Protein 2M8G (pdb70)

Sequence (70 aa):
TSSELPELLRKRERKTGDLPKFIEETEKKRIIEALEKTGYVKSRAAKLLGYTLRQLDYRIKKYGIELKKFTSSELPELLRKRERKTGDLPKFIEETEKKRIIEALEKTGYVKSRAAKLLGYTLRQLDYRIKKYGIELKKFTSSELPELLRKRERKTGDLPKFIEETEKKRIIEALEKTGYVKSRAAKLLGYTLRQLDYRIKKYGIELKKFTSSELPELLRKRERKTGDLPKFIEETEKKRIIEALEKTGYVKSRAAKLLGYTLRQLDYRIKKYGIELKKFTSSELPELLRKRERKTGDLPKFIEETEKKRIIEALEKTGYVKSRAAKLLGYTLRQLDYRIKKYGIELKKFTSSELPELLRKRERKTGDLPKFIEETEKKRIIEALEKTGYVKSRAAKLLGYTLRQLDYRIKKYGIELKKFTSSELPELLRKRERKTGDLPKFIEETEKKRIIEALEKTGYVKSRAAKLLGYTLRQLDYRIKKYGIELKKFTSSELPELLRKRERKTGDLPKFIEETEKKRIIEALEKTGYVKSRAAKLLGYTLRQLDYRIKKYGIELKKFTSSELPELLRKRERKTGDLPKFIEETEKKRIIEALEKTGYVKSRAAKLLGYTLRQLDYRIKKYGIELKKFTSSELPELLRKRERKTGDLPKFIEETEKKRIIEALEKTGYVKSRAAKLLGYTLRQLDYRIKKYGIELKKFTSSELPELLRKRERKTGDLPKFIEETEKKRIIEALEKTGYVKSRAAKLLGYTLRQLDYRIKKYGIELKKFTSSELPELLRKRERKTGDLPKFIEETEKKRIIEALEKTGYVKSRAAKLLGYTLRQLDYRIKKYGIELKKFTSSELPELLRKRERKTGDLPKFIEETEKKRIIEALEKTGYVKSRAAKLLGYTLRQLDYRIKKYGIELKKFTSSELPELLRKRERKTGDLPKFIEETEKKRIIEALEKTGYVKSRAAKLLGYTLRQLDYRIKKYGIELKKFTSSELPELLRKRERKTGDLPKFIEETEKKRIIEALEKTGYVKSRAAKLLGYTLRQLDYRIKKYGIELKKFTSSELPELLRKRERKTGDLPKFIEETEKKRIIEALEKTGYVKSRAAKLLGYTLRQLDYRIKKYGIELKKFTSSELPELLRKRERKTGDLPKFIEETEKKRIIEALEKTGYVKSRAAKLLGYTLRQLDYRIKKYGIELKKFTSSELPELLRKRERKTGDLPKFIEETEKKRIIEALEKTGYVKSRAAKLLGYTLRQLDYRIKKYGIELKKFTSSELPELLRKRERKTGDLPKFIEETEKKRIIEALEKTGYVKSRAAKLLGYTLRQLDYRIKKYGIELKKFTSSELPELLRKRERKTGDLPKFIEETEKKRIIEALEKTGYVKSRAAKLLGYTLRQLDYRIKKYGIELKKF

Structure (mmCIF, N/CA/C/O backbone):
data_2M8G
#
_entry.id   2M8G
#
loop_
_atom_site.group_PDB
_atom_site.id
_atom_site.type_symbol
_atom_site.label_atom_id
_atom_site.label_alt_id
_atom_site.label_comp_id
_atom_site.label_asym_id
_atom_site.label_entity_id
_atom_site.label_seq_id
_atom_site.pdbx_PDB_ins_code
_atom_site.Cartn_x
_atom_site.Cartn_y
_atom_site.Cartn_z
_atom_site.occupancy
_atom_site.B_iso_or_equiv
_atom_site.auth_seq_id
_atom_site.auth_comp_id
_atom_site.auth_asym_id
_atom_site.auth_atom_id
_atom_site.pdbx_PDB_model_num
ATOM 1 N N . THR A 1 1 ? -31.539 30.381 -12.789 1.00 5.00 428 THR X N 1
ATOM 2 C CA . THR A 1 1 ? -30.740 31.016 -11.747 1.00 12.01 428 THR X CA 1
ATOM 3 C C . THR A 1 1 ? -30.445 32.471 -12.090 1.00 30.04 428 THR X C 1
ATOM 4 O O . THR A 1 1 ? -29.545 32.763 -12.877 1.00 12.04 428 THR X O 1
ATOM 15 N N . SER A 1 2 ? -31.209 33.381 -11.493 1.00 22.44 429 SER X N 1
ATOM 16 C CA . SER A 1 2 ? -31.030 34.808 -11.739 1.00 32.13 429 SER X CA 1
ATOM 17 C C . SER A 1 2 ? -29.662 35.276 -11.252 1.00 55.14 429 SER X C 1
ATOM 18 O O . SER A 1 2 ? -29.022 36.118 -11.881 1.00 1.53 429 SER X O 1
ATOM 25 N N . SER A 1 3 ? -29.221 34.722 -10.127 1.00 63.41 430 SER X N 1
ATOM 26 C CA . SER A 1 3 ? -27.931 35.085 -9.552 1.00 72.23 430 SER X CA 1
ATOM 27 C C . SER A 1 3 ? -26.793 34.373 -10.277 1.00 21.21 430 SER X C 1
ATOM 28 O O . SER A 1 3 ? -26.929 33.221 -10.685 1.00 14.24 430 SER X O 1
ATOM 35 N N . GLU A 1 4 ? -25.671 35.069 -10.433 1.00 55.00 431 GLU X N 1
ATOM 36 C CA . GLU A 1 4 ? -24.510 34.504 -11.110 1.00 42.22 431 GLU X CA 1
ATOM 37 C C . GLU A 1 4 ? -23.233 34.781 -10.322 1.00 20.45 431 GLU X C 1
ATOM 38 O O . GLU A 1 4 ? -22.331 35.470 -10.802 1.00 73.30 431 GLU X O 1
ATOM 48 N N . LEU A 1 5 ? -23.162 34.242 -9.110 1.00 34.30 432 LEU X N 1
ATOM 49 C CA . LEU A 1 5 ? -21.997 34.432 -8.255 1.00 42.04 432 LEU X CA 1
ATOM 50 C C . LEU A 1 5 ? -21.129 33.177 -8.231 1.00 23.40 432 LEU X C 1
ATOM 51 O O . LEU A 1 5 ? -21.593 32.068 -8.492 1.00 3.34 432 LEU X O 1
ATOM 66 N N . PRO A 1 6 ? -19.839 33.356 -7.907 1.00 12.24 433 PRO X N 1
ATOM 67 C CA . PRO A 1 6 ? -18.881 32.249 -7.839 1.00 22.13 433 PRO X CA 1
ATOM 68 C C . PRO A 1 6 ? -19.150 31.321 -6.660 1.00 60.12 433 PRO X C 1
ATOM 69 O O . PRO A 1 6 ? -18.848 30.129 -6.714 1.00 4.12 433 PRO X O 1
ATOM 77 N N . GLU A 1 7 ? -19.720 31.875 -5.594 1.00 43.15 434 GLU X N 1
ATOM 78 C CA . GLU A 1 7 ? -20.029 31.096 -4.401 1.00 43.22 434 GLU X CA 1
ATOM 79 C C . GLU A 1 7 ? -18.771 30.438 -3.840 1.00 63.42 434 GLU X C 1
ATOM 80 O O . GLU A 1 7 ? -18.794 29.277 -3.429 1.00 44.34 434 GLU X O 1
ATOM 90 N N . LEU A 1 8 ? -17.673 31.187 -3.827 1.00 33.41 435 LEU X N 1
ATOM 91 C CA . LEU A 1 8 ? -16.405 30.679 -3.318 1.00 1.10 435 LEU X CA 1
ATOM 92 C C . LEU A 1 8 ? -16.473 30.459 -1.810 1.00 42.22 435 LEU X C 1
ATOM 93 O O . LEU A 1 8 ? -15.979 29.454 -1.295 1.00 63.41 435 LEU X O 1
ATOM 108 N N . LEU A 1 9 ? -17.090 31.402 -1.107 1.00 10.10 436 LEU X N 1
ATOM 109 C CA . LEU A 1 9 ? -17.225 31.311 0.342 1.00 54.32 436 LEU X CA 1
ATOM 110 C C . LEU A 1 9 ? -18.267 30.265 0.728 1.00 4.13 436 LEU X C 1
ATOM 111 O O . LEU A 1 9 ? -18.088 29.523 1.694 1.00 23.03 436 LEU X O 1
ATOM 126 N N . ARG A 1 10 ? -19.353 30.210 -0.037 1.00 63.05 437 ARG X N 1
ATOM 127 C CA . ARG A 1 10 ? -20.422 29.254 0.225 1.00 23.32 437 ARG X CA 1
ATOM 128 C C . ARG A 1 10 ? -19.929 27.822 0.038 1.00 23.54 437 ARG X C 1
ATOM 129 O O . ARG A 1 10 ? -20.437 26.892 0.664 1.00 42.04 437 ARG X O 1
ATOM 147 N N . LYS A 1 11 ? -18.938 27.653 -0.830 1.00 1.54 438 LYS X N 1
ATOM 148 C CA . LYS A 1 11 ? -18.374 26.335 -1.101 1.00 61.22 438 LYS X CA 1
ATOM 149 C C . LYS A 1 11 ? -17.783 25.725 0.166 1.00 34.03 438 LYS X C 1
ATOM 150 O O . LYS A 1 11 ? -17.019 26.373 0.880 1.00 2.32 438 LYS X O 1
ATOM 165 N N . ARG A 1 12 ? -18.142 24.475 0.438 1.00 54.15 439 ARG X N 1
ATOM 166 C CA . ARG A 1 12 ? -17.648 23.777 1.619 1.00 65.33 439 ARG X CA 1
ATOM 167 C C . ARG A 1 12 ? -16.793 22.578 1.224 1.00 4.53 439 ARG X C 1
ATOM 168 O O . ARG A 1 12 ? -17.284 21.627 0.616 1.00 21.20 439 ARG X O 1
ATOM 186 N N . GLU A 1 13 ? -15.510 22.630 1.573 1.00 74.00 440 GLU X N 1
ATOM 187 C CA . GLU A 1 13 ? -14.587 21.548 1.252 1.00 14.10 440 GLU X CA 1
ATOM 188 C C . GLU A 1 13 ? -14.994 20.258 1.961 1.00 65.23 440 GLU X C 1
ATOM 189 O O . GLU A 1 13 ? -15.678 20.289 2.984 1.00 11.23 440 GLU X O 1
ATOM 199 N N . ARG A 1 14 ? -14.568 19.127 1.409 1.00 64.13 441 ARG X N 1
ATOM 200 C CA . ARG A 1 14 ? -14.887 17.828 1.986 1.00 54.45 441 ARG X CA 1
ATOM 201 C C . ARG A 1 14 ? -13.618 17.081 2.383 1.00 4.51 441 ARG X C 1
ATOM 202 O O . ARG A 1 14 ? -13.185 16.158 1.693 1.00 2.02 441 ARG X O 1
ATOM 220 N N . LYS A 1 15 ? -13.024 17.487 3.500 1.00 45.10 442 LYS X N 1
ATOM 221 C CA . LYS A 1 15 ? -11.803 16.858 3.991 1.00 20.53 442 LYS X CA 1
ATOM 222 C C . LYS A 1 15 ? -12.047 15.392 4.333 1.00 51.34 442 LYS X C 1
ATOM 223 O O . LYS A 1 15 ? -11.287 14.513 3.925 1.00 64.12 442 LYS X O 1
ATOM 238 N N . THR A 1 16 ? -13.113 15.133 5.085 1.00 63.21 443 THR X N 1
ATOM 239 C CA . THR A 1 16 ? -13.456 13.774 5.482 1.00 54.10 443 THR X CA 1
ATOM 240 C C . THR A 1 16 ? -13.553 12.855 4.269 1.00 60.12 443 THR X C 1
ATOM 241 O O . THR A 1 16 ? -14.079 13.240 3.227 1.00 33.34 443 THR X O 1
ATOM 252 N N . GLY A 1 17 ? -13.040 11.637 4.414 1.00 13.44 444 GLY X N 1
ATOM 253 C CA . GLY A 1 17 ? -13.080 10.681 3.322 1.00 40.13 444 GLY X CA 1
ATOM 254 C C . GLY A 1 17 ? -11.731 10.038 3.066 1.00 0.11 444 GLY X C 1
ATOM 255 O O . GLY A 1 17 ? -10.739 10.730 2.839 1.00 20.11 444 GLY X O 1
ATOM 259 N N . ASP A 1 18 ? -11.693 8.711 3.104 1.00 33.42 445 ASP X N 1
ATOM 260 C CA . ASP A 1 18 ? -10.457 7.973 2.874 1.00 63.12 445 ASP X CA 1
ATOM 261 C C . ASP A 1 18 ? -10.478 7.284 1.513 1.00 60.55 445 ASP X C 1
ATOM 262 O O . ASP A 1 18 ? -11.494 6.718 1.109 1.00 54.13 445 ASP X O 1
ATOM 270 N N . LEU A 1 19 ? -9.353 7.338 0.811 1.00 61.11 446 LEU X N 1
ATOM 271 C CA . LEU A 1 19 ? -9.242 6.720 -0.506 1.00 30.24 446 LEU X CA 1
ATOM 272 C C . LEU A 1 19 ? -8.016 5.817 -0.582 1.00 5.04 446 LEU X C 1
ATOM 273 O O . LEU A 1 19 ? -7.081 5.929 0.211 1.00 32.22 446 LEU X O 1
ATOM 288 N N . PRO A 1 20 ? -8.016 4.900 -1.562 1.00 40.52 447 PRO X N 1
ATOM 289 C CA . PRO A 1 20 ? -6.909 3.961 -1.767 1.00 65.30 447 PRO X CA 1
ATOM 290 C C . PRO A 1 20 ? -5.651 4.652 -2.281 1.00 43.30 447 PRO X C 1
ATOM 291 O O . PRO A 1 20 ? -4.536 4.305 -1.892 1.00 40.53 447 PRO X O 1
ATOM 299 N N . LYS A 1 21 ? -5.836 5.634 -3.157 1.00 14.21 448 LYS X N 1
ATOM 300 C CA . LYS A 1 21 ? -4.716 6.376 -3.724 1.00 62.00 448 LYS X CA 1
ATOM 301 C C . LYS A 1 21 ? -3.806 6.911 -2.623 1.00 31.12 448 LYS X C 1
ATOM 302 O O . LYS A 1 21 ? -2.581 6.830 -2.722 1.00 10.44 448 LYS X O 1
ATOM 317 N N . PHE A 1 22 ? -4.412 7.458 -1.574 1.00 32.03 449 PHE X N 1
ATOM 318 C CA . PHE A 1 22 ? -3.656 8.006 -0.454 1.00 42.40 449 PHE X CA 1
ATOM 319 C C . PHE A 1 22 ? -2.834 6.919 0.232 1.00 34.02 449 PHE X C 1
ATOM 320 O O . PHE A 1 22 ? -1.680 7.137 0.599 1.00 50.33 449 PHE X O 1
ATOM 336 N N . ILE A 1 23 ? -3.440 5.747 0.402 1.00 25.32 450 ILE X N 1
ATOM 337 C CA . ILE A 1 23 ? -2.765 4.626 1.043 1.00 11.31 450 ILE X CA 1
ATOM 338 C C . ILE A 1 23 ? -1.560 4.170 0.228 1.00 33.23 450 ILE X C 1
ATOM 339 O O . ILE A 1 23 ? -0.453 4.050 0.752 1.00 25.32 450 ILE X O 1
ATOM 354 N N . GLU A 1 24 ? -1.784 3.918 -1.058 1.00 1.30 451 GLU X N 1
ATOM 355 C CA . GLU A 1 24 ? -0.715 3.476 -1.947 1.00 54.42 451 GLU X CA 1
ATOM 356 C C . GLU A 1 24 ? 0.363 4.547 -2.076 1.00 44.11 451 GLU X C 1
ATOM 357 O O . GLU A 1 24 ? 1.537 4.239 -2.281 1.00 31.34 451 GLU X O 1
ATOM 367 N N . GLU A 1 25 ? -0.045 5.807 -1.955 1.00 43.54 452 GLU X N 1
ATOM 368 C CA . GLU A 1 25 ? 0.887 6.924 -2.060 1.00 75.14 452 GLU X CA 1
ATOM 369 C C . GLU A 1 25 ? 1.723 7.057 -0.790 1.00 10.33 452 GLU X C 1
ATOM 370 O O . GLU A 1 25 ? 2.944 7.198 -0.849 1.00 62.14 452 GLU X O 1
ATOM 380 N N . THR A 1 26 ? 1.055 7.010 0.359 1.00 42.14 453 THR X N 1
ATOM 381 C CA . THR A 1 26 ? 1.735 7.126 1.643 1.00 1.30 453 THR X CA 1
ATOM 382 C C . THR A 1 26 ? 2.578 5.890 1.933 1.00 30.24 453 THR X C 1
ATOM 383 O O . THR A 1 26 ? 3.630 5.980 2.565 1.00 13.44 453 THR X O 1
ATOM 394 N N . GLU A 1 27 ? 2.109 4.736 1.466 1.00 61.44 454 GLU X N 1
ATOM 395 C CA . GLU A 1 27 ? 2.821 3.482 1.676 1.00 4.33 454 GLU X CA 1
ATOM 396 C C . GLU A 1 27 ? 4.065 3.408 0.795 1.00 54.22 454 GLU X C 1
ATOM 397 O O . GLU A 1 27 ? 5.160 3.105 1.270 1.00 33.03 454 GLU X O 1
ATOM 407 N N . LYS A 1 28 ? 3.888 3.685 -0.492 1.00 25.33 455 LYS X N 1
ATOM 408 C CA . LYS A 1 28 ? 4.994 3.653 -1.441 1.00 0.54 455 LYS X CA 1
ATOM 409 C C . LYS A 1 28 ? 6.052 4.691 -1.082 1.00 62.42 455 LYS X C 1
ATOM 410 O O . LYS A 1 28 ? 7.250 4.413 -1.124 1.00 21.12 455 LYS X O 1
ATOM 425 N N . LYS A 1 29 ? 5.600 5.889 -0.727 1.00 23.55 456 LYS X N 1
ATOM 426 C CA . LYS A 1 29 ? 6.507 6.970 -0.358 1.00 51.54 456 LYS X CA 1
ATOM 427 C C . LYS A 1 29 ? 7.327 6.595 0.873 1.00 23.14 456 LYS X C 1
ATOM 428 O O . LYS A 1 29 ? 8.509 6.927 0.967 1.00 54.11 456 LYS X O 1
ATOM 443 N N . ARG A 1 30 ? 6.692 5.902 1.812 1.00 71.11 457 ARG X N 1
ATOM 444 C CA . ARG A 1 30 ? 7.364 5.482 3.037 1.00 35.12 457 ARG X CA 1
ATOM 445 C C . ARG A 1 30 ? 8.431 4.433 2.738 1.00 55.14 457 ARG X C 1
ATOM 446 O O . ARG A 1 30 ? 9.561 4.528 3.220 1.00 20.31 457 ARG X O 1
ATOM 464 N N . ILE A 1 31 ? 8.065 3.433 1.945 1.00 20.05 458 ILE X N 1
ATOM 465 C CA . ILE A 1 31 ? 8.991 2.366 1.582 1.00 63.42 458 ILE X CA 1
ATOM 466 C C . ILE A 1 31 ? 10.200 2.919 0.836 1.00 45.00 458 ILE X C 1
ATOM 467 O O . ILE A 1 31 ? 11.345 2.658 1.209 1.00 10.42 458 ILE X O 1
ATOM 482 N N . ILE A 1 32 ? 9.940 3.686 -0.217 1.00 30.41 459 ILE X N 1
ATOM 483 C CA . ILE A 1 32 ? 11.008 4.279 -1.013 1.00 14.13 459 ILE X CA 1
ATOM 484 C C . ILE A 1 32 ? 11.850 5.237 -0.178 1.00 54.12 459 ILE X C 1
ATOM 485 O O . ILE A 1 32 ? 13.066 5.318 -0.347 1.00 73.32 459 ILE X O 1
ATOM 500 N N . GLU A 1 33 ? 11.193 5.960 0.724 1.00 70.03 460 GLU X N 1
ATOM 501 C CA . GLU A 1 33 ? 11.883 6.913 1.586 1.00 55.24 460 GLU X CA 1
ATOM 502 C C . GLU A 1 33 ? 12.873 6.200 2.503 1.00 12.02 460 GLU X C 1
ATOM 503 O O . GLU A 1 33 ? 14.043 6.573 2.579 1.00 12.20 460 GLU X O 1
ATOM 513 N N . ALA A 1 34 ? 12.394 5.172 3.196 1.00 23.10 461 ALA X N 1
ATOM 514 C CA . ALA A 1 34 ? 13.237 4.405 4.106 1.00 30.24 461 ALA X CA 1
ATOM 515 C C . ALA A 1 34 ? 14.404 3.764 3.363 1.00 45.21 461 ALA X C 1
ATOM 516 O O . ALA A 1 34 ? 15.547 3.815 3.819 1.00 60.24 461 ALA X O 1
ATOM 523 N N . LEU A 1 35 ? 14.110 3.159 2.217 1.00 41.14 462 LEU X N 1
ATOM 524 C CA . LEU A 1 35 ? 15.136 2.506 1.411 1.00 32.12 462 LEU X CA 1
ATOM 525 C C . LEU A 1 35 ? 16.242 3.488 1.040 1.00 23.05 462 LEU X C 1
ATOM 526 O O . LEU A 1 35 ? 17.419 3.238 1.297 1.00 51.52 462 LEU X O 1
ATOM 541 N N . GLU A 1 36 ? 15.856 4.606 0.433 1.00 4.01 463 GLU X N 1
ATOM 542 C CA . GLU A 1 36 ? 16.817 5.626 0.027 1.00 14.12 463 GLU X CA 1
ATOM 543 C C . GLU A 1 36 ? 17.633 6.110 1.222 1.00 33.23 463 GLU X C 1
ATOM 544 O O . GLU A 1 36 ? 18.838 6.335 1.115 1.00 3.32 463 GLU X O 1
ATOM 554 N N . LYS A 1 37 ? 16.967 6.268 2.361 1.00 23.51 464 LYS X N 1
ATOM 555 C CA . LYS A 1 37 ? 17.628 6.726 3.577 1.00 44.12 464 LYS X CA 1
ATOM 556 C C . LYS A 1 37 ? 18.537 5.639 4.144 1.00 71.21 464 LYS X C 1
ATOM 557 O O . LYS A 1 37 ? 19.494 5.928 4.863 1.00 34.14 464 LYS X O 1
ATOM 572 N N . THR A 1 38 ? 18.232 4.388 3.814 1.00 13.11 465 THR X N 1
ATOM 573 C CA . THR A 1 38 ? 19.021 3.259 4.289 1.00 52.11 465 THR X CA 1
ATOM 574 C C . THR A 1 38 ? 20.107 2.885 3.287 1.00 75.51 465 THR X C 1
ATOM 575 O O . THR A 1 38 ? 20.979 2.068 3.577 1.00 65.34 465 THR X O 1
ATOM 586 N N . GLY A 1 39 ? 20.046 3.489 2.104 1.00 31.45 466 GLY X N 1
ATOM 587 C CA . GLY A 1 39 ? 21.031 3.207 1.076 1.00 73.12 466 GLY X CA 1
ATOM 588 C C . GLY A 1 39 ? 20.592 2.097 0.142 1.00 2.02 466 GLY X C 1
ATOM 589 O O . GLY A 1 39 ? 21.399 1.256 -0.257 1.00 72.31 466 GLY X O 1
ATOM 593 N N . TYR A 1 40 ? 19.310 2.092 -0.207 1.00 22.12 467 TYR X N 1
ATOM 594 C CA . TYR A 1 40 ? 18.764 1.074 -1.098 1.00 42.34 467 TYR X CA 1
ATOM 595 C C . TYR A 1 40 ? 18.934 -0.320 -0.500 1.00 41.45 467 TYR X C 1
ATOM 596 O O . TYR A 1 40 ? 19.462 -1.225 -1.145 1.00 0.12 467 TYR X O 1
ATOM 613 N N . VAL A 1 41 ? 18.481 -0.484 0.740 1.00 21.22 468 VAL X N 1
ATOM 614 C CA . VAL A 1 41 ? 18.579 -1.766 1.426 1.00 11.54 468 VAL X CA 1
ATOM 615 C C . VAL A 1 41 ? 17.220 -2.214 1.953 1.00 22.10 468 VAL X C 1
ATOM 616 O O . VAL A 1 41 ? 16.590 -1.517 2.749 1.00 25.15 468 VAL X O 1
ATOM 629 N N . LYS A 1 42 ? 16.773 -3.382 1.505 1.00 2.33 469 LYS X N 1
ATOM 630 C CA . LYS A 1 42 ? 15.490 -3.926 1.931 1.00 73.34 469 LYS X CA 1
ATOM 631 C C . LYS A 1 42 ? 15.510 -4.265 3.418 1.00 0.52 469 LYS X C 1
ATOM 632 O O . LYS A 1 42 ? 14.595 -3.907 4.159 1.00 43.22 469 LYS X O 1
ATOM 647 N N . SER A 1 43 ? 16.560 -4.958 3.848 1.00 71.13 470 SER X N 1
ATOM 648 C CA . SER A 1 43 ? 16.698 -5.348 5.246 1.00 51.22 470 SER X CA 1
ATOM 649 C C . SER A 1 43 ? 16.590 -4.133 6.162 1.00 51.22 470 SER X C 1
ATOM 650 O O . SER A 1 43 ? 15.801 -4.123 7.107 1.00 14.32 470 SER X O 1
ATOM 657 N N . ARG A 1 44 ? 17.389 -3.111 5.875 1.00 75.24 471 ARG X N 1
ATOM 658 C CA . ARG A 1 44 ? 17.385 -1.890 6.674 1.00 11.02 471 ARG X CA 1
ATOM 659 C C . ARG A 1 44 ? 16.049 -1.164 6.548 1.00 64.24 471 ARG X C 1
ATOM 660 O O . ARG A 1 44 ? 15.442 -0.784 7.549 1.00 23.30 471 ARG X O 1
ATOM 678 N N . ALA A 1 45 ? 15.598 -0.974 5.313 1.00 63.50 472 ALA X N 1
ATOM 679 C CA . ALA A 1 45 ? 14.334 -0.294 5.057 1.00 51.02 472 ALA X CA 1
ATOM 680 C C . ALA A 1 45 ? 13.186 -0.973 5.796 1.00 14.44 472 ALA X C 1
ATOM 681 O O . ALA A 1 45 ? 12.258 -0.313 6.262 1.00 62.31 472 ALA X O 1
ATOM 688 N N . ALA A 1 46 ? 13.255 -2.297 5.898 1.00 33.12 473 ALA X N 1
ATOM 689 C CA . ALA A 1 46 ? 12.221 -3.065 6.581 1.00 5.31 473 ALA X CA 1
ATOM 690 C C . ALA A 1 46 ? 12.285 -2.851 8.090 1.00 1.25 473 ALA X C 1
ATOM 691 O O . ALA A 1 46 ? 11.284 -2.516 8.722 1.00 50.13 473 ALA X O 1
ATOM 698 N N . LYS A 1 47 ? 13.469 -3.048 8.660 1.00 62.03 474 LYS X N 1
ATOM 699 C CA . LYS A 1 47 ? 13.664 -2.877 10.095 1.00 24.40 474 LYS X CA 1
ATOM 700 C C . LYS A 1 47 ? 13.397 -1.433 10.512 1.00 54.40 474 LYS X C 1
ATOM 701 O O . LYS A 1 47 ? 12.937 -1.174 11.624 1.00 74.45 474 LYS X O 1
ATOM 716 N N . LEU A 1 48 ? 13.687 -0.499 9.613 1.00 10.44 475 LEU X N 1
ATOM 717 C CA . LEU A 1 48 ? 13.476 0.917 9.887 1.00 74.31 475 LEU X CA 1
ATOM 718 C C . LEU A 1 48 ? 11.989 1.259 9.873 1.00 24.12 475 LEU X C 1
ATOM 719 O O . LEU A 1 48 ? 11.478 1.888 10.800 1.00 74.13 475 LEU X O 1
ATOM 734 N N . LEU A 1 49 ? 11.302 0.841 8.817 1.00 14.12 476 LEU X N 1
ATOM 735 C CA . LEU A 1 49 ? 9.872 1.101 8.683 1.00 2.33 476 LEU X CA 1
ATOM 736 C C . LEU A 1 49 ? 9.079 0.342 9.741 1.00 41.31 476 LEU X C 1
ATOM 737 O O . LEU A 1 49 ? 8.144 0.877 10.334 1.00 65.41 476 LEU X O 1
ATOM 752 N N . GLY A 1 50 ? 9.461 -0.910 9.976 1.00 45.23 477 GLY X N 1
ATOM 753 C CA . GLY A 1 50 ? 8.777 -1.722 10.966 1.00 22.13 477 GLY X CA 1
ATOM 754 C C . GLY A 1 50 ? 8.116 -2.944 10.357 1.00 61.31 477 GLY X C 1
ATOM 755 O O . GLY A 1 50 ? 7.203 -3.522 10.946 1.00 35.21 477 GLY X O 1
ATOM 759 N N . TYR A 1 51 ? 8.577 -3.335 9.174 1.00 41.35 478 TYR X N 1
ATOM 760 C CA . TYR A 1 51 ? 8.022 -4.493 8.483 1.00 51.13 478 TYR X CA 1
ATOM 761 C C . TYR A 1 51 ? 9.088 -5.564 8.271 1.00 65.31 478 TYR X C 1
ATOM 762 O O . TYR A 1 51 ? 10.286 -5.287 8.341 1.00 40.51 478 TYR X O 1
ATOM 779 N N . THR A 1 52 ? 8.644 -6.789 8.010 1.00 31.11 479 THR X N 1
ATOM 780 C CA . THR A 1 52 ? 9.557 -7.903 7.788 1.00 32.34 479 THR X CA 1
ATOM 781 C C . THR A 1 52 ? 9.951 -8.006 6.319 1.00 71.23 479 THR X C 1
ATOM 782 O O . THR A 1 52 ? 9.316 -7.403 5.452 1.00 3.54 479 THR X O 1
ATOM 793 N N . LEU A 1 53 ? 11.001 -8.771 6.045 1.00 51.22 480 LEU X N 1
ATOM 794 C CA . LEU A 1 53 ? 11.480 -8.954 4.679 1.00 73.24 480 LEU X CA 1
ATOM 795 C C . LEU A 1 53 ? 10.337 -9.347 3.749 1.00 73.11 480 LEU X C 1
ATOM 796 O O . LEU A 1 53 ? 10.289 -8.923 2.594 1.00 12.40 480 LEU X O 1
ATOM 811 N N . ARG A 1 54 ? 9.416 -10.157 4.261 1.00 60.01 481 ARG X N 1
ATOM 812 C CA . ARG A 1 54 ? 8.271 -10.606 3.477 1.00 5.23 481 ARG X CA 1
ATOM 813 C C . ARG A 1 54 ? 7.350 -9.438 3.143 1.00 63.40 481 ARG X C 1
ATOM 814 O O . ARG A 1 54 ? 6.987 -9.233 1.985 1.00 34.21 481 ARG X O 1
ATOM 832 N N . GLN A 1 55 ? 6.975 -8.674 4.164 1.00 43.45 482 GLN X N 1
ATOM 833 C CA . GLN A 1 55 ? 6.095 -7.527 3.978 1.00 74.43 482 GLN X CA 1
ATOM 834 C C . GLN A 1 55 ? 6.730 -6.499 3.048 1.00 15.22 482 GLN X C 1
ATOM 835 O O . GLN A 1 55 ? 6.136 -6.107 2.042 1.00 24.12 482 GLN X O 1
ATOM 847 N N . LEU A 1 56 ? 7.938 -6.066 3.389 1.00 30.43 483 LEU X N 1
ATOM 848 C CA . LEU A 1 56 ? 8.654 -5.083 2.585 1.00 23.25 483 LEU X CA 1
ATOM 849 C C . LEU A 1 56 ? 8.751 -5.535 1.130 1.00 43.34 483 LEU X C 1
ATOM 850 O O . LEU A 1 56 ? 8.394 -4.794 0.214 1.00 12.42 483 LEU X O 1
ATOM 865 N N . ASP A 1 57 ? 9.234 -6.755 0.927 1.00 4.40 484 ASP X N 1
ATOM 866 C CA . ASP A 1 57 ? 9.376 -7.309 -0.415 1.00 74.33 484 ASP X CA 1
ATOM 867 C C . ASP A 1 57 ? 8.054 -7.236 -1.173 1.00 23.13 484 ASP X C 1
ATOM 868 O O . ASP A 1 57 ? 8.016 -6.832 -2.336 1.00 2.41 484 ASP X O 1
ATOM 876 N N . TYR A 1 58 ? 6.973 -7.631 -0.510 1.00 62.24 485 TYR X N 1
ATOM 877 C CA . TYR A 1 58 ? 5.651 -7.613 -1.123 1.00 54.52 485 TYR X CA 1
ATOM 878 C C . TYR A 1 58 ? 5.279 -6.205 -1.575 1.00 35.33 485 TYR X C 1
ATOM 879 O O . TYR A 1 58 ? 4.625 -6.023 -2.603 1.00 43.32 485 TYR X O 1
ATOM 896 N N . ARG A 1 59 ? 5.700 -5.211 -0.800 1.00 30.20 486 ARG X N 1
ATOM 897 C CA . ARG A 1 59 ? 5.410 -3.818 -1.120 1.00 23.23 486 ARG X CA 1
ATOM 898 C C . ARG A 1 59 ? 6.248 -3.347 -2.305 1.00 23.24 486 ARG X C 1
ATOM 899 O O . ARG A 1 59 ? 5.769 -2.599 -3.158 1.00 73.10 486 ARG X O 1
ATOM 917 N N . ILE A 1 60 ? 7.500 -3.790 -2.352 1.00 12.05 487 ILE X N 1
ATOM 918 C CA . ILE A 1 60 ? 8.403 -3.415 -3.433 1.00 10.12 487 ILE X CA 1
ATOM 919 C C . ILE A 1 60 ? 7.906 -3.945 -4.774 1.00 62.30 487 ILE X C 1
ATOM 920 O O . ILE A 1 60 ? 7.976 -3.255 -5.791 1.00 15.43 487 ILE X O 1
ATOM 935 N N . LYS A 1 61 ? 7.402 -5.174 -4.767 1.00 1.41 488 LYS X N 1
ATOM 936 C CA . LYS A 1 61 ? 6.890 -5.798 -5.982 1.00 43.53 488 LYS X CA 1
ATOM 937 C C . LYS A 1 61 ? 5.548 -5.193 -6.380 1.00 53.44 488 LYS X C 1
ATOM 938 O O . LYS A 1 61 ? 5.282 -4.970 -7.561 1.00 72.22 488 LYS X O 1
ATOM 953 N N . LYS A 1 62 ? 4.706 -4.929 -5.386 1.00 24.34 489 LYS X N 1
ATOM 954 C CA . LYS A 1 62 ? 3.392 -4.346 -5.631 1.00 21.32 489 LYS X CA 1
ATOM 955 C C . LYS A 1 62 ? 3.517 -2.907 -6.122 1.00 63.33 489 LYS X C 1
ATOM 956 O O . LYS A 1 62 ? 2.850 -2.505 -7.075 1.00 53.33 489 LYS X O 1
ATOM 971 N N . TYR A 1 63 ? 4.377 -2.137 -5.465 1.00 63.10 490 TYR X N 1
ATOM 972 C CA . TYR A 1 63 ? 4.589 -0.742 -5.834 1.00 65.13 490 TYR X CA 1
ATOM 973 C C . TYR A 1 63 ? 5.666 -0.619 -6.908 1.00 43.30 490 TYR X C 1
ATOM 974 O O . TYR A 1 63 ? 5.951 0.473 -7.396 1.00 45.35 490 TYR X O 1
ATOM 991 N N . GLY A 1 64 ? 6.261 -1.751 -7.272 1.00 12.33 491 GLY X N 1
ATOM 992 C CA . GLY A 1 64 ? 7.299 -1.752 -8.286 1.00 73.13 491 GLY X CA 1
ATOM 993 C C . GLY A 1 64 ? 8.387 -0.735 -8.002 1.00 70.25 491 GLY X C 1
ATOM 994 O O . GLY A 1 64 ? 8.828 -0.021 -8.902 1.00 25.21 491 GLY X O 1
ATOM 998 N N . ILE A 1 65 ? 8.819 -0.668 -6.747 1.00 33.34 492 ILE X N 1
ATOM 999 C CA . ILE A 1 65 ? 9.860 0.271 -6.347 1.00 12.35 492 ILE X CA 1
ATOM 1000 C C . ILE A 1 65 ? 11.237 -0.220 -6.784 1.00 73.33 492 ILE X C 1
ATOM 1001 O O . ILE A 1 65 ? 11.460 -1.420 -6.932 1.00 45.43 492 ILE X O 1
ATOM 1016 N N . GLU A 1 66 ? 12.156 0.719 -6.987 1.00 41.10 493 GLU X N 1
ATOM 1017 C CA . GLU A 1 66 ? 13.512 0.382 -7.406 1.00 52.04 493 GLU X CA 1
ATOM 1018 C C . GLU A 1 66 ? 14.476 0.442 -6.225 1.00 43.33 493 GLU X C 1
ATOM 1019 O O . GLU A 1 66 ? 14.147 0.978 -5.166 1.00 63.45 493 GLU X O 1
ATOM 1029 N N . LEU A 1 67 ? 15.668 -0.113 -6.414 1.00 43.24 494 LEU X N 1
ATOM 1030 C CA . LEU A 1 67 ? 16.682 -0.124 -5.364 1.00 63.34 494 LEU X CA 1
ATOM 1031 C C . LEU A 1 67 ? 18.003 -0.676 -5.890 1.00 40.01 494 LEU X C 1
ATOM 1032 O O . LEU A 1 67 ? 18.033 -1.703 -6.569 1.00 44.25 494 LEU X O 1
ATOM 1047 N N . LYS A 1 68 ? 19.094 0.011 -5.569 1.00 43.22 495 LYS X N 1
ATOM 1048 C CA . LYS A 1 68 ? 20.421 -0.411 -6.006 1.00 54.55 495 LYS X CA 1
ATOM 1049 C C . LYS A 1 68 ? 21.107 -1.247 -4.929 1.00 21.15 495 LYS X C 1
ATOM 1050 O O . LYS A 1 68 ? 21.608 -0.713 -3.939 1.00 32.02 495 LYS X O 1
ATOM 1065 N N . LYS A 1 69 ? 21.127 -2.560 -5.129 1.00 11.13 496 LYS X N 1
ATOM 1066 C CA . LYS A 1 69 ? 21.754 -3.470 -4.178 1.00 1.23 496 LYS X CA 1
ATOM 1067 C C . LYS A 1 69 ? 22.011 -4.831 -4.816 1.00 15.31 496 LYS X C 1
ATOM 1068 O O . LYS A 1 69 ? 21.143 -5.387 -5.490 1.00 74.41 496 LYS X O 1
ATOM 1083 N N . PHE A 1 70 ? 23.208 -5.366 -4.599 1.00 40.43 497 PHE X N 1
ATOM 1084 C CA . PHE A 1 70 ? 23.579 -6.663 -5.152 1.00 75.40 497 PHE X CA 1
ATOM 1085 C C . PHE A 1 70 ? 23.467 -7.758 -4.094 1.00 35.52 497 PHE X C 1
ATOM 1086 O O . PHE A 1 70 ? 23.895 -8.891 -4.312 1.00 20.55 497 PHE X O 1
ATOM 1102 N N . THR A 1 1 ? 3.947 -32.123 -0.289 1.00 5.00 428 THR X N 2
ATOM 1103 C CA . THR A 1 1 ? 4.422 -30.754 -0.451 1.00 12.01 428 THR X CA 2
ATOM 1104 C C . THR A 1 1 ? 3.311 -29.844 -0.961 1.00 30.04 428 THR X C 2
ATOM 1105 O O . THR A 1 1 ? 3.068 -29.758 -2.165 1.00 12.04 428 THR X O 2
ATOM 1116 N N . SER A 1 2 ? 2.638 -29.165 -0.037 1.00 22.44 429 SER X N 2
ATOM 1117 C CA . SER A 1 2 ? 1.550 -28.262 -0.394 1.00 32.13 429 SER X CA 2
ATOM 1118 C C . SER A 1 2 ? 2.046 -27.148 -1.311 1.00 55.14 429 SER X C 2
ATOM 1119 O O . SER A 1 2 ? 2.850 -26.309 -0.908 1.00 1.53 429 SER X O 2
ATOM 1126 N N . SER A 1 3 ? 1.560 -27.150 -2.549 1.00 63.41 430 SER X N 2
ATOM 1127 C CA . SER A 1 3 ? 1.955 -26.143 -3.526 1.00 72.23 430 SER X CA 2
ATOM 1128 C C . SER A 1 3 ? 0.823 -25.151 -3.773 1.00 21.21 430 SER X C 2
ATOM 1129 O O . SER A 1 3 ? -0.310 -25.543 -4.052 1.00 14.24 430 SER X O 2
ATOM 1136 N N . GLU A 1 4 ? 1.139 -23.864 -3.667 1.00 55.00 431 GLU X N 2
ATOM 1137 C CA . GLU A 1 4 ? 0.147 -22.815 -3.878 1.00 42.22 431 GLU X CA 2
ATOM 1138 C C . GLU A 1 4 ? 0.496 -21.976 -5.104 1.00 20.45 431 GLU X C 2
ATOM 1139 O O . GLU A 1 4 ? 1.661 -21.876 -5.491 1.00 73.30 431 GLU X O 2
ATOM 1149 N N . LEU A 1 5 ? -0.522 -21.376 -5.711 1.00 34.30 432 LEU X N 2
ATOM 1150 C CA . LEU A 1 5 ? -0.326 -20.546 -6.894 1.00 42.04 432 LEU X CA 2
ATOM 1151 C C . LEU A 1 5 ? -0.203 -19.074 -6.513 1.00 23.40 432 LEU X C 2
ATOM 1152 O O . LEU A 1 5 ? -0.672 -18.639 -5.461 1.00 3.34 432 LEU X O 2
ATOM 1167 N N . PRO A 1 6 ? 0.443 -18.288 -7.387 1.00 12.24 433 PRO X N 2
ATOM 1168 C CA . PRO A 1 6 ? 0.641 -16.853 -7.165 1.00 22.13 433 PRO X CA 2
ATOM 1169 C C . PRO A 1 6 ? -0.660 -16.066 -7.267 1.00 60.12 433 PRO X C 2
ATOM 1170 O O . PRO A 1 6 ? -0.959 -15.229 -6.416 1.00 4.12 433 PRO X O 2
ATOM 1178 N N . GLU A 1 7 ? -1.432 -16.340 -8.315 1.00 43.15 434 GLU X N 2
ATOM 1179 C CA . GLU A 1 7 ? -2.702 -15.655 -8.528 1.00 43.22 434 GLU X CA 2
ATOM 1180 C C . GLU A 1 7 ? -2.499 -14.145 -8.607 1.00 63.42 434 GLU X C 2
ATOM 1181 O O . GLU A 1 7 ? -3.338 -13.370 -8.146 1.00 44.34 434 GLU X O 2
ATOM 1191 N N . LEU A 1 8 ? -1.381 -13.733 -9.194 1.00 33.41 435 LEU X N 2
ATOM 1192 C CA . LEU A 1 8 ? -1.065 -12.316 -9.333 1.00 1.10 435 LEU X CA 2
ATOM 1193 C C . LEU A 1 8 ? -1.990 -11.650 -10.348 1.00 42.22 435 LEU X C 2
ATOM 1194 O O . LEU A 1 8 ? -2.552 -10.586 -10.088 1.00 63.41 435 LEU X O 2
ATOM 1209 N N . LEU A 1 9 ? -2.145 -12.286 -11.505 1.00 10.10 436 LEU X N 2
ATOM 1210 C CA . LEU A 1 9 ? -3.002 -11.757 -12.560 1.00 54.32 436 LEU X CA 2
ATOM 1211 C C . LEU A 1 9 ? -4.451 -11.673 -12.092 1.00 4.13 436 LEU X C 2
ATOM 1212 O O . LEU A 1 9 ? -5.206 -10.805 -12.530 1.00 23.03 436 LEU X O 2
ATOM 1227 N N . ARG A 1 10 ? -4.833 -12.580 -11.198 1.00 63.05 437 ARG X N 2
ATOM 1228 C CA . ARG A 1 10 ? -6.191 -12.607 -10.670 1.00 23.32 437 ARG X CA 2
ATOM 1229 C C . ARG A 1 10 ? -6.392 -11.512 -9.628 1.00 23.54 437 ARG X C 2
ATOM 1230 O O . ARG A 1 10 ? -7.483 -10.957 -9.496 1.00 42.04 437 ARG X O 2
ATOM 1248 N N . LYS A 1 11 ? -5.331 -11.204 -8.888 1.00 1.54 438 LYS X N 2
ATOM 1249 C CA . LYS A 1 11 ? -5.389 -10.175 -7.857 1.00 61.22 438 LYS X CA 2
ATOM 1250 C C . LYS A 1 11 ? -5.734 -8.818 -8.462 1.00 34.03 438 LYS X C 2
ATOM 1251 O O . LYS A 1 11 ? -6.647 -8.134 -7.998 1.00 2.32 438 LYS X O 2
ATOM 1266 N N . ARG A 1 12 ? -4.999 -8.435 -9.502 1.00 54.15 439 ARG X N 2
ATOM 1267 C CA . ARG A 1 12 ? -5.228 -7.160 -10.170 1.00 65.33 439 ARG X CA 2
ATOM 1268 C C . ARG A 1 12 ? -6.366 -7.272 -11.181 1.00 4.53 439 ARG X C 2
ATOM 1269 O O . ARG A 1 12 ? -6.498 -8.283 -11.871 1.00 21.20 439 ARG X O 2
ATOM 1287 N N . GLU A 1 13 ? -7.185 -6.228 -11.261 1.00 74.00 440 GLU X N 2
ATOM 1288 C CA . GLU A 1 13 ? -8.312 -6.211 -12.186 1.00 14.10 440 GLU X CA 2
ATOM 1289 C C . GLU A 1 13 ? -8.430 -4.855 -12.876 1.00 65.23 440 GLU X C 2
ATOM 1290 O O . GLU A 1 13 ? -7.626 -3.953 -12.636 1.00 11.23 440 GLU X O 2
ATOM 1300 N N . ARG A 1 14 ? -9.435 -4.719 -13.734 1.00 64.13 441 ARG X N 2
ATOM 1301 C CA . ARG A 1 14 ? -9.657 -3.475 -14.460 1.00 54.45 441 ARG X CA 2
ATOM 1302 C C . ARG A 1 14 ? -11.045 -2.913 -14.164 1.00 4.51 441 ARG X C 2
ATOM 1303 O O . ARG A 1 14 ? -12.026 -3.273 -14.815 1.00 2.02 441 ARG X O 2
ATOM 1321 N N . LYS A 1 15 ? -11.120 -2.028 -13.174 1.00 45.10 442 LYS X N 2
ATOM 1322 C CA . LYS A 1 15 ? -12.387 -1.415 -12.791 1.00 20.53 442 LYS X CA 2
ATOM 1323 C C . LYS A 1 15 ? -12.168 -0.002 -12.260 1.00 51.34 442 LYS X C 2
ATOM 1324 O O . LYS A 1 15 ? -11.255 0.242 -11.470 1.00 64.12 442 LYS X O 2
ATOM 1339 N N . THR A 1 16 ? -13.011 0.928 -12.697 1.00 63.21 443 THR X N 2
ATOM 1340 C CA . THR A 1 16 ? -12.910 2.316 -12.266 1.00 54.10 443 THR X CA 2
ATOM 1341 C C . THR A 1 16 ? -13.691 2.550 -10.979 1.00 60.12 443 THR X C 2
ATOM 1342 O O . THR A 1 16 ? -14.363 1.650 -10.476 1.00 33.34 443 THR X O 2
ATOM 1353 N N . GLY A 1 17 ? -13.600 3.766 -10.448 1.00 13.44 444 GLY X N 2
ATOM 1354 C CA . GLY A 1 17 ? -14.304 4.096 -9.222 1.00 40.13 444 GLY X CA 2
ATOM 1355 C C . GLY A 1 17 ? -13.427 4.834 -8.231 1.00 0.11 444 GLY X C 2
ATOM 1356 O O . GLY A 1 17 ? -13.126 6.014 -8.416 1.00 20.11 444 GLY X O 2
ATOM 1360 N N . ASP A 1 18 ? -13.018 4.141 -7.175 1.00 33.42 445 ASP X N 2
ATOM 1361 C CA . ASP A 1 18 ? -12.171 4.739 -6.149 1.00 63.12 445 ASP X CA 2
ATOM 1362 C C . ASP A 1 18 ? -11.109 3.750 -5.677 1.00 60.55 445 ASP X C 2
ATOM 1363 O O . ASP A 1 18 ? -11.394 2.571 -5.465 1.00 54.13 445 ASP X O 2
ATOM 1371 N N . LEU A 1 19 ? -9.884 4.238 -5.515 1.00 61.11 446 LEU X N 2
ATOM 1372 C CA . LEU A 1 19 ? -8.778 3.398 -5.069 1.00 30.24 446 LEU X CA 2
ATOM 1373 C C . LEU A 1 19 ? -8.001 4.072 -3.943 1.00 5.04 446 LEU X C 2
ATOM 1374 O O . LEU A 1 19 ? -8.060 5.288 -3.757 1.00 32.22 446 LEU X O 2
ATOM 1389 N N . PRO A 1 20 ? -7.253 3.267 -3.175 1.00 40.52 447 PRO X N 2
ATOM 1390 C CA . PRO A 1 20 ? -6.448 3.765 -2.056 1.00 65.30 447 PRO X CA 2
ATOM 1391 C C . PRO A 1 20 ? -5.254 4.589 -2.523 1.00 43.30 447 PRO X C 2
ATOM 1392 O O . PRO A 1 20 ? -4.124 4.101 -2.558 1.00 40.53 447 PRO X O 2
ATOM 1400 N N . LYS A 1 21 ? -5.509 5.843 -2.882 1.00 14.21 448 LYS X N 2
ATOM 1401 C CA . LYS A 1 21 ? -4.456 6.737 -3.346 1.00 62.00 448 LYS X CA 2
ATOM 1402 C C . LYS A 1 21 ? -3.655 7.290 -2.170 1.00 31.12 448 LYS X C 2
ATOM 1403 O O . LYS A 1 21 ? -2.426 7.328 -2.208 1.00 10.44 448 LYS X O 2
ATOM 1418 N N . PHE A 1 22 ? -4.361 7.717 -1.128 1.00 32.03 449 PHE X N 2
ATOM 1419 C CA . PHE A 1 22 ? -3.716 8.267 0.058 1.00 42.40 449 PHE X CA 2
ATOM 1420 C C . PHE A 1 22 ? -2.889 7.201 0.771 1.00 34.02 449 PHE X C 2
ATOM 1421 O O . PHE A 1 22 ? -1.844 7.496 1.351 1.00 50.33 449 PHE X O 2
ATOM 1437 N N . ILE A 1 23 ? -3.365 5.961 0.724 1.00 25.32 450 ILE X N 2
ATOM 1438 C CA . ILE A 1 23 ? -2.670 4.852 1.365 1.00 11.31 450 ILE X CA 2
ATOM 1439 C C . ILE A 1 23 ? -1.477 4.396 0.533 1.00 33.23 450 ILE X C 2
ATOM 1440 O O . ILE A 1 23 ? -0.364 4.269 1.044 1.00 25.32 450 ILE X O 2
ATOM 1455 N N . GLU A 1 24 ? -1.715 4.155 -0.753 1.00 1.30 451 GLU X N 2
ATOM 1456 C CA . GLU A 1 24 ? -0.658 3.716 -1.655 1.00 54.42 451 GLU X CA 2
ATOM 1457 C C . GLU A 1 24 ? 0.429 4.779 -1.781 1.00 44.11 451 GLU X C 2
ATOM 1458 O O . GLU A 1 24 ? 1.595 4.464 -2.011 1.00 31.34 451 GLU X O 2
ATOM 1468 N N . GLU A 1 25 ? 0.034 6.040 -1.628 1.00 43.54 452 GLU X N 2
ATOM 1469 C CA . GLU A 1 25 ? 0.974 7.150 -1.725 1.00 75.14 452 GLU X CA 2
ATOM 1470 C C . GLU A 1 25 ? 1.831 7.250 -0.467 1.00 10.33 452 GLU X C 2
ATOM 1471 O O . GLU A 1 25 ? 3.054 7.376 -0.543 1.00 62.14 452 GLU X O 2
ATOM 1481 N N . THR A 1 26 ? 1.181 7.193 0.691 1.00 42.14 453 THR X N 2
ATOM 1482 C CA . THR A 1 26 ? 1.881 7.279 1.966 1.00 1.30 453 THR X CA 2
ATOM 1483 C C . THR A 1 26 ? 2.710 6.025 2.223 1.00 30.24 453 THR X C 2
ATOM 1484 O O . THR A 1 26 ? 3.772 6.089 2.841 1.00 13.44 453 THR X O 2
ATOM 1495 N N . GLU A 1 27 ? 2.218 4.888 1.744 1.00 61.44 454 GLU X N 2
ATOM 1496 C CA . GLU A 1 27 ? 2.915 3.618 1.924 1.00 4.33 454 GLU X CA 2
ATOM 1497 C C . GLU A 1 27 ? 4.144 3.542 1.022 1.00 54.22 454 GLU X C 2
ATOM 1498 O O . GLU A 1 27 ? 5.242 3.217 1.476 1.00 33.03 454 GLU X O 2
ATOM 1508 N N . LYS A 1 28 ? 3.952 3.843 -0.257 1.00 25.33 455 LYS X N 2
ATOM 1509 C CA . LYS A 1 28 ? 5.044 3.810 -1.224 1.00 0.54 455 LYS X CA 2
ATOM 1510 C C . LYS A 1 28 ? 6.116 4.835 -0.869 1.00 62.42 455 LYS X C 2
ATOM 1511 O O . LYS A 1 28 ? 7.311 4.556 -0.962 1.00 21.12 455 LYS X O 2
ATOM 1526 N N . LYS A 1 29 ? 5.681 6.023 -0.463 1.00 23.55 456 LYS X N 2
ATOM 1527 C CA . LYS A 1 29 ? 6.603 7.090 -0.092 1.00 51.54 456 LYS X CA 2
ATOM 1528 C C . LYS A 1 29 ? 7.422 6.698 1.133 1.00 23.14 456 LYS X C 2
ATOM 1529 O O . LYS A 1 29 ? 8.606 7.023 1.229 1.00 54.11 456 LYS X O 2
ATOM 1544 N N . ARG A 1 30 ? 6.786 5.999 2.067 1.00 71.11 457 ARG X N 2
ATOM 1545 C CA . ARG A 1 30 ? 7.458 5.563 3.286 1.00 35.12 457 ARG X CA 2
ATOM 1546 C C . ARG A 1 30 ? 8.520 4.512 2.974 1.00 55.14 457 ARG X C 2
ATOM 1547 O O . ARG A 1 30 ? 9.654 4.604 3.446 1.00 20.31 457 ARG X O 2
ATOM 1565 N N . ILE A 1 31 ? 8.143 3.515 2.181 1.00 20.05 458 ILE X N 2
ATOM 1566 C CA . ILE A 1 31 ? 9.064 2.447 1.807 1.00 63.42 458 ILE X CA 2
ATOM 1567 C C . ILE A 1 31 ? 10.271 3.000 1.059 1.00 45.00 458 ILE X C 2
ATOM 1568 O O . ILE A 1 31 ? 11.416 2.733 1.424 1.00 10.42 458 ILE X O 2
ATOM 1583 N N . ILE A 1 32 ? 10.008 3.772 0.010 1.00 30.41 459 ILE X N 2
ATOM 1584 C CA . ILE A 1 32 ? 11.073 4.364 -0.790 1.00 14.13 459 ILE X CA 2
ATOM 1585 C C . ILE A 1 32 ? 11.927 5.310 0.048 1.00 54.12 459 ILE X C 2
ATOM 1586 O O . ILE A 1 32 ? 13.143 5.383 -0.127 1.00 73.32 459 ILE X O 2
ATOM 1601 N N . GLU A 1 33 ? 11.282 6.032 0.958 1.00 70.03 460 GLU X N 2
ATOM 1602 C CA . GLU A 1 33 ? 11.983 6.973 1.823 1.00 55.24 460 GLU X CA 2
ATOM 1603 C C . GLU A 1 33 ? 12.969 6.245 2.732 1.00 12.02 460 GLU X C 2
ATOM 1604 O O . GLU A 1 33 ? 14.144 6.606 2.806 1.00 12.20 460 GLU X O 2
ATOM 1614 N N . ALA A 1 34 ? 12.483 5.220 3.422 1.00 23.10 461 ALA X N 2
ATOM 1615 C CA . ALA A 1 34 ? 13.320 4.440 4.325 1.00 30.24 461 ALA X CA 2
ATOM 1616 C C . ALA A 1 34 ? 14.481 3.794 3.576 1.00 45.21 461 ALA X C 2
ATOM 1617 O O . ALA A 1 34 ? 15.621 3.811 4.043 1.00 60.24 461 ALA X O 2
ATOM 1624 N N . LEU A 1 35 ? 14.185 3.224 2.414 1.00 41.14 462 LEU X N 2
ATOM 1625 C CA . LEU A 1 35 ? 15.205 2.572 1.600 1.00 32.12 462 LEU X CA 2
ATOM 1626 C C . LEU A 1 35 ? 16.326 3.544 1.248 1.00 23.05 462 LEU X C 2
ATOM 1627 O O . LEU A 1 35 ? 17.498 3.277 1.512 1.00 51.52 462 LEU X O 2
ATOM 1642 N N . GLU A 1 36 ? 15.957 4.674 0.654 1.00 4.01 463 GLU X N 2
ATOM 1643 C CA . GLU A 1 36 ? 16.932 5.687 0.267 1.00 14.12 463 GLU X CA 2
ATOM 1644 C C . GLU A 1 36 ? 17.745 6.148 1.474 1.00 33.23 463 GLU X C 2
ATOM 1645 O O . GLU A 1 36 ? 18.952 6.370 1.375 1.00 3.32 463 GLU X O 2
ATOM 1655 N N . LYS A 1 37 ? 17.074 6.290 2.612 1.00 23.51 464 LYS X N 2
ATOM 1656 C CA . LYS A 1 37 ? 17.731 6.724 3.839 1.00 44.12 464 LYS X CA 2
ATOM 1657 C C . LYS A 1 37 ? 18.627 5.621 4.395 1.00 71.21 464 LYS X C 2
ATOM 1658 O O . LYS A 1 37 ? 19.585 5.891 5.120 1.00 34.14 464 LYS X O 2
ATOM 1673 N N . THR A 1 38 ? 18.312 4.377 4.049 1.00 13.11 465 THR X N 2
ATOM 1674 C CA . THR A 1 38 ? 19.087 3.234 4.512 1.00 52.11 465 THR X CA 2
ATOM 1675 C C . THR A 1 38 ? 20.171 2.862 3.507 1.00 75.51 465 THR X C 2
ATOM 1676 O O . THR A 1 38 ? 21.041 2.039 3.794 1.00 65.34 465 THR X O 2
ATOM 1687 N N . GLY A 1 39 ? 20.114 3.472 2.328 1.00 31.45 466 GLY X N 2
ATOM 1688 C CA . GLY A 1 39 ? 21.097 3.191 1.298 1.00 73.12 466 GLY X CA 2
ATOM 1689 C C . GLY A 1 39 ? 20.639 2.111 0.338 1.00 2.02 466 GLY X C 2
ATOM 1690 O O . GLY A 1 39 ? 21.428 1.259 -0.072 1.00 72.31 466 GLY X O 2
ATOM 1694 N N . TYR A 1 40 ? 19.360 2.143 -0.019 1.00 22.12 467 TYR X N 2
ATOM 1695 C CA . TYR A 1 40 ? 18.797 1.157 -0.933 1.00 42.34 467 TYR X CA 2
ATOM 1696 C C . TYR A 1 40 ? 18.941 -0.253 -0.369 1.00 41.45 467 TYR X C 2
ATOM 1697 O O . TYR A 1 40 ? 19.499 -1.139 -1.015 1.00 0.12 467 TYR X O 2
ATOM 1714 N N . VAL A 1 41 ? 18.430 -0.454 0.843 1.00 21.22 468 VAL X N 2
ATOM 1715 C CA . VAL A 1 41 ? 18.499 -1.756 1.496 1.00 11.54 468 VAL X CA 2
ATOM 1716 C C . VAL A 1 41 ? 17.134 -2.174 2.031 1.00 22.10 468 VAL X C 2
ATOM 1717 O O . VAL A 1 41 ? 16.526 -1.467 2.834 1.00 25.15 468 VAL X O 2
ATOM 1730 N N . LYS A 1 42 ? 16.657 -3.330 1.580 1.00 2.33 469 LYS X N 2
ATOM 1731 C CA . LYS A 1 42 ? 15.364 -3.846 2.013 1.00 73.34 469 LYS X CA 2
ATOM 1732 C C . LYS A 1 42 ? 15.398 -4.227 3.491 1.00 0.52 469 LYS X C 2
ATOM 1733 O O . LYS A 1 42 ? 14.475 -3.915 4.242 1.00 43.22 469 LYS X O 2
ATOM 1748 N N . SER A 1 43 ? 16.469 -4.901 3.899 1.00 71.13 470 SER X N 2
ATOM 1749 C CA . SER A 1 43 ? 16.621 -5.326 5.285 1.00 51.22 470 SER X CA 2
ATOM 1750 C C . SER A 1 43 ? 16.570 -4.128 6.229 1.00 51.22 470 SER X C 2
ATOM 1751 O O . SER A 1 43 ? 15.796 -4.111 7.186 1.00 14.32 470 SER X O 2
ATOM 1758 N N . ARG A 1 44 ? 17.400 -3.127 5.952 1.00 75.24 471 ARG X N 2
ATOM 1759 C CA . ARG A 1 44 ? 17.451 -1.927 6.777 1.00 11.02 471 ARG X CA 2
ATOM 1760 C C . ARG A 1 44 ? 16.140 -1.149 6.685 1.00 64.24 471 ARG X C 2
ATOM 1761 O O . ARG A 1 44 ? 15.647 -0.627 7.684 1.00 23.30 471 ARG X O 2
ATOM 1779 N N . ALA A 1 45 ? 15.584 -1.077 5.480 1.00 63.50 472 ALA X N 2
ATOM 1780 C CA . ALA A 1 45 ? 14.332 -0.365 5.259 1.00 51.02 472 ALA X CA 2
ATOM 1781 C C . ALA A 1 45 ? 13.178 -1.041 5.992 1.00 14.44 472 ALA X C 2
ATOM 1782 O O . ALA A 1 45 ? 12.254 -0.377 6.461 1.00 62.31 472 ALA X O 2
ATOM 1789 N N . ALA A 1 46 ? 13.240 -2.364 6.088 1.00 33.12 473 ALA X N 2
ATOM 1790 C CA . ALA A 1 46 ? 12.202 -3.131 6.766 1.00 5.31 473 ALA X CA 2
ATOM 1791 C C . ALA A 1 46 ? 12.276 -2.940 8.277 1.00 1.25 473 ALA X C 2
ATOM 1792 O O . ALA A 1 46 ? 11.285 -2.592 8.920 1.00 50.13 473 ALA X O 2
ATOM 1799 N N . LYS A 1 47 ? 13.458 -3.170 8.840 1.00 62.03 474 LYS X N 2
ATOM 1800 C CA . LYS A 1 47 ? 13.663 -3.024 10.277 1.00 24.40 474 LYS X CA 2
ATOM 1801 C C . LYS A 1 47 ? 13.427 -1.582 10.715 1.00 54.40 474 LYS X C 2
ATOM 1802 O O . LYS A 1 47 ? 12.963 -1.330 11.829 1.00 74.45 474 LYS X O 2
ATOM 1817 N N . LEU A 1 48 ? 13.746 -0.640 9.834 1.00 10.44 475 LEU X N 2
ATOM 1818 C CA . LEU A 1 48 ? 13.566 0.776 10.130 1.00 74.31 475 LEU X CA 2
ATOM 1819 C C . LEU A 1 48 ? 12.089 1.155 10.111 1.00 24.12 475 LEU X C 2
ATOM 1820 O O . LEU A 1 48 ? 11.581 1.769 11.049 1.00 74.13 475 LEU X O 2
ATOM 1835 N N . LEU A 1 49 ? 11.402 0.780 9.036 1.00 14.12 476 LEU X N 2
ATOM 1836 C CA . LEU A 1 49 ? 9.981 1.077 8.895 1.00 2.33 476 LEU X CA 2
ATOM 1837 C C . LEU A 1 49 ? 9.163 0.340 9.950 1.00 41.31 476 LEU X C 2
ATOM 1838 O O . LEU A 1 49 ? 8.243 0.903 10.542 1.00 65.41 476 LEU X O 2
ATOM 1853 N N . GLY A 1 50 ? 9.507 -0.923 10.183 1.00 45.23 477 GLY X N 2
ATOM 1854 C CA . GLY A 1 50 ? 8.795 -1.716 11.168 1.00 22.13 477 GLY X CA 2
ATOM 1855 C C . GLY A 1 50 ? 8.123 -2.931 10.560 1.00 61.31 477 GLY X C 2
ATOM 1856 O O . GLY A 1 50 ? 7.207 -3.504 11.152 1.00 35.21 477 GLY X O 2
ATOM 1860 N N . TYR A 1 51 ? 8.577 -3.325 9.376 1.00 41.35 478 TYR X N 2
ATOM 1861 C CA . TYR A 1 51 ? 8.011 -4.477 8.684 1.00 51.13 478 TYR X CA 2
ATOM 1862 C C . TYR A 1 51 ? 9.070 -5.551 8.456 1.00 65.31 478 TYR X C 2
ATOM 1863 O O . TYR A 1 51 ? 10.270 -5.280 8.521 1.00 40.51 478 TYR X O 2
ATOM 1880 N N . THR A 1 52 ? 8.618 -6.772 8.189 1.00 31.11 479 THR X N 2
ATOM 1881 C CA . THR A 1 52 ? 9.525 -7.888 7.952 1.00 32.34 479 THR X CA 2
ATOM 1882 C C . THR A 1 52 ? 9.908 -7.982 6.479 1.00 71.23 479 THR X C 2
ATOM 1883 O O . THR A 1 52 ? 9.273 -7.366 5.622 1.00 3.54 479 THR X O 2
ATOM 1894 N N . LEU A 1 53 ? 10.949 -8.755 6.191 1.00 51.22 480 LEU X N 2
ATOM 1895 C CA . LEU A 1 53 ? 11.416 -8.930 4.821 1.00 73.24 480 LEU X CA 2
ATOM 1896 C C . LEU A 1 53 ? 10.263 -9.308 3.896 1.00 73.11 480 LEU X C 2
ATOM 1897 O O . LEU A 1 53 ? 10.206 -8.868 2.748 1.00 12.40 480 LEU X O 2
ATOM 1912 N N . ARG A 1 54 ? 9.346 -10.124 4.406 1.00 60.01 481 ARG X N 2
ATOM 1913 C CA . ARG A 1 54 ? 8.194 -10.559 3.627 1.00 5.23 481 ARG X CA 2
ATOM 1914 C C . ARG A 1 54 ? 7.275 -9.383 3.310 1.00 63.40 481 ARG X C 2
ATOM 1915 O O . ARG A 1 54 ? 6.904 -9.166 2.157 1.00 34.21 481 ARG X O 2
ATOM 1933 N N . GLN A 1 55 ? 6.911 -8.629 4.342 1.00 43.45 482 GLN X N 2
ATOM 1934 C CA . GLN A 1 55 ? 6.035 -7.475 4.174 1.00 74.43 482 GLN X CA 2
ATOM 1935 C C . GLN A 1 55 ? 6.667 -6.442 3.247 1.00 15.22 482 GLN X C 2
ATOM 1936 O O . GLN A 1 55 ? 6.067 -6.037 2.251 1.00 24.12 482 GLN X O 2
ATOM 1948 N N . LEU A 1 56 ? 7.882 -6.020 3.581 1.00 30.43 483 LEU X N 2
ATOM 1949 C CA . LEU A 1 56 ? 8.596 -5.033 2.778 1.00 23.25 483 LEU X CA 2
ATOM 1950 C C . LEU A 1 56 ? 8.678 -5.472 1.321 1.00 43.34 483 LEU X C 2
ATOM 1951 O O . LEU A 1 56 ? 8.316 -4.721 0.415 1.00 12.42 483 LEU X O 2
ATOM 1966 N N . ASP A 1 57 ? 9.152 -6.693 1.101 1.00 4.40 484 ASP X N 2
ATOM 1967 C CA . ASP A 1 57 ? 9.278 -7.235 -0.247 1.00 74.33 484 ASP X CA 2
ATOM 1968 C C . ASP A 1 57 ? 7.952 -7.139 -0.996 1.00 23.13 484 ASP X C 2
ATOM 1969 O O . ASP A 1 57 ? 7.910 -6.709 -2.149 1.00 2.41 484 ASP X O 2
ATOM 1977 N N . TYR A 1 58 ? 6.875 -7.545 -0.335 1.00 62.24 485 TYR X N 2
ATOM 1978 C CA . TYR A 1 58 ? 5.548 -7.510 -0.938 1.00 54.52 485 TYR X CA 2
ATOM 1979 C C . TYR A 1 58 ? 5.187 -6.093 -1.375 1.00 35.33 485 TYR X C 2
ATOM 1980 O O . TYR A 1 58 ? 4.546 -5.894 -2.408 1.00 43.32 485 TYR X O 2
ATOM 1997 N N . ARG A 1 59 ? 5.603 -5.112 -0.582 1.00 30.20 486 ARG X N 2
ATOM 1998 C CA . ARG A 1 59 ? 5.324 -3.713 -0.885 1.00 23.23 486 ARG X CA 2
ATOM 1999 C C . ARG A 1 59 ? 6.149 -3.240 -2.078 1.00 23.24 486 ARG X C 2
ATOM 2000 O O . ARG A 1 59 ? 5.667 -2.477 -2.915 1.00 73.10 486 ARG X O 2
ATOM 2018 N N . ILE A 1 60 ? 7.395 -3.696 -2.146 1.00 12.05 487 ILE X N 2
ATOM 2019 C CA . ILE A 1 60 ? 8.287 -3.319 -3.237 1.00 10.12 487 ILE X CA 2
ATOM 2020 C C . ILE A 1 60 ? 7.762 -3.826 -4.576 1.00 62.30 487 ILE X C 2
ATOM 2021 O O . ILE A 1 60 ? 7.812 -3.119 -5.582 1.00 15.43 487 ILE X O 2
ATOM 2036 N N . LYS A 1 61 ? 7.257 -5.055 -4.580 1.00 1.41 488 LYS X N 2
ATOM 2037 C CA . LYS A 1 61 ? 6.719 -5.657 -5.795 1.00 43.53 488 LYS X CA 2
ATOM 2038 C C . LYS A 1 61 ? 5.369 -5.044 -6.155 1.00 53.44 488 LYS X C 2
ATOM 2039 O O . LYS A 1 61 ? 5.075 -4.809 -7.327 1.00 72.22 488 LYS X O 2
ATOM 2054 N N . LYS A 1 62 ? 4.553 -4.784 -5.140 1.00 24.34 489 LYS X N 2
ATOM 2055 C CA . LYS A 1 62 ? 3.236 -4.195 -5.348 1.00 21.32 489 LYS X CA 2
ATOM 2056 C C . LYS A 1 62 ? 3.355 -2.753 -5.830 1.00 63.33 489 LYS X C 2
ATOM 2057 O O . LYS A 1 62 ? 2.666 -2.341 -6.764 1.00 53.33 489 LYS X O 2
ATOM 2072 N N . TYR A 1 63 ? 4.232 -1.990 -5.188 1.00 63.10 490 TYR X N 2
ATOM 2073 C CA . TYR A 1 63 ? 4.441 -0.593 -5.550 1.00 65.13 490 TYR X CA 2
ATOM 2074 C C . TYR A 1 63 ? 5.500 -0.466 -6.642 1.00 43.30 490 TYR X C 2
ATOM 2075 O O . TYR A 1 63 ? 5.785 0.631 -7.121 1.00 45.35 490 TYR X O 2
ATOM 2092 N N . GLY A 1 64 ? 6.081 -1.598 -7.029 1.00 12.33 491 GLY X N 2
ATOM 2093 C CA . GLY A 1 64 ? 7.102 -1.593 -8.061 1.00 73.13 491 GLY X CA 2
ATOM 2094 C C . GLY A 1 64 ? 8.201 -0.588 -7.783 1.00 70.25 491 GLY X C 2
ATOM 2095 O O . GLY A 1 64 ? 8.627 0.140 -8.681 1.00 25.21 491 GLY X O 2
ATOM 2099 N N . ILE A 1 65 ? 8.661 -0.544 -6.537 1.00 33.34 492 ILE X N 2
ATOM 2100 C CA . ILE A 1 65 ? 9.716 0.380 -6.145 1.00 12.35 492 ILE X CA 2
ATOM 2101 C C . ILE A 1 65 ? 11.077 -0.094 -6.645 1.00 73.33 492 ILE X C 2
ATOM 2102 O O . ILE A 1 65 ? 11.294 -1.289 -6.841 1.00 45.43 492 ILE X O 2
ATOM 2117 N N . GLU A 1 66 ? 11.990 0.851 -6.846 1.00 41.10 493 GLU X N 2
ATOM 2118 C CA . GLU A 1 66 ? 13.330 0.528 -7.323 1.00 52.04 493 GLU X CA 2
ATOM 2119 C C . GLU A 1 66 ? 14.347 0.616 -6.188 1.00 43.33 493 GLU X C 2
ATOM 2120 O O . GLU A 1 66 ? 14.040 1.108 -5.101 1.00 63.45 493 GLU X O 2
ATOM 2130 N N . LEU A 1 67 ? 15.558 0.135 -6.448 1.00 43.24 494 LEU X N 2
ATOM 2131 C CA . LEU A 1 67 ? 16.620 0.158 -5.448 1.00 63.34 494 LEU X CA 2
ATOM 2132 C C . LEU A 1 67 ? 17.942 -0.306 -6.050 1.00 40.01 494 LEU X C 2
ATOM 2133 O O . LEU A 1 67 ? 17.998 -1.316 -6.753 1.00 44.25 494 LEU X O 2
ATOM 2148 N N . LYS A 1 68 ? 19.008 0.436 -5.768 1.00 43.22 495 LYS X N 2
ATOM 2149 C CA . LYS A 1 68 ? 20.332 0.100 -6.276 1.00 54.55 495 LYS X CA 2
ATOM 2150 C C . LYS A 1 68 ? 20.979 -0.992 -5.430 1.00 21.15 495 LYS X C 2
ATOM 2151 O O . LYS A 1 68 ? 21.092 -0.862 -4.211 1.00 32.02 495 LYS X O 2
ATOM 2166 N N . LYS A 1 69 ? 21.406 -2.067 -6.085 1.00 11.13 496 LYS X N 2
ATOM 2167 C CA . LYS A 1 69 ? 22.045 -3.181 -5.394 1.00 1.23 496 LYS X CA 2
ATOM 2168 C C . LYS A 1 69 ? 22.651 -4.164 -6.390 1.00 15.31 496 LYS X C 2
ATOM 2169 O O . LYS A 1 69 ? 22.445 -4.045 -7.599 1.00 74.41 496 LYS X O 2
ATOM 2184 N N . PHE A 1 70 ? 23.400 -5.134 -5.876 1.00 40.43 497 PHE X N 2
ATOM 2185 C CA . PHE A 1 70 ? 24.037 -6.137 -6.721 1.00 75.40 497 PHE X CA 2
ATOM 2186 C C . PHE A 1 70 ? 23.476 -7.526 -6.434 1.00 35.52 497 PHE X C 2
ATOM 2187 O O . PHE A 1 70 ? 23.476 -7.981 -5.291 1.00 20.55 497 PHE X O 2
ATOM 2203 N N . THR A 1 1 ? -0.147 21.642 7.385 1.00 5.00 428 THR X N 3
ATOM 2204 C CA . THR A 1 1 ? 0.693 21.018 8.399 1.00 12.01 428 THR X CA 3
ATOM 2205 C C . THR A 1 1 ? -0.142 20.206 9.383 1.00 30.04 428 THR X C 3
ATOM 2206 O O . THR A 1 1 ? -0.422 20.656 10.494 1.00 12.04 428 THR X O 3
ATOM 2217 N N . SER A 1 2 ? -0.538 19.008 8.967 1.00 22.44 429 SER X N 3
ATOM 2218 C CA . SER A 1 2 ? -1.345 18.133 9.810 1.00 32.13 429 SER X CA 3
ATOM 2219 C C . SER A 1 2 ? -0.462 17.331 10.761 1.00 55.14 429 SER X C 3
ATOM 2220 O O . SER A 1 2 ? 0.761 17.326 10.635 1.00 1.53 429 SER X O 3
ATOM 2227 N N . SER A 1 3 ? -1.095 16.653 11.715 1.00 63.41 430 SER X N 3
ATOM 2228 C CA . SER A 1 3 ? -0.367 15.850 12.691 1.00 72.23 430 SER X CA 3
ATOM 2229 C C . SER A 1 3 ? -1.318 14.931 13.453 1.00 21.21 430 SER X C 3
ATOM 2230 O O . SER A 1 3 ? -2.447 15.308 13.761 1.00 14.24 430 SER X O 3
ATOM 2237 N N . GLU A 1 4 ? -0.849 13.723 13.754 1.00 55.00 431 GLU X N 3
ATOM 2238 C CA . GLU A 1 4 ? -1.657 12.751 14.480 1.00 42.22 431 GLU X CA 3
ATOM 2239 C C . GLU A 1 4 ? -0.941 12.284 15.744 1.00 20.45 431 GLU X C 3
ATOM 2240 O O . GLU A 1 4 ? 0.284 12.360 15.842 1.00 73.30 431 GLU X O 3
ATOM 2250 N N . LEU A 1 5 ? -1.715 11.800 16.710 1.00 34.30 432 LEU X N 3
ATOM 2251 C CA . LEU A 1 5 ? -1.155 11.321 17.969 1.00 42.04 432 LEU X CA 3
ATOM 2252 C C . LEU A 1 5 ? -0.505 9.952 17.790 1.00 23.40 432 LEU X C 3
ATOM 2253 O O . LEU A 1 5 ? -0.830 9.199 16.873 1.00 3.34 432 LEU X O 3
ATOM 2268 N N . PRO A 1 6 ? 0.436 9.623 18.689 1.00 12.24 433 PRO X N 3
ATOM 2269 C CA . PRO A 1 6 ? 1.150 8.343 18.652 1.00 22.13 433 PRO X CA 3
ATOM 2270 C C . PRO A 1 6 ? 0.251 7.167 19.016 1.00 60.12 433 PRO X C 3
ATOM 2271 O O . PRO A 1 6 ? 0.440 6.054 18.526 1.00 4.12 433 PRO X O 3
ATOM 2279 N N . GLU A 1 7 ? -0.728 7.421 19.879 1.00 43.15 434 GLU X N 3
ATOM 2280 C CA . GLU A 1 7 ? -1.656 6.381 20.308 1.00 43.22 434 GLU X CA 3
ATOM 2281 C C . GLU A 1 7 ? -2.331 5.725 19.107 1.00 63.42 434 GLU X C 3
ATOM 2282 O O . GLU A 1 7 ? -2.389 4.499 19.007 1.00 44.34 434 GLU X O 3
ATOM 2292 N N . LEU A 1 8 ? -2.840 6.550 18.198 1.00 33.41 435 LEU X N 3
ATOM 2293 C CA . LEU A 1 8 ? -3.512 6.051 17.003 1.00 1.10 435 LEU X CA 3
ATOM 2294 C C . LEU A 1 8 ? -2.545 5.263 16.124 1.00 42.22 435 LEU X C 3
ATOM 2295 O O . LEU A 1 8 ? -2.930 4.286 15.481 1.00 63.41 435 LEU X O 3
ATOM 2310 N N . LEU A 1 9 ? -1.289 5.694 16.101 1.00 10.10 436 LEU X N 3
ATOM 2311 C CA . LEU A 1 9 ? -0.266 5.029 15.302 1.00 54.32 436 LEU X CA 3
ATOM 2312 C C . LEU A 1 9 ? -0.115 3.569 15.717 1.00 4.13 436 LEU X C 3
ATOM 2313 O O . LEU A 1 9 ? 0.195 2.708 14.895 1.00 23.03 436 LEU X O 3
ATOM 2328 N N . ARG A 1 10 ? -0.338 3.298 17.000 1.00 63.05 437 ARG X N 3
ATOM 2329 C CA . ARG A 1 10 ? -0.228 1.943 17.524 1.00 23.32 437 ARG X CA 3
ATOM 2330 C C . ARG A 1 10 ? -1.460 1.118 17.164 1.00 23.54 437 ARG X C 3
ATOM 2331 O O . ARG A 1 10 ? -1.352 -0.050 16.790 1.00 42.04 437 ARG X O 3
ATOM 2349 N N . LYS A 1 11 ? -2.632 1.734 17.280 1.00 1.54 438 LYS X N 3
ATOM 2350 C CA . LYS A 1 11 ? -3.886 1.059 16.967 1.00 61.22 438 LYS X CA 3
ATOM 2351 C C . LYS A 1 11 ? -3.909 0.602 15.512 1.00 34.03 438 LYS X C 3
ATOM 2352 O O . LYS A 1 11 ? -3.186 1.137 14.672 1.00 2.32 438 LYS X O 3
ATOM 2367 N N . ARG A 1 12 ? -4.744 -0.391 15.221 1.00 54.15 439 ARG X N 3
ATOM 2368 C CA . ARG A 1 12 ? -4.861 -0.919 13.868 1.00 65.33 439 ARG X CA 3
ATOM 2369 C C . ARG A 1 12 ? -6.303 -0.839 13.375 1.00 4.53 439 ARG X C 3
ATOM 2370 O O . ARG A 1 12 ? -7.166 -1.589 13.830 1.00 21.20 439 ARG X O 3
ATOM 2388 N N . GLU A 1 13 ? -6.555 0.075 12.443 1.00 74.00 440 GLU X N 3
ATOM 2389 C CA . GLU A 1 13 ? -7.892 0.254 11.891 1.00 14.10 440 GLU X CA 3
ATOM 2390 C C . GLU A 1 13 ? -7.970 -0.294 10.468 1.00 65.23 440 GLU X C 3
ATOM 2391 O O . GLU A 1 13 ? -7.673 0.412 9.504 1.00 11.23 440 GLU X O 3
ATOM 2401 N N . ARG A 1 14 ? -8.371 -1.555 10.348 1.00 64.13 441 ARG X N 3
ATOM 2402 C CA . ARG A 1 14 ? -8.488 -2.198 9.045 1.00 54.45 441 ARG X CA 3
ATOM 2403 C C . ARG A 1 14 ? -9.884 -2.782 8.849 1.00 4.51 441 ARG X C 3
ATOM 2404 O O . ARG A 1 14 ? -10.092 -3.986 8.999 1.00 2.02 441 ARG X O 3
ATOM 2422 N N . LYS A 1 15 ? -10.839 -1.920 8.514 1.00 45.10 442 LYS X N 3
ATOM 2423 C CA . LYS A 1 15 ? -12.215 -2.348 8.297 1.00 20.53 442 LYS X CA 3
ATOM 2424 C C . LYS A 1 15 ? -12.544 -2.390 6.808 1.00 51.34 442 LYS X C 3
ATOM 2425 O O . LYS A 1 15 ? -12.976 -3.418 6.285 1.00 64.12 442 LYS X O 3
ATOM 2440 N N . THR A 1 16 ? -12.335 -1.267 6.128 1.00 63.21 443 THR X N 3
ATOM 2441 C CA . THR A 1 16 ? -12.608 -1.175 4.700 1.00 54.10 443 THR X CA 3
ATOM 2442 C C . THR A 1 16 ? -11.510 -0.401 3.979 1.00 60.12 443 THR X C 3
ATOM 2443 O O . THR A 1 16 ? -11.048 0.632 4.460 1.00 33.34 443 THR X O 3
ATOM 2454 N N . GLY A 1 17 ? -11.098 -0.907 2.820 1.00 13.44 444 GLY X N 3
ATOM 2455 C CA . GLY A 1 17 ? -10.059 -0.250 2.051 1.00 40.13 444 GLY X CA 3
ATOM 2456 C C . GLY A 1 17 ? -9.962 -0.780 0.634 1.00 0.11 444 GLY X C 3
ATOM 2457 O O . GLY A 1 17 ? -9.864 -1.989 0.422 1.00 20.11 444 GLY X O 3
ATOM 2461 N N . ASP A 1 18 ? -9.992 0.125 -0.338 1.00 33.42 445 ASP X N 3
ATOM 2462 C CA . ASP A 1 18 ? -9.908 -0.258 -1.742 1.00 63.12 445 ASP X CA 3
ATOM 2463 C C . ASP A 1 18 ? -8.594 0.213 -2.356 1.00 60.55 445 ASP X C 3
ATOM 2464 O O . ASP A 1 18 ? -8.512 0.459 -3.561 1.00 54.13 445 ASP X O 3
ATOM 2472 N N . LEU A 1 19 ? -7.568 0.338 -1.522 1.00 61.11 446 LEU X N 3
ATOM 2473 C CA . LEU A 1 19 ? -6.257 0.782 -1.982 1.00 30.24 446 LEU X CA 3
ATOM 2474 C C . LEU A 1 19 ? -6.368 2.083 -2.772 1.00 5.04 446 LEU X C 3
ATOM 2475 O O . LEU A 1 19 ? -6.145 2.124 -3.981 1.00 32.22 446 LEU X O 3
ATOM 2490 N N . PRO A 1 20 ? -6.718 3.172 -2.071 1.00 40.52 447 PRO X N 3
ATOM 2491 C CA . PRO A 1 20 ? -6.864 4.495 -2.685 1.00 65.30 447 PRO X CA 3
ATOM 2492 C C . PRO A 1 20 ? -5.525 5.083 -3.118 1.00 43.30 447 PRO X C 3
ATOM 2493 O O . PRO A 1 20 ? -4.504 4.397 -3.117 1.00 40.53 447 PRO X O 3
ATOM 2501 N N . LYS A 1 21 ? -5.537 6.360 -3.489 1.00 14.21 448 LYS X N 3
ATOM 2502 C CA . LYS A 1 21 ? -4.325 7.042 -3.922 1.00 62.00 448 LYS X CA 3
ATOM 2503 C C . LYS A 1 21 ? -3.570 7.622 -2.730 1.00 31.12 448 LYS X C 3
ATOM 2504 O O . LYS A 1 21 ? -2.340 7.675 -2.728 1.00 10.44 448 LYS X O 3
ATOM 2519 N N . PHE A 1 22 ? -4.315 8.055 -1.719 1.00 32.03 449 PHE X N 3
ATOM 2520 C CA . PHE A 1 22 ? -3.716 8.631 -0.520 1.00 42.40 449 PHE X CA 3
ATOM 2521 C C . PHE A 1 22 ? -2.913 7.581 0.244 1.00 34.02 449 PHE X C 3
ATOM 2522 O O . PHE A 1 22 ? -1.877 7.888 0.835 1.00 50.33 449 PHE X O 3
ATOM 2538 N N . ILE A 1 23 ? -3.398 6.345 0.226 1.00 25.32 450 ILE X N 3
ATOM 2539 C CA . ILE A 1 23 ? -2.726 5.252 0.917 1.00 11.31 450 ILE X CA 3
ATOM 2540 C C . ILE A 1 23 ? -1.531 4.749 0.115 1.00 33.23 450 ILE X C 3
ATOM 2541 O O . ILE A 1 23 ? -0.434 4.589 0.652 1.00 25.32 450 ILE X O 3
ATOM 2556 N N . GLU A 1 24 ? -1.750 4.501 -1.173 1.00 1.30 451 GLU X N 3
ATOM 2557 C CA . GLU A 1 24 ? -0.689 4.017 -2.048 1.00 54.42 451 GLU X CA 3
ATOM 2558 C C . GLU A 1 24 ? 0.426 5.050 -2.174 1.00 44.11 451 GLU X C 3
ATOM 2559 O O . GLU A 1 24 ? 1.590 4.701 -2.373 1.00 31.34 451 GLU X O 3
ATOM 2569 N N . GLU A 1 25 ? 0.061 6.323 -2.057 1.00 43.54 452 GLU X N 3
ATOM 2570 C CA . GLU A 1 25 ? 1.032 7.408 -2.159 1.00 75.14 452 GLU X CA 3
ATOM 2571 C C . GLU A 1 25 ? 1.868 7.512 -0.887 1.00 10.33 452 GLU X C 3
ATOM 2572 O O . GLU A 1 25 ? 3.093 7.625 -0.942 1.00 62.14 452 GLU X O 3
ATOM 2582 N N . THR A 1 26 ? 1.195 7.473 0.260 1.00 42.14 453 THR X N 3
ATOM 2583 C CA . THR A 1 26 ? 1.874 7.565 1.547 1.00 1.30 453 THR X CA 3
ATOM 2584 C C . THR A 1 26 ? 2.666 6.297 1.842 1.00 30.24 453 THR X C 3
ATOM 2585 O O . THR A 1 26 ? 3.721 6.346 2.474 1.00 13.44 453 THR X O 3
ATOM 2596 N N . GLU A 1 27 ? 2.148 5.161 1.382 1.00 61.44 454 GLU X N 3
ATOM 2597 C CA . GLU A 1 27 ? 2.809 3.879 1.599 1.00 4.33 454 GLU X CA 3
ATOM 2598 C C . GLU A 1 27 ? 4.047 3.748 0.717 1.00 54.22 454 GLU X C 3
ATOM 2599 O O . GLU A 1 27 ? 5.130 3.405 1.193 1.00 33.03 454 GLU X O 3
ATOM 2609 N N . LYS A 1 28 ? 3.879 4.025 -0.572 1.00 25.33 455 LYS X N 3
ATOM 2610 C CA . LYS A 1 28 ? 4.981 3.939 -1.523 1.00 0.54 455 LYS X CA 3
ATOM 2611 C C . LYS A 1 28 ? 6.074 4.948 -1.183 1.00 62.42 455 LYS X C 3
ATOM 2612 O O . LYS A 1 28 ? 7.262 4.632 -1.233 1.00 21.12 455 LYS X O 3
ATOM 2627 N N . LYS A 1 29 ? 5.662 6.162 -0.833 1.00 23.55 456 LYS X N 3
ATOM 2628 C CA . LYS A 1 29 ? 6.604 7.217 -0.481 1.00 51.54 456 LYS X CA 3
ATOM 2629 C C . LYS A 1 29 ? 7.398 6.844 0.767 1.00 23.14 456 LYS X C 3
ATOM 2630 O O . LYS A 1 29 ? 8.586 7.151 0.875 1.00 54.11 456 LYS X O 3
ATOM 2645 N N . ARG A 1 30 ? 6.735 6.179 1.708 1.00 71.11 457 ARG X N 3
ATOM 2646 C CA . ARG A 1 30 ? 7.379 5.764 2.948 1.00 35.12 457 ARG X CA 3
ATOM 2647 C C . ARG A 1 30 ? 8.423 4.683 2.683 1.00 55.14 457 ARG X C 3
ATOM 2648 O O . ARG A 1 30 ? 9.554 4.768 3.161 1.00 20.31 457 ARG X O 3
ATOM 2666 N N . ILE A 1 31 ? 8.034 3.667 1.919 1.00 20.05 458 ILE X N 3
ATOM 2667 C CA . ILE A 1 31 ? 8.936 2.570 1.591 1.00 63.42 458 ILE X CA 3
ATOM 2668 C C . ILE A 1 31 ? 10.169 3.075 0.848 1.00 45.00 458 ILE X C 3
ATOM 2669 O O . ILE A 1 31 ? 11.301 2.786 1.234 1.00 10.42 458 ILE X O 3
ATOM 2684 N N . ILE A 1 32 ? 9.939 3.833 -0.219 1.00 30.41 459 ILE X N 3
ATOM 2685 C CA . ILE A 1 32 ? 11.031 4.382 -1.014 1.00 14.13 459 ILE X CA 3
ATOM 2686 C C . ILE A 1 32 ? 11.888 5.335 -0.188 1.00 54.12 459 ILE X C 3
ATOM 2687 O O . ILE A 1 32 ? 13.109 5.380 -0.343 1.00 73.32 459 ILE X O 3
ATOM 2702 N N . GLU A 1 33 ? 11.241 6.094 0.691 1.00 70.03 460 GLU X N 3
ATOM 2703 C CA . GLU A 1 33 ? 11.945 7.045 1.542 1.00 55.24 460 GLU X CA 3
ATOM 2704 C C . GLU A 1 33 ? 12.913 6.325 2.478 1.00 12.02 460 GLU X C 3
ATOM 2705 O O . GLU A 1 33 ? 14.091 6.673 2.557 1.00 12.20 460 GLU X O 3
ATOM 2715 N N . ALA A 1 34 ? 12.407 5.320 3.185 1.00 23.10 461 ALA X N 3
ATOM 2716 C CA . ALA A 1 34 ? 13.226 4.550 4.113 1.00 30.24 461 ALA X CA 3
ATOM 2717 C C . ALA A 1 34 ? 14.377 3.862 3.388 1.00 45.21 461 ALA X C 3
ATOM 2718 O O . ALA A 1 34 ? 15.516 3.875 3.857 1.00 60.24 461 ALA X O 3
ATOM 2725 N N . LEU A 1 35 ? 14.074 3.260 2.244 1.00 41.14 462 LEU X N 3
ATOM 2726 C CA . LEU A 1 35 ? 15.085 2.564 1.454 1.00 32.12 462 LEU X CA 3
ATOM 2727 C C . LEU A 1 35 ? 16.227 3.504 1.083 1.00 23.05 462 LEU X C 3
ATOM 2728 O O . LEU A 1 35 ? 17.391 3.218 1.356 1.00 51.52 462 LEU X O 3
ATOM 2743 N N . GLU A 1 36 ? 15.883 4.626 0.458 1.00 4.01 463 GLU X N 3
ATOM 2744 C CA . GLU A 1 36 ? 16.881 5.609 0.051 1.00 14.12 463 GLU X CA 3
ATOM 2745 C C . GLU A 1 36 ? 17.688 6.096 1.252 1.00 33.23 463 GLU X C 3
ATOM 2746 O O . GLU A 1 36 ? 18.897 6.308 1.157 1.00 3.32 463 GLU X O 3
ATOM 2756 N N . LYS A 1 37 ? 17.009 6.272 2.380 1.00 23.51 464 LYS X N 3
ATOM 2757 C CA . LYS A 1 37 ? 17.660 6.733 3.600 1.00 44.12 464 LYS X CA 3
ATOM 2758 C C . LYS A 1 37 ? 18.537 5.637 4.197 1.00 71.21 464 LYS X C 3
ATOM 2759 O O . LYS A 1 37 ? 19.487 5.917 4.929 1.00 34.14 464 LYS X O 3
ATOM 2774 N N . THR A 1 38 ? 18.212 4.387 3.880 1.00 13.11 465 THR X N 3
ATOM 2775 C CA . THR A 1 38 ? 18.969 3.249 4.384 1.00 52.11 465 THR X CA 3
ATOM 2776 C C . THR A 1 38 ? 20.062 2.838 3.404 1.00 75.51 465 THR X C 3
ATOM 2777 O O . THR A 1 38 ? 20.946 2.050 3.738 1.00 65.34 465 THR X O 3
ATOM 2788 N N . GLY A 1 39 ? 19.995 3.378 2.191 1.00 31.45 466 GLY X N 3
ATOM 2789 C CA . GLY A 1 39 ? 20.986 3.055 1.180 1.00 73.12 466 GLY X CA 3
ATOM 2790 C C . GLY A 1 39 ? 20.522 1.956 0.244 1.00 2.02 466 GLY X C 3
ATOM 2791 O O . GLY A 1 39 ? 21.304 1.084 -0.138 1.00 72.31 466 GLY X O 3
ATOM 2795 N N . TYR A 1 40 ? 19.248 1.995 -0.126 1.00 22.12 467 TYR X N 3
ATOM 2796 C CA . TYR A 1 40 ? 18.680 0.993 -1.019 1.00 42.34 467 TYR X CA 3
ATOM 2797 C C . TYR A 1 40 ? 18.796 -0.404 -0.416 1.00 41.45 467 TYR X C 3
ATOM 2798 O O . TYR A 1 40 ? 19.329 -1.321 -1.041 1.00 0.12 467 TYR X O 3
ATOM 2815 N N . VAL A 1 41 ? 18.291 -0.558 0.804 1.00 21.22 468 VAL X N 3
ATOM 2816 C CA . VAL A 1 41 ? 18.335 -1.842 1.494 1.00 11.54 468 VAL X CA 3
ATOM 2817 C C . VAL A 1 41 ? 16.961 -2.223 2.034 1.00 22.10 468 VAL X C 3
ATOM 2818 O O . VAL A 1 41 ? 16.388 -1.513 2.860 1.00 25.15 468 VAL X O 3
ATOM 2831 N N . LYS A 1 42 ? 16.439 -3.351 1.564 1.00 2.33 469 LYS X N 3
ATOM 2832 C CA . LYS A 1 42 ? 15.133 -3.830 2.000 1.00 73.34 469 LYS X CA 3
ATOM 2833 C C . LYS A 1 42 ? 15.151 -4.182 3.486 1.00 0.52 469 LYS X C 3
ATOM 2834 O O . LYS A 1 42 ? 14.224 -3.846 4.223 1.00 43.22 469 LYS X O 3
ATOM 2849 N N . SER A 1 43 ? 16.212 -4.856 3.916 1.00 71.13 470 SER X N 3
ATOM 2850 C CA . SER A 1 43 ? 16.349 -5.253 5.313 1.00 51.22 470 SER X CA 3
ATOM 2851 C C . SER A 1 43 ? 16.304 -4.036 6.232 1.00 51.22 470 SER X C 3
ATOM 2852 O O . SER A 1 43 ? 15.521 -3.990 7.181 1.00 14.32 470 SER X O 3
ATOM 2859 N N . ARG A 1 44 ? 17.149 -3.052 5.942 1.00 75.24 471 ARG X N 3
ATOM 2860 C CA . ARG A 1 44 ? 17.207 -1.834 6.742 1.00 11.02 471 ARG X CA 3
ATOM 2861 C C . ARG A 1 44 ? 15.911 -1.040 6.618 1.00 64.24 471 ARG X C 3
ATOM 2862 O O . ARG A 1 44 ? 15.415 -0.484 7.597 1.00 23.30 471 ARG X O 3
ATOM 2880 N N . ALA A 1 45 ? 15.367 -0.989 5.405 1.00 63.50 472 ALA X N 3
ATOM 2881 C CA . ALA A 1 45 ? 14.129 -0.265 5.153 1.00 51.02 472 ALA X CA 3
ATOM 2882 C C . ALA A 1 45 ? 12.957 -0.906 5.889 1.00 14.44 472 ALA X C 3
ATOM 2883 O O . ALA A 1 45 ? 12.038 -0.217 6.331 1.00 62.31 472 ALA X O 3
ATOM 2890 N N . ALA A 1 46 ? 12.997 -2.228 6.016 1.00 33.12 473 ALA X N 3
ATOM 2891 C CA . ALA A 1 46 ? 11.939 -2.962 6.700 1.00 5.31 473 ALA X CA 3
ATOM 2892 C C . ALA A 1 46 ? 12.002 -2.740 8.207 1.00 1.25 473 ALA X C 3
ATOM 2893 O O . ALA A 1 46 ? 11.011 -2.364 8.832 1.00 50.13 473 ALA X O 3
ATOM 2900 N N . LYS A 1 47 ? 13.175 -2.975 8.786 1.00 62.03 474 LYS X N 3
ATOM 2901 C CA . LYS A 1 47 ? 13.368 -2.800 10.221 1.00 24.40 474 LYS X CA 3
ATOM 2902 C C . LYS A 1 47 ? 13.152 -1.346 10.625 1.00 54.40 474 LYS X C 3
ATOM 2903 O O . LYS A 1 47 ? 12.680 -1.062 11.728 1.00 74.45 474 LYS X O 3
ATOM 2918 N N . LEU A 1 48 ? 13.497 -0.429 9.729 1.00 10.44 475 LEU X N 3
ATOM 2919 C CA . LEU A 1 48 ? 13.339 0.997 9.992 1.00 74.31 475 LEU X CA 3
ATOM 2920 C C . LEU A 1 48 ? 11.868 1.399 9.946 1.00 24.12 475 LEU X C 3
ATOM 2921 O O . LEU A 1 48 ? 11.360 2.042 10.867 1.00 74.13 475 LEU X O 3
ATOM 2936 N N . LEU A 1 49 ? 11.188 1.015 8.872 1.00 14.12 476 LEU X N 3
ATOM 2937 C CA . LEU A 1 49 ? 9.775 1.333 8.707 1.00 2.33 476 LEU X CA 3
ATOM 2938 C C . LEU A 1 49 ? 8.931 0.634 9.767 1.00 41.31 476 LEU X C 3
ATOM 2939 O O . LEU A 1 49 ? 8.011 1.224 10.332 1.00 65.41 476 LEU X O 3
ATOM 2954 N N . GLY A 1 50 ? 9.253 -0.629 10.035 1.00 45.23 477 GLY X N 3
ATOM 2955 C CA . GLY A 1 50 ? 8.517 -1.387 11.029 1.00 22.13 477 GLY X CA 3
ATOM 2956 C C . GLY A 1 50 ? 7.828 -2.601 10.439 1.00 61.31 477 GLY X C 3
ATOM 2957 O O . GLY A 1 50 ? 6.894 -3.142 11.031 1.00 35.21 477 GLY X O 3
ATOM 2961 N N . TYR A 1 51 ? 8.287 -3.029 9.269 1.00 41.35 478 TYR X N 3
ATOM 2962 C CA . TYR A 1 51 ? 7.705 -4.184 8.595 1.00 51.13 478 TYR X CA 3
ATOM 2963 C C . TYR A 1 51 ? 8.745 -5.284 8.404 1.00 65.31 478 TYR X C 3
ATOM 2964 O O . TYR A 1 51 ? 9.950 -5.037 8.483 1.00 40.51 478 TYR X O 3
ATOM 2981 N N . THR A 1 52 ? 8.272 -6.500 8.149 1.00 31.11 479 THR X N 3
ATOM 2982 C CA . THR A 1 52 ? 9.158 -7.639 7.946 1.00 32.34 479 THR X CA 3
ATOM 2983 C C . THR A 1 52 ? 9.563 -7.766 6.481 1.00 71.23 479 THR X C 3
ATOM 2984 O O . THR A 1 52 ? 8.948 -7.160 5.602 1.00 3.54 479 THR X O 3
ATOM 2995 N N . LEU A 1 53 ? 10.599 -8.557 6.225 1.00 51.22 480 LEU X N 3
ATOM 2996 C CA . LEU A 1 53 ? 11.085 -8.764 4.866 1.00 73.24 480 LEU X CA 3
ATOM 2997 C C . LEU A 1 53 ? 9.941 -9.140 3.929 1.00 73.11 480 LEU X C 3
ATOM 2998 O O . LEU A 1 53 ? 9.912 -8.723 2.772 1.00 12.40 480 LEU X O 3
ATOM 3013 N N . ARG A 1 54 ? 9.000 -9.928 4.439 1.00 60.01 481 ARG X N 3
ATOM 3014 C CA . ARG A 1 54 ? 7.854 -10.359 3.649 1.00 5.23 481 ARG X CA 3
ATOM 3015 C C . ARG A 1 54 ? 6.959 -9.173 3.298 1.00 63.40 481 ARG X C 3
ATOM 3016 O O . ARG A 1 54 ? 6.609 -8.972 2.136 1.00 34.21 481 ARG X O 3
ATOM 3034 N N . GLN A 1 55 ? 6.594 -8.394 4.310 1.00 43.45 482 GLN X N 3
ATOM 3035 C CA . GLN A 1 55 ? 5.740 -7.230 4.108 1.00 74.43 482 GLN X CA 3
ATOM 3036 C C . GLN A 1 55 ? 6.401 -6.226 3.169 1.00 15.22 482 GLN X C 3
ATOM 3037 O O . GLN A 1 55 ? 5.820 -5.832 2.156 1.00 24.12 482 GLN X O 3
ATOM 3049 N N . LEU A 1 56 ? 7.617 -5.817 3.510 1.00 30.43 483 LEU X N 3
ATOM 3050 C CA . LEU A 1 56 ? 8.358 -4.858 2.697 1.00 23.25 483 LEU X CA 3
ATOM 3051 C C . LEU A 1 56 ? 8.453 -5.330 1.250 1.00 43.34 483 LEU X C 3
ATOM 3052 O O . LEU A 1 56 ? 8.116 -4.594 0.322 1.00 12.42 483 LEU X O 3
ATOM 3067 N N . ASP A 1 57 ? 8.912 -6.563 1.065 1.00 4.40 484 ASP X N 3
ATOM 3068 C CA . ASP A 1 57 ? 9.048 -7.136 -0.270 1.00 74.33 484 ASP X CA 3
ATOM 3069 C C . ASP A 1 57 ? 7.735 -7.036 -1.040 1.00 23.13 484 ASP X C 3
ATOM 3070 O O . ASP A 1 57 ? 7.715 -6.630 -2.203 1.00 2.41 484 ASP X O 3
ATOM 3078 N N . TYR A 1 58 ? 6.641 -7.410 -0.387 1.00 62.24 485 TYR X N 3
ATOM 3079 C CA . TYR A 1 58 ? 5.324 -7.367 -1.011 1.00 54.52 485 TYR X CA 3
ATOM 3080 C C . TYR A 1 58 ? 4.992 -5.955 -1.483 1.00 35.33 485 TYR X C 3
ATOM 3081 O O . TYR A 1 58 ? 4.368 -5.770 -2.528 1.00 43.32 485 TYR X O 3
ATOM 3098 N N . ARG A 1 59 ? 5.413 -4.964 -0.705 1.00 30.20 486 ARG X N 3
ATOM 3099 C CA . ARG A 1 59 ? 5.161 -3.568 -1.043 1.00 23.23 486 ARG X CA 3
ATOM 3100 C C . ARG A 1 59 ? 6.017 -3.131 -2.228 1.00 23.24 486 ARG X C 3
ATOM 3101 O O . ARG A 1 59 ? 5.563 -2.378 -3.090 1.00 73.10 486 ARG X O 3
ATOM 3119 N N . ILE A 1 60 ? 7.257 -3.608 -2.263 1.00 12.05 487 ILE X N 3
ATOM 3120 C CA . ILE A 1 60 ? 8.175 -3.267 -3.342 1.00 10.12 487 ILE X CA 3
ATOM 3121 C C . ILE A 1 60 ? 7.669 -3.792 -4.681 1.00 62.30 487 ILE X C 3
ATOM 3122 O O . ILE A 1 60 ? 7.752 -3.107 -5.701 1.00 15.43 487 ILE X O 3
ATOM 3137 N N . LYS A 1 61 ? 7.141 -5.011 -4.672 1.00 1.41 488 LYS X N 3
ATOM 3138 C CA . LYS A 1 61 ? 6.617 -5.628 -5.884 1.00 43.53 488 LYS X CA 3
ATOM 3139 C C . LYS A 1 61 ? 5.287 -4.998 -6.284 1.00 53.44 488 LYS X C 3
ATOM 3140 O O . LYS A 1 61 ? 5.021 -4.783 -7.467 1.00 72.22 488 LYS X O 3
ATOM 3155 N N . LYS A 1 62 ? 4.454 -4.704 -5.291 1.00 24.34 489 LYS X N 3
ATOM 3156 C CA . LYS A 1 62 ? 3.153 -4.095 -5.539 1.00 21.32 489 LYS X CA 3
ATOM 3157 C C . LYS A 1 62 ? 3.307 -2.665 -6.045 1.00 63.33 489 LYS X C 3
ATOM 3158 O O . LYS A 1 62 ? 2.646 -2.260 -7.001 1.00 53.33 489 LYS X O 3
ATOM 3173 N N . TYR A 1 63 ? 4.186 -1.905 -5.400 1.00 63.10 490 TYR X N 3
ATOM 3174 C CA . TYR A 1 63 ? 4.426 -0.520 -5.785 1.00 65.13 490 TYR X CA 3
ATOM 3175 C C . TYR A 1 63 ? 5.510 -0.434 -6.856 1.00 43.30 490 TYR X C 3
ATOM 3176 O O . TYR A 1 63 ? 5.821 0.648 -7.354 1.00 45.35 490 TYR X O 3
ATOM 3193 N N . GLY A 1 64 ? 6.081 -1.581 -7.205 1.00 12.33 491 GLY X N 3
ATOM 3194 C CA . GLY A 1 64 ? 7.123 -1.615 -8.215 1.00 73.13 491 GLY X CA 3
ATOM 3195 C C . GLY A 1 64 ? 8.230 -0.618 -7.939 1.00 70.25 491 GLY X C 3
ATOM 3196 O O . GLY A 1 64 ? 8.686 0.081 -8.845 1.00 25.21 491 GLY X O 3
ATOM 3200 N N . ILE A 1 65 ? 8.663 -0.548 -6.684 1.00 33.34 492 ILE X N 3
ATOM 3201 C CA . ILE A 1 65 ? 9.722 0.373 -6.292 1.00 12.35 492 ILE X CA 3
ATOM 3202 C C . ILE A 1 65 ? 11.088 -0.142 -6.732 1.00 73.33 492 ILE X C 3
ATOM 3203 O O . ILE A 1 65 ? 11.290 -1.347 -6.884 1.00 45.43 492 ILE X O 3
ATOM 3218 N N . GLU A 1 66 ? 12.025 0.779 -6.935 1.00 41.10 493 GLU X N 3
ATOM 3219 C CA . GLU A 1 66 ? 13.373 0.418 -7.358 1.00 52.04 493 GLU X CA 3
ATOM 3220 C C . GLU A 1 66 ? 14.343 0.464 -6.181 1.00 43.33 493 GLU X C 3
ATOM 3221 O O . GLU A 1 66 ? 14.034 1.025 -5.128 1.00 63.45 493 GLU X O 3
ATOM 3231 N N . LEU A 1 67 ? 15.516 -0.131 -6.365 1.00 43.24 494 LEU X N 3
ATOM 3232 C CA . LEU A 1 67 ? 16.532 -0.158 -5.319 1.00 63.34 494 LEU X CA 3
ATOM 3233 C C . LEU A 1 67 ? 17.834 -0.758 -5.840 1.00 40.01 494 LEU X C 3
ATOM 3234 O O . LEU A 1 67 ? 17.829 -1.783 -6.522 1.00 44.25 494 LEU X O 3
ATOM 3249 N N . LYS A 1 68 ? 18.950 -0.113 -5.514 1.00 43.22 495 LYS X N 3
ATOM 3250 C CA . LYS A 1 68 ? 20.260 -0.584 -5.946 1.00 54.55 495 LYS X CA 3
ATOM 3251 C C . LYS A 1 68 ? 20.899 -1.468 -4.880 1.00 21.15 495 LYS X C 3
ATOM 3252 O O . LYS A 1 68 ? 21.524 -0.974 -3.940 1.00 32.02 495 LYS X O 3
ATOM 3267 N N . LYS A 1 69 ? 20.741 -2.779 -5.031 1.00 11.13 496 LYS X N 3
ATOM 3268 C CA . LYS A 1 69 ? 21.305 -3.733 -4.083 1.00 1.23 496 LYS X CA 3
ATOM 3269 C C . LYS A 1 69 ? 21.389 -5.126 -4.699 1.00 15.31 496 LYS X C 3
ATOM 3270 O O . LYS A 1 69 ? 20.435 -5.602 -5.314 1.00 74.41 496 LYS X O 3
ATOM 3285 N N . PHE A 1 70 ? 22.536 -5.775 -4.527 1.00 40.43 497 PHE X N 3
ATOM 3286 C CA . PHE A 1 70 ? 22.744 -7.114 -5.066 1.00 75.40 497 PHE X CA 3
ATOM 3287 C C . PHE A 1 70 ? 21.692 -8.083 -4.535 1.00 35.52 497 PHE X C 3
ATOM 3288 O O . PHE A 1 70 ? 21.034 -8.782 -5.305 1.00 20.55 497 PHE X O 3
ATOM 3304 N N . THR A 1 1 ? 19.614 14.456 -14.249 1.00 5.00 428 THR X N 4
ATOM 3305 C CA . THR A 1 1 ? 20.306 13.985 -15.441 1.00 12.01 428 THR X CA 4
ATOM 3306 C C . THR A 1 1 ? 20.159 12.476 -15.602 1.00 30.04 428 THR X C 4
ATOM 3307 O O . THR A 1 1 ? 21.033 11.814 -16.159 1.00 12.04 428 THR X O 4
ATOM 3318 N N . SER A 1 2 ? 19.047 11.939 -15.111 1.00 22.44 429 SER X N 4
ATOM 3319 C CA . SER A 1 2 ? 18.786 10.507 -15.198 1.00 32.13 429 SER X CA 4
ATOM 3320 C C . SER A 1 2 ? 17.356 10.242 -15.659 1.00 55.14 429 SER X C 4
ATOM 3321 O O . SER A 1 2 ? 16.415 10.894 -15.206 1.00 1.53 429 SER X O 4
ATOM 3328 N N . SER A 1 3 ? 17.201 9.281 -16.564 1.00 63.41 430 SER X N 4
ATOM 3329 C CA . SER A 1 3 ? 15.887 8.931 -17.090 1.00 72.23 430 SER X CA 4
ATOM 3330 C C . SER A 1 3 ? 15.607 7.442 -16.906 1.00 21.21 430 SER X C 4
ATOM 3331 O O . SER A 1 3 ? 15.592 6.680 -17.872 1.00 14.24 430 SER X O 4
ATOM 3338 N N . GLU A 1 4 ? 15.387 7.038 -15.659 1.00 55.00 431 GLU X N 4
ATOM 3339 C CA . GLU A 1 4 ? 15.108 5.640 -15.349 1.00 42.22 431 GLU X CA 4
ATOM 3340 C C . GLU A 1 4 ? 13.649 5.299 -15.639 1.00 20.45 431 GLU X C 4
ATOM 3341 O O . GLU A 1 4 ? 13.341 4.220 -16.148 1.00 73.30 431 GLU X O 4
ATOM 3351 N N . LEU A 1 5 ? 12.754 6.225 -15.312 1.00 34.30 432 LEU X N 4
ATOM 3352 C CA . LEU A 1 5 ? 11.327 6.024 -15.537 1.00 42.04 432 LEU X CA 4
ATOM 3353 C C . LEU A 1 5 ? 10.961 6.299 -16.991 1.00 23.40 432 LEU X C 4
ATOM 3354 O O . LEU A 1 5 ? 11.654 7.024 -17.705 1.00 3.34 432 LEU X O 4
ATOM 3369 N N . PRO A 1 6 ? 9.844 5.709 -17.442 1.00 12.24 433 PRO X N 4
ATOM 3370 C CA . PRO A 1 6 ? 9.358 5.878 -18.816 1.00 22.13 433 PRO X CA 4
ATOM 3371 C C . PRO A 1 6 ? 8.837 7.287 -19.076 1.00 60.12 433 PRO X C 4
ATOM 3372 O O . PRO A 1 6 ? 9.065 7.856 -20.143 1.00 4.12 433 PRO X O 4
ATOM 3380 N N . GLU A 1 7 ? 8.135 7.845 -18.094 1.00 43.15 434 GLU X N 4
ATOM 3381 C CA . GLU A 1 7 ? 7.581 9.188 -18.219 1.00 43.22 434 GLU X CA 4
ATOM 3382 C C . GLU A 1 7 ? 6.985 9.656 -16.895 1.00 63.42 434 GLU X C 4
ATOM 3383 O O . GLU A 1 7 ? 6.263 8.913 -16.229 1.00 44.34 434 GLU X O 4
ATOM 3393 N N . LEU A 1 8 ? 7.293 10.892 -16.519 1.00 33.41 435 LEU X N 4
ATOM 3394 C CA . LEU A 1 8 ? 6.788 11.461 -15.274 1.00 1.10 435 LEU X CA 4
ATOM 3395 C C . LEU A 1 8 ? 5.298 11.772 -15.381 1.00 42.22 435 LEU X C 4
ATOM 3396 O O . LEU A 1 8 ? 4.556 11.646 -14.406 1.00 63.41 435 LEU X O 4
ATOM 3411 N N . LEU A 1 9 ? 4.868 12.176 -16.571 1.00 10.10 436 LEU X N 4
ATOM 3412 C CA . LEU A 1 9 ? 3.465 12.501 -16.807 1.00 54.32 436 LEU X CA 4
ATOM 3413 C C . LEU A 1 9 ? 2.586 11.264 -16.656 1.00 4.13 436 LEU X C 4
ATOM 3414 O O . LEU A 1 9 ? 1.515 11.322 -16.050 1.00 23.03 436 LEU X O 4
ATOM 3429 N N . ARG A 1 10 ? 3.046 10.146 -17.209 1.00 63.05 437 ARG X N 4
ATOM 3430 C CA . ARG A 1 10 ? 2.301 8.896 -17.135 1.00 23.32 437 ARG X CA 4
ATOM 3431 C C . ARG A 1 10 ? 2.219 8.396 -15.695 1.00 23.54 437 ARG X C 4
ATOM 3432 O O . ARG A 1 10 ? 1.219 7.804 -15.288 1.00 42.04 437 ARG X O 4
ATOM 3450 N N . LYS A 1 11 ? 3.277 8.639 -14.929 1.00 1.54 438 LYS X N 4
ATOM 3451 C CA . LYS A 1 11 ? 3.325 8.215 -13.535 1.00 61.22 438 LYS X CA 4
ATOM 3452 C C . LYS A 1 11 ? 3.394 9.420 -12.602 1.00 34.03 438 LYS X C 4
ATOM 3453 O O . LYS A 1 11 ? 4.369 9.597 -11.873 1.00 2.32 438 LYS X O 4
ATOM 3468 N N . ARG A 1 12 ? 2.352 10.244 -12.630 1.00 54.15 439 ARG X N 4
ATOM 3469 C CA . ARG A 1 12 ? 2.293 11.431 -11.786 1.00 65.33 439 ARG X CA 4
ATOM 3470 C C . ARG A 1 12 ? 1.270 11.256 -10.668 1.00 4.53 439 ARG X C 4
ATOM 3471 O O . ARG A 1 12 ? 1.462 11.747 -9.556 1.00 21.20 439 ARG X O 4
ATOM 3489 N N . GLU A 1 13 ? 0.184 10.551 -10.973 1.00 74.00 440 GLU X N 4
ATOM 3490 C CA . GLU A 1 13 ? -0.870 10.313 -9.993 1.00 14.10 440 GLU X CA 4
ATOM 3491 C C . GLU A 1 13 ? -1.836 9.239 -10.485 1.00 65.23 440 GLU X C 4
ATOM 3492 O O . GLU A 1 13 ? -2.208 9.215 -11.659 1.00 11.23 440 GLU X O 4
ATOM 3502 N N . ARG A 1 14 ? -2.238 8.353 -9.580 1.00 64.13 441 ARG X N 4
ATOM 3503 C CA . ARG A 1 14 ? -3.160 7.276 -9.921 1.00 54.45 441 ARG X CA 4
ATOM 3504 C C . ARG A 1 14 ? -4.607 7.714 -9.715 1.00 4.51 441 ARG X C 4
ATOM 3505 O O . ARG A 1 14 ? -5.148 7.608 -8.615 1.00 2.02 441 ARG X O 4
ATOM 3523 N N . LYS A 1 15 ? -5.228 8.206 -10.782 1.00 45.10 442 LYS X N 4
ATOM 3524 C CA . LYS A 1 15 ? -6.613 8.659 -10.720 1.00 20.53 442 LYS X CA 4
ATOM 3525 C C . LYS A 1 15 ? -7.569 7.543 -11.130 1.00 51.34 442 LYS X C 4
ATOM 3526 O O . LYS A 1 15 ? -8.663 7.414 -10.578 1.00 64.12 442 LYS X O 4
ATOM 3541 N N . THR A 1 16 ? -7.151 6.738 -12.102 1.00 63.21 443 THR X N 4
ATOM 3542 C CA . THR A 1 16 ? -7.970 5.634 -12.585 1.00 54.10 443 THR X CA 4
ATOM 3543 C C . THR A 1 16 ? -8.440 4.754 -11.433 1.00 60.12 443 THR X C 4
ATOM 3544 O O . THR A 1 16 ? -7.671 4.436 -10.528 1.00 33.34 443 THR X O 4
ATOM 3555 N N . GLY A 1 17 ? -9.710 4.361 -11.475 1.00 13.44 444 GLY X N 4
ATOM 3556 C CA . GLY A 1 17 ? -10.262 3.520 -10.429 1.00 40.13 444 GLY X CA 4
ATOM 3557 C C . GLY A 1 17 ? -10.593 4.300 -9.172 1.00 0.11 444 GLY X C 4
ATOM 3558 O O . GLY A 1 17 ? -10.168 5.444 -9.013 1.00 20.11 444 GLY X O 4
ATOM 3562 N N . ASP A 1 18 ? -11.354 3.680 -8.276 1.00 33.42 445 ASP X N 4
ATOM 3563 C CA . ASP A 1 18 ? -11.742 4.325 -7.027 1.00 63.12 445 ASP X CA 4
ATOM 3564 C C . ASP A 1 18 ? -10.899 3.809 -5.865 1.00 60.55 445 ASP X C 4
ATOM 3565 O O . ASP A 1 18 ? -11.373 3.721 -4.731 1.00 54.13 445 ASP X O 4
ATOM 3573 N N . LEU A 1 19 ? -9.649 3.466 -6.154 1.00 61.11 446 LEU X N 4
ATOM 3574 C CA . LEU A 1 19 ? -8.739 2.958 -5.133 1.00 30.24 446 LEU X CA 4
ATOM 3575 C C . LEU A 1 19 ? -8.182 4.096 -4.284 1.00 5.04 446 LEU X C 4
ATOM 3576 O O . LEU A 1 19 ? -8.184 5.260 -4.683 1.00 32.22 446 LEU X O 4
ATOM 3591 N N . PRO A 1 20 ? -7.693 3.753 -3.083 1.00 40.52 447 PRO X N 4
ATOM 3592 C CA . PRO A 1 20 ? -7.121 4.732 -2.153 1.00 65.30 447 PRO X CA 4
ATOM 3593 C C . PRO A 1 20 ? -5.792 5.291 -2.644 1.00 43.30 447 PRO X C 4
ATOM 3594 O O . PRO A 1 20 ? -4.786 4.582 -2.688 1.00 40.53 447 PRO X O 4
ATOM 3602 N N . LYS A 1 21 ? -5.792 6.567 -3.014 1.00 14.21 448 LYS X N 4
ATOM 3603 C CA . LYS A 1 21 ? -4.585 7.224 -3.502 1.00 62.00 448 LYS X CA 4
ATOM 3604 C C . LYS A 1 21 ? -3.741 7.743 -2.342 1.00 31.12 448 LYS X C 4
ATOM 3605 O O . LYS A 1 21 ? -2.513 7.780 -2.423 1.00 10.44 448 LYS X O 4
ATOM 3620 N N . PHE A 1 22 ? -4.407 8.142 -1.263 1.00 32.03 449 PHE X N 4
ATOM 3621 C CA . PHE A 1 22 ? -3.719 8.657 -0.087 1.00 42.40 449 PHE X CA 4
ATOM 3622 C C . PHE A 1 22 ? -2.947 7.548 0.622 1.00 34.02 449 PHE X C 4
ATOM 3623 O O . PHE A 1 22 ? -1.880 7.785 1.190 1.00 50.33 449 PHE X O 4
ATOM 3639 N N . ILE A 1 23 ? -3.495 6.338 0.586 1.00 25.32 450 ILE X N 4
ATOM 3640 C CA . ILE A 1 23 ? -2.859 5.193 1.223 1.00 11.31 450 ILE X CA 4
ATOM 3641 C C . ILE A 1 23 ? -1.717 4.652 0.369 1.00 33.23 450 ILE X C 4
ATOM 3642 O O . ILE A 1 23 ? -0.633 4.363 0.876 1.00 25.32 450 ILE X O 4
ATOM 3657 N N . GLU A 1 24 ? -1.967 4.521 -0.930 1.00 1.30 451 GLU X N 4
ATOM 3658 C CA . GLU A 1 24 ? -0.958 4.016 -1.854 1.00 54.42 451 GLU X CA 4
ATOM 3659 C C . GLU A 1 24 ? 0.188 5.011 -2.005 1.00 44.11 451 GLU X C 4
ATOM 3660 O O . GLU A 1 24 ? 1.332 4.624 -2.240 1.00 31.34 451 GLU X O 4
ATOM 3670 N N . GLU A 1 25 ? -0.129 6.295 -1.870 1.00 43.54 452 GLU X N 4
ATOM 3671 C CA . GLU A 1 25 ? 0.875 7.346 -1.993 1.00 75.14 452 GLU X CA 4
ATOM 3672 C C . GLU A 1 25 ? 1.750 7.411 -0.744 1.00 10.33 452 GLU X C 4
ATOM 3673 O O . GLU A 1 25 ? 2.973 7.531 -0.834 1.00 62.14 452 GLU X O 4
ATOM 3683 N N . THR A 1 26 ? 1.115 7.334 0.422 1.00 42.14 453 THR X N 4
ATOM 3684 C CA . THR A 1 26 ? 1.833 7.385 1.688 1.00 1.30 453 THR X CA 4
ATOM 3685 C C . THR A 1 26 ? 2.624 6.104 1.925 1.00 30.24 453 THR X C 4
ATOM 3686 O O . THR A 1 26 ? 3.698 6.129 2.527 1.00 13.44 453 THR X O 4
ATOM 3697 N N . GLU A 1 27 ? 2.088 4.986 1.446 1.00 61.44 454 GLU X N 4
ATOM 3698 C CA . GLU A 1 27 ? 2.745 3.694 1.606 1.00 4.33 454 GLU X CA 4
ATOM 3699 C C . GLU A 1 27 ? 3.967 3.589 0.699 1.00 54.22 454 GLU X C 4
ATOM 3700 O O . GLU A 1 27 ? 5.056 3.226 1.144 1.00 33.03 454 GLU X O 4
ATOM 3710 N N . LYS A 1 28 ? 3.778 3.909 -0.577 1.00 25.33 455 LYS X N 4
ATOM 3711 C CA . LYS A 1 28 ? 4.863 3.851 -1.550 1.00 0.54 455 LYS X CA 4
ATOM 3712 C C . LYS A 1 28 ? 5.951 4.865 -1.211 1.00 62.42 455 LYS X C 4
ATOM 3713 O O . LYS A 1 28 ? 7.142 4.558 -1.270 1.00 21.12 455 LYS X O 4
ATOM 3728 N N . LYS A 1 29 ? 5.535 6.076 -0.854 1.00 23.55 456 LYS X N 4
ATOM 3729 C CA . LYS A 1 29 ? 6.473 7.136 -0.503 1.00 51.54 456 LYS X CA 4
ATOM 3730 C C . LYS A 1 29 ? 7.286 6.755 0.730 1.00 23.14 456 LYS X C 4
ATOM 3731 O O . LYS A 1 29 ? 8.480 7.048 0.812 1.00 54.11 456 LYS X O 4
ATOM 3746 N N . ARG A 1 30 ? 6.636 6.099 1.684 1.00 71.11 457 ARG X N 4
ATOM 3747 C CA . ARG A 1 30 ? 7.300 5.679 2.912 1.00 35.12 457 ARG X CA 4
ATOM 3748 C C . ARG A 1 30 ? 8.350 4.610 2.623 1.00 55.14 457 ARG X C 4
ATOM 3749 O O . ARG A 1 30 ? 9.496 4.719 3.061 1.00 20.31 457 ARG X O 4
ATOM 3767 N N . ILE A 1 31 ? 7.951 3.581 1.885 1.00 20.05 458 ILE X N 4
ATOM 3768 C CA . ILE A 1 31 ? 8.859 2.494 1.538 1.00 63.42 458 ILE X CA 4
ATOM 3769 C C . ILE A 1 31 ? 10.078 3.015 0.785 1.00 45.00 458 ILE X C 4
ATOM 3770 O O . ILE A 1 31 ? 11.217 2.774 1.185 1.00 10.42 458 ILE X O 4
ATOM 3785 N N . ILE A 1 32 ? 9.831 3.732 -0.307 1.00 30.41 459 ILE X N 4
ATOM 3786 C CA . ILE A 1 32 ? 10.909 4.289 -1.114 1.00 14.13 459 ILE X CA 4
ATOM 3787 C C . ILE A 1 32 ? 11.768 5.249 -0.297 1.00 54.12 459 ILE X C 4
ATOM 3788 O O . ILE A 1 32 ? 12.984 5.307 -0.468 1.00 73.32 459 ILE X O 4
ATOM 3803 N N . GLU A 1 33 ? 11.125 5.999 0.592 1.00 70.03 460 GLU X N 4
ATOM 3804 C CA . GLU A 1 33 ? 11.831 6.956 1.437 1.00 55.24 460 GLU X CA 4
ATOM 3805 C C . GLU A 1 33 ? 12.827 6.245 2.347 1.00 12.02 460 GLU X C 4
ATOM 3806 O O . GLU A 1 33 ? 14.000 6.611 2.406 1.00 12.20 460 GLU X O 4
ATOM 3816 N N . ALA A 1 34 ? 12.350 5.227 3.057 1.00 23.10 461 ALA X N 4
ATOM 3817 C CA . ALA A 1 34 ? 13.199 4.464 3.963 1.00 30.24 461 ALA X CA 4
ATOM 3818 C C . ALA A 1 34 ? 14.361 3.819 3.216 1.00 45.21 461 ALA X C 4
ATOM 3819 O O . ALA A 1 34 ? 15.505 3.867 3.668 1.00 60.24 461 ALA X O 4
ATOM 3826 N N . LEU A 1 35 ? 14.060 3.216 2.071 1.00 41.14 462 LEU X N 4
ATOM 3827 C CA . LEU A 1 35 ? 15.080 2.560 1.261 1.00 32.12 462 LEU X CA 4
ATOM 3828 C C . LEU A 1 35 ? 16.186 3.540 0.880 1.00 23.05 462 LEU X C 4
ATOM 3829 O O . LEU A 1 35 ? 17.363 3.292 1.137 1.00 51.52 462 LEU X O 4
ATOM 3844 N N . GLU A 1 36 ? 15.797 4.654 0.267 1.00 4.01 463 GLU X N 4
ATOM 3845 C CA . GLU A 1 36 ? 16.756 5.672 -0.147 1.00 14.12 463 GLU X CA 4
ATOM 3846 C C . GLU A 1 36 ? 17.589 6.148 1.039 1.00 33.23 463 GLU X C 4
ATOM 3847 O O . GLU A 1 36 ? 18.799 6.346 0.922 1.00 3.32 463 GLU X O 4
ATOM 3857 N N . LYS A 1 37 ? 16.935 6.332 2.179 1.00 23.51 464 LYS X N 4
ATOM 3858 C CA . LYS A 1 37 ? 17.613 6.785 3.388 1.00 44.12 464 LYS X CA 4
ATOM 3859 C C . LYS A 1 37 ? 18.524 5.695 3.941 1.00 71.21 464 LYS X C 4
ATOM 3860 O O . LYS A 1 37 ? 19.500 5.978 4.637 1.00 34.14 464 LYS X O 4
ATOM 3875 N N . THR A 1 38 ? 18.202 4.443 3.627 1.00 13.11 465 THR X N 4
ATOM 3876 C CA . THR A 1 38 ? 18.992 3.310 4.092 1.00 52.11 465 THR X CA 4
ATOM 3877 C C . THR A 1 38 ? 20.049 2.919 3.067 1.00 75.51 465 THR X C 4
ATOM 3878 O O . THR A 1 38 ? 20.847 2.011 3.298 1.00 65.34 465 THR X O 4
ATOM 3889 N N . GLY A 1 39 ? 20.053 3.613 1.932 1.00 31.45 466 GLY X N 4
ATOM 3890 C CA . GLY A 1 39 ? 21.019 3.324 0.888 1.00 73.12 466 GLY X CA 4
ATOM 3891 C C . GLY A 1 39 ? 20.579 2.184 -0.009 1.00 2.02 466 GLY X C 4
ATOM 3892 O O . GLY A 1 39 ? 21.391 1.350 -0.409 1.00 72.31 466 GLY X O 4
ATOM 3896 N N . TYR A 1 40 ? 19.290 2.147 -0.326 1.00 22.12 467 TYR X N 4
ATOM 3897 C CA . TYR A 1 40 ? 18.743 1.099 -1.179 1.00 42.34 467 TYR X CA 4
ATOM 3898 C C . TYR A 1 40 ? 18.947 -0.277 -0.551 1.00 41.45 467 TYR X C 4
ATOM 3899 O O . TYR A 1 40 ? 19.522 -1.174 -1.166 1.00 0.12 467 TYR X O 4
ATOM 3916 N N . VAL A 1 41 ? 18.470 -0.434 0.680 1.00 21.22 468 VAL X N 4
ATOM 3917 C CA . VAL A 1 41 ? 18.598 -1.700 1.393 1.00 11.54 468 VAL X CA 4
ATOM 3918 C C . VAL A 1 41 ? 17.253 -2.158 1.945 1.00 22.10 468 VAL X C 4
ATOM 3919 O O . VAL A 1 41 ? 16.632 -1.466 2.751 1.00 25.15 468 VAL X O 4
ATOM 3932 N N . LYS A 1 42 ? 16.808 -3.331 1.506 1.00 2.33 469 LYS X N 4
ATOM 3933 C CA . LYS A 1 42 ? 15.537 -3.885 1.957 1.00 73.34 469 LYS X CA 4
ATOM 3934 C C . LYS A 1 42 ? 15.582 -4.208 3.447 1.00 0.52 469 LYS X C 4
ATOM 3935 O O . LYS A 1 42 ? 14.658 -3.882 4.192 1.00 43.22 469 LYS X O 4
ATOM 3950 N N . SER A 1 43 ? 16.664 -4.851 3.876 1.00 71.13 470 SER X N 4
ATOM 3951 C CA . SER A 1 43 ? 16.828 -5.220 5.277 1.00 51.22 470 SER X CA 4
ATOM 3952 C C . SER A 1 43 ? 16.695 -3.998 6.180 1.00 51.22 470 SER X C 4
ATOM 3953 O O . SER A 1 43 ? 15.919 -4.002 7.137 1.00 14.32 470 SER X O 4
ATOM 3960 N N . ARG A 1 44 ? 17.455 -2.954 5.870 1.00 75.24 471 ARG X N 4
ATOM 3961 C CA . ARG A 1 44 ? 17.423 -1.725 6.653 1.00 11.02 471 ARG X CA 4
ATOM 3962 C C . ARG A 1 44 ? 16.086 -1.010 6.488 1.00 64.24 471 ARG X C 4
ATOM 3963 O O . ARG A 1 44 ? 15.456 -0.618 7.470 1.00 23.30 471 ARG X O 4
ATOM 3981 N N . ALA A 1 45 ? 15.660 -0.842 5.240 1.00 63.50 472 ALA X N 4
ATOM 3982 C CA . ALA A 1 45 ? 14.397 -0.175 4.947 1.00 51.02 472 ALA X CA 4
ATOM 3983 C C . ALA A 1 45 ? 13.243 -0.831 5.697 1.00 14.44 472 ALA X C 4
ATOM 3984 O O . ALA A 1 45 ? 12.337 -0.153 6.177 1.00 62.31 472 ALA X O 4
ATOM 3991 N N . ALA A 1 46 ? 13.283 -2.157 5.794 1.00 33.12 473 ALA X N 4
ATOM 3992 C CA . ALA A 1 46 ? 12.241 -2.904 6.486 1.00 5.31 473 ALA X CA 4
ATOM 3993 C C . ALA A 1 46 ? 12.321 -2.689 7.993 1.00 1.25 473 ALA X C 4
ATOM 3994 O O . ALA A 1 46 ? 11.332 -2.330 8.633 1.00 50.13 473 ALA X O 4
ATOM 4001 N N . LYS A 1 47 ? 13.504 -2.911 8.556 1.00 62.03 474 LYS X N 4
ATOM 4002 C CA . LYS A 1 47 ? 13.714 -2.741 9.989 1.00 24.40 474 LYS X CA 4
ATOM 4003 C C . LYS A 1 47 ? 13.433 -1.303 10.413 1.00 54.40 474 LYS X C 4
ATOM 4004 O O . LYS A 1 47 ? 12.982 -1.052 11.532 1.00 74.45 474 LYS X O 4
ATOM 4019 N N . LEU A 1 48 ? 13.701 -0.362 9.514 1.00 10.44 475 LEU X N 4
ATOM 4020 C CA . LEU A 1 48 ? 13.475 1.051 9.794 1.00 74.31 475 LEU X CA 4
ATOM 4021 C C . LEU A 1 48 ? 11.984 1.376 9.789 1.00 24.12 475 LEU X C 4
ATOM 4022 O O . LEU A 1 48 ? 11.469 1.992 10.723 1.00 74.13 475 LEU X O 4
ATOM 4037 N N . LEU A 1 49 ? 11.297 0.958 8.732 1.00 14.12 476 LEU X N 4
ATOM 4038 C CA . LEU A 1 49 ? 9.865 1.202 8.605 1.00 2.33 476 LEU X CA 4
ATOM 4039 C C . LEU A 1 49 ? 9.085 0.428 9.663 1.00 41.31 476 LEU X C 4
ATOM 4040 O O . LEU A 1 49 ? 8.044 0.881 10.137 1.00 65.41 476 LEU X O 4
ATOM 4055 N N . GLY A 1 50 ? 9.597 -0.743 10.029 1.00 45.23 477 GLY X N 4
ATOM 4056 C CA . GLY A 1 50 ? 8.936 -1.561 11.031 1.00 22.13 477 GLY X CA 4
ATOM 4057 C C . GLY A 1 50 ? 8.284 -2.793 10.435 1.00 61.31 477 GLY X C 4
ATOM 4058 O O . GLY A 1 50 ? 7.447 -3.431 11.073 1.00 35.21 477 GLY X O 4
ATOM 4062 N N . TYR A 1 51 ? 8.668 -3.128 9.208 1.00 41.35 478 TYR X N 4
ATOM 4063 C CA . TYR A 1 51 ? 8.111 -4.289 8.524 1.00 51.13 478 TYR X CA 4
ATOM 4064 C C . TYR A 1 51 ? 9.183 -5.351 8.295 1.00 65.31 478 TYR X C 4
ATOM 4065 O O . TYR A 1 51 ? 10.379 -5.063 8.336 1.00 40.51 478 TYR X O 4
ATOM 4082 N N . THR A 1 52 ? 8.744 -6.583 8.052 1.00 31.11 479 THR X N 4
ATOM 4083 C CA . THR A 1 52 ? 9.664 -7.689 7.817 1.00 32.34 479 THR X CA 4
ATOM 4084 C C . THR A 1 52 ? 10.024 -7.799 6.341 1.00 71.23 479 THR X C 4
ATOM 4085 O O . THR A 1 52 ? 9.361 -7.214 5.484 1.00 3.54 479 THR X O 4
ATOM 4096 N N . LEU A 1 53 ? 11.078 -8.552 6.049 1.00 51.22 480 LEU X N 4
ATOM 4097 C CA . LEU A 1 53 ? 11.529 -8.740 4.673 1.00 73.24 480 LEU X CA 4
ATOM 4098 C C . LEU A 1 53 ? 10.370 -9.161 3.775 1.00 73.11 480 LEU X C 4
ATOM 4099 O O . LEU A 1 53 ? 10.296 -8.762 2.611 1.00 12.40 480 LEU X O 4
ATOM 4114 N N . ARG A 1 54 ? 9.465 -9.966 4.322 1.00 60.01 481 ARG X N 4
ATOM 4115 C CA . ARG A 1 54 ? 8.309 -10.439 3.570 1.00 5.23 481 ARG X CA 4
ATOM 4116 C C . ARG A 1 54 ? 7.366 -9.286 3.240 1.00 63.40 481 ARG X C 4
ATOM 4117 O O . ARG A 1 54 ? 6.971 -9.106 2.088 1.00 34.21 481 ARG X O 4
ATOM 4135 N N . GLN A 1 55 ? 7.010 -8.509 4.258 1.00 43.45 482 GLN X N 4
ATOM 4136 C CA . GLN A 1 55 ? 6.113 -7.375 4.075 1.00 74.43 482 GLN X CA 4
ATOM 4137 C C . GLN A 1 55 ? 6.713 -6.356 3.112 1.00 15.22 482 GLN X C 4
ATOM 4138 O O . GLN A 1 55 ? 6.090 -5.988 2.114 1.00 24.12 482 GLN X O 4
ATOM 4150 N N . LEU A 1 56 ? 7.923 -5.902 3.417 1.00 30.43 483 LEU X N 4
ATOM 4151 C CA . LEU A 1 56 ? 8.608 -4.925 2.578 1.00 23.25 483 LEU X CA 4
ATOM 4152 C C . LEU A 1 56 ? 8.685 -5.406 1.132 1.00 43.34 483 LEU X C 4
ATOM 4153 O O . LEU A 1 56 ? 8.305 -4.688 0.207 1.00 12.42 483 LEU X O 4
ATOM 4168 N N . ASP A 1 57 ? 9.177 -6.627 0.947 1.00 4.40 484 ASP X N 4
ATOM 4169 C CA . ASP A 1 57 ? 9.301 -7.206 -0.385 1.00 74.33 484 ASP X CA 4
ATOM 4170 C C . ASP A 1 57 ? 7.969 -7.154 -1.128 1.00 23.13 484 ASP X C 4
ATOM 4171 O O . ASP A 1 57 ? 7.905 -6.723 -2.279 1.00 2.41 484 ASP X O 4
ATOM 4179 N N . TYR A 1 58 ? 6.910 -7.596 -0.460 1.00 62.24 485 TYR X N 4
ATOM 4180 C CA . TYR A 1 58 ? 5.578 -7.602 -1.057 1.00 54.52 485 TYR X CA 4
ATOM 4181 C C . TYR A 1 58 ? 5.173 -6.200 -1.499 1.00 35.33 485 TYR X C 4
ATOM 4182 O O . TYR A 1 58 ? 4.479 -6.028 -2.502 1.00 43.32 485 TYR X O 4
ATOM 4199 N N . ARG A 1 59 ? 5.610 -5.198 -0.742 1.00 30.20 486 ARG X N 4
ATOM 4200 C CA . ARG A 1 59 ? 5.292 -3.809 -1.054 1.00 23.23 486 ARG X CA 4
ATOM 4201 C C . ARG A 1 59 ? 6.088 -3.328 -2.263 1.00 23.24 486 ARG X C 4
ATOM 4202 O O . ARG A 1 59 ? 5.561 -2.626 -3.125 1.00 73.10 486 ARG X O 4
ATOM 4220 N N . ILE A 1 60 ? 7.360 -3.710 -2.318 1.00 12.05 487 ILE X N 4
ATOM 4221 C CA . ILE A 1 60 ? 8.227 -3.318 -3.422 1.00 10.12 487 ILE X CA 4
ATOM 4222 C C . ILE A 1 60 ? 7.707 -3.860 -4.749 1.00 62.30 487 ILE X C 4
ATOM 4223 O O . ILE A 1 60 ? 7.741 -3.173 -5.770 1.00 15.43 487 ILE X O 4
ATOM 4238 N N . LYS A 1 61 ? 7.225 -5.098 -4.728 1.00 1.41 488 LYS X N 4
ATOM 4239 C CA . LYS A 1 61 ? 6.694 -5.734 -5.929 1.00 43.53 488 LYS X CA 4
ATOM 4240 C C . LYS A 1 61 ? 5.336 -5.147 -6.299 1.00 53.44 488 LYS X C 4
ATOM 4241 O O . LYS A 1 61 ? 5.031 -4.954 -7.476 1.00 72.22 488 LYS X O 4
ATOM 4256 N N . LYS A 1 62 ? 4.522 -4.867 -5.287 1.00 24.34 489 LYS X N 4
ATOM 4257 C CA . LYS A 1 62 ? 3.197 -4.300 -5.505 1.00 21.32 489 LYS X CA 4
ATOM 4258 C C . LYS A 1 62 ? 3.295 -2.874 -6.036 1.00 63.33 489 LYS X C 4
ATOM 4259 O O . LYS A 1 62 ? 2.593 -2.502 -6.977 1.00 53.33 489 LYS X O 4
ATOM 4274 N N . TYR A 1 63 ? 4.170 -2.080 -5.428 1.00 63.10 490 TYR X N 4
ATOM 4275 C CA . TYR A 1 63 ? 4.359 -0.695 -5.839 1.00 65.13 490 TYR X CA 4
ATOM 4276 C C . TYR A 1 63 ? 5.426 -0.589 -6.924 1.00 43.30 490 TYR X C 4
ATOM 4277 O O . TYR A 1 63 ? 5.719 0.499 -7.418 1.00 45.35 490 TYR X O 4
ATOM 4294 N N . GLY A 1 64 ? 6.002 -1.729 -7.291 1.00 12.33 491 GLY X N 4
ATOM 4295 C CA . GLY A 1 64 ? 7.030 -1.745 -8.315 1.00 73.13 491 GLY X CA 4
ATOM 4296 C C . GLY A 1 64 ? 8.133 -0.741 -8.045 1.00 70.25 491 GLY X C 4
ATOM 4297 O O . GLY A 1 64 ? 8.594 -0.055 -8.957 1.00 25.21 491 GLY X O 4
ATOM 4301 N N . ILE A 1 65 ? 8.557 -0.655 -6.789 1.00 33.34 492 ILE X N 4
ATOM 4302 C CA . ILE A 1 65 ? 9.613 0.273 -6.401 1.00 12.35 492 ILE X CA 4
ATOM 4303 C C . ILE A 1 65 ? 10.981 -0.235 -6.844 1.00 73.33 492 ILE X C 4
ATOM 4304 O O . ILE A 1 65 ? 11.188 -1.439 -6.993 1.00 45.43 492 ILE X O 4
ATOM 4319 N N . GLU A 1 66 ? 11.912 0.691 -7.050 1.00 41.10 493 GLU X N 4
ATOM 4320 C CA . GLU A 1 66 ? 13.261 0.337 -7.475 1.00 52.04 493 GLU X CA 4
ATOM 4321 C C . GLU A 1 66 ? 14.273 0.631 -6.372 1.00 43.33 493 GLU X C 4
ATOM 4322 O O . GLU A 1 66 ? 14.037 1.475 -5.505 1.00 63.45 493 GLU X O 4
ATOM 4332 N N . LEU A 1 67 ? 15.402 -0.069 -6.410 1.00 43.24 494 LEU X N 4
ATOM 4333 C CA . LEU A 1 67 ? 16.451 0.116 -5.416 1.00 63.34 494 LEU X CA 4
ATOM 4334 C C . LEU A 1 67 ? 17.765 -0.501 -5.887 1.00 40.01 494 LEU X C 4
ATOM 4335 O O . LEU A 1 67 ? 17.795 -1.638 -6.357 1.00 44.25 494 LEU X O 4
ATOM 4350 N N . LYS A 1 68 ? 18.848 0.257 -5.756 1.00 43.22 495 LYS X N 4
ATOM 4351 C CA . LYS A 1 68 ? 20.166 -0.215 -6.165 1.00 54.55 495 LYS X CA 4
ATOM 4352 C C . LYS A 1 68 ? 20.719 -1.222 -5.162 1.00 21.15 495 LYS X C 4
ATOM 4353 O O . LYS A 1 68 ? 21.361 -0.847 -4.181 1.00 32.02 495 LYS X O 4
ATOM 4368 N N . LYS A 1 69 ? 20.467 -2.502 -5.415 1.00 11.13 496 LYS X N 4
ATOM 4369 C CA . LYS A 1 69 ? 20.942 -3.563 -4.535 1.00 1.23 496 LYS X CA 4
ATOM 4370 C C . LYS A 1 69 ? 20.882 -4.918 -5.235 1.00 15.31 496 LYS X C 4
ATOM 4371 O O . LYS A 1 69 ? 19.877 -5.261 -5.858 1.00 74.41 496 LYS X O 4
ATOM 4386 N N . PHE A 1 70 ? 21.963 -5.683 -5.127 1.00 40.43 497 PHE X N 4
ATOM 4387 C CA . PHE A 1 70 ? 22.032 -6.999 -5.749 1.00 75.40 497 PHE X CA 4
ATOM 4388 C C . PHE A 1 70 ? 21.330 -8.046 -4.888 1.00 35.52 497 PHE X C 4
ATOM 4389 O O . PHE A 1 70 ? 21.036 -7.805 -3.718 1.00 20.55 497 PHE X O 4
ATOM 4405 N N . THR A 1 1 ? 18.275 -10.614 -11.454 1.00 5.00 428 THR X N 5
ATOM 4406 C CA . THR A 1 1 ? 17.816 -11.389 -10.309 1.00 12.01 428 THR X CA 5
ATOM 4407 C C . THR A 1 1 ? 17.138 -10.497 -9.277 1.00 30.04 428 THR X C 5
ATOM 4408 O O . THR A 1 1 ? 17.696 -9.485 -8.855 1.00 12.04 428 THR X O 5
ATOM 4419 N N . SER A 1 2 ? 15.929 -10.878 -8.873 1.00 22.44 429 SER X N 5
ATOM 4420 C CA . SER A 1 2 ? 15.174 -10.109 -7.891 1.00 32.13 429 SER X CA 5
ATOM 4421 C C . SER A 1 2 ? 14.952 -8.680 -8.374 1.00 55.14 429 SER X C 5
ATOM 4422 O O . SER A 1 2 ? 14.872 -7.748 -7.575 1.00 1.53 429 SER X O 5
ATOM 4429 N N . SER A 1 3 ? 14.853 -8.515 -9.689 1.00 63.41 430 SER X N 5
ATOM 4430 C CA . SER A 1 3 ? 14.645 -7.199 -10.282 1.00 72.23 430 SER X CA 5
ATOM 4431 C C . SER A 1 3 ? 13.871 -7.309 -11.592 1.00 21.21 430 SER X C 5
ATOM 4432 O O . SER A 1 3 ? 14.129 -8.197 -12.404 1.00 14.24 430 SER X O 5
ATOM 4439 N N . GLU A 1 4 ? 12.921 -6.400 -11.789 1.00 55.00 431 GLU X N 5
ATOM 4440 C CA . GLU A 1 4 ? 12.108 -6.396 -13.001 1.00 42.22 431 GLU X CA 5
ATOM 4441 C C . GLU A 1 4 ? 12.874 -5.777 -14.167 1.00 20.45 431 GLU X C 5
ATOM 4442 O O . GLU A 1 4 ? 13.955 -5.216 -13.986 1.00 73.30 431 GLU X O 5
ATOM 4452 N N . LEU A 1 5 ? 12.304 -5.882 -15.362 1.00 34.30 432 LEU X N 5
ATOM 4453 C CA . LEU A 1 5 ? 12.932 -5.333 -16.559 1.00 42.04 432 LEU X CA 5
ATOM 4454 C C . LEU A 1 5 ? 12.472 -3.900 -16.807 1.00 23.40 432 LEU X C 5
ATOM 4455 O O . LEU A 1 5 ? 11.406 -3.478 -16.358 1.00 3.34 432 LEU X O 5
ATOM 4470 N N . PRO A 1 6 ? 13.292 -3.133 -17.541 1.00 12.24 433 PRO X N 5
ATOM 4471 C CA . PRO A 1 6 ? 12.988 -1.737 -17.867 1.00 22.13 433 PRO X CA 5
ATOM 4472 C C . PRO A 1 6 ? 11.831 -1.609 -18.851 1.00 60.12 433 PRO X C 5
ATOM 4473 O O . PRO A 1 6 ? 11.349 -0.509 -19.118 1.00 4.12 433 PRO X O 5
ATOM 4481 N N . GLU A 1 7 ? 11.388 -2.743 -19.386 1.00 43.15 434 GLU X N 5
ATOM 4482 C CA . GLU A 1 7 ? 10.287 -2.756 -20.341 1.00 43.22 434 GLU X CA 5
ATOM 4483 C C . GLU A 1 7 ? 9.086 -1.985 -19.799 1.00 63.42 434 GLU X C 5
ATOM 4484 O O . GLU A 1 7 ? 8.822 -1.991 -18.596 1.00 44.34 434 GLU X O 5
ATOM 4494 N N . LEU A 1 8 ? 8.364 -1.321 -20.694 1.00 33.41 435 LEU X N 5
ATOM 4495 C CA . LEU A 1 8 ? 7.192 -0.545 -20.306 1.00 1.10 435 LEU X CA 5
ATOM 4496 C C . LEU A 1 8 ? 6.209 -1.399 -19.511 1.00 42.22 435 LEU X C 5
ATOM 4497 O O . LEU A 1 8 ? 5.517 -0.903 -18.622 1.00 63.41 435 LEU X O 5
ATOM 4512 N N . LEU A 1 9 ? 6.156 -2.686 -19.836 1.00 10.10 436 LEU X N 5
ATOM 4513 C CA . LEU A 1 9 ? 5.261 -3.611 -19.151 1.00 54.32 436 LEU X CA 5
ATOM 4514 C C . LEU A 1 9 ? 5.482 -3.568 -17.643 1.00 4.13 436 LEU X C 5
ATOM 4515 O O . LEU A 1 9 ? 4.569 -3.836 -16.863 1.00 23.03 436 LEU X O 5
ATOM 4530 N N . ARG A 1 10 ? 6.702 -3.227 -17.239 1.00 63.05 437 ARG X N 5
ATOM 4531 C CA . ARG A 1 10 ? 7.045 -3.148 -15.824 1.00 23.32 437 ARG X CA 5
ATOM 4532 C C . ARG A 1 10 ? 6.184 -2.107 -15.114 1.00 23.54 437 ARG X C 5
ATOM 4533 O O . ARG A 1 10 ? 5.848 -2.259 -13.940 1.00 42.04 437 ARG X O 5
ATOM 4551 N N . LYS A 1 11 ? 5.829 -1.048 -15.836 1.00 1.54 438 LYS X N 5
ATOM 4552 C CA . LYS A 1 11 ? 5.008 0.018 -15.276 1.00 61.22 438 LYS X CA 5
ATOM 4553 C C . LYS A 1 11 ? 3.585 -0.048 -15.824 1.00 34.03 438 LYS X C 5
ATOM 4554 O O . LYS A 1 11 ? 3.259 0.614 -16.810 1.00 2.32 438 LYS X O 5
ATOM 4569 N N . ARG A 1 12 ? 2.743 -0.847 -15.178 1.00 54.15 439 ARG X N 5
ATOM 4570 C CA . ARG A 1 12 ? 1.357 -0.998 -15.601 1.00 65.33 439 ARG X CA 5
ATOM 4571 C C . ARG A 1 12 ? 0.412 -0.923 -14.405 1.00 4.53 439 ARG X C 5
ATOM 4572 O O . ARG A 1 12 ? 0.678 -1.509 -13.355 1.00 21.20 439 ARG X O 5
ATOM 4590 N N . GLU A 1 13 ? -0.689 -0.198 -14.571 1.00 74.00 440 GLU X N 5
ATOM 4591 C CA . GLU A 1 13 ? -1.671 -0.045 -13.504 1.00 14.10 440 GLU X CA 5
ATOM 4592 C C . GLU A 1 13 ? -3.046 -0.531 -13.956 1.00 65.23 440 GLU X C 5
ATOM 4593 O O . GLU A 1 13 ? -3.210 -1.005 -15.080 1.00 11.23 440 GLU X O 5
ATOM 4603 N N . ARG A 1 14 ? -4.030 -0.409 -13.072 1.00 64.13 441 ARG X N 5
ATOM 4604 C CA . ARG A 1 14 ? -5.390 -0.837 -13.379 1.00 54.45 441 ARG X CA 5
ATOM 4605 C C . ARG A 1 14 ? -6.167 0.278 -14.072 1.00 4.51 441 ARG X C 5
ATOM 4606 O O . ARG A 1 14 ? -5.618 1.339 -14.374 1.00 2.02 441 ARG X O 5
ATOM 4624 N N . LYS A 1 15 ? -7.448 0.031 -14.324 1.00 45.10 442 LYS X N 5
ATOM 4625 C CA . LYS A 1 15 ? -8.302 1.013 -14.982 1.00 20.53 442 LYS X CA 5
ATOM 4626 C C . LYS A 1 15 ? -9.492 1.377 -14.100 1.00 51.34 442 LYS X C 5
ATOM 4627 O O . LYS A 1 15 ? -10.609 0.909 -14.320 1.00 64.12 442 LYS X O 5
ATOM 4642 N N . THR A 1 16 ? -9.245 2.218 -13.099 1.00 63.21 443 THR X N 5
ATOM 4643 C CA . THR A 1 16 ? -10.297 2.645 -12.184 1.00 54.10 443 THR X CA 5
ATOM 4644 C C . THR A 1 16 ? -9.786 3.710 -11.220 1.00 60.12 443 THR X C 5
ATOM 4645 O O . THR A 1 16 ? -8.621 3.696 -10.824 1.00 33.34 443 THR X O 5
ATOM 4656 N N . GLY A 1 17 ? -10.667 4.633 -10.844 1.00 13.44 444 GLY X N 5
ATOM 4657 C CA . GLY A 1 17 ? -10.286 5.692 -9.928 1.00 40.13 444 GLY X CA 5
ATOM 4658 C C . GLY A 1 17 ? -10.964 5.563 -8.580 1.00 0.11 444 GLY X C 5
ATOM 4659 O O . GLY A 1 17 ? -11.071 6.539 -7.836 1.00 20.11 444 GLY X O 5
ATOM 4663 N N . ASP A 1 18 ? -11.424 4.358 -8.263 1.00 33.42 445 ASP X N 5
ATOM 4664 C CA . ASP A 1 18 ? -12.096 4.105 -6.993 1.00 63.12 445 ASP X CA 5
ATOM 4665 C C . ASP A 1 18 ? -11.186 3.335 -6.041 1.00 60.55 445 ASP X C 5
ATOM 4666 O O . ASP A 1 18 ? -11.593 2.333 -5.451 1.00 54.13 445 ASP X O 5
ATOM 4674 N N . LEU A 1 19 ? -9.954 3.808 -5.897 1.00 61.11 446 LEU X N 5
ATOM 4675 C CA . LEU A 1 19 ? -8.986 3.163 -5.016 1.00 30.24 446 LEU X CA 5
ATOM 4676 C C . LEU A 1 19 ? -8.284 4.190 -4.133 1.00 5.04 446 LEU X C 5
ATOM 4677 O O . LEU A 1 19 ? -8.269 5.386 -4.422 1.00 32.22 446 LEU X O 5
ATOM 4692 N N . PRO A 1 20 ? -7.687 3.713 -3.031 1.00 40.52 447 PRO X N 5
ATOM 4693 C CA . PRO A 1 20 ? -6.970 4.573 -2.084 1.00 65.30 447 PRO X CA 5
ATOM 4694 C C . PRO A 1 20 ? -5.673 5.123 -2.668 1.00 43.30 447 PRO X C 5
ATOM 4695 O O . PRO A 1 20 ? -4.706 4.386 -2.862 1.00 40.53 447 PRO X O 5
ATOM 4703 N N . LYS A 1 21 ? -5.659 6.422 -2.946 1.00 14.21 448 LYS X N 5
ATOM 4704 C CA . LYS A 1 21 ? -4.480 7.072 -3.506 1.00 62.00 448 LYS X CA 5
ATOM 4705 C C . LYS A 1 21 ? -3.551 7.561 -2.398 1.00 31.12 448 LYS X C 5
ATOM 4706 O O . LYS A 1 21 ? -2.330 7.437 -2.500 1.00 10.44 448 LYS X O 5
ATOM 4721 N N . PHE A 1 22 ? -4.136 8.115 -1.342 1.00 32.03 449 PHE X N 5
ATOM 4722 C CA . PHE A 1 22 ? -3.360 8.621 -0.217 1.00 42.40 449 PHE X CA 5
ATOM 4723 C C . PHE A 1 22 ? -2.580 7.495 0.457 1.00 34.02 449 PHE X C 5
ATOM 4724 O O . PHE A 1 22 ? -1.423 7.670 0.839 1.00 50.33 449 PHE X O 5
ATOM 4740 N N . ILE A 1 23 ? -3.223 6.341 0.598 1.00 25.32 450 ILE X N 5
ATOM 4741 C CA . ILE A 1 23 ? -2.590 5.186 1.224 1.00 11.31 450 ILE X CA 5
ATOM 4742 C C . ILE A 1 23 ? -1.395 4.704 0.408 1.00 33.23 450 ILE X C 5
ATOM 4743 O O . ILE A 1 23 ? -0.296 4.543 0.936 1.00 25.32 450 ILE X O 5
ATOM 4758 N N . GLU A 1 24 ? -1.619 4.479 -0.883 1.00 1.30 451 GLU X N 5
ATOM 4759 C CA . GLU A 1 24 ? -0.560 4.016 -1.772 1.00 54.42 451 GLU X CA 5
ATOM 4760 C C . GLU A 1 24 ? 0.553 5.055 -1.878 1.00 44.11 451 GLU X C 5
ATOM 4761 O O . GLU A 1 24 ? 1.717 4.713 -2.081 1.00 31.34 451 GLU X O 5
ATOM 4771 N N . GLU A 1 25 ? 0.184 6.325 -1.740 1.00 43.54 452 GLU X N 5
ATOM 4772 C CA . GLU A 1 25 ? 1.152 7.413 -1.822 1.00 75.14 452 GLU X CA 5
ATOM 4773 C C . GLU A 1 25 ? 1.983 7.499 -0.545 1.00 10.33 452 GLU X C 5
ATOM 4774 O O . GLU A 1 25 ? 3.211 7.597 -0.594 1.00 62.14 452 GLU X O 5
ATOM 4784 N N . THR A 1 26 ? 1.307 7.462 0.599 1.00 42.14 453 THR X N 5
ATOM 4785 C CA . THR A 1 26 ? 1.982 7.537 1.889 1.00 1.30 453 THR X CA 5
ATOM 4786 C C . THR A 1 26 ? 2.785 6.271 2.164 1.00 30.24 453 THR X C 5
ATOM 4787 O O . THR A 1 26 ? 3.835 6.318 2.803 1.00 13.44 453 THR X O 5
ATOM 4798 N N . GLU A 1 27 ? 2.284 5.140 1.675 1.00 61.44 454 GLU X N 5
ATOM 4799 C CA . GLU A 1 27 ? 2.957 3.861 1.870 1.00 4.33 454 GLU X CA 5
ATOM 4800 C C . GLU A 1 27 ? 4.203 3.762 0.994 1.00 54.22 454 GLU X C 5
ATOM 4801 O O . GLU A 1 27 ? 5.285 3.421 1.469 1.00 33.03 454 GLU X O 5
ATOM 4811 N N . LYS A 1 28 ? 4.041 4.063 -0.291 1.00 25.33 455 LYS X N 5
ATOM 4812 C CA . LYS A 1 28 ? 5.150 4.010 -1.235 1.00 0.54 455 LYS X CA 5
ATOM 4813 C C . LYS A 1 28 ? 6.241 5.005 -0.849 1.00 62.42 455 LYS X C 5
ATOM 4814 O O . LYS A 1 28 ? 7.430 4.688 -0.901 1.00 21.12 455 LYS X O 5
ATOM 4829 N N . LYS A 1 29 ? 5.829 6.207 -0.462 1.00 23.55 456 LYS X N 5
ATOM 4830 C CA . LYS A 1 29 ? 6.770 7.247 -0.065 1.00 51.54 456 LYS X CA 5
ATOM 4831 C C . LYS A 1 29 ? 7.579 6.813 1.154 1.00 23.14 456 LYS X C 5
ATOM 4832 O O . LYS A 1 29 ? 8.770 7.107 1.258 1.00 54.11 456 LYS X O 5
ATOM 4847 N N . ARG A 1 30 ? 6.923 6.111 2.074 1.00 71.11 457 ARG X N 5
ATOM 4848 C CA . ARG A 1 30 ? 7.581 5.638 3.285 1.00 35.12 457 ARG X CA 5
ATOM 4849 C C . ARG A 1 30 ? 8.613 4.561 2.957 1.00 55.14 457 ARG X C 5
ATOM 4850 O O . ARG A 1 30 ? 9.749 4.611 3.429 1.00 20.31 457 ARG X O 5
ATOM 4868 N N . ILE A 1 31 ? 8.207 3.588 2.147 1.00 20.05 458 ILE X N 5
ATOM 4869 C CA . ILE A 1 31 ? 9.097 2.501 1.757 1.00 63.42 458 ILE X CA 5
ATOM 4870 C C . ILE A 1 31 ? 10.326 3.031 1.027 1.00 45.00 458 ILE X C 5
ATOM 4871 O O . ILE A 1 31 ? 11.459 2.715 1.390 1.00 10.42 458 ILE X O 5
ATOM 4886 N N . ILE A 1 32 ? 10.094 3.840 -0.002 1.00 30.41 459 ILE X N 5
ATOM 4887 C CA . ILE A 1 32 ? 11.184 4.416 -0.779 1.00 14.13 459 ILE X CA 5
ATOM 4888 C C . ILE A 1 32 ? 12.055 5.323 0.082 1.00 54.12 459 ILE X C 5
ATOM 4889 O O . ILE A 1 32 ? 13.274 5.365 -0.080 1.00 73.32 459 ILE X O 5
ATOM 4904 N N . GLU A 1 33 ? 11.421 6.046 0.999 1.00 70.03 460 GLU X N 5
ATOM 4905 C CA . GLU A 1 33 ? 12.139 6.952 1.888 1.00 55.24 460 GLU X CA 5
ATOM 4906 C C . GLU A 1 33 ? 13.092 6.181 2.797 1.00 12.02 460 GLU X C 5
ATOM 4907 O O . GLU A 1 33 ? 14.275 6.506 2.893 1.00 12.20 460 GLU X O 5
ATOM 4917 N N . ALA A 1 34 ? 12.565 5.159 3.463 1.00 23.10 461 ALA X N 5
ATOM 4918 C CA . ALA A 1 34 ? 13.368 4.341 4.365 1.00 30.24 461 ALA X CA 5
ATOM 4919 C C . ALA A 1 34 ? 14.517 3.670 3.619 1.00 45.21 461 ALA X C 5
ATOM 4920 O O . ALA A 1 34 ? 15.651 3.642 4.102 1.00 60.24 461 ALA X O 5
ATOM 4927 N N . LEU A 1 35 ? 14.219 3.130 2.443 1.00 41.14 462 LEU X N 5
ATOM 4928 C CA . LEU A 1 35 ? 15.229 2.459 1.632 1.00 32.12 462 LEU X CA 5
ATOM 4929 C C . LEU A 1 35 ? 16.380 3.404 1.303 1.00 23.05 462 LEU X C 5
ATOM 4930 O O . LEU A 1 35 ? 17.541 3.099 1.573 1.00 51.52 462 LEU X O 5
ATOM 4945 N N . GLU A 1 36 ? 16.049 4.553 0.722 1.00 4.01 463 GLU X N 5
ATOM 4946 C CA . GLU A 1 36 ? 17.056 5.542 0.359 1.00 14.12 463 GLU X CA 5
ATOM 4947 C C . GLU A 1 36 ? 17.859 5.976 1.583 1.00 33.23 463 GLU X C 5
ATOM 4948 O O . GLU A 1 36 ? 19.067 6.199 1.501 1.00 3.32 463 GLU X O 5
ATOM 4958 N N . LYS A 1 37 ? 17.178 6.095 2.717 1.00 23.51 464 LYS X N 5
ATOM 4959 C CA . LYS A 1 37 ? 17.824 6.502 3.959 1.00 44.12 464 LYS X CA 5
ATOM 4960 C C . LYS A 1 37 ? 18.683 5.372 4.520 1.00 71.21 464 LYS X C 5
ATOM 4961 O O . LYS A 1 37 ? 19.630 5.612 5.270 1.00 34.14 464 LYS X O 5
ATOM 4976 N N . THR A 1 38 ? 18.346 4.140 4.152 1.00 13.11 465 THR X N 5
ATOM 4977 C CA . THR A 1 38 ? 19.087 2.975 4.619 1.00 52.11 465 THR X CA 5
ATOM 4978 C C . THR A 1 38 ? 20.185 2.590 3.633 1.00 75.51 465 THR X C 5
ATOM 4979 O O . THR A 1 38 ? 21.042 1.762 3.936 1.00 65.34 465 THR X O 5
ATOM 4990 N N . GLY A 1 39 ? 20.153 3.199 2.452 1.00 31.45 466 GLY X N 5
ATOM 4991 C CA . GLY A 1 39 ? 21.151 2.907 1.439 1.00 73.12 466 GLY X CA 5
ATOM 4992 C C . GLY A 1 39 ? 20.686 1.856 0.452 1.00 2.02 466 GLY X C 5
ATOM 4993 O O . GLY A 1 39 ? 21.464 0.994 0.040 1.00 72.31 466 GLY X O 5
ATOM 4997 N N . TYR A 1 40 ? 19.415 1.923 0.074 1.00 22.12 467 TYR X N 5
ATOM 4998 C CA . TYR A 1 40 ? 18.846 0.965 -0.867 1.00 42.34 467 TYR X CA 5
ATOM 4999 C C . TYR A 1 40 ? 18.948 -0.457 -0.327 1.00 41.45 467 TYR X C 5
ATOM 5000 O O . TYR A 1 40 ? 19.437 -1.359 -1.007 1.00 0.12 467 TYR X O 5
ATOM 5017 N N . VAL A 1 41 ? 18.481 -0.651 0.903 1.00 21.22 468 VAL X N 5
ATOM 5018 C CA . VAL A 1 41 ? 18.517 -1.963 1.537 1.00 11.54 468 VAL X CA 5
ATOM 5019 C C . VAL A 1 41 ? 17.136 -2.370 2.038 1.00 22.10 468 VAL X C 5
ATOM 5020 O O . VAL A 1 41 ? 16.508 -1.649 2.815 1.00 25.15 468 VAL X O 5
ATOM 5033 N N . LYS A 1 42 ? 16.668 -3.529 1.589 1.00 2.33 469 LYS X N 5
ATOM 5034 C CA . LYS A 1 42 ? 15.361 -4.035 1.993 1.00 73.34 469 LYS X CA 5
ATOM 5035 C C . LYS A 1 42 ? 15.355 -4.407 3.472 1.00 0.52 469 LYS X C 5
ATOM 5036 O O . LYS A 1 42 ? 14.453 -4.019 4.215 1.00 43.22 469 LYS X O 5
ATOM 5051 N N . SER A 1 43 ? 16.366 -5.160 3.892 1.00 71.13 470 SER X N 5
ATOM 5052 C CA . SER A 1 43 ? 16.475 -5.586 5.282 1.00 51.22 470 SER X CA 5
ATOM 5053 C C . SER A 1 43 ? 16.406 -4.389 6.224 1.00 51.22 470 SER X C 5
ATOM 5054 O O . SER A 1 43 ? 15.608 -4.368 7.162 1.00 14.32 470 SER X O 5
ATOM 5061 N N . ARG A 1 44 ? 17.249 -3.393 5.969 1.00 75.24 471 ARG X N 5
ATOM 5062 C CA . ARG A 1 44 ? 17.286 -2.192 6.795 1.00 11.02 471 ARG X CA 5
ATOM 5063 C C . ARG A 1 44 ? 15.979 -1.414 6.680 1.00 64.24 471 ARG X C 5
ATOM 5064 O O . ARG A 1 44 ? 15.381 -1.034 7.685 1.00 23.30 471 ARG X O 5
ATOM 5082 N N . ALA A 1 45 ? 15.543 -1.179 5.447 1.00 63.50 472 ALA X N 5
ATOM 5083 C CA . ALA A 1 45 ? 14.307 -0.446 5.200 1.00 51.02 472 ALA X CA 5
ATOM 5084 C C . ALA A 1 45 ? 13.130 -1.097 5.919 1.00 14.44 472 ALA X C 5
ATOM 5085 O O . ALA A 1 45 ? 12.226 -0.412 6.396 1.00 62.31 472 ALA X O 5
ATOM 5092 N N . ALA A 1 46 ? 13.149 -2.424 5.994 1.00 33.12 473 ALA X N 5
ATOM 5093 C CA . ALA A 1 46 ? 12.084 -3.167 6.656 1.00 5.31 473 ALA X CA 5
ATOM 5094 C C . ALA A 1 46 ? 12.147 -2.986 8.168 1.00 1.25 473 ALA X C 5
ATOM 5095 O O . ALA A 1 46 ? 11.156 -2.625 8.803 1.00 50.13 473 ALA X O 5
ATOM 5102 N N . LYS A 1 47 ? 13.320 -3.240 8.742 1.00 62.03 474 LYS X N 5
ATOM 5103 C CA . LYS A 1 47 ? 13.513 -3.104 10.181 1.00 24.40 474 LYS X CA 5
ATOM 5104 C C . LYS A 1 47 ? 13.297 -1.661 10.625 1.00 54.40 474 LYS X C 5
ATOM 5105 O O . LYS A 1 47 ? 12.842 -1.406 11.740 1.00 74.45 474 LYS X O 5
ATOM 5120 N N . LEU A 1 48 ? 13.625 -0.721 9.746 1.00 10.44 475 LEU X N 5
ATOM 5121 C CA . LEU A 1 48 ? 13.465 0.698 10.048 1.00 74.31 475 LEU X CA 5
ATOM 5122 C C . LEU A 1 48 ? 11.992 1.094 10.038 1.00 24.12 475 LEU X C 5
ATOM 5123 O O . LEU A 1 48 ? 11.501 1.723 10.976 1.00 74.13 475 LEU X O 5
ATOM 5138 N N . LEU A 1 49 ? 11.292 0.720 8.973 1.00 14.12 476 LEU X N 5
ATOM 5139 C CA . LEU A 1 49 ? 9.873 1.035 8.842 1.00 2.33 476 LEU X CA 5
ATOM 5140 C C . LEU A 1 49 ? 9.051 0.285 9.886 1.00 41.31 476 LEU X C 5
ATOM 5141 O O . LEU A 1 49 ? 8.153 0.852 10.507 1.00 65.41 476 LEU X O 5
ATOM 5156 N N . GLY A 1 50 ? 9.366 -0.993 10.074 1.00 45.23 477 GLY X N 5
ATOM 5157 C CA . GLY A 1 50 ? 8.648 -1.798 11.046 1.00 22.13 477 GLY X CA 5
ATOM 5158 C C . GLY A 1 50 ? 7.977 -3.003 10.417 1.00 61.31 477 GLY X C 5
ATOM 5159 O O . GLY A 1 50 ? 7.061 -3.585 10.998 1.00 35.21 477 GLY X O 5
ATOM 5163 N N . TYR A 1 51 ? 8.430 -3.376 9.226 1.00 41.35 478 TYR X N 5
ATOM 5164 C CA . TYR A 1 51 ? 7.865 -4.516 8.515 1.00 51.13 478 TYR X CA 5
ATOM 5165 C C . TYR A 1 51 ? 8.922 -5.589 8.276 1.00 65.31 478 TYR X C 5
ATOM 5166 O O . TYR A 1 51 ? 10.123 -5.325 8.360 1.00 40.51 478 TYR X O 5
ATOM 5183 N N . THR A 1 52 ? 8.469 -6.802 7.977 1.00 31.11 479 THR X N 5
ATOM 5184 C CA . THR A 1 52 ? 9.375 -7.916 7.725 1.00 32.34 479 THR X CA 5
ATOM 5185 C C . THR A 1 52 ? 9.776 -7.977 6.256 1.00 71.23 479 THR X C 5
ATOM 5186 O O . THR A 1 52 ? 9.150 -7.346 5.403 1.00 3.54 479 THR X O 5
ATOM 5197 N N . LEU A 1 53 ? 10.823 -8.742 5.964 1.00 51.22 480 LEU X N 5
ATOM 5198 C CA . LEU A 1 53 ? 11.308 -8.886 4.596 1.00 73.24 480 LEU X CA 5
ATOM 5199 C C . LEU A 1 53 ? 10.167 -9.241 3.649 1.00 73.11 480 LEU X C 5
ATOM 5200 O O . LEU A 1 53 ? 10.124 -8.774 2.511 1.00 12.40 480 LEU X O 5
ATOM 5215 N N . ARG A 1 54 ? 9.243 -10.069 4.127 1.00 60.01 481 ARG X N 5
ATOM 5216 C CA . ARG A 1 54 ? 8.100 -10.485 3.322 1.00 5.23 481 ARG X CA 5
ATOM 5217 C C . ARG A 1 54 ? 7.186 -9.301 3.022 1.00 63.40 481 ARG X C 5
ATOM 5218 O O . ARG A 1 54 ? 6.827 -9.059 1.870 1.00 34.21 481 ARG X O 5
ATOM 5236 N N . GLN A 1 55 ? 6.813 -8.568 4.067 1.00 43.45 482 GLN X N 5
ATOM 5237 C CA . GLN A 1 55 ? 5.940 -7.410 3.915 1.00 74.43 482 GLN X CA 5
ATOM 5238 C C . GLN A 1 55 ? 6.584 -6.357 3.019 1.00 15.22 482 GLN X C 5
ATOM 5239 O O . GLN A 1 55 ? 5.996 -5.928 2.026 1.00 24.12 482 GLN X O 5
ATOM 5251 N N . LEU A 1 56 ? 7.795 -5.943 3.377 1.00 30.43 483 LEU X N 5
ATOM 5252 C CA . LEU A 1 56 ? 8.519 -4.939 2.606 1.00 23.25 483 LEU X CA 5
ATOM 5253 C C . LEU A 1 56 ? 8.615 -5.344 1.138 1.00 43.34 483 LEU X C 5
ATOM 5254 O O . LEU A 1 56 ? 8.257 -4.574 0.247 1.00 12.42 483 LEU X O 5
ATOM 5269 N N . ASP A 1 57 ? 9.098 -6.556 0.895 1.00 4.40 484 ASP X N 5
ATOM 5270 C CA . ASP A 1 57 ? 9.237 -7.065 -0.465 1.00 74.33 484 ASP X CA 5
ATOM 5271 C C . ASP A 1 57 ? 7.916 -6.963 -1.221 1.00 23.13 484 ASP X C 5
ATOM 5272 O O . ASP A 1 57 ? 7.878 -6.498 -2.361 1.00 2.41 484 ASP X O 5
ATOM 5280 N N . TYR A 1 58 ? 6.839 -7.400 -0.581 1.00 62.24 485 TYR X N 5
ATOM 5281 C CA . TYR A 1 58 ? 5.517 -7.361 -1.195 1.00 54.52 485 TYR X CA 5
ATOM 5282 C C . TYR A 1 58 ? 5.152 -5.939 -1.613 1.00 35.33 485 TYR X C 5
ATOM 5283 O O . TYR A 1 58 ? 4.508 -5.728 -2.641 1.00 43.32 485 TYR X O 5
ATOM 5300 N N . ARG A 1 59 ? 5.570 -4.968 -0.809 1.00 30.20 486 ARG X N 5
ATOM 5301 C CA . ARG A 1 59 ? 5.288 -3.566 -1.093 1.00 23.23 486 ARG X CA 5
ATOM 5302 C C . ARG A 1 59 ? 6.140 -3.064 -2.255 1.00 23.24 486 ARG X C 5
ATOM 5303 O O . ARG A 1 59 ? 5.691 -2.248 -3.060 1.00 73.10 486 ARG X O 5
ATOM 5321 N N . ILE A 1 60 ? 7.370 -3.559 -2.336 1.00 12.05 487 ILE X N 5
ATOM 5322 C CA . ILE A 1 60 ? 8.284 -3.162 -3.400 1.00 10.12 487 ILE X CA 5
ATOM 5323 C C . ILE A 1 60 ? 7.774 -3.620 -4.762 1.00 62.30 487 ILE X C 5
ATOM 5324 O O . ILE A 1 60 ? 7.849 -2.882 -5.745 1.00 15.43 487 ILE X O 5
ATOM 5339 N N . LYS A 1 61 ? 7.252 -4.841 -4.813 1.00 1.41 488 LYS X N 5
ATOM 5340 C CA . LYS A 1 61 ? 6.725 -5.397 -6.053 1.00 43.53 488 LYS X CA 5
ATOM 5341 C C . LYS A 1 61 ? 5.406 -4.732 -6.430 1.00 53.44 488 LYS X C 5
ATOM 5342 O O . LYS A 1 61 ? 5.176 -4.401 -7.594 1.00 72.22 488 LYS X O 5
ATOM 5357 N N . LYS A 1 62 ? 4.542 -4.539 -5.440 1.00 24.34 489 LYS X N 5
ATOM 5358 C CA . LYS A 1 62 ? 3.246 -3.911 -5.667 1.00 21.32 489 LYS X CA 5
ATOM 5359 C C . LYS A 1 62 ? 3.413 -2.449 -6.072 1.00 63.33 489 LYS X C 5
ATOM 5360 O O . LYS A 1 62 ? 2.765 -1.977 -7.007 1.00 53.33 489 LYS X O 5
ATOM 5375 N N . TYR A 1 63 ? 4.284 -1.740 -5.365 1.00 63.10 490 TYR X N 5
ATOM 5376 C CA . TYR A 1 63 ? 4.535 -0.333 -5.650 1.00 65.13 490 TYR X CA 5
ATOM 5377 C C . TYR A 1 63 ? 5.594 -0.177 -6.737 1.00 43.30 490 TYR X C 5
ATOM 5378 O O . TYR A 1 63 ? 5.902 0.934 -7.166 1.00 45.35 490 TYR X O 5
ATOM 5395 N N . GLY A 1 64 ? 6.150 -1.303 -7.177 1.00 12.33 491 GLY X N 5
ATOM 5396 C CA . GLY A 1 64 ? 7.170 -1.272 -8.209 1.00 73.13 491 GLY X CA 5
ATOM 5397 C C . GLY A 1 64 ? 8.285 -0.294 -7.894 1.00 70.25 491 GLY X C 5
ATOM 5398 O O . GLY A 1 64 ? 8.723 0.459 -8.763 1.00 25.21 491 GLY X O 5
ATOM 5402 N N . ILE A 1 65 ? 8.745 -0.307 -6.647 1.00 33.34 492 ILE X N 5
ATOM 5403 C CA . ILE A 1 65 ? 9.816 0.585 -6.221 1.00 12.35 492 ILE X CA 5
ATOM 5404 C C . ILE A 1 65 ? 11.171 0.094 -6.718 1.00 73.33 492 ILE X C 5
ATOM 5405 O O . ILE A 1 65 ? 11.367 -1.100 -6.937 1.00 45.43 492 ILE X O 5
ATOM 5420 N N . GLU A 1 66 ? 12.104 1.026 -6.891 1.00 41.10 493 GLU X N 5
ATOM 5421 C CA . GLU A 1 66 ? 13.442 0.687 -7.362 1.00 52.04 493 GLU X CA 5
ATOM 5422 C C . GLU A 1 66 ? 14.480 0.925 -6.268 1.00 43.33 493 GLU X C 5
ATOM 5423 O O . GLU A 1 66 ? 14.268 1.729 -5.360 1.00 63.45 493 GLU X O 5
ATOM 5433 N N . LEU A 1 67 ? 15.602 0.219 -6.363 1.00 43.24 494 LEU X N 5
ATOM 5434 C CA . LEU A 1 67 ? 16.673 0.352 -5.382 1.00 63.34 494 LEU X CA 5
ATOM 5435 C C . LEU A 1 67 ? 17.942 -0.342 -5.865 1.00 40.01 494 LEU X C 5
ATOM 5436 O O . LEU A 1 67 ? 17.884 -1.357 -6.560 1.00 44.25 494 LEU X O 5
ATOM 5451 N N . LYS A 1 68 ? 19.092 0.212 -5.492 1.00 43.22 495 LYS X N 5
ATOM 5452 C CA . LYS A 1 68 ? 20.377 -0.354 -5.884 1.00 54.55 495 LYS X CA 5
ATOM 5453 C C . LYS A 1 68 ? 20.657 -1.647 -5.124 1.00 21.15 495 LYS X C 5
ATOM 5454 O O . LYS A 1 68 ? 21.406 -1.656 -4.148 1.00 32.02 495 LYS X O 5
ATOM 5469 N N . LYS A 1 69 ? 20.049 -2.738 -5.580 1.00 11.13 496 LYS X N 5
ATOM 5470 C CA . LYS A 1 69 ? 20.234 -4.038 -4.945 1.00 1.23 496 LYS X CA 5
ATOM 5471 C C . LYS A 1 69 ? 20.142 -5.163 -5.971 1.00 15.31 496 LYS X C 5
ATOM 5472 O O . LYS A 1 69 ? 19.686 -4.954 -7.096 1.00 74.41 496 LYS X O 5
ATOM 5487 N N . PHE A 1 70 ? 20.575 -6.355 -5.577 1.00 40.43 497 PHE X N 5
ATOM 5488 C CA . PHE A 1 70 ? 20.541 -7.513 -6.463 1.00 75.40 497 PHE X CA 5
ATOM 5489 C C . PHE A 1 70 ? 20.043 -8.750 -5.722 1.00 35.52 497 PHE X C 5
ATOM 5490 O O . PHE A 1 70 ? 20.116 -8.821 -4.495 1.00 20.55 497 PHE X O 5
ATOM 5506 N N . THR A 1 1 ? 16.440 -11.004 -11.685 1.00 5.00 428 THR X N 6
ATOM 5507 C CA . THR A 1 1 ? 15.169 -11.669 -11.431 1.00 12.01 428 THR X CA 6
ATOM 5508 C C . THR A 1 1 ? 14.008 -10.883 -12.030 1.00 30.04 428 THR X C 6
ATOM 5509 O O . THR A 1 1 ? 13.703 -9.774 -11.589 1.00 12.04 428 THR X O 6
ATOM 5520 N N . SER A 1 2 ? 13.363 -11.463 -13.037 1.00 22.44 429 SER X N 6
ATOM 5521 C CA . SER A 1 2 ? 12.237 -10.815 -13.698 1.00 32.13 429 SER X CA 6
ATOM 5522 C C . SER A 1 2 ? 10.998 -10.836 -12.807 1.00 55.14 429 SER X C 6
ATOM 5523 O O . SER A 1 2 ? 10.608 -11.885 -12.293 1.00 1.53 429 SER X O 6
ATOM 5530 N N . SER A 1 3 ? 10.383 -9.671 -12.632 1.00 63.41 430 SER X N 6
ATOM 5531 C CA . SER A 1 3 ? 9.190 -9.554 -11.801 1.00 72.23 430 SER X CA 6
ATOM 5532 C C . SER A 1 3 ? 7.931 -9.497 -12.662 1.00 21.21 430 SER X C 6
ATOM 5533 O O . SER A 1 3 ? 7.262 -8.468 -12.733 1.00 14.24 430 SER X O 6
ATOM 5540 N N . GLU A 1 4 ? 7.618 -10.613 -13.314 1.00 55.00 431 GLU X N 6
ATOM 5541 C CA . GLU A 1 4 ? 6.441 -10.690 -14.170 1.00 42.22 431 GLU X CA 6
ATOM 5542 C C . GLU A 1 4 ? 5.296 -11.406 -13.459 1.00 20.45 431 GLU X C 6
ATOM 5543 O O . GLU A 1 4 ? 5.515 -12.349 -12.698 1.00 73.30 431 GLU X O 6
ATOM 5553 N N . LEU A 1 5 ? 4.073 -10.951 -13.712 1.00 34.30 432 LEU X N 6
ATOM 5554 C CA . LEU A 1 5 ? 2.893 -11.548 -13.097 1.00 42.04 432 LEU X CA 6
ATOM 5555 C C . LEU A 1 5 ? 2.409 -12.752 -13.898 1.00 23.40 432 LEU X C 6
ATOM 5556 O O . LEU A 1 5 ? 2.678 -12.881 -15.093 1.00 3.34 432 LEU X O 6
ATOM 5571 N N . PRO A 1 6 ? 1.679 -13.654 -13.228 1.00 12.24 433 PRO X N 6
ATOM 5572 C CA . PRO A 1 6 ? 1.140 -14.863 -13.858 1.00 22.13 433 PRO X CA 6
ATOM 5573 C C . PRO A 1 6 ? 0.025 -14.552 -14.850 1.00 60.12 433 PRO X C 6
ATOM 5574 O O . PRO A 1 6 ? 0.018 -15.061 -15.971 1.00 4.12 433 PRO X O 6
ATOM 5582 N N . GLU A 1 7 ? -0.917 -13.712 -14.431 1.00 43.15 434 GLU X N 6
ATOM 5583 C CA . GLU A 1 7 ? -2.037 -13.333 -15.285 1.00 43.22 434 GLU X CA 6
ATOM 5584 C C . GLU A 1 7 ? -2.162 -11.815 -15.377 1.00 63.42 434 GLU X C 6
ATOM 5585 O O . GLU A 1 7 ? -2.772 -11.178 -14.518 1.00 44.34 434 GLU X O 6
ATOM 5595 N N . LEU A 1 8 ? -1.580 -11.242 -16.424 1.00 33.41 435 LEU X N 6
ATOM 5596 C CA . LEU A 1 8 ? -1.625 -9.799 -16.630 1.00 1.10 435 LEU X CA 6
ATOM 5597 C C . LEU A 1 8 ? -3.044 -9.338 -16.948 1.00 42.22 435 LEU X C 6
ATOM 5598 O O . LEU A 1 8 ? -3.500 -8.307 -16.452 1.00 63.41 435 LEU X O 6
ATOM 5613 N N . LEU A 1 9 ? -3.739 -10.110 -17.777 1.00 10.10 436 LEU X N 6
ATOM 5614 C CA . LEU A 1 9 ? -5.108 -9.782 -18.160 1.00 54.32 436 LEU X CA 6
ATOM 5615 C C . LEU A 1 9 ? -6.023 -9.753 -16.940 1.00 4.13 436 LEU X C 6
ATOM 5616 O O . LEU A 1 9 ? -6.950 -8.947 -16.866 1.00 23.03 436 LEU X O 6
ATOM 5631 N N . ARG A 1 10 ? -5.754 -10.637 -15.984 1.00 63.05 437 ARG X N 6
ATOM 5632 C CA . ARG A 1 10 ? -6.551 -10.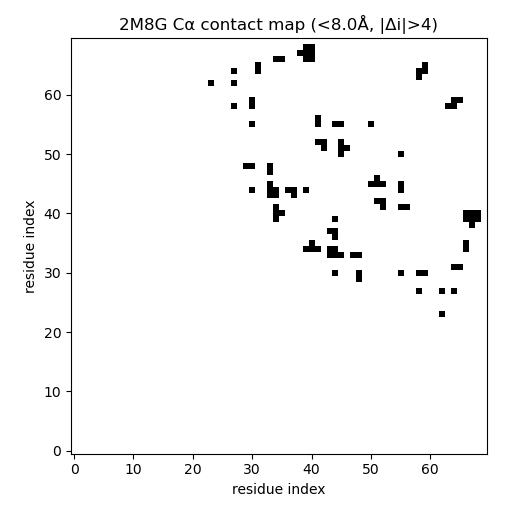712 -14.766 1.00 23.32 437 ARG X CA 6
ATOM 5633 C C . ARG A 1 10 ? -6.449 -9.415 -13.968 1.00 23.54 437 ARG X C 6
ATOM 5634 O O . ARG A 1 10 ? -7.420 -8.973 -13.355 1.00 42.04 437 ARG X O 6
ATOM 5652 N N . LYS A 1 11 ? -5.266 -8.810 -13.982 1.00 1.54 438 LYS X N 6
ATOM 5653 C CA . LYS A 1 11 ? -5.036 -7.564 -13.260 1.00 61.22 438 LYS X CA 6
ATOM 5654 C C . LYS A 1 11 ? -5.793 -6.411 -13.911 1.00 34.03 438 LYS X C 6
ATOM 5655 O O . LYS A 1 11 ? -5.925 -6.355 -15.134 1.00 2.32 438 LYS X O 6
ATOM 5670 N N . ARG A 1 12 ? -6.284 -5.492 -13.088 1.00 54.15 439 ARG X N 6
ATOM 5671 C CA . ARG A 1 12 ? -7.027 -4.339 -13.584 1.00 65.33 439 ARG X CA 6
ATOM 5672 C C . ARG A 1 12 ? -6.082 -3.195 -13.938 1.00 4.53 439 ARG X C 6
ATOM 5673 O O . ARG A 1 12 ? -5.990 -2.206 -13.212 1.00 21.20 439 ARG X O 6
ATOM 5691 N N . GLU A 1 13 ? -5.382 -3.339 -15.060 1.00 74.00 440 GLU X N 6
ATOM 5692 C CA . GLU A 1 13 ? -4.443 -2.317 -15.509 1.00 14.10 440 GLU X CA 6
ATOM 5693 C C . GLU A 1 13 ? -5.182 -1.133 -16.127 1.00 65.23 440 GLU X C 6
ATOM 5694 O O . GLU A 1 13 ? -5.232 -0.049 -15.547 1.00 11.23 440 GLU X O 6
ATOM 5704 N N . ARG A 1 14 ? -5.754 -1.350 -17.307 1.00 64.13 441 ARG X N 6
ATOM 5705 C CA . ARG A 1 14 ? -6.488 -0.303 -18.005 1.00 54.45 441 ARG X CA 6
ATOM 5706 C C . ARG A 1 14 ? -7.739 0.095 -17.228 1.00 4.51 441 ARG X C 6
ATOM 5707 O O . ARG A 1 14 ? -8.191 1.238 -17.299 1.00 2.02 441 ARG X O 6
ATOM 5725 N N . LYS A 1 15 ? -8.294 -0.856 -16.484 1.00 45.10 442 LYS X N 6
ATOM 5726 C CA . LYS A 1 15 ? -9.493 -0.608 -15.692 1.00 20.53 442 LYS X CA 6
ATOM 5727 C C . LYS A 1 15 ? -9.161 0.202 -14.443 1.00 51.34 442 LYS X C 6
ATOM 5728 O O . LYS A 1 15 ? -8.521 -0.299 -13.516 1.00 64.12 442 LYS X O 6
ATOM 5743 N N . THR A 1 16 ? -9.600 1.457 -14.421 1.00 63.21 443 THR X N 6
ATOM 5744 C CA . THR A 1 16 ? -9.349 2.335 -13.285 1.00 54.10 443 THR X CA 6
ATOM 5745 C C . THR A 1 16 ? -10.655 2.818 -12.666 1.00 60.12 443 THR X C 6
ATOM 5746 O O . THR A 1 16 ? -11.412 3.563 -13.288 1.00 33.34 443 THR X O 6
ATOM 5757 N N . GLY A 1 17 ? -10.914 2.389 -11.434 1.00 13.44 444 GLY X N 6
ATOM 5758 C CA . GLY A 1 17 ? -12.131 2.789 -10.750 1.00 40.13 444 GLY X CA 6
ATOM 5759 C C . GLY A 1 17 ? -11.866 3.764 -9.619 1.00 0.11 444 GLY X C 6
ATOM 5760 O O . GLY A 1 17 ? -11.508 4.918 -9.855 1.00 20.11 444 GLY X O 6
ATOM 5764 N N . ASP A 1 18 ? -12.043 3.299 -8.386 1.00 33.42 445 ASP X N 6
ATOM 5765 C CA . ASP A 1 18 ? -11.822 4.138 -7.215 1.00 63.12 445 ASP X CA 6
ATOM 5766 C C . ASP A 1 18 ? -10.917 3.435 -6.208 1.00 60.55 445 ASP X C 6
ATOM 5767 O O . ASP A 1 18 ? -11.380 2.638 -5.391 1.00 54.13 445 ASP X O 6
ATOM 5775 N N . LEU A 1 19 ? -9.624 3.737 -6.271 1.00 61.11 446 LEU X N 6
ATOM 5776 C CA . LEU A 1 19 ? -8.653 3.134 -5.365 1.00 30.24 446 LEU X CA 6
ATOM 5777 C C . LEU A 1 19 ? -8.076 4.176 -4.412 1.00 5.04 446 LEU X C 6
ATOM 5778 O O . LEU A 1 19 ? -8.123 5.380 -4.669 1.00 32.22 446 LEU X O 6
ATOM 5793 N N . PRO A 1 20 ? -7.518 3.706 -3.287 1.00 40.52 447 PRO X N 6
ATOM 5794 C CA . PRO A 1 20 ? -6.920 4.581 -2.275 1.00 65.30 447 PRO X CA 6
ATOM 5795 C C . PRO A 1 20 ? -5.628 5.230 -2.761 1.00 43.30 447 PRO X C 6
ATOM 5796 O O . PRO A 1 20 ? -4.594 4.571 -2.875 1.00 40.53 447 PRO X O 6
ATOM 5804 N N . LYS A 1 21 ? -5.693 6.527 -3.046 1.00 14.21 448 LYS X N 6
ATOM 5805 C CA . LYS A 1 21 ? -4.529 7.267 -3.518 1.00 62.00 448 LYS X CA 6
ATOM 5806 C C . LYS A 1 21 ? -3.698 7.778 -2.345 1.00 31.12 448 LYS X C 6
ATOM 5807 O O . LYS A 1 21 ? -2.468 7.806 -2.408 1.00 10.44 448 LYS X O 6
ATOM 5822 N N . PHE A 1 22 ? -4.376 8.182 -1.276 1.00 32.03 449 PHE X N 6
ATOM 5823 C CA . PHE A 1 22 ? -3.699 8.692 -0.089 1.00 42.40 449 PHE X CA 6
ATOM 5824 C C . PHE A 1 22 ? -2.903 7.588 0.600 1.00 34.02 449 PHE X C 6
ATOM 5825 O O . PHE A 1 22 ? -1.845 7.840 1.178 1.00 50.33 449 PHE X O 6
ATOM 5841 N N . ILE A 1 23 ? -3.419 6.365 0.534 1.00 25.32 450 ILE X N 6
ATOM 5842 C CA . ILE A 1 23 ? -2.757 5.223 1.151 1.00 11.31 450 ILE X CA 6
ATOM 5843 C C . ILE A 1 23 ? -1.593 4.735 0.295 1.00 33.23 450 ILE X C 6
ATOM 5844 O O . ILE A 1 23 ? -0.491 4.515 0.796 1.00 25.32 450 ILE X O 6
ATOM 5859 N N . GLU A 1 24 ? -1.847 4.568 -1.000 1.00 1.30 451 GLU X N 6
ATOM 5860 C CA . GLU A 1 24 ? -0.820 4.106 -1.925 1.00 54.42 451 GLU X CA 6
ATOM 5861 C C . GLU A 1 24 ? 0.309 5.127 -2.040 1.00 44.11 451 GLU X C 6
ATOM 5862 O O . GLU A 1 24 ? 1.461 4.769 -2.284 1.00 31.34 451 GLU X O 6
ATOM 5872 N N . GLU A 1 25 ? -0.032 6.400 -1.859 1.00 43.54 452 GLU X N 6
ATOM 5873 C CA . GLU A 1 25 ? 0.952 7.472 -1.944 1.00 75.14 452 GLU X CA 6
ATOM 5874 C C . GLU A 1 25 ? 1.820 7.513 -0.690 1.00 10.33 452 GLU X C 6
ATOM 5875 O O . GLU A 1 25 ? 3.045 7.620 -0.771 1.00 62.14 452 GLU X O 6
ATOM 5885 N N . THR A 1 26 ? 1.179 7.429 0.471 1.00 42.14 453 THR X N 6
ATOM 5886 C CA . THR A 1 26 ? 1.891 7.457 1.742 1.00 1.30 453 THR X CA 6
ATOM 5887 C C . THR A 1 26 ? 2.673 6.168 1.964 1.00 30.24 453 THR X C 6
ATOM 5888 O O . THR A 1 26 ? 3.743 6.178 2.572 1.00 13.44 453 THR X O 6
ATOM 5899 N N . GLU A 1 27 ? 2.132 5.060 1.466 1.00 61.44 454 GLU X N 6
ATOM 5900 C CA . GLU A 1 27 ? 2.780 3.762 1.611 1.00 4.33 454 GLU X CA 6
ATOM 5901 C C . GLU A 1 27 ? 4.000 3.659 0.700 1.00 54.22 454 GLU X C 6
ATOM 5902 O O . GLU A 1 27 ? 5.089 3.287 1.139 1.00 33.03 454 GLU X O 6
ATOM 5912 N N . LYS A 1 28 ? 3.810 3.991 -0.573 1.00 25.33 455 LYS X N 6
ATOM 5913 C CA . LYS A 1 28 ? 4.893 3.936 -1.548 1.00 0.54 455 LYS X CA 6
ATOM 5914 C C . LYS A 1 28 ? 5.993 4.933 -1.195 1.00 62.42 455 LYS X C 6
ATOM 5915 O O . LYS A 1 28 ? 7.180 4.610 -1.255 1.00 21.12 455 LYS X O 6
ATOM 5930 N N . LYS A 1 29 ? 5.591 6.144 -0.826 1.00 23.55 456 LYS X N 6
ATOM 5931 C CA . LYS A 1 29 ? 6.542 7.188 -0.461 1.00 51.54 456 LYS X CA 6
ATOM 5932 C C . LYS A 1 29 ? 7.312 6.805 0.799 1.00 23.14 456 LYS X C 6
ATOM 5933 O O . LYS A 1 29 ? 8.493 7.125 0.937 1.00 54.11 456 LYS X O 6
ATOM 5948 N N . ARG A 1 30 ? 6.637 6.118 1.713 1.00 71.11 457 ARG X N 6
ATOM 5949 C CA . ARG A 1 30 ? 7.259 5.691 2.961 1.00 35.12 457 ARG X CA 6
ATOM 5950 C C . ARG A 1 30 ? 8.331 4.637 2.702 1.00 55.14 457 ARG X C 6
ATOM 5951 O O . ARG A 1 30 ? 9.455 4.747 3.194 1.00 20.31 457 ARG X O 6
ATOM 5969 N N . ILE A 1 31 ? 7.976 3.618 1.928 1.00 20.05 458 ILE X N 6
ATOM 5970 C CA . ILE A 1 31 ? 8.909 2.545 1.604 1.00 63.42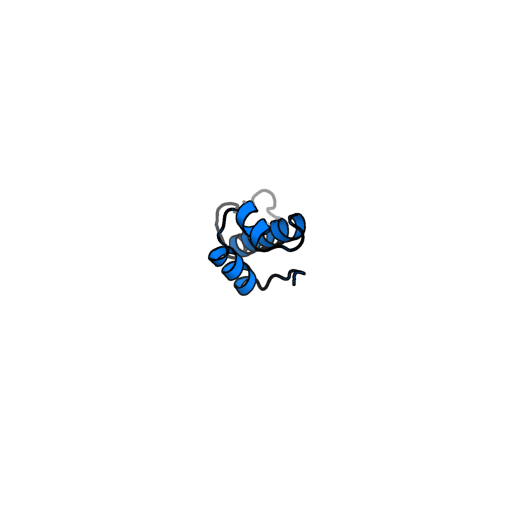 458 ILE X CA 6
ATOM 5971 C C . ILE A 1 31 ? 10.122 3.080 0.850 1.00 45.00 458 ILE X C 6
ATOM 5972 O O . ILE A 1 31 ? 11.264 2.825 1.232 1.00 10.42 458 ILE X O 6
ATOM 5987 N N . ILE A 1 32 ? 9.865 3.825 -0.220 1.00 30.41 459 ILE X N 6
ATOM 5988 C CA . ILE A 1 32 ? 10.937 4.398 -1.024 1.00 14.13 459 ILE X CA 6
ATOM 5989 C C . ILE A 1 32 ? 11.794 5.353 -0.199 1.00 54.12 459 ILE X C 6
ATOM 5990 O O . ILE A 1 32 ? 13.011 5.416 -0.372 1.00 73.32 459 ILE X O 6
ATOM 6005 N N . GLU A 1 33 ? 11.150 6.092 0.699 1.00 70.03 460 GLU X N 6
ATOM 6006 C CA . GLU A 1 33 ? 11.854 7.042 1.552 1.00 55.24 460 GLU X CA 6
ATOM 6007 C C . GLU A 1 33 ? 12.838 6.323 2.471 1.00 12.02 460 GLU X C 6
ATOM 6008 O O . GLU A 1 33 ? 14.012 6.685 2.545 1.00 12.20 460 GLU X O 6
ATOM 6018 N N . ALA A 1 34 ? 12.349 5.304 3.169 1.00 23.10 461 ALA X N 6
ATOM 6019 C CA . ALA A 1 34 ? 13.185 4.533 4.081 1.00 30.24 461 ALA X CA 6
ATOM 6020 C C . ALA A 1 34 ? 14.358 3.894 3.346 1.00 45.21 461 ALA X C 6
ATOM 6021 O O . ALA A 1 34 ? 15.499 3.954 3.805 1.00 60.24 461 ALA X O 6
ATOM 6028 N N . LEU A 1 35 ? 14.071 3.285 2.201 1.00 41.14 462 LEU X N 6
ATOM 6029 C CA . LEU A 1 35 ? 15.103 2.634 1.400 1.00 32.12 462 LEU X CA 6
ATOM 6030 C C . LEU A 1 35 ? 16.203 3.622 1.024 1.00 23.05 462 LEU X C 6
ATOM 6031 O O . LEU A 1 35 ? 17.381 3.383 1.290 1.00 51.52 462 LEU X O 6
ATOM 6046 N N . GLU A 1 36 ? 15.809 4.731 0.406 1.00 4.01 463 GLU X N 6
ATOM 6047 C CA . GLU A 1 36 ? 16.763 5.754 -0.005 1.00 14.12 463 GLU X CA 6
ATOM 6048 C C . GLU A 1 36 ? 17.575 6.252 1.187 1.00 33.23 463 GLU X C 6
ATOM 6049 O O . GLU A 1 36 ? 18.773 6.514 1.072 1.00 3.32 463 GLU X O 6
ATOM 6059 N N . LYS A 1 37 ? 16.914 6.380 2.333 1.00 23.51 464 LYS X N 6
ATOM 6060 C CA . LYS A 1 37 ? 17.573 6.846 3.548 1.00 44.12 464 LYS X CA 6
ATOM 6061 C C . LYS A 1 37 ? 18.491 5.768 4.116 1.00 71.21 464 LYS X C 6
ATOM 6062 O O . LYS A 1 37 ? 19.450 6.066 4.827 1.00 34.14 464 LYS X O 6
ATOM 6077 N N . THR A 1 38 ? 18.189 4.513 3.797 1.00 13.11 465 THR X N 6
ATOM 6078 C CA . THR A 1 38 ? 18.987 3.391 4.276 1.00 52.11 465 THR X CA 6
ATOM 6079 C C . THR A 1 38 ? 20.065 3.013 3.267 1.00 75.51 465 THR X C 6
ATOM 6080 O O . THR A 1 38 ? 20.940 2.196 3.555 1.00 65.34 465 THR X O 6
ATOM 6091 N N . GLY A 1 39 ? 19.998 3.613 2.083 1.00 31.45 466 GLY X N 6
ATOM 6092 C CA . GLY A 1 39 ? 20.975 3.326 1.049 1.00 73.12 466 GLY X CA 6
ATOM 6093 C C . GLY A 1 39 ? 20.522 2.224 0.112 1.00 2.02 466 GLY X C 6
ATOM 6094 O O . GLY A 1 39 ? 21.315 1.369 -0.284 1.00 72.31 466 GLY X O 6
ATOM 6098 N N . TYR A 1 40 ? 19.241 2.243 -0.245 1.00 22.12 467 TYR X N 6
ATOM 6099 C CA . TYR A 1 40 ? 18.682 1.236 -1.139 1.00 42.34 467 TYR X CA 6
ATOM 6100 C C . TYR A 1 40 ? 18.824 -0.161 -0.541 1.00 41.45 467 TYR X C 6
ATOM 6101 O O . TYR A 1 40 ? 19.165 -1.116 -1.239 1.00 0.12 467 TYR X O 6
ATOM 6118 N N . VAL A 1 41 ? 18.557 -0.273 0.757 1.00 21.22 468 VAL X N 6
ATOM 6119 C CA . VAL A 1 41 ? 18.652 -1.552 1.449 1.00 11.54 468 VAL X CA 6
ATOM 6120 C C . VAL A 1 41 ? 17.286 -2.010 1.948 1.00 22.10 468 VAL X C 6
ATOM 6121 O O . VAL A 1 41 ? 16.592 -1.277 2.654 1.00 25.15 468 VAL X O 6
ATOM 6134 N N . LYS A 1 42 ? 16.903 -3.227 1.576 1.00 2.33 469 LYS X N 6
ATOM 6135 C CA . LYS A 1 42 ? 15.621 -3.786 1.985 1.00 73.34 469 LYS X CA 6
ATOM 6136 C C . LYS A 1 42 ? 15.611 -4.088 3.481 1.00 0.52 469 LYS X C 6
ATOM 6137 O O . LYS A 1 42 ? 14.716 -3.655 4.206 1.00 43.22 469 LYS X O 6
ATOM 6152 N N . SER A 1 43 ? 16.615 -4.832 3.936 1.00 71.13 470 SER X N 6
ATOM 6153 C CA . SER A 1 43 ? 16.720 -5.193 5.345 1.00 51.22 470 SER X CA 6
ATOM 6154 C C . SER A 1 43 ? 16.610 -3.957 6.233 1.00 51.22 470 SER X C 6
ATOM 6155 O O . SER A 1 43 ? 15.789 -3.907 7.148 1.00 14.32 470 SER X O 6
ATOM 6162 N N . ARG A 1 44 ? 17.446 -2.961 5.955 1.00 75.24 471 ARG X N 6
ATOM 6163 C CA . ARG A 1 44 ? 17.445 -1.725 6.728 1.00 11.02 471 ARG X CA 6
ATOM 6164 C C . ARG A 1 44 ? 16.102 -1.010 6.608 1.00 64.24 471 ARG X C 6
ATOM 6165 O O . ARG A 1 44 ? 15.508 -0.611 7.609 1.00 23.30 471 ARG X O 6
ATOM 6183 N N . ALA A 1 45 ? 15.631 -0.851 5.375 1.00 63.50 472 ALA X N 6
ATOM 6184 C CA . ALA A 1 45 ? 14.359 -0.185 5.123 1.00 51.02 472 ALA X CA 6
ATOM 6185 C C . ALA A 1 45 ? 13.223 -0.868 5.879 1.00 14.44 472 ALA X C 6
ATOM 6186 O O . ALA A 1 45 ? 12.297 -0.209 6.352 1.00 62.31 472 ALA X O 6
ATOM 6193 N N . ALA A 1 46 ? 13.301 -2.190 5.987 1.00 33.12 473 ALA X N 6
ATOM 6194 C CA . ALA A 1 46 ? 12.281 -2.960 6.686 1.00 5.31 473 ALA X CA 6
ATOM 6195 C C . ALA A 1 46 ? 12.308 -2.675 8.184 1.00 1.25 473 ALA X C 6
ATOM 6196 O O . ALA A 1 46 ? 11.284 -2.337 8.780 1.00 50.13 473 ALA X O 6
ATOM 6203 N N . LYS A 1 47 ? 13.483 -2.814 8.787 1.00 62.03 474 LYS X N 6
ATOM 6204 C CA . LYS A 1 47 ? 13.643 -2.570 10.217 1.00 24.40 474 LYS X CA 6
ATOM 6205 C C . LYS A 1 47 ? 13.372 -1.107 10.553 1.00 54.40 474 LYS X C 6
ATOM 6206 O O . LYS A 1 47 ? 12.867 -0.790 11.630 1.00 74.45 474 LYS X O 6
ATOM 6221 N N . LEU A 1 48 ? 13.711 -0.219 9.625 1.00 10.44 475 LEU X N 6
ATOM 6222 C CA . LEU A 1 48 ? 13.503 1.211 9.822 1.00 74.31 475 LEU X CA 6
ATOM 6223 C C . LEU A 1 48 ? 12.016 1.548 9.837 1.00 24.12 475 LEU X C 6
ATOM 6224 O O . LEU A 1 48 ? 11.531 2.226 10.745 1.00 74.13 475 LEU X O 6
ATOM 6239 N N . LEU A 1 49 ? 11.296 1.069 8.829 1.00 14.12 476 LEU X N 6
ATOM 6240 C CA . LEU A 1 49 ? 9.861 1.317 8.727 1.00 2.33 476 LEU X CA 6
ATOM 6241 C C . LEU A 1 49 ? 9.098 0.551 9.803 1.00 41.31 476 LEU X C 6
ATOM 6242 O O . LEU A 1 49 ? 8.161 1.074 10.405 1.00 65.41 476 LEU X O 6
ATOM 6257 N N . GLY A 1 50 ? 9.509 -0.691 10.042 1.00 45.23 477 GLY X N 6
ATOM 6258 C CA . GLY A 1 50 ? 8.854 -1.508 11.048 1.00 22.13 477 GLY X CA 6
ATOM 6259 C C . GLY A 1 50 ? 8.227 -2.757 10.462 1.00 61.31 477 GLY X C 6
ATOM 6260 O O . GLY A 1 50 ? 7.367 -3.379 11.085 1.00 35.21 477 GLY X O 6
ATOM 6264 N N . TYR A 1 51 ? 8.656 -3.123 9.259 1.00 41.35 478 TYR X N 6
ATOM 6265 C CA . TYR A 1 51 ? 8.128 -4.304 8.586 1.00 51.13 478 TYR X CA 6
ATOM 6266 C C . TYR A 1 51 ? 9.226 -5.339 8.357 1.00 65.31 478 TYR X C 6
ATOM 6267 O O . TYR A 1 51 ? 10.415 -5.017 8.384 1.00 40.51 478 TYR X O 6
ATOM 6284 N N . THR A 1 52 ? 8.819 -6.585 8.133 1.00 31.11 479 THR X N 6
ATOM 6285 C CA . THR A 1 52 ? 9.766 -7.667 7.901 1.00 32.34 479 THR X CA 6
ATOM 6286 C C . THR A 1 52 ? 10.118 -7.782 6.422 1.00 71.23 479 THR X C 6
ATOM 6287 O O . THR A 1 52 ? 9.442 -7.208 5.566 1.00 3.54 479 THR X O 6
ATOM 6298 N N . LEU A 1 53 ? 11.178 -8.525 6.127 1.00 51.22 480 LEU X N 6
ATOM 6299 C CA . LEU A 1 53 ? 11.619 -8.717 4.749 1.00 73.24 480 LEU X CA 6
ATOM 6300 C C . LEU A 1 53 ? 10.461 -9.158 3.862 1.00 73.11 480 LEU X C 6
ATOM 6301 O O . LEU A 1 53 ? 10.370 -8.762 2.699 1.00 12.40 480 LEU X O 6
ATOM 6316 N N . ARG A 1 54 ? 9.576 -9.978 4.419 1.00 60.01 481 ARG X N 6
ATOM 6317 C CA . ARG A 1 54 ? 8.422 -10.474 3.678 1.00 5.23 481 ARG X CA 6
ATOM 6318 C C . ARG A 1 54 ? 7.458 -9.336 3.349 1.00 63.40 481 ARG X C 6
ATOM 6319 O O . ARG A 1 54 ? 7.059 -9.162 2.198 1.00 34.21 481 ARG X O 6
ATOM 6337 N N . GLN A 1 55 ? 7.089 -8.567 4.369 1.00 43.45 482 GLN X N 6
ATOM 6338 C CA . GLN A 1 55 ? 6.173 -7.447 4.188 1.00 74.43 482 GLN X CA 6
ATOM 6339 C C . GLN A 1 55 ? 6.760 -6.411 3.236 1.00 15.22 482 GLN X C 6
ATOM 6340 O O . GLN A 1 55 ? 6.137 -6.047 2.238 1.00 24.12 482 GLN X O 6
ATOM 6352 N N . LEU A 1 56 ? 7.961 -5.939 3.550 1.00 30.43 483 LEU X N 6
ATOM 6353 C CA . LEU A 1 56 ? 8.633 -4.944 2.723 1.00 23.25 483 LEU X CA 6
ATOM 6354 C C . LEU A 1 56 ? 8.723 -5.411 1.274 1.00 43.34 483 LEU X C 6
ATOM 6355 O O . LEU A 1 56 ? 8.342 -4.688 0.353 1.00 12.42 483 LEU X O 6
ATOM 6370 N N . ASP A 1 57 ? 9.227 -6.624 1.079 1.00 4.40 484 ASP X N 6
ATOM 6371 C CA . ASP A 1 57 ? 9.365 -7.190 -0.258 1.00 74.33 484 ASP X CA 6
ATOM 6372 C C . ASP A 1 57 ? 8.039 -7.131 -1.011 1.00 23.13 484 ASP X C 6
ATOM 6373 O O . ASP A 1 57 ? 7.979 -6.656 -2.146 1.00 2.41 484 ASP X O 6
ATOM 6381 N N . TYR A 1 58 ? 6.980 -7.616 -0.373 1.00 62.24 485 TYR X N 6
ATOM 6382 C CA . TYR A 1 58 ? 5.657 -7.622 -0.985 1.00 54.52 485 TYR X CA 6
ATOM 6383 C C . TYR A 1 58 ? 5.254 -6.218 -1.426 1.00 35.33 485 TYR X C 6
ATOM 6384 O O . TYR A 1 58 ? 4.636 -6.037 -2.475 1.00 43.32 485 TYR X O 6
ATOM 6401 N N . ARG A 1 59 ? 5.610 -5.226 -0.616 1.00 30.20 486 ARG X N 6
ATOM 6402 C CA . ARG A 1 59 ? 5.285 -3.837 -0.921 1.00 23.23 486 ARG X CA 6
ATOM 6403 C C . ARG A 1 59 ? 6.085 -3.343 -2.123 1.00 23.24 486 ARG X C 6
ATOM 6404 O O . ARG A 1 59 ? 5.549 -2.668 -3.002 1.00 73.10 486 ARG X O 6
ATOM 6422 N N . ILE A 1 60 ? 7.368 -3.686 -2.155 1.00 12.05 487 ILE X N 6
ATOM 6423 C CA . ILE A 1 60 ? 8.240 -3.279 -3.250 1.00 10.12 487 ILE X CA 6
ATOM 6424 C C . ILE A 1 60 ? 7.710 -3.778 -4.589 1.00 62.30 487 ILE X C 6
ATOM 6425 O O . ILE A 1 60 ? 7.689 -3.040 -5.575 1.00 15.43 487 ILE X O 6
ATOM 6440 N N . LYS A 1 61 ? 7.281 -5.035 -4.619 1.00 1.41 488 LYS X N 6
ATOM 6441 C CA . LYS A 1 61 ? 6.748 -5.634 -5.836 1.00 43.53 488 LYS X CA 6
ATOM 6442 C C . LYS A 1 61 ? 5.354 -5.093 -6.142 1.00 53.44 488 LYS X C 6
ATOM 6443 O O . LYS A 1 61 ? 4.950 -5.008 -7.303 1.00 72.22 488 LYS X O 6
ATOM 6458 N N . LYS A 1 62 ? 4.622 -4.729 -5.095 1.00 24.34 489 LYS X N 6
ATOM 6459 C CA . LYS A 1 62 ? 3.274 -4.195 -5.251 1.00 21.32 489 LYS X CA 6
ATOM 6460 C C . LYS A 1 62 ? 3.313 -2.778 -5.815 1.00 63.33 489 LYS X C 6
ATOM 6461 O O . LYS A 1 62 ? 2.551 -2.439 -6.721 1.00 53.33 489 LYS X O 6
ATOM 6476 N N . TYR A 1 63 ? 4.205 -1.955 -5.274 1.00 63.10 490 TYR X N 6
ATOM 6477 C CA . TYR A 1 63 ? 4.342 -0.575 -5.723 1.00 65.13 490 TYR X CA 6
ATOM 6478 C C . TYR A 1 63 ? 5.403 -0.460 -6.814 1.00 43.30 490 TYR X C 6
ATOM 6479 O O . TYR A 1 63 ? 5.659 0.626 -7.333 1.00 45.35 490 TYR X O 6
ATOM 6496 N N . GLY A 1 64 ? 6.016 -1.588 -7.155 1.00 12.33 491 GLY X N 6
ATOM 6497 C CA . GLY A 1 64 ? 7.042 -1.593 -8.182 1.00 73.13 491 GLY X CA 6
ATOM 6498 C C . GLY A 1 64 ? 8.115 -0.550 -7.935 1.00 70.25 491 GLY X C 6
ATOM 6499 O O . GLY A 1 64 ? 8.524 0.157 -8.856 1.00 25.21 491 GLY X O 6
ATOM 6503 N N . ILE A 1 65 ? 8.569 -0.454 -6.690 1.00 33.34 492 ILE X N 6
ATOM 6504 C CA . ILE A 1 65 ? 9.598 0.511 -6.326 1.00 12.35 492 ILE X CA 6
ATOM 6505 C C . ILE A 1 65 ? 10.964 0.082 -6.853 1.00 73.33 492 ILE X C 6
ATOM 6506 O O . ILE A 1 65 ? 11.223 -1.107 -7.039 1.00 45.43 492 ILE X O 6
ATOM 6521 N N . GLU A 1 66 ? 11.833 1.059 -7.092 1.00 41.10 493 GLU X N 6
ATOM 6522 C CA . GLU A 1 66 ? 13.173 0.782 -7.597 1.00 52.04 493 GLU X CA 6
ATOM 6523 C C . GLU A 1 66 ? 14.207 0.874 -6.477 1.00 43.33 493 GLU X C 6
ATOM 6524 O O . GLU A 1 66 ? 13.934 1.423 -5.409 1.00 63.45 493 GLU X O 6
ATOM 6534 N N . LEU A 1 67 ? 15.393 0.333 -6.730 1.00 43.24 494 LEU X N 6
ATOM 6535 C CA . LEU A 1 67 ? 16.468 0.353 -5.743 1.00 63.34 494 LEU X CA 6
ATOM 6536 C C . LEU A 1 67 ? 17.762 -0.194 -6.338 1.00 40.01 494 LEU X C 6
ATOM 6537 O O . LEU A 1 67 ? 17.739 -1.003 -7.266 1.00 44.25 494 LEU X O 6
ATOM 6552 N N . LYS A 1 68 ? 18.891 0.252 -5.796 1.00 43.22 495 LYS X N 6
ATOM 6553 C CA . LYS A 1 68 ? 20.196 -0.194 -6.269 1.00 54.55 495 LYS X CA 6
ATOM 6554 C C . LYS A 1 68 ? 20.433 -1.658 -5.911 1.00 21.15 495 LYS X C 6
ATOM 6555 O O . LYS A 1 68 ? 20.551 -2.512 -6.791 1.00 32.02 495 LYS X O 6
ATOM 6570 N N . LYS A 1 69 ? 20.500 -1.941 -4.616 1.00 11.13 496 LYS X N 6
ATOM 6571 C CA . LYS A 1 69 ? 20.721 -3.302 -4.140 1.00 1.23 496 LYS X CA 6
ATOM 6572 C C . LYS A 1 69 ? 19.691 -4.259 -4.732 1.00 15.31 496 LYS X C 6
ATOM 6573 O O . LYS A 1 69 ? 18.773 -3.840 -5.437 1.00 74.41 496 LYS X O 6
ATOM 6588 N N . PHE A 1 70 ? 19.847 -5.546 -4.438 1.00 40.43 497 PHE X N 6
ATOM 6589 C CA . PHE A 1 70 ? 18.929 -6.561 -4.940 1.00 75.40 497 PHE X CA 6
ATOM 6590 C C . PHE A 1 70 ? 18.057 -7.111 -3.815 1.00 35.52 497 PHE X C 6
ATOM 6591 O O . PHE A 1 70 ? 17.202 -7.967 -4.041 1.00 20.55 497 PHE X O 6
ATOM 6607 N N . THR A 1 1 ? 22.181 -16.824 -11.935 1.00 5.00 428 THR X N 7
ATOM 6608 C CA . THR A 1 1 ? 20.937 -17.549 -11.708 1.00 12.01 428 THR X CA 7
ATOM 6609 C C . THR A 1 1 ? 21.143 -19.053 -11.847 1.00 30.04 428 THR X C 7
ATOM 6610 O O . THR A 1 1 ? 20.316 -19.751 -12.433 1.00 12.04 428 THR X O 7
ATOM 6621 N N . SER A 1 2 ? 22.253 -19.545 -11.305 1.00 22.44 429 SER X N 7
ATOM 6622 C CA . SER A 1 2 ? 22.569 -20.967 -11.372 1.00 32.13 429 SER X CA 7
ATOM 6623 C C . SER A 1 2 ? 21.877 -21.731 -10.247 1.00 55.14 429 SER X C 7
ATOM 6624 O O . SER A 1 2 ? 22.522 -22.180 -9.298 1.00 1.53 429 SER X O 7
ATOM 6631 N N . SER A 1 3 ? 20.562 -21.876 -10.360 1.00 63.41 430 SER X N 7
ATOM 6632 C CA . SER A 1 3 ? 19.780 -22.582 -9.351 1.00 72.23 430 SER X CA 7
ATOM 6633 C C . SER A 1 3 ? 19.907 -21.901 -7.991 1.00 21.21 430 SER X C 7
ATOM 6634 O O . SER A 1 3 ? 19.775 -22.544 -6.950 1.00 14.24 430 SER X O 7
ATOM 6641 N N . GLU A 1 4 ? 20.163 -20.597 -8.011 1.00 55.00 431 GLU X N 7
ATOM 6642 C CA . GLU A 1 4 ? 20.309 -19.830 -6.780 1.00 42.22 431 GLU X CA 7
ATOM 6643 C C . GLU A 1 4 ? 18.999 -19.804 -5.997 1.00 20.45 431 GLU X C 7
ATOM 6644 O O . GLU A 1 4 ? 18.997 -19.655 -4.774 1.00 73.30 431 GLU X O 7
ATOM 6654 N N . LEU A 1 5 ? 17.888 -19.950 -6.709 1.00 34.30 432 LEU X N 7
ATOM 6655 C CA . LEU A 1 5 ? 16.570 -19.944 -6.081 1.00 42.04 432 LEU X CA 7
ATOM 6656 C C . LEU A 1 5 ? 16.004 -21.356 -5.991 1.00 23.40 432 LEU X C 7
ATOM 6657 O O . LEU A 1 5 ? 16.377 -22.251 -6.751 1.00 3.34 432 LEU X O 7
ATOM 6672 N N . PRO A 1 6 ? 15.079 -21.564 -5.043 1.00 12.24 433 PRO X N 7
ATOM 6673 C CA . PRO A 1 6 ? 14.438 -22.866 -4.832 1.00 22.13 433 PRO X CA 7
ATOM 6674 C C . PRO A 1 6 ? 13.495 -23.238 -5.970 1.00 60.12 433 PRO X C 7
ATOM 6675 O O . PRO A 1 6 ? 13.469 -24.385 -6.417 1.00 4.12 433 PRO X O 7
ATOM 6683 N N . GLU A 1 7 ? 12.723 -22.262 -6.437 1.00 43.15 434 GLU X N 7
ATOM 6684 C CA . GLU A 1 7 ? 11.777 -22.489 -7.524 1.00 43.22 434 GLU X CA 7
ATOM 6685 C C . GLU A 1 7 ? 11.606 -21.229 -8.368 1.00 63.42 434 GLU X C 7
ATOM 6686 O O . GLU A 1 7 ? 11.550 -20.118 -7.840 1.00 44.34 434 GLU X O 7
ATOM 6696 N N . LEU A 1 8 ? 11.523 -21.410 -9.681 1.00 33.41 435 LEU X N 7
ATOM 6697 C CA . LEU A 1 8 ? 11.358 -20.289 -10.600 1.00 1.10 435 LEU X CA 7
ATOM 6698 C C . LEU A 1 8 ? 10.003 -19.617 -10.400 1.00 42.22 435 LEU X C 7
ATOM 6699 O O . LEU A 1 8 ? 9.908 -18.390 -10.351 1.00 63.41 435 LEU X O 7
ATOM 6714 N N . LEU A 1 9 ? 8.958 -20.429 -10.285 1.00 10.10 436 LEU X N 7
ATOM 6715 C CA . LEU A 1 9 ? 7.608 -19.913 -10.089 1.00 54.32 436 LEU X CA 7
ATOM 6716 C C . LEU A 1 9 ? 7.545 -19.002 -8.868 1.00 4.13 436 LEU X C 7
ATOM 6717 O O . LEU A 1 9 ? 6.848 -17.987 -8.874 1.00 23.03 436 LEU X O 7
ATOM 6732 N N . ARG A 1 10 ? 8.280 -19.369 -7.824 1.00 63.05 437 ARG X N 7
ATOM 6733 C CA . ARG A 1 10 ? 8.308 -18.583 -6.596 1.00 23.32 437 ARG X CA 7
ATOM 6734 C C . ARG A 1 10 ? 8.869 -17.189 -6.855 1.00 23.54 437 ARG X C 7
ATOM 6735 O O . ARG A 1 10 ? 8.556 -16.238 -6.138 1.00 42.04 437 ARG X O 7
ATOM 6753 N N . LYS A 1 11 ? 9.700 -17.073 -7.885 1.00 1.54 438 LYS X N 7
ATOM 6754 C CA . LYS A 1 11 ? 10.305 -15.795 -8.242 1.00 61.22 438 LYS X CA 7
ATOM 6755 C C . LYS A 1 11 ? 9.632 -15.200 -9.474 1.00 34.03 438 LYS X C 7
ATOM 6756 O O . LYS A 1 11 ? 10.208 -15.188 -10.562 1.00 2.32 438 LYS X O 7
ATOM 6771 N N . ARG A 1 12 ? 8.412 -14.705 -9.295 1.00 54.15 439 ARG X N 7
ATOM 6772 C CA . ARG A 1 12 ? 7.661 -14.106 -10.393 1.00 65.33 439 ARG X CA 7
ATOM 6773 C C . ARG A 1 12 ? 7.074 -12.761 -9.981 1.00 4.53 439 ARG X C 7
ATOM 6774 O O . ARG A 1 12 ? 6.865 -12.501 -8.797 1.00 21.20 439 ARG X O 7
ATOM 6792 N N . GLU A 1 13 ? 6.811 -11.908 -10.967 1.00 74.00 440 GLU X N 7
ATOM 6793 C CA . GLU A 1 13 ? 6.250 -10.588 -10.706 1.00 14.10 440 GLU X CA 7
ATOM 6794 C C . GLU A 1 13 ? 4.730 -10.608 -10.838 1.00 65.23 440 GLU X C 7
ATOM 6795 O O . GLU A 1 13 ? 4.158 -11.529 -11.421 1.00 11.23 440 GLU X O 7
ATOM 6805 N N . ARG A 1 14 ? 4.080 -9.585 -10.292 1.00 64.13 441 ARG X N 7
ATOM 6806 C CA . ARG A 1 14 ? 2.628 -9.484 -10.346 1.00 54.45 441 ARG X CA 7
ATOM 6807 C C . ARG A 1 14 ? 2.174 -8.041 -10.149 1.00 4.51 441 ARG X C 7
ATOM 6808 O O . ARG A 1 14 ? 2.537 -7.393 -9.167 1.00 2.02 441 ARG X O 7
ATOM 6826 N N . LYS A 1 15 ? 1.379 -7.542 -11.090 1.00 45.10 442 LYS X N 7
ATOM 6827 C CA . LYS A 1 15 ? 0.874 -6.176 -11.021 1.00 20.53 442 LYS X CA 7
ATOM 6828 C C . LYS A 1 15 ? -0.600 -6.160 -10.631 1.00 51.34 442 LYS X C 7
ATOM 6829 O O . LYS A 1 15 ? -1.482 -6.197 -11.489 1.00 64.12 442 LYS X O 7
ATOM 6844 N N . THR A 1 16 ? -0.862 -6.101 -9.328 1.00 63.21 443 THR X N 7
ATOM 6845 C CA . THR A 1 16 ? -2.229 -6.078 -8.824 1.00 54.10 443 THR X CA 7
ATOM 6846 C C . THR A 1 16 ? -2.286 -5.493 -7.417 1.00 60.12 443 THR X C 7
ATOM 6847 O O . THR A 1 16 ? -1.670 -6.017 -6.490 1.00 33.34 443 THR X O 7
ATOM 6858 N N . GLY A 1 17 ? -3.033 -4.404 -7.265 1.00 13.44 444 GLY X N 7
ATOM 6859 C CA . GLY A 1 17 ? -3.158 -3.765 -5.968 1.00 40.13 444 GLY X CA 7
ATOM 6860 C C . GLY A 1 17 ? -4.566 -3.273 -5.697 1.00 0.11 444 GLY X C 7
ATOM 6861 O O . GLY A 1 17 ? -5.265 -2.837 -6.611 1.00 20.11 444 GLY X O 7
ATOM 6865 N N . ASP A 1 18 ? -4.983 -3.344 -4.437 1.00 33.42 445 ASP X N 7
ATOM 6866 C CA . ASP A 1 18 ? -6.317 -2.903 -4.048 1.00 63.12 445 ASP X CA 7
ATOM 6867 C C . ASP A 1 18 ? -6.241 -1.822 -2.976 1.00 60.55 445 ASP X C 7
ATOM 6868 O O . ASP A 1 18 ? -6.520 -2.075 -1.803 1.00 54.13 445 ASP X O 7
ATOM 6876 N N . LEU A 1 19 ? -5.859 -0.616 -3.383 1.00 61.11 446 LEU X N 7
ATOM 6877 C CA . LEU A 1 19 ? -5.745 0.504 -2.456 1.00 30.24 446 LEU X CA 7
ATOM 6878 C C . LEU A 1 19 ? -5.975 1.831 -3.174 1.00 5.04 446 LEU X C 7
ATOM 6879 O O . LEU A 1 19 ? -5.820 1.942 -4.390 1.00 32.22 446 LEU X O 7
ATOM 6894 N N . PRO A 1 20 ? -6.352 2.863 -2.405 1.00 40.52 447 PRO X N 7
ATOM 6895 C CA . PRO A 1 20 ? -6.609 4.201 -2.945 1.00 65.30 447 PRO X CA 7
ATOM 6896 C C . PRO A 1 20 ? -5.333 4.891 -3.416 1.00 43.30 447 PRO X C 7
ATOM 6897 O O . PRO A 1 20 ? -4.276 4.266 -3.514 1.00 40.53 447 PRO X O 7
ATOM 6905 N N . LYS A 1 21 ? -5.437 6.184 -3.704 1.00 14.21 448 LYS X N 7
ATOM 6906 C CA . LYS A 1 21 ? -4.291 6.960 -4.163 1.00 62.00 448 LYS X CA 7
ATOM 6907 C C . LYS A 1 21 ? -3.487 7.493 -2.981 1.00 31.12 448 LYS X C 7
ATOM 6908 O O . LYS A 1 21 ? -2.259 7.559 -3.032 1.00 10.44 448 LYS X O 7
ATOM 6923 N N . PHE A 1 22 ? -4.187 7.871 -1.917 1.00 32.03 449 PHE X N 7
ATOM 6924 C CA . PHE A 1 22 ? -3.538 8.398 -0.722 1.00 42.40 449 PHE X CA 7
ATOM 6925 C C . PHE A 1 22 ? -2.727 7.312 -0.021 1.00 34.02 449 PHE X C 7
ATOM 6926 O O . PHE A 1 22 ? -1.541 7.491 0.256 1.00 50.33 449 PHE X O 7
ATOM 6942 N N . ILE A 1 23 ? -3.375 6.188 0.264 1.00 25.32 450 ILE X N 7
ATOM 6943 C CA . ILE A 1 23 ? -2.715 5.074 0.933 1.00 11.31 450 ILE X CA 7
ATOM 6944 C C . ILE A 1 23 ? -1.512 4.587 0.131 1.00 33.23 450 ILE X C 7
ATOM 6945 O O . ILE A 1 23 ? -0.420 4.424 0.671 1.00 25.32 450 ILE X O 7
ATOM 6960 N N . GLU A 1 24 ? -1.723 4.359 -1.161 1.00 1.30 451 GLU X N 7
ATOM 6961 C CA . GLU A 1 24 ? -0.656 3.891 -2.038 1.00 54.42 451 GLU X CA 7
ATOM 6962 C C . GLU A 1 24 ? 0.455 4.932 -2.145 1.00 44.11 451 GLU X C 7
ATOM 6963 O O . GLU A 1 24 ? 1.628 4.588 -2.292 1.00 31.34 451 GLU X O 7
ATOM 6973 N N . GLU A 1 25 ? 0.077 6.203 -2.070 1.00 43.54 452 GLU X N 7
ATOM 6974 C CA . GLU A 1 25 ? 1.040 7.294 -2.160 1.00 75.14 452 GLU X CA 7
ATOM 6975 C C . GLU A 1 25 ? 1.871 7.391 -0.884 1.00 10.33 452 GLU X C 7
ATOM 6976 O O . GLU A 1 25 ? 3.095 7.523 -0.934 1.00 62.14 452 GLU X O 7
ATOM 6986 N N . THR A 1 26 ? 1.198 7.327 0.260 1.00 42.14 453 THR X N 7
ATOM 6987 C CA . THR A 1 26 ? 1.873 7.409 1.550 1.00 1.30 453 THR X CA 7
ATOM 6988 C C . THR A 1 26 ? 2.676 6.145 1.832 1.00 30.24 453 THR X C 7
ATOM 6989 O O . THR A 1 26 ? 3.729 6.197 2.469 1.00 13.44 453 THR X O 7
ATOM 7000 N N . GLU A 1 27 ? 2.174 5.011 1.353 1.00 61.44 454 GLU X N 7
ATOM 7001 C CA . GLU A 1 27 ? 2.847 3.733 1.556 1.00 4.33 454 GLU X CA 7
ATOM 7002 C C . GLU A 1 27 ? 4.094 3.630 0.680 1.00 54.22 454 GLU X C 7
ATOM 7003 O O . GLU A 1 27 ? 5.177 3.294 1.158 1.00 33.03 454 GLU X O 7
ATOM 7013 N N . LYS A 1 28 ? 3.930 3.922 -0.607 1.00 25.33 455 LYS X N 7
ATOM 7014 C CA . LYS A 1 28 ? 5.041 3.864 -1.551 1.00 0.54 455 LYS X CA 7
ATOM 7015 C C . LYS A 1 28 ? 6.116 4.884 -1.191 1.00 62.42 455 LYS X C 7
ATOM 7016 O O . LYS A 1 28 ? 7.308 4.577 -1.209 1.00 21.12 455 LYS X O 7
ATOM 7031 N N . LYS A 1 29 ? 5.687 6.098 -0.862 1.00 23.55 456 LYS X N 7
ATOM 7032 C CA . LYS A 1 29 ? 6.613 7.162 -0.494 1.00 51.54 456 LYS X CA 7
ATOM 7033 C C . LYS A 1 29 ? 7.403 6.789 0.755 1.00 23.14 456 LYS X C 7
ATOM 7034 O O . LYS A 1 29 ? 8.584 7.116 0.875 1.00 54.11 456 LYS X O 7
ATOM 7049 N N . ARG A 1 30 ? 6.745 6.101 1.683 1.00 71.11 457 ARG X N 7
ATOM 7050 C CA . ARG A 1 30 ? 7.388 5.682 2.923 1.00 35.12 457 ARG X CA 7
ATOM 7051 C C . ARG A 1 30 ? 8.450 4.620 2.654 1.00 55.14 457 ARG X C 7
ATOM 7052 O O . ARG A 1 30 ? 9.581 4.725 3.130 1.00 20.31 457 ARG X O 7
ATOM 7070 N N . ILE A 1 31 ? 8.077 3.600 1.890 1.00 20.05 458 ILE X N 7
ATOM 7071 C CA . ILE A 1 31 ? 8.998 2.519 1.558 1.00 63.42 458 ILE X CA 7
ATOM 7072 C C . ILE A 1 31 ? 10.224 3.049 0.824 1.00 45.00 458 ILE X C 7
ATOM 7073 O O . ILE A 1 31 ? 11.360 2.763 1.206 1.00 10.42 458 ILE X O 7
ATOM 7088 N N . ILE A 1 32 ? 9.989 3.821 -0.231 1.00 30.41 459 ILE X N 7
ATOM 7089 C CA . ILE A 1 32 ? 11.075 4.393 -1.016 1.00 14.13 459 ILE X CA 7
ATOM 7090 C C . ILE A 1 32 ? 11.914 5.353 -0.179 1.00 54.12 459 ILE X C 7
ATOM 7091 O O . ILE A 1 32 ? 13.132 5.420 -0.328 1.00 73.32 459 ILE X O 7
ATOM 7106 N N . GLU A 1 33 ? 11.250 6.093 0.705 1.00 70.03 460 GLU X N 7
ATOM 7107 C CA . GLU A 1 33 ? 11.936 7.048 1.568 1.00 55.24 460 GLU X CA 7
ATOM 7108 C C . GLU A 1 33 ? 12.904 6.336 2.507 1.00 12.02 460 GLU X C 7
ATOM 7109 O O . GLU A 1 33 ? 14.076 6.698 2.600 1.00 12.20 460 GLU X O 7
ATOM 7119 N N . ALA A 1 34 ? 12.404 5.320 3.204 1.00 23.10 461 ALA X N 7
ATOM 7120 C CA . ALA A 1 34 ? 13.224 4.556 4.135 1.00 30.24 461 ALA X CA 7
ATOM 7121 C C . ALA A 1 34 ? 14.382 3.873 3.415 1.00 45.21 461 ALA X C 7
ATOM 7122 O O . ALA A 1 34 ? 15.513 3.869 3.901 1.00 60.24 461 ALA X O 7
ATOM 7129 N N . LEU A 1 35 ? 14.093 3.297 2.254 1.00 41.14 462 LEU X N 7
ATOM 7130 C CA . LEU A 1 35 ? 15.111 2.610 1.465 1.00 32.12 462 LEU X CA 7
ATOM 7131 C C . LEU A 1 35 ? 16.249 3.557 1.102 1.00 23.05 462 LEU X C 7
ATOM 7132 O O . LEU A 1 35 ? 17.414 3.279 1.383 1.00 51.52 462 LEU X O 7
ATOM 7147 N N . GLU A 1 36 ? 15.903 4.680 0.479 1.00 4.01 463 GLU X N 7
ATOM 7148 C CA . GLU A 1 36 ? 16.896 5.669 0.079 1.00 14.12 463 GLU X CA 7
ATOM 7149 C C . GLU A 1 36 ? 17.676 6.176 1.290 1.00 33.23 463 GLU X C 7
ATOM 7150 O O . GLU A 1 36 ? 18.880 6.421 1.209 1.00 3.32 463 GLU X O 7
ATOM 7160 N N . LYS A 1 37 ? 16.981 6.332 2.411 1.00 23.51 464 LYS X N 7
ATOM 7161 C CA . LYS A 1 37 ? 17.605 6.810 3.639 1.00 44.12 464 LYS X CA 7
ATOM 7162 C C . LYS A 1 37 ? 18.482 5.727 4.259 1.00 71.21 464 LYS X C 7
ATOM 7163 O O . LYS A 1 37 ? 19.410 6.021 5.013 1.00 34.14 464 LYS X O 7
ATOM 7178 N N . THR A 1 38 ? 18.184 4.472 3.936 1.00 13.11 465 THR X N 7
ATOM 7179 C CA . THR A 1 38 ? 18.945 3.347 4.462 1.00 52.11 465 THR X CA 7
ATOM 7180 C C . THR A 1 38 ? 20.069 2.950 3.511 1.00 75.51 465 THR X C 7
ATOM 7181 O O . THR A 1 38 ? 20.974 2.204 3.881 1.00 65.34 465 THR X O 7
ATOM 7192 N N . GLY A 1 39 ? 20.004 3.455 2.282 1.00 31.45 466 GLY X N 7
ATOM 7193 C CA . GLY A 1 39 ? 21.022 3.143 1.297 1.00 73.12 466 GLY X CA 7
ATOM 7194 C C . GLY A 1 39 ? 20.591 2.043 0.346 1.00 2.02 466 GLY X C 7
ATOM 7195 O O . GLY A 1 39 ? 21.394 1.188 -0.029 1.00 72.31 466 GLY X O 7
ATOM 7199 N N . TYR A 1 40 ? 19.322 2.064 -0.042 1.00 22.12 467 TYR X N 7
ATOM 7200 C CA . TYR A 1 40 ? 18.784 1.059 -0.952 1.00 42.34 467 TYR X CA 7
ATOM 7201 C C . TYR A 1 40 ? 18.918 -0.340 -0.358 1.00 41.45 467 TYR X C 7
ATOM 7202 O O . TYR A 1 40 ? 19.459 -1.247 -0.990 1.00 0.12 467 TYR X O 7
ATOM 7219 N N . VAL A 1 41 ? 18.419 -0.508 0.862 1.00 21.22 468 VAL X N 7
ATOM 7220 C CA . VAL A 1 41 ? 18.479 -1.795 1.543 1.00 11.54 468 VAL X CA 7
ATOM 7221 C C . VAL A 1 41 ? 17.110 -2.198 2.081 1.00 22.10 468 VAL X C 7
ATOM 7222 O O . VAL A 1 41 ? 16.580 -1.566 2.996 1.00 25.15 468 VAL X O 7
ATOM 7235 N N . LYS A 1 42 ? 16.542 -3.253 1.508 1.00 2.33 469 LYS X N 7
ATOM 7236 C CA . LYS A 1 42 ? 15.235 -3.742 1.930 1.00 73.34 469 LYS X CA 7
ATOM 7237 C C . LYS A 1 42 ? 15.243 -4.111 3.410 1.00 0.52 469 LYS X C 7
ATOM 7238 O O . LYS A 1 42 ? 14.314 -3.784 4.147 1.00 43.22 469 LYS X O 7
ATOM 7253 N N . SER A 1 43 ? 16.302 -4.793 3.839 1.00 71.13 470 SER X N 7
ATOM 7254 C CA . SER A 1 43 ? 16.430 -5.209 5.231 1.00 51.22 470 SER X CA 7
ATOM 7255 C C . SER A 1 43 ? 16.360 -4.005 6.165 1.00 51.22 470 SER X C 7
ATOM 7256 O O . SER A 1 43 ? 15.568 -3.982 7.108 1.00 14.32 470 SER X O 7
ATOM 7263 N N . ARG A 1 44 ? 17.195 -3.006 5.898 1.00 75.24 471 ARG X N 7
ATOM 7264 C CA . ARG A 1 44 ? 17.229 -1.799 6.714 1.00 11.02 471 ARG X CA 7
ATOM 7265 C C . ARG A 1 44 ? 15.918 -1.027 6.599 1.00 64.24 471 ARG X C 7
ATOM 7266 O O . ARG A 1 44 ? 15.410 -0.498 7.586 1.00 23.30 471 ARG X O 7
ATOM 7284 N N . ALA A 1 45 ? 15.378 -0.966 5.386 1.00 63.50 472 ALA X N 7
ATOM 7285 C CA . ALA A 1 45 ? 14.126 -0.260 5.142 1.00 51.02 472 ALA X CA 7
ATOM 7286 C C . ALA A 1 45 ? 12.966 -0.933 5.867 1.00 14.44 472 ALA X C 7
ATOM 7287 O O . ALA A 1 45 ? 12.028 -0.270 6.308 1.00 62.31 472 ALA X O 7
ATOM 7294 N N . ALA A 1 46 ? 13.035 -2.256 5.985 1.00 33.12 473 ALA X N 7
ATOM 7295 C CA . ALA A 1 46 ? 11.990 -3.018 6.657 1.00 5.31 473 ALA X CA 7
ATOM 7296 C C . ALA A 1 46 ? 12.046 -2.813 8.167 1.00 1.25 473 ALA X C 7
ATOM 7297 O O . ALA A 1 46 ? 11.045 -2.467 8.794 1.00 50.13 473 ALA X O 7
ATOM 7304 N N . LYS A 1 47 ? 13.222 -3.029 8.746 1.00 62.03 474 LYS X N 7
ATOM 7305 C CA . LYS A 1 47 ? 13.410 -2.867 10.183 1.00 24.40 474 LYS X CA 7
ATOM 7306 C C . LYS A 1 47 ? 13.171 -1.420 10.603 1.00 54.40 474 LYS X C 7
ATOM 7307 O O . LYS A 1 47 ? 12.694 -1.155 11.707 1.00 74.45 474 LYS X O 7
ATOM 7322 N N . LEU A 1 48 ? 13.503 -0.489 9.716 1.00 10.44 475 LEU X N 7
ATOM 7323 C CA . LEU A 1 48 ? 13.323 0.931 9.995 1.00 74.31 475 LEU X CA 7
ATOM 7324 C C . LEU A 1 48 ? 11.847 1.315 9.937 1.00 24.12 475 LEU X C 7
ATOM 7325 O O . LEU A 1 48 ? 11.321 1.939 10.859 1.00 74.13 475 LEU X O 7
ATOM 7340 N N . LEU A 1 49 ? 11.186 0.936 8.851 1.00 14.12 476 LEU X N 7
ATOM 7341 C CA . LEU A 1 49 ? 9.769 1.238 8.673 1.00 2.33 476 LEU X CA 7
ATOM 7342 C C . LEU A 1 49 ? 8.924 0.511 9.714 1.00 41.31 476 LEU X C 7
ATOM 7343 O O . LEU A 1 49 ? 7.979 1.076 10.266 1.00 65.41 476 LEU X O 7
ATOM 7358 N N . GLY A 1 50 ? 9.270 -0.745 9.980 1.00 45.23 477 GLY X N 7
ATOM 7359 C CA . GLY A 1 50 ? 8.534 -1.527 10.955 1.00 22.13 477 GLY X CA 7
ATOM 7360 C C . GLY A 1 50 ? 7.861 -2.737 10.341 1.00 61.31 477 GLY X C 7
ATOM 7361 O O . GLY A 1 50 ? 6.918 -3.289 10.909 1.00 35.21 477 GLY X O 7
ATOM 7365 N N . TYR A 1 51 ? 8.344 -3.152 9.175 1.00 41.35 478 TYR X N 7
ATOM 7366 C CA . TYR A 1 51 ? 7.780 -4.302 8.479 1.00 51.13 478 TYR X CA 7
ATOM 7367 C C . TYR A 1 51 ? 8.833 -5.387 8.279 1.00 65.31 478 TYR X C 7
ATOM 7368 O O . TYR A 1 51 ? 10.034 -5.128 8.359 1.00 40.51 478 TYR X O 7
ATOM 7385 N N . THR A 1 52 ? 8.374 -6.608 8.015 1.00 31.11 479 THR X N 7
ATOM 7386 C CA . THR A 1 52 ? 9.275 -7.733 7.803 1.00 32.34 479 THR X CA 7
ATOM 7387 C C . THR A 1 52 ? 9.684 -7.842 6.338 1.00 71.23 479 THR X C 7
ATOM 7388 O O . THR A 1 52 ? 9.067 -7.232 5.464 1.00 3.54 479 THR X O 7
ATOM 7399 N N . LEU A 1 53 ? 10.727 -8.623 6.076 1.00 51.22 480 LEU X N 7
ATOM 7400 C CA . LEU A 1 53 ? 11.218 -8.813 4.716 1.00 73.24 480 LEU X CA 7
ATOM 7401 C C . LEU A 1 53 ? 10.080 -9.190 3.774 1.00 73.11 480 LEU X C 7
ATOM 7402 O O . LEU A 1 53 ? 10.047 -8.760 2.620 1.00 12.40 480 LEU X O 7
ATOM 7417 N N . ARG A 1 54 ? 9.146 -9.994 4.273 1.00 60.01 481 ARG X N 7
ATOM 7418 C CA . ARG A 1 54 ? 8.006 -10.428 3.476 1.00 5.23 481 ARG X CA 7
ATOM 7419 C C . ARG A 1 54 ? 7.102 -9.247 3.133 1.00 63.40 481 ARG X C 7
ATOM 7420 O O . ARG A 1 54 ? 6.753 -9.040 1.971 1.00 34.21 481 ARG X O 7
ATOM 7438 N N . GLN A 1 55 ? 6.726 -8.480 4.151 1.00 43.45 482 GLN X N 7
ATOM 7439 C CA . GLN A 1 55 ? 5.863 -7.321 3.955 1.00 74.43 482 GLN X CA 7
ATOM 7440 C C . GLN A 1 55 ? 6.519 -6.302 3.031 1.00 15.22 482 GLN X C 7
ATOM 7441 O O . GLN A 1 55 ? 5.940 -5.901 2.020 1.00 24.12 482 GLN X O 7
ATOM 7453 N N . LEU A 1 56 ? 7.730 -5.885 3.383 1.00 30.43 483 LEU X N 7
ATOM 7454 C CA . LEU A 1 56 ? 8.467 -4.911 2.585 1.00 23.25 483 LEU X CA 7
ATOM 7455 C C . LEU A 1 56 ? 8.570 -5.365 1.132 1.00 43.34 483 LEU X C 7
ATOM 7456 O O . LEU A 1 56 ? 8.231 -4.619 0.213 1.00 12.42 483 LEU X O 7
ATOM 7471 N N . ASP A 1 57 ? 9.039 -6.592 0.934 1.00 4.40 484 ASP X N 7
ATOM 7472 C CA . ASP A 1 57 ? 9.184 -7.146 -0.408 1.00 74.33 484 ASP X CA 7
ATOM 7473 C C . ASP A 1 57 ? 7.873 -7.047 -1.182 1.00 23.13 484 ASP X C 7
ATOM 7474 O O . ASP A 1 57 ? 7.854 -6.621 -2.336 1.00 2.41 484 ASP X O 7
ATOM 7482 N N . TYR A 1 58 ? 6.781 -7.443 -0.539 1.00 62.24 485 TYR X N 7
ATOM 7483 C CA . TYR A 1 58 ? 5.466 -7.402 -1.168 1.00 54.52 485 TYR X CA 7
ATOM 7484 C C . TYR A 1 58 ? 5.124 -5.987 -1.623 1.00 35.33 485 TYR X C 7
ATOM 7485 O O . TYR A 1 58 ? 4.507 -5.793 -2.671 1.00 43.32 485 TYR X O 7
ATOM 7502 N N . ARG A 1 59 ? 5.531 -5.002 -0.829 1.00 30.20 486 ARG X N 7
ATOM 7503 C CA . ARG A 1 59 ? 5.268 -3.605 -1.151 1.00 23.23 486 ARG X CA 7
ATOM 7504 C C . ARG A 1 59 ? 6.118 -3.149 -2.333 1.00 23.24 486 ARG X C 7
ATOM 7505 O O . ARG A 1 59 ? 5.656 -2.389 -3.185 1.00 73.10 486 ARG X O 7
ATOM 7523 N N . ILE A 1 60 ? 7.360 -3.618 -2.378 1.00 12.05 487 ILE X N 7
ATOM 7524 C CA . ILE A 1 60 ? 8.273 -3.259 -3.456 1.00 10.12 487 ILE X CA 7
ATOM 7525 C C . ILE A 1 60 ? 7.767 -3.772 -4.799 1.00 62.30 487 ILE X C 7
ATOM 7526 O O . ILE A 1 60 ? 7.837 -3.073 -5.810 1.00 15.43 487 ILE X O 7
ATOM 7541 N N . LYS A 1 61 ? 7.252 -4.997 -4.803 1.00 1.41 488 LYS X N 7
ATOM 7542 C CA . LYS A 1 61 ? 6.730 -5.604 -6.022 1.00 43.53 488 LYS X CA 7
ATOM 7543 C C . LYS A 1 61 ? 5.391 -4.983 -6.408 1.00 53.44 488 LYS X C 7
ATOM 7544 O O . LYS A 1 61 ? 5.116 -4.756 -7.586 1.00 72.22 488 LYS X O 7
ATOM 7559 N N . LYS A 1 62 ? 4.561 -4.708 -5.407 1.00 24.34 489 LYS X N 7
ATOM 7560 C CA . LYS A 1 62 ? 3.251 -4.110 -5.640 1.00 21.32 489 LYS X CA 7
ATOM 7561 C C . LYS A 1 62 ? 3.390 -2.673 -6.134 1.00 63.33 489 LYS X C 7
ATOM 7562 O O . LYS A 1 62 ? 2.718 -2.266 -7.083 1.00 53.33 489 LYS X O 7
ATOM 7577 N N . TYR A 1 63 ? 4.266 -1.913 -5.488 1.00 63.10 490 TYR X N 7
ATOM 7578 C CA . TYR A 1 63 ? 4.491 -0.521 -5.861 1.00 65.13 490 TYR X CA 7
ATOM 7579 C C . TYR A 1 63 ? 5.571 -0.413 -6.933 1.00 43.30 490 TYR X C 7
ATOM 7580 O O . TYR A 1 63 ? 5.879 0.677 -7.413 1.00 45.35 490 TYR X O 7
ATOM 7597 N N . GLY A 1 64 ? 6.144 -1.554 -7.304 1.00 12.33 491 GLY X N 7
ATOM 7598 C CA . GLY A 1 64 ? 7.184 -1.567 -8.317 1.00 73.13 491 GLY X CA 7
ATOM 7599 C C . GLY A 1 64 ? 8.292 -0.576 -8.022 1.00 70.25 491 GLY X C 7
ATOM 7600 O O . GLY A 1 64 ? 8.745 0.141 -8.914 1.00 25.21 491 GLY X O 7
ATOM 7604 N N . ILE A 1 65 ? 8.729 -0.534 -6.768 1.00 33.34 492 ILE X N 7
ATOM 7605 C CA . ILE A 1 65 ? 9.790 0.377 -6.359 1.00 12.35 492 ILE X CA 7
ATOM 7606 C C . ILE A 1 65 ? 11.154 -0.126 -6.818 1.00 73.33 492 ILE X C 7
ATOM 7607 O O . ILE A 1 65 ? 11.354 -1.327 -6.999 1.00 45.43 492 ILE X O 7
ATOM 7622 N N . GLU A 1 66 ? 12.091 0.799 -7.003 1.00 41.10 493 GLU X N 7
ATOM 7623 C CA . GLU A 1 66 ? 13.436 0.448 -7.440 1.00 52.04 493 GLU X CA 7
ATOM 7624 C C . GLU A 1 66 ? 14.433 0.580 -6.292 1.00 43.33 493 GLU X C 7
ATOM 7625 O O . GLU A 1 66 ? 14.115 1.136 -5.239 1.00 63.45 493 GLU X O 7
ATOM 7635 N N . LEU A 1 67 ? 15.638 0.064 -6.501 1.00 43.24 494 LEU X N 7
ATOM 7636 C CA . LEU A 1 67 ? 16.683 0.122 -5.484 1.00 63.34 494 LEU X CA 7
ATOM 7637 C C . LEU A 1 67 ? 18.008 -0.397 -6.034 1.00 40.01 494 LEU X C 7
ATOM 7638 O O . LEU A 1 67 ? 18.042 -1.368 -6.790 1.00 44.25 494 LEU X O 7
ATOM 7653 N N . LYS A 1 68 ? 19.099 0.257 -5.649 1.00 43.22 495 LYS X N 7
ATOM 7654 C CA . LYS A 1 68 ? 20.428 -0.139 -6.099 1.00 54.55 495 LYS X CA 7
ATOM 7655 C C . LYS A 1 68 ? 20.663 -1.627 -5.858 1.00 21.15 495 LYS X C 7
ATOM 7656 O O . LYS A 1 68 ? 20.812 -2.404 -6.801 1.00 32.02 495 LYS X O 7
ATOM 7671 N N . LYS A 1 69 ? 20.695 -2.018 -4.588 1.00 11.13 496 LYS X N 7
ATOM 7672 C CA . LYS A 1 69 ? 20.910 -3.412 -4.222 1.00 1.23 496 LYS X CA 7
ATOM 7673 C C . LYS A 1 69 ? 19.939 -4.326 -4.964 1.00 15.31 496 LYS X C 7
ATOM 7674 O O . LYS A 1 69 ? 18.988 -3.859 -5.592 1.00 74.41 496 LYS X O 7
ATOM 7689 N N . PHE A 1 70 ? 20.183 -5.630 -4.887 1.00 40.43 497 PHE X N 7
ATOM 7690 C CA . PHE A 1 70 ? 19.330 -6.607 -5.552 1.00 75.40 497 PHE X CA 7
ATOM 7691 C C . PHE A 1 70 ? 19.148 -7.849 -4.683 1.00 35.52 497 PHE X C 7
ATOM 7692 O O . PHE A 1 70 ? 20.116 -8.402 -4.163 1.00 20.55 497 PHE X O 7
ATOM 7708 N N . THR A 1 1 ? 8.923 -11.643 -32.498 1.00 5.00 428 THR X N 8
ATOM 7709 C CA . THR A 1 1 ? 9.434 -12.312 -31.308 1.00 12.01 428 THR X CA 8
ATOM 7710 C C . THR A 1 1 ? 10.198 -11.340 -30.416 1.00 30.04 428 THR X C 8
ATOM 7711 O O . THR A 1 1 ? 11.377 -11.068 -30.646 1.00 12.04 428 THR X O 8
ATOM 7722 N N . SER A 1 2 ? 9.520 -10.820 -29.398 1.00 22.44 429 SER X N 8
ATOM 7723 C CA . SER A 1 2 ? 10.135 -9.875 -28.474 1.00 32.13 429 SER X CA 8
ATOM 7724 C C . SER A 1 2 ? 10.852 -10.609 -27.344 1.00 55.14 429 SER X C 8
ATOM 7725 O O . SER A 1 2 ? 10.522 -11.750 -27.022 1.00 1.53 429 SER X O 8
ATOM 7732 N N . SER A 1 3 ? 11.835 -9.944 -26.746 1.00 63.41 430 SER X N 8
ATOM 7733 C CA . SER A 1 3 ? 12.604 -10.534 -25.655 1.00 72.23 430 SER X CA 8
ATOM 7734 C C . SER A 1 3 ? 13.239 -9.450 -24.790 1.00 21.21 430 SER X C 8
ATOM 7735 O O . SER A 1 3 ? 13.927 -8.563 -25.295 1.00 14.24 430 SER X O 8
ATOM 7742 N N . GLU A 1 4 ? 13.002 -9.528 -23.485 1.00 55.00 431 GLU X N 8
ATOM 7743 C CA . GLU A 1 4 ? 13.550 -8.554 -22.550 1.00 42.22 431 GLU X CA 8
ATOM 7744 C C . GLU A 1 4 ? 14.670 -9.170 -21.714 1.00 20.45 431 GLU X C 8
ATOM 7745 O O . GLU A 1 4 ? 14.735 -10.389 -21.546 1.00 73.30 431 GLU X O 8
ATOM 7755 N N . LEU A 1 5 ? 15.548 -8.320 -21.194 1.00 34.30 432 LEU X N 8
ATOM 7756 C CA . LEU A 1 5 ? 16.665 -8.780 -20.376 1.00 42.04 432 LEU X CA 8
ATOM 7757 C C . LEU A 1 5 ? 16.177 -9.295 -19.026 1.00 23.40 432 LEU X C 8
ATOM 7758 O O . LEU A 1 5 ? 15.103 -8.929 -18.547 1.00 3.34 432 LEU X O 8
ATOM 7773 N N . PRO A 1 6 ? 16.983 -10.163 -18.397 1.00 12.24 433 PRO X N 8
ATOM 7774 C CA . PRO A 1 6 ? 16.654 -10.744 -17.092 1.00 22.13 433 PRO X CA 8
ATOM 7775 C C . PRO A 1 6 ? 16.718 -9.717 -15.966 1.00 60.12 433 PRO X C 8
ATOM 7776 O O . PRO A 1 6 ? 16.110 -9.899 -14.912 1.00 4.12 433 PRO X O 8
ATOM 7784 N N . GLU A 1 7 ? 17.460 -8.638 -16.198 1.00 43.15 434 GLU X N 8
ATOM 7785 C CA . GLU A 1 7 ? 17.604 -7.582 -15.202 1.00 43.22 434 GLU X CA 8
ATOM 7786 C C . GLU A 1 7 ? 16.242 -7.019 -14.807 1.00 63.42 434 GLU X C 8
ATOM 7787 O O . GLU A 1 7 ? 15.488 -6.536 -15.652 1.00 44.34 434 GLU X O 8
ATOM 7797 N N . LEU A 1 8 ? 15.934 -7.085 -13.516 1.00 33.41 435 LEU X N 8
ATOM 7798 C CA . LEU A 1 8 ? 14.663 -6.583 -13.006 1.00 1.10 435 LEU X CA 8
ATOM 7799 C C . LEU A 1 8 ? 14.447 -5.131 -13.420 1.00 42.22 435 LEU X C 8
ATOM 7800 O O . LEU A 1 8 ? 13.315 -4.701 -13.651 1.00 63.41 435 LEU X O 8
ATOM 7815 N N . LEU A 1 9 ? 15.538 -4.379 -13.513 1.00 10.10 436 LEU X N 8
ATOM 7816 C CA . LEU A 1 9 ? 15.468 -2.974 -13.901 1.00 54.32 436 LEU X CA 8
ATOM 7817 C C . LEU A 1 9 ? 14.860 -2.822 -15.291 1.00 4.13 436 LEU X C 8
ATOM 7818 O O . LEU A 1 9 ? 14.113 -1.879 -15.553 1.00 23.03 436 LEU X O 8
ATOM 7833 N N . ARG A 1 10 ? 15.180 -3.759 -16.177 1.00 63.05 437 ARG X N 8
ATOM 7834 C CA . ARG A 1 10 ? 14.663 -3.730 -17.541 1.00 23.32 437 ARG X CA 8
ATOM 7835 C C . ARG A 1 10 ? 13.200 -4.160 -17.577 1.00 23.54 437 ARG X C 8
ATOM 7836 O O . ARG A 1 10 ? 12.420 -3.682 -18.401 1.00 42.04 437 ARG X O 8
ATOM 7854 N N . LYS A 1 11 ? 12.832 -5.067 -16.676 1.00 1.54 438 LYS X N 8
ATOM 7855 C CA . LYS A 1 11 ? 11.463 -5.562 -16.604 1.00 61.22 438 LYS X CA 8
ATOM 7856 C C . LYS A 1 11 ? 10.582 -4.608 -15.802 1.00 34.03 438 LYS X C 8
ATOM 7857 O O . LYS A 1 11 ? 11.068 -3.874 -14.942 1.00 2.32 438 LYS X O 8
ATOM 7872 N N . ARG A 1 12 ? 9.285 -4.628 -16.088 1.00 54.15 439 ARG X N 8
ATOM 7873 C CA . ARG A 1 12 ? 8.337 -3.765 -15.393 1.00 65.33 439 ARG X CA 8
ATOM 7874 C C . ARG A 1 12 ? 7.180 -4.579 -14.820 1.00 4.53 439 ARG X C 8
ATOM 7875 O O . ARG A 1 12 ? 6.608 -5.428 -15.503 1.00 21.20 439 ARG X O 8
ATOM 7893 N N . GLU A 1 13 ? 6.843 -4.314 -13.562 1.00 74.00 440 GLU X N 8
ATOM 7894 C CA . GLU A 1 13 ? 5.756 -5.024 -12.897 1.00 14.10 440 GLU X CA 8
ATOM 7895 C C . GLU A 1 13 ? 4.677 -4.051 -12.430 1.00 65.23 440 GLU X C 8
ATOM 7896 O O . GLU A 1 13 ? 4.959 -3.091 -11.714 1.00 11.23 440 GLU X O 8
ATOM 7906 N N . ARG A 1 14 ? 3.438 -4.308 -12.842 1.00 64.13 441 ARG X N 8
ATOM 7907 C CA . ARG A 1 14 ? 2.317 -3.455 -12.468 1.00 54.45 441 ARG X CA 8
ATOM 7908 C C . ARG A 1 14 ? 1.225 -4.265 -11.776 1.00 4.51 441 ARG X C 8
ATOM 7909 O O . ARG A 1 14 ? 0.270 -4.712 -12.413 1.00 2.02 441 ARG X O 8
ATOM 7927 N N . LYS A 1 15 ? 1.372 -4.452 -10.469 1.00 45.10 442 LYS X N 8
ATOM 7928 C CA . LYS A 1 15 ? 0.400 -5.207 -9.689 1.00 20.53 442 LYS X CA 8
ATOM 7929 C C . LYS A 1 15 ? -0.857 -4.380 -9.439 1.00 51.34 442 LYS X C 8
ATOM 7930 O O . LYS A 1 15 ? -0.890 -3.181 -9.716 1.00 64.12 442 LYS X O 8
ATOM 7945 N N . THR A 1 16 ? -1.891 -5.027 -8.909 1.00 63.21 443 THR X N 8
ATOM 7946 C CA . THR A 1 16 ? -3.149 -4.353 -8.620 1.00 54.10 443 THR X CA 8
ATOM 7947 C C . THR A 1 16 ? -3.466 -4.393 -7.131 1.00 60.12 443 THR X C 8
ATOM 7948 O O . THR A 1 16 ? -3.483 -5.460 -6.518 1.00 33.34 443 THR X O 8
ATOM 7959 N N . GLY A 1 17 ? -3.718 -3.222 -6.551 1.00 13.44 444 GLY X N 8
ATOM 7960 C CA . GLY A 1 17 ? -4.031 -3.148 -5.136 1.00 40.13 444 GLY X CA 8
ATOM 7961 C C . GLY A 1 17 ? -5.498 -2.858 -4.882 1.00 0.11 444 GLY X C 8
ATOM 7962 O O . GLY A 1 17 ? -6.294 -2.784 -5.818 1.00 20.11 444 GLY X O 8
ATOM 7966 N N . ASP A 1 18 ? -5.856 -2.698 -3.612 1.00 33.42 445 ASP X N 8
ATOM 7967 C CA . ASP A 1 18 ? -7.237 -2.417 -3.238 1.00 63.12 445 ASP X CA 8
ATOM 7968 C C . ASP A 1 18 ? -7.322 -1.156 -2.382 1.00 60.55 445 ASP X C 8
ATOM 7969 O O . ASP A 1 18 ? -8.217 -1.019 -1.548 1.00 54.13 445 ASP X O 8
ATOM 7977 N N . LEU A 1 19 ? -6.384 -0.239 -2.595 1.00 61.11 446 LEU X N 8
ATOM 7978 C CA . LEU A 1 19 ? -6.352 1.010 -1.843 1.00 30.24 446 LEU X CA 8
ATOM 7979 C C . LEU A 1 19 ? -6.418 2.212 -2.781 1.00 5.04 446 LEU X C 8
ATOM 7980 O O . LEU A 1 19 ? -6.112 2.120 -3.969 1.00 32.22 446 LEU X O 8
ATOM 7995 N N . PRO A 1 20 ? -6.824 3.367 -2.234 1.00 40.52 447 PRO X N 8
ATOM 7996 C CA . PRO A 1 20 ? -6.938 4.610 -3.003 1.00 65.30 447 PRO X CA 8
ATOM 7997 C C . PRO A 1 20 ? -5.576 5.167 -3.408 1.00 43.30 447 PRO X C 8
ATOM 7998 O O . PRO A 1 20 ? -4.551 4.501 -3.258 1.00 40.53 447 PRO X O 8
ATOM 8006 N N . LYS A 1 21 ? -5.572 6.392 -3.922 1.00 14.21 448 LYS X N 8
ATOM 8007 C CA . LYS A 1 21 ? -4.338 7.040 -4.346 1.00 62.00 448 LYS X CA 8
ATOM 8008 C C . LYS A 1 21 ? -3.610 7.659 -3.156 1.00 31.12 448 LYS X C 8
ATOM 8009 O O . LYS A 1 21 ? -2.381 7.712 -3.127 1.00 10.44 448 LYS X O 8
ATOM 8024 N N . PHE A 1 22 ? -4.378 8.125 -2.177 1.00 32.03 449 PHE X N 8
ATOM 8025 C CA . PHE A 1 22 ? -3.808 8.740 -0.985 1.00 42.40 449 PHE X CA 8
ATOM 8026 C C . PHE A 1 22 ? -3.022 7.717 -0.169 1.00 34.02 449 PHE X C 8
ATOM 8027 O O . PHE A 1 22 ? -1.990 8.038 0.421 1.00 50.33 449 PHE X O 8
ATOM 8043 N N . ILE A 1 23 ? -3.520 6.485 -0.138 1.00 25.32 450 ILE X N 8
ATOM 8044 C CA . ILE A 1 23 ? -2.867 5.415 0.605 1.00 11.31 450 ILE X CA 8
ATOM 8045 C C . ILE A 1 23 ? -1.669 4.866 -0.161 1.00 33.23 450 ILE X C 8
ATOM 8046 O O . ILE A 1 23 ? -0.585 4.699 0.399 1.00 25.32 450 ILE X O 8
ATOM 8061 N N . GLU A 1 24 ? -1.870 4.590 -1.446 1.00 1.30 451 GLU X N 8
ATOM 8062 C CA . GLU A 1 24 ? -0.806 4.060 -2.290 1.00 54.42 451 GLU X CA 8
ATOM 8063 C C . GLU A 1 24 ? 0.336 5.065 -2.421 1.00 44.11 451 GLU X C 8
ATOM 8064 O O . GLU A 1 24 ? 1.494 4.686 -2.580 1.00 31.34 451 GLU X O 8
ATOM 8074 N N . GLU A 1 25 ? -0.004 6.349 -2.352 1.00 43.54 452 GLU X N 8
ATOM 8075 C CA . GLU A 1 25 ? 0.991 7.409 -2.464 1.00 75.14 452 GLU X CA 8
ATOM 8076 C C . GLU A 1 25 ? 1.804 7.531 -1.177 1.00 10.33 452 GLU X C 8
ATOM 8077 O O . GLU A 1 25 ? 3.032 7.608 -1.209 1.00 62.14 452 GLU X O 8
ATOM 8087 N N . THR A 1 26 ? 1.107 7.548 -0.045 1.00 42.14 453 THR X N 8
ATOM 8088 C CA . THR A 1 26 ? 1.762 7.663 1.252 1.00 1.30 453 THR X CA 8
ATOM 8089 C C . THR A 1 26 ? 2.525 6.390 1.597 1.00 30.24 453 THR X C 8
ATOM 8090 O O . THR A 1 26 ? 3.572 6.439 2.242 1.00 13.44 453 THR X O 8
ATOM 8101 N N . GLU A 1 27 ? 1.995 5.250 1.162 1.00 61.44 454 GLU X N 8
ATOM 8102 C CA . GLU A 1 27 ? 2.629 3.964 1.426 1.00 4.33 454 GLU X CA 8
ATOM 8103 C C . GLU A 1 27 ? 3.877 3.786 0.566 1.00 54.22 454 GLU X C 8
ATOM 8104 O O . GLU A 1 27 ? 4.947 3.444 1.069 1.00 33.03 454 GLU X O 8
ATOM 8114 N N . LYS A 1 28 ? 3.731 4.019 -0.734 1.00 25.33 455 LYS X N 8
ATOM 8115 C CA . LYS A 1 28 ? 4.845 3.885 -1.665 1.00 0.54 455 LYS X CA 8
ATOM 8116 C C . LYS A 1 28 ? 5.968 4.856 -1.313 1.00 62.42 455 LYS X C 8
ATOM 8117 O O . LYS A 1 28 ? 7.142 4.485 -1.301 1.00 21.12 455 LYS X O 8
ATOM 8132 N N . LYS A 1 29 ? 5.601 6.100 -1.025 1.00 23.55 456 LYS X N 8
ATOM 8133 C CA . LYS A 1 29 ? 6.577 7.123 -0.670 1.00 51.54 456 LYS X CA 8
ATOM 8134 C C . LYS A 1 29 ? 7.303 6.758 0.621 1.00 23.14 456 LYS X C 8
ATOM 8135 O O . LYS A 1 29 ? 8.487 7.054 0.784 1.00 54.11 456 LYS X O 8
ATOM 8150 N N . ARG A 1 30 ? 6.586 6.111 1.535 1.00 71.11 457 ARG X N 8
ATOM 8151 C CA . ARG A 1 30 ? 7.163 5.704 2.811 1.00 35.12 457 ARG X CA 8
ATOM 8152 C C . ARG A 1 30 ? 8.224 4.626 2.609 1.00 55.14 457 ARG X C 8
ATOM 8153 O O . ARG A 1 30 ? 9.346 4.746 3.102 1.00 20.31 457 ARG X O 8
ATOM 8171 N N . ILE A 1 31 ? 7.861 3.575 1.883 1.00 20.05 458 ILE X N 8
ATOM 8172 C CA . ILE A 1 31 ? 8.781 2.477 1.616 1.00 63.42 458 ILE X CA 8
ATOM 8173 C C . ILE A 1 31 ? 10.029 2.968 0.891 1.00 45.00 458 ILE X C 8
ATOM 8174 O O . ILE A 1 31 ? 11.153 2.714 1.324 1.00 10.42 458 ILE X O 8
ATOM 8189 N N . ILE A 1 32 ? 9.823 3.676 -0.215 1.00 30.41 459 ILE X N 8
ATOM 8190 C CA . ILE A 1 32 ? 10.931 4.207 -0.999 1.00 14.13 459 ILE X CA 8
ATOM 8191 C C . ILE A 1 32 ? 11.777 5.170 -0.173 1.00 54.12 459 ILE X C 8
ATOM 8192 O O . ILE A 1 32 ? 13.001 5.202 -0.301 1.00 73.32 459 ILE X O 8
ATOM 8207 N N . GLU A 1 33 ? 11.116 5.952 0.675 1.00 70.03 460 GLU X N 8
ATOM 8208 C CA . GLU A 1 33 ? 11.809 6.915 1.523 1.00 55.24 460 GLU X CA 8
ATOM 8209 C C . GLU A 1 33 ? 12.783 6.210 2.463 1.00 12.02 460 GLU X C 8
ATOM 8210 O O . GLU A 1 33 ? 13.955 6.575 2.546 1.00 12.20 460 GLU X O 8
ATOM 8220 N N . ALA A 1 34 ? 12.287 5.201 3.170 1.00 23.10 461 ALA X N 8
ATOM 8221 C CA . ALA A 1 34 ? 13.112 4.443 4.104 1.00 30.24 461 ALA X CA 8
ATOM 8222 C C . ALA A 1 34 ? 14.278 3.771 3.386 1.00 45.21 461 ALA X C 8
ATOM 8223 O O . ALA A 1 34 ? 15.408 3.777 3.875 1.00 60.24 461 ALA X O 8
ATOM 8230 N N . LEU A 1 35 ? 13.996 3.192 2.225 1.00 41.14 462 LEU X N 8
ATOM 8231 C CA . LEU A 1 35 ? 15.021 2.514 1.439 1.00 32.12 462 LEU X CA 8
ATOM 8232 C C . LEU A 1 35 ? 16.160 3.468 1.091 1.00 23.05 462 LEU X C 8
ATOM 8233 O O . LEU A 1 35 ? 17.324 3.188 1.374 1.00 51.52 462 LEU X O 8
ATOM 8248 N N . GLU A 1 36 ? 15.813 4.595 0.475 1.00 4.01 463 GLU X N 8
ATOM 8249 C CA . GLU A 1 36 ? 16.808 5.589 0.091 1.00 14.12 463 GLU X CA 8
ATOM 8250 C C . GLU A 1 36 ? 17.572 6.095 1.310 1.00 33.23 463 GLU X C 8
ATOM 8251 O O . GLU A 1 36 ? 18.774 6.355 1.240 1.00 3.32 463 GLU X O 8
ATOM 8261 N N . LYS A 1 37 ? 16.867 6.232 2.428 1.00 23.51 464 LYS X N 8
ATOM 8262 C CA . LYS A 1 37 ? 17.478 6.705 3.664 1.00 44.12 464 LYS X CA 8
ATOM 8263 C C . LYS A 1 37 ? 18.357 5.624 4.286 1.00 71.21 464 LYS X C 8
ATOM 8264 O O . LYS A 1 37 ? 19.273 5.919 5.055 1.00 34.14 464 LYS X O 8
ATOM 8279 N N . THR A 1 38 ? 18.072 4.370 3.949 1.00 13.11 465 THR X N 8
ATOM 8280 C CA . THR A 1 38 ? 18.836 3.245 4.473 1.00 52.11 465 THR X CA 8
ATOM 8281 C C . THR A 1 38 ? 19.973 2.865 3.531 1.00 75.51 465 THR X C 8
ATOM 8282 O O . THR A 1 38 ? 20.897 2.150 3.914 1.00 65.34 465 THR X O 8
ATOM 8293 N N . GLY A 1 39 ? 19.897 3.349 2.294 1.00 31.45 466 GLY X N 8
ATOM 8294 C CA . GLY A 1 39 ? 20.927 3.049 1.316 1.00 73.12 466 GLY X CA 8
ATOM 8295 C C . GLY A 1 39 ? 20.504 1.966 0.343 1.00 2.02 466 GLY X C 8
ATOM 8296 O O . GLY A 1 39 ? 21.308 1.116 -0.037 1.00 72.31 466 GLY X O 8
ATOM 8300 N N . TYR A 1 40 ? 19.238 1.997 -0.061 1.00 22.12 467 TYR X N 8
ATOM 8301 C CA . TYR A 1 40 ? 18.709 1.008 -0.992 1.00 42.34 467 TYR X CA 8
ATOM 8302 C C . TYR A 1 40 ? 18.830 -0.400 -0.418 1.00 41.45 467 TYR X C 8
ATOM 8303 O O . TYR A 1 40 ? 19.025 -1.368 -1.154 1.00 0.12 467 TYR X O 8
ATOM 8320 N N . VAL A 1 41 ? 18.710 -0.507 0.902 1.00 21.22 468 VAL X N 8
ATOM 8321 C CA . VAL A 1 41 ? 18.803 -1.796 1.576 1.00 11.54 468 VAL X CA 8
ATOM 8322 C C . VAL A 1 41 ? 17.434 -2.268 2.051 1.00 22.10 468 VAL X C 8
ATOM 8323 O O . VAL A 1 41 ? 16.729 -1.550 2.761 1.00 25.15 468 VAL X O 8
ATOM 8336 N N . LYS A 1 42 ? 17.062 -3.481 1.656 1.00 2.33 469 LYS X N 8
ATOM 8337 C CA . LYS A 1 42 ? 15.777 -4.052 2.041 1.00 73.34 469 LYS X CA 8
ATOM 8338 C C . LYS A 1 42 ? 15.749 -4.368 3.534 1.00 0.52 469 LYS X C 8
ATOM 8339 O O . LYS A 1 42 ? 14.783 -4.050 4.227 1.00 43.22 469 LYS X O 8
ATOM 8354 N N . SER A 1 43 ? 16.815 -4.996 4.021 1.00 71.13 470 SER X N 8
ATOM 8355 C CA . SER A 1 43 ? 16.910 -5.357 5.431 1.00 51.22 470 SER X CA 8
ATOM 8356 C C . SER A 1 43 ? 16.765 -4.125 6.319 1.00 51.22 470 SER X C 8
ATOM 8357 O O . SER A 1 43 ? 15.929 -4.092 7.222 1.00 14.32 470 SER X O 8
ATOM 8364 N N . ARG A 1 44 ? 17.587 -3.114 6.056 1.00 75.24 471 ARG X N 8
ATOM 8365 C CA . ARG A 1 44 ? 17.553 -1.880 6.831 1.00 11.02 471 ARG X CA 8
ATOM 8366 C C . ARG A 1 44 ? 16.209 -1.175 6.670 1.00 64.24 471 ARG X C 8
ATOM 8367 O O . ARG A 1 44 ? 15.635 -0.682 7.641 1.00 23.30 471 ARG X O 8
ATOM 8385 N N . ALA A 1 45 ? 15.713 -1.130 5.438 1.00 63.50 472 ALA X N 8
ATOM 8386 C CA . ALA A 1 45 ? 14.437 -0.487 5.149 1.00 51.02 472 ALA X CA 8
ATOM 8387 C C . ALA A 1 45 ? 13.295 -1.178 5.886 1.00 14.44 472 ALA X C 8
ATOM 8388 O O . ALA A 1 45 ? 12.372 -0.526 6.372 1.00 62.31 472 ALA X O 8
ATOM 8395 N N . ALA A 1 46 ? 13.365 -2.503 5.965 1.00 33.12 473 ALA X N 8
ATOM 8396 C CA . ALA A 1 46 ? 12.337 -3.283 6.643 1.00 5.31 473 ALA X CA 8
ATOM 8397 C C . ALA A 1 46 ? 12.327 -2.994 8.140 1.00 1.25 473 ALA X C 8
ATOM 8398 O O . ALA A 1 46 ? 11.289 -2.658 8.712 1.00 50.13 473 ALA X O 8
ATOM 8405 N N . LYS A 1 47 ? 13.489 -3.126 8.771 1.00 62.03 474 LYS X N 8
ATOM 8406 C CA . LYS A 1 47 ? 13.615 -2.878 10.203 1.00 24.40 474 LYS X CA 8
ATOM 8407 C C . LYS A 1 47 ? 13.240 -1.438 10.541 1.00 54.40 474 LYS X C 8
ATOM 8408 O O . LYS A 1 47 ? 12.675 -1.166 11.601 1.00 74.45 474 LYS X O 8
ATOM 8423 N N . LEU A 1 48 ? 13.557 -0.521 9.634 1.00 10.44 475 LEU X N 8
ATOM 8424 C CA . LEU A 1 48 ? 13.252 0.892 9.836 1.00 74.31 475 LEU X CA 8
ATOM 8425 C C . LEU A 1 48 ? 11.753 1.147 9.718 1.00 24.12 475 LEU X C 8
ATOM 8426 O O . LEU A 1 48 ? 11.150 1.783 10.583 1.00 74.13 475 LEU X O 8
ATOM 8441 N N . LEU A 1 49 ? 11.155 0.645 8.642 1.00 14.12 476 LEU X N 8
ATOM 8442 C CA . LEU A 1 49 ? 9.726 0.816 8.411 1.00 2.33 476 LEU X CA 8
ATOM 8443 C C . LEU A 1 49 ? 8.911 -0.008 9.403 1.00 41.31 476 LEU X C 8
ATOM 8444 O O . LEU A 1 49 ? 7.716 0.222 9.584 1.00 65.41 476 LEU X O 8
ATOM 8459 N N . GLY A 1 50 ? 9.567 -0.970 10.044 1.00 45.23 477 GLY X N 8
ATOM 8460 C CA . GLY A 1 50 ? 8.889 -1.813 11.012 1.00 22.13 477 GLY X CA 8
ATOM 8461 C C . GLY A 1 50 ? 8.254 -3.033 10.373 1.00 61.31 477 GLY X C 8
ATOM 8462 O O . GLY A 1 50 ? 7.401 -3.685 10.975 1.00 35.21 477 GLY X O 8
ATOM 8466 N N . TYR A 1 51 ? 8.669 -3.341 9.149 1.00 41.35 478 TYR X N 8
ATOM 8467 C CA . TYR A 1 51 ? 8.133 -4.488 8.427 1.00 51.13 478 TYR X CA 8
ATOM 8468 C C . TYR A 1 51 ? 9.212 -5.541 8.197 1.00 65.31 478 TYR X C 8
ATOM 8469 O O . TYR A 1 51 ? 10.406 -5.252 8.277 1.00 40.51 478 TYR X O 8
ATOM 8486 N N . THR A 1 52 ? 8.783 -6.766 7.909 1.00 31.11 479 THR X N 8
ATOM 8487 C CA . THR A 1 52 ? 9.710 -7.863 7.667 1.00 32.34 479 THR X CA 8
ATOM 8488 C C . THR A 1 52 ? 10.107 -7.935 6.197 1.00 71.23 479 THR X C 8
ATOM 8489 O O . THR A 1 52 ? 9.465 -7.326 5.340 1.00 3.54 479 THR X O 8
ATOM 8500 N N . LEU A 1 53 ? 11.167 -8.683 5.911 1.00 51.22 480 LEU X N 8
ATOM 8501 C CA . LEU A 1 53 ? 11.649 -8.834 4.542 1.00 73.24 480 LEU X CA 8
ATOM 8502 C C . LEU A 1 53 ? 10.507 -9.201 3.601 1.00 73.11 480 LEU X C 8
ATOM 8503 O O . LEU A 1 53 ? 10.446 -8.725 2.467 1.00 12.40 480 LEU X O 8
ATOM 8518 N N . ARG A 1 54 ? 9.603 -10.051 4.078 1.00 60.01 481 ARG X N 8
ATOM 8519 C CA . ARG A 1 54 ? 8.462 -10.480 3.278 1.00 5.23 481 ARG X CA 8
ATOM 8520 C C . ARG A 1 54 ? 7.523 -9.310 2.997 1.00 63.40 481 ARG X C 8
ATOM 8521 O O . ARG A 1 54 ? 7.155 -9.060 1.850 1.00 34.21 481 ARG X O 8
ATOM 8539 N N . GLN A 1 55 ? 7.140 -8.599 4.052 1.00 43.45 482 GLN X N 8
ATOM 8540 C CA . GLN A 1 55 ? 6.244 -7.456 3.917 1.00 74.43 482 GLN X CA 8
ATOM 8541 C C . GLN A 1 55 ? 6.837 -6.407 2.983 1.00 15.22 482 GLN X C 8
ATOM 8542 O O . GLN A 1 55 ? 6.209 -6.009 2.000 1.00 24.12 482 GLN X O 8
ATOM 8554 N N . LEU A 1 56 ? 8.047 -5.959 3.297 1.00 30.43 483 LEU X N 8
ATOM 8555 C CA . LEU A 1 56 ? 8.725 -4.954 2.486 1.00 23.25 483 LEU X CA 8
ATOM 8556 C C . LEU A 1 56 ? 8.789 -5.386 1.025 1.00 43.34 483 LEU X C 8
ATOM 8557 O O . LEU A 1 56 ? 8.408 -4.634 0.128 1.00 12.42 483 LEU X O 8
ATOM 8572 N N . ASP A 1 57 ? 9.270 -6.602 0.793 1.00 4.40 484 ASP X N 8
ATOM 8573 C CA . ASP A 1 57 ? 9.380 -7.136 -0.560 1.00 74.33 484 ASP X CA 8
ATOM 8574 C C . ASP A 1 57 ? 8.047 -7.032 -1.296 1.00 23.13 484 ASP X C 8
ATOM 8575 O O . ASP A 1 57 ? 7.998 -6.627 -2.457 1.00 2.41 484 ASP X O 8
ATOM 8583 N N . TYR A 1 58 ? 6.970 -7.399 -0.611 1.00 62.24 485 TYR X N 8
ATOM 8584 C CA . TYR A 1 58 ? 5.637 -7.349 -1.201 1.00 54.52 485 TYR X CA 8
ATOM 8585 C C . TYR A 1 58 ? 5.280 -5.927 -1.622 1.00 35.33 485 TYR X C 8
ATOM 8586 O O . TYR A 1 58 ? 4.659 -5.713 -2.663 1.00 43.32 485 TYR X O 8
ATOM 8603 N N . ARG A 1 59 ? 5.676 -4.958 -0.803 1.00 30.20 486 ARG X N 8
ATOM 8604 C CA . ARG A 1 59 ? 5.398 -3.556 -1.089 1.00 23.23 486 ARG X CA 8
ATOM 8605 C C . ARG A 1 59 ? 6.195 -3.079 -2.301 1.00 23.24 486 ARG X C 8
ATOM 8606 O O . ARG A 1 59 ? 5.692 -2.313 -3.124 1.00 73.10 486 ARG X O 8
ATOM 8624 N N . ILE A 1 60 ? 7.438 -3.536 -2.402 1.00 12.05 487 ILE X N 8
ATOM 8625 C CA . ILE A 1 60 ? 8.302 -3.157 -3.512 1.00 10.12 487 ILE X CA 8
ATOM 8626 C C . ILE A 1 60 ? 7.752 -3.672 -4.839 1.00 62.30 487 ILE X C 8
ATOM 8627 O O . ILE A 1 60 ? 7.769 -2.965 -5.846 1.00 15.43 487 ILE X O 8
ATOM 8642 N N . LYS A 1 61 ? 7.262 -4.906 -4.830 1.00 1.41 488 LYS X N 8
ATOM 8643 C CA . LYS A 1 61 ? 6.702 -5.516 -6.030 1.00 43.53 488 LYS X CA 8
ATOM 8644 C C . LYS A 1 61 ? 5.332 -4.927 -6.352 1.00 53.44 488 LYS X C 8
ATOM 8645 O O . LYS A 1 61 ? 4.961 -4.792 -7.518 1.00 72.22 488 LYS X O 8
ATOM 8660 N N . LYS A 1 62 ? 4.586 -4.575 -5.311 1.00 24.34 489 LYS X N 8
ATOM 8661 C CA . LYS A 1 62 ? 3.258 -3.997 -5.481 1.00 21.32 489 LYS X CA 8
ATOM 8662 C C . LYS A 1 62 ? 3.349 -2.583 -6.043 1.00 63.33 489 LYS X C 8
ATOM 8663 O O . LYS A 1 62 ? 2.616 -2.222 -6.965 1.00 53.33 489 LYS X O 8
ATOM 8678 N N . TYR A 1 63 ? 4.252 -1.785 -5.483 1.00 63.10 490 TYR X N 8
ATOM 8679 C CA . TYR A 1 63 ? 4.437 -0.409 -5.927 1.00 65.13 490 TYR X CA 8
ATOM 8680 C C . TYR A 1 63 ? 5.529 -0.322 -6.990 1.00 43.30 490 TYR X C 8
ATOM 8681 O O . TYR A 1 63 ? 5.849 0.760 -7.479 1.00 45.35 490 TYR X O 8
ATOM 8698 N N . GLY A 1 64 ? 6.096 -1.472 -7.342 1.00 12.33 491 GLY X N 8
ATOM 8699 C CA . GLY A 1 64 ? 7.144 -1.505 -8.345 1.00 73.13 491 GLY X CA 8
ATOM 8700 C C . GLY A 1 64 ? 8.263 -0.529 -8.044 1.00 70.25 491 GLY X C 8
ATOM 8701 O O . GLY A 1 64 ? 8.761 0.151 -8.944 1.00 25.21 491 GLY X O 8
ATOM 8705 N N . ILE A 1 65 ? 8.661 -0.458 -6.779 1.00 33.34 492 ILE X N 8
ATOM 8706 C CA . ILE A 1 65 ? 9.730 0.443 -6.364 1.00 12.35 492 ILE X CA 8
ATOM 8707 C C . ILE A 1 65 ? 11.093 -0.085 -6.796 1.00 73.33 492 ILE X C 8
ATOM 8708 O O . ILE A 1 65 ? 11.280 -1.290 -6.959 1.00 45.43 492 ILE X O 8
ATOM 8723 N N . GLU A 1 66 ? 12.043 0.827 -6.979 1.00 41.10 493 GLU X N 8
ATOM 8724 C CA . GLU A 1 66 ? 13.391 0.452 -7.391 1.00 52.04 493 GLU X CA 8
ATOM 8725 C C . GLU A 1 66 ? 14.351 0.481 -6.204 1.00 43.33 493 GLU X C 8
ATOM 8726 O O . GLU A 1 66 ? 14.019 0.995 -5.135 1.00 63.45 493 GLU X O 8
ATOM 8736 N N . LEU A 1 67 ? 15.541 -0.074 -6.401 1.00 43.24 494 LEU X N 8
ATOM 8737 C CA . LEU A 1 67 ? 16.551 -0.113 -5.348 1.00 63.34 494 LEU X CA 8
ATOM 8738 C C . LEU A 1 67 ? 17.871 -0.662 -5.880 1.00 40.01 494 LEU X C 8
ATOM 8739 O O . LEU A 1 67 ? 17.898 -1.666 -6.592 1.00 44.25 494 LEU X O 8
ATOM 8754 N N . LYS A 1 68 ? 18.966 0.003 -5.527 1.00 43.22 495 LYS X N 8
ATOM 8755 C CA . LYS A 1 68 ? 20.292 -0.418 -5.965 1.00 54.55 495 LYS X CA 8
ATOM 8756 C C . LYS A 1 68 ? 21.019 -1.167 -4.853 1.00 21.15 495 LYS X C 8
ATOM 8757 O O . LYS A 1 68 ? 21.305 -0.605 -3.796 1.00 32.02 495 LYS X O 8
ATOM 8772 N N . LYS A 1 69 ? 21.319 -2.439 -5.098 1.00 11.13 496 LYS X N 8
ATOM 8773 C CA . LYS A 1 69 ? 22.016 -3.264 -4.120 1.00 1.23 496 LYS X CA 8
ATOM 8774 C C . LYS A 1 69 ? 22.852 -4.337 -4.810 1.00 15.31 496 LYS X C 8
ATOM 8775 O O . LYS A 1 69 ? 22.383 -5.007 -5.730 1.00 74.41 496 LYS X O 8
ATOM 8790 N N . PHE A 1 70 ? 24.093 -4.495 -4.359 1.00 40.43 497 PHE X N 8
ATOM 8791 C CA . PHE A 1 70 ? 24.994 -5.487 -4.933 1.00 75.40 497 PHE X CA 8
ATOM 8792 C C . PHE A 1 70 ? 24.978 -6.774 -4.114 1.00 35.52 497 PHE X C 8
ATOM 8793 O O . PHE A 1 70 ? 24.713 -7.854 -4.642 1.00 20.55 497 PHE X O 8
ATOM 8809 N N . THR A 1 1 ? 10.977 32.359 13.475 1.00 5.00 428 THR X N 9
ATOM 8810 C CA . THR A 1 1 ? 10.025 32.233 12.378 1.00 12.01 428 THR X CA 9
ATOM 8811 C C . THR A 1 1 ? 9.685 30.772 12.110 1.00 30.04 428 THR X C 9
ATOM 8812 O O . THR A 1 1 ? 10.566 29.913 12.087 1.00 12.04 428 THR X O 9
ATOM 8823 N N . SER A 1 2 ? 8.400 30.495 11.910 1.00 22.44 429 SER X N 9
ATOM 8824 C CA . SER A 1 2 ? 7.941 29.136 11.647 1.00 32.13 429 SER X CA 9
ATOM 8825 C C . SER A 1 2 ? 7.674 28.931 10.159 1.00 55.14 429 SER X C 9
ATOM 8826 O O . SER A 1 2 ? 7.293 29.862 9.451 1.00 1.53 429 SER X O 9
ATOM 8833 N N . SER A 1 3 ? 7.878 27.703 9.692 1.00 63.41 430 SER X N 9
ATOM 8834 C CA . SER A 1 3 ? 7.663 27.374 8.288 1.00 72.23 430 SER X CA 9
ATOM 8835 C C . SER A 1 3 ? 6.311 26.697 8.089 1.00 21.21 430 SER X C 9
ATOM 8836 O O . SER A 1 3 ? 5.630 26.927 7.091 1.00 14.24 430 SER X O 9
ATOM 8843 N N . GLU A 1 4 ? 5.929 25.860 9.049 1.00 55.00 431 GLU X N 9
ATOM 8844 C CA . GLU A 1 4 ? 4.658 25.149 8.979 1.00 42.22 431 GLU X CA 9
ATOM 8845 C C . GLU A 1 4 ? 4.351 24.451 10.302 1.00 20.45 431 GLU X C 9
ATOM 8846 O O . GLU A 1 4 ? 5.090 23.566 10.737 1.00 73.30 431 GLU X O 9
ATOM 8856 N N . LEU A 1 5 ? 3.257 24.857 10.937 1.00 34.30 432 LEU X N 9
ATOM 8857 C CA . LEU A 1 5 ? 2.852 24.272 12.211 1.00 42.04 432 LEU X CA 9
ATOM 8858 C C . LEU A 1 5 ? 2.153 22.933 11.998 1.00 23.40 432 LEU X C 9
ATOM 8859 O O . LEU A 1 5 ? 1.627 22.643 10.923 1.00 3.34 432 LEU X O 9
ATOM 8874 N N . PRO A 1 6 ? 2.144 22.097 13.047 1.00 12.24 433 PRO X N 9
ATOM 8875 C CA . PRO A 1 6 ? 1.511 20.775 12.999 1.00 22.13 433 PRO X CA 9
ATOM 8876 C C . PRO A 1 6 ? -0.010 20.864 12.933 1.00 60.12 433 PRO X C 9
ATOM 8877 O O . PRO A 1 6 ? -0.567 21.925 12.659 1.00 4.12 433 PRO X O 9
ATOM 8885 N N . GLU A 1 7 ? -0.675 19.741 13.184 1.00 43.15 434 GLU X N 9
ATOM 8886 C CA . GLU A 1 7 ? -2.133 19.693 13.152 1.00 43.22 434 GLU X CA 9
ATOM 8887 C C . GLU A 1 7 ? -2.646 18.367 13.707 1.00 63.42 434 GLU X C 9
ATOM 8888 O O . GLU A 1 7 ? -2.412 17.306 13.128 1.00 44.34 434 GLU X O 9
ATOM 8898 N N . LEU A 1 8 ? -3.346 18.437 14.834 1.00 33.41 435 LEU X N 9
ATOM 8899 C CA . LEU A 1 8 ? -3.894 17.243 15.470 1.00 1.10 435 LEU X CA 9
ATOM 8900 C C . LEU A 1 8 ? -4.744 16.444 14.487 1.00 42.22 435 LEU X C 9
ATOM 8901 O O . LEU A 1 8 ? -4.796 15.215 14.551 1.00 63.41 435 LEU X O 9
ATOM 8916 N N . LEU A 1 9 ? -5.407 17.150 13.578 1.00 10.10 436 LEU X N 9
ATOM 8917 C CA . LEU A 1 9 ? -6.255 16.507 12.579 1.00 54.32 436 LEU X CA 9
ATOM 8918 C C . LEU A 1 9 ? -5.453 15.515 11.742 1.00 4.13 436 LEU X C 9
ATOM 8919 O O . LEU A 1 9 ? -5.936 14.430 11.417 1.00 23.03 436 LEU X O 9
ATOM 8934 N N . ARG A 1 10 ? -4.226 15.893 11.400 1.00 63.05 437 ARG X N 9
ATOM 8935 C CA . ARG A 1 10 ? -3.357 15.035 10.603 1.00 23.32 437 ARG X CA 9
ATOM 8936 C C . ARG A 1 10 ? -2.906 13.820 11.407 1.00 23.54 437 ARG X C 9
ATOM 8937 O O . ARG A 1 10 ? -2.751 12.725 10.864 1.00 42.04 437 ARG X O 9
ATOM 8955 N N . LYS A 1 11 ? -2.697 14.018 12.704 1.00 1.54 438 LYS X N 9
ATOM 8956 C CA . LYS A 1 11 ? -2.266 12.939 13.584 1.00 61.22 438 LYS X CA 9
ATOM 8957 C C . LYS A 1 11 ? -3.424 11.999 13.902 1.00 34.03 438 LYS X C 9
ATOM 8958 O O . LYS A 1 11 ? -4.590 12.358 13.735 1.00 2.32 438 LYS X O 9
ATOM 8973 N N . ARG A 1 12 ? -3.095 10.796 14.361 1.00 54.15 439 ARG X N 9
ATOM 8974 C CA . ARG A 1 12 ? -4.109 9.805 14.701 1.00 65.33 439 ARG X CA 9
ATOM 8975 C C . ARG A 1 12 ? -4.915 9.407 13.470 1.00 4.53 439 ARG X C 9
ATOM 8976 O O . ARG A 1 12 ? -6.143 9.490 13.467 1.00 21.20 439 ARG X O 9
ATOM 8994 N N . GLU A 1 13 ? -4.217 8.974 12.424 1.00 74.00 440 GLU X N 9
ATOM 8995 C CA . GLU A 1 13 ? -4.869 8.565 11.187 1.00 14.10 440 GLU X CA 9
ATOM 8996 C C . GLU A 1 13 ? -5.565 7.219 11.359 1.00 65.23 440 GLU X C 9
ATOM 8997 O O . GLU A 1 13 ? -5.059 6.329 12.043 1.00 11.23 440 GLU X O 9
ATOM 9007 N N . ARG A 1 14 ? -6.730 7.077 10.733 1.00 64.13 441 ARG X N 9
ATOM 9008 C CA . ARG A 1 14 ? -7.497 5.840 10.817 1.00 54.45 441 ARG X CA 9
ATOM 9009 C C . ARG A 1 14 ? -7.520 5.121 9.471 1.00 4.51 441 ARG X C 9
ATOM 9010 O O . ARG A 1 14 ? -7.387 5.747 8.419 1.00 2.02 441 ARG X O 9
ATOM 9028 N N . LYS A 1 15 ? 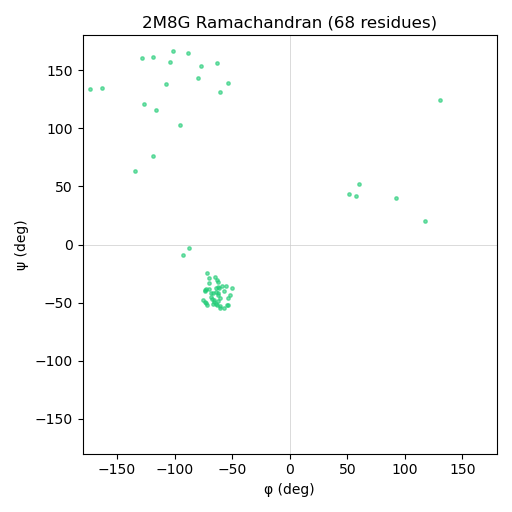-7.689 3.804 9.513 1.00 45.10 442 LYS X N 9
ATOM 9029 C CA . LYS A 1 15 ? -7.730 2.999 8.298 1.00 20.53 442 LYS X CA 9
ATOM 9030 C C . LYS A 1 15 ? -9.123 2.415 8.080 1.00 51.34 442 LYS X C 9
ATOM 9031 O O . LYS A 1 15 ? -9.610 1.624 8.888 1.00 64.12 442 LYS X O 9
ATOM 9046 N N . THR A 1 16 ? -9.758 2.808 6.981 1.00 63.21 443 THR X N 9
ATOM 9047 C CA . THR A 1 16 ? -11.094 2.322 6.656 1.00 54.10 443 THR X CA 9
ATOM 9048 C C . THR A 1 16 ? -11.048 0.888 6.144 1.00 60.12 443 THR X C 9
ATOM 9049 O O . THR A 1 16 ? -11.811 0.033 6.593 1.00 33.34 443 THR X O 9
ATOM 9060 N N . GLY A 1 17 ? -10.149 0.630 5.198 1.00 13.44 444 GLY X N 9
ATOM 9061 C CA . GLY A 1 17 ? -10.021 -0.704 4.640 1.00 40.13 444 GLY X CA 9
ATOM 9062 C C . GLY A 1 17 ? -9.582 -0.685 3.190 1.00 0.11 444 GLY X C 9
ATOM 9063 O O . GLY A 1 17 ? -8.631 -1.370 2.813 1.00 20.11 444 GLY X O 9
ATOM 9067 N N . ASP A 1 18 ? -10.277 0.099 2.373 1.00 33.42 445 ASP X N 9
ATOM 9068 C CA . ASP A 1 18 ? -9.953 0.203 0.954 1.00 63.12 445 ASP X CA 9
ATOM 9069 C C . ASP A 1 18 ? -8.505 0.638 0.758 1.00 60.55 445 ASP X C 9
ATOM 9070 O O . ASP A 1 18 ? -7.794 0.922 1.723 1.00 54.13 445 ASP X O 9
ATOM 9078 N N . LEU A 1 19 ? -8.072 0.687 -0.497 1.00 61.11 446 LEU X N 9
ATOM 9079 C CA . LEU A 1 19 ? -6.707 1.086 -0.821 1.00 30.24 446 LEU X CA 9
ATOM 9080 C C . LEU A 1 19 ? -6.698 2.174 -1.891 1.00 5.04 446 LEU X C 9
ATOM 9081 O O . LEU A 1 19 ? -6.345 1.938 -3.046 1.00 32.22 446 LEU X O 9
ATOM 9096 N N . PRO A 1 20 ? -7.091 3.394 -1.498 1.00 40.52 447 PRO X N 9
ATOM 9097 C CA . PRO A 1 20 ? -7.133 4.543 -2.407 1.00 65.30 447 PRO X CA 9
ATOM 9098 C C . PRO A 1 20 ? -5.741 5.015 -2.811 1.00 43.30 447 PRO X C 9
ATOM 9099 O O . PRO A 1 20 ? -4.738 4.384 -2.475 1.00 40.53 447 PRO X O 9
ATOM 9107 N N . LYS A 1 21 ? -5.685 6.129 -3.532 1.00 14.21 448 LYS X N 9
ATOM 9108 C CA . LYS A 1 21 ? -4.415 6.689 -3.980 1.00 62.00 448 LYS X CA 9
ATOM 9109 C C . LYS A 1 21 ? -3.648 7.301 -2.813 1.00 31.12 448 LYS X C 9
ATOM 9110 O O . LYS A 1 21 ? -2.417 7.345 -2.821 1.00 10.44 448 LYS X O 9
ATOM 9125 N N . PHE A 1 22 ? -4.382 7.771 -1.810 1.00 32.03 449 PHE X N 9
ATOM 9126 C CA . PHE A 1 22 ? -3.770 8.380 -0.635 1.00 42.40 449 PHE X CA 9
ATOM 9127 C C . PHE A 1 22 ? -2.948 7.357 0.142 1.00 34.02 449 PHE X C 9
ATOM 9128 O O . PHE A 1 22 ? -1.920 7.690 0.733 1.00 50.33 449 PHE X O 9
ATOM 9144 N N . ILE A 1 23 ? -3.409 6.110 0.139 1.00 25.32 450 ILE X N 9
ATOM 9145 C CA . ILE A 1 23 ? -2.717 5.039 0.843 1.00 11.31 450 ILE X CA 9
ATOM 9146 C C . ILE A 1 23 ? -1.509 4.550 0.051 1.00 33.23 450 ILE X C 9
ATOM 9147 O O . ILE A 1 23 ? -0.402 4.463 0.579 1.00 25.32 450 ILE X O 9
ATOM 9162 N N . GLU A 1 24 ? -1.730 4.236 -1.222 1.00 1.30 451 GLU X N 9
ATOM 9163 C CA . GLU A 1 24 ? -0.659 3.758 -2.088 1.00 54.42 451 GLU X CA 9
ATOM 9164 C C . GLU A 1 24 ? 0.427 4.819 -2.247 1.00 44.11 451 GLU X C 9
ATOM 9165 O O . GLU A 1 24 ? 1.597 4.498 -2.449 1.00 31.34 451 GLU X O 9
ATOM 9175 N N . GLU A 1 25 ? 0.028 6.084 -2.153 1.00 43.54 452 GLU X N 9
ATOM 9176 C CA . GLU A 1 25 ? 0.967 7.192 -2.288 1.00 75.14 452 GLU X CA 9
ATOM 9177 C C . GLU A 1 25 ? 1.806 7.350 -1.025 1.00 10.33 452 GLU X C 9
ATOM 9178 O O . GLU A 1 25 ? 3.029 7.472 -1.088 1.00 62.14 452 GLU X O 9
ATOM 9188 N N . THR A 1 26 ? 1.139 7.347 0.126 1.00 42.14 453 THR X N 9
ATOM 9189 C CA . THR A 1 26 ? 1.822 7.492 1.406 1.00 1.30 453 THR X CA 9
ATOM 9190 C C . THR A 1 26 ? 2.649 6.254 1.731 1.00 30.24 453 THR X C 9
ATOM 9191 O O . THR A 1 26 ? 3.702 6.349 2.360 1.00 13.44 453 THR X O 9
ATOM 9202 N N . GLU A 1 27 ? 2.164 5.094 1.298 1.00 61.44 454 GLU X N 9
ATOM 9203 C CA . GLU A 1 27 ? 2.860 3.837 1.545 1.00 4.33 454 GLU X CA 9
ATOM 9204 C C . GLU A 1 27 ? 4.102 3.720 0.665 1.00 54.22 454 GLU X C 9
ATOM 9205 O O . GLU A 1 27 ? 5.193 3.418 1.148 1.00 33.03 454 GLU X O 9
ATOM 9215 N N . LYS A 1 28 ? 3.927 3.963 -0.629 1.00 25.33 455 LYS X N 9
ATOM 9216 C CA . LYS A 1 28 ? 5.031 3.886 -1.579 1.00 0.54 455 LYS X CA 9
ATOM 9217 C C . LYS A 1 28 ? 6.106 4.916 -1.246 1.00 62.42 455 LYS X C 9
ATOM 9218 O O . LYS A 1 28 ? 7.300 4.615 -1.277 1.00 21.12 455 LYS X O 9
ATOM 9233 N N . LYS A 1 29 ? 5.676 6.132 -0.928 1.00 23.55 456 LYS X N 9
ATOM 9234 C CA . LYS A 1 29 ? 6.600 7.206 -0.587 1.00 51.54 456 LYS X CA 9
ATOM 9235 C C . LYS A 1 29 ? 7.405 6.857 0.661 1.00 23.14 456 LYS X C 9
ATOM 9236 O O . LYS A 1 29 ? 8.591 7.174 0.755 1.00 54.11 456 LYS X O 9
ATOM 9251 N N . ARG A 1 30 ? 6.753 6.202 1.615 1.00 71.11 457 ARG X N 9
ATOM 9252 C CA . ARG A 1 30 ? 7.408 5.808 2.857 1.00 35.12 457 ARG X CA 9
ATOM 9253 C C . ARG A 1 30 ? 8.467 4.740 2.599 1.00 55.14 457 ARG X C 9
ATOM 9254 O O . ARG A 1 30 ? 9.593 4.838 3.088 1.00 20.31 457 ARG X O 9
ATOM 9272 N N . ILE A 1 31 ? 8.099 3.724 1.827 1.00 20.05 458 ILE X N 9
ATOM 9273 C CA . ILE A 1 31 ? 9.017 2.640 1.503 1.00 63.42 458 ILE X CA 9
ATOM 9274 C C . ILE A 1 31 ? 10.239 3.159 0.752 1.00 45.00 458 ILE X C 9
ATOM 9275 O O . ILE A 1 31 ? 11.377 2.902 1.145 1.00 10.42 458 ILE X O 9
ATOM 9290 N N . ILE A 1 32 ? 9.995 3.892 -0.329 1.00 30.41 459 ILE X N 9
ATOM 9291 C CA . ILE A 1 32 ? 11.075 4.450 -1.133 1.00 14.13 459 ILE X CA 9
ATOM 9292 C C . ILE A 1 32 ? 11.923 5.419 -0.317 1.00 54.12 459 ILE X C 9
ATOM 9293 O O . ILE A 1 32 ? 13.141 5.478 -0.477 1.00 73.32 459 ILE X O 9
ATOM 9308 N N . GLU A 1 33 ? 11.270 6.175 0.560 1.00 70.03 460 GLU X N 9
ATOM 9309 C CA . GLU A 1 33 ? 11.966 7.142 1.403 1.00 55.24 460 GLU X CA 9
ATOM 9310 C C . GLU A 1 33 ? 12.932 6.439 2.352 1.00 12.02 460 GLU X C 9
ATOM 9311 O O . GLU A 1 33 ? 14.108 6.793 2.433 1.00 12.20 460 GLU X O 9
ATOM 9321 N N . ALA A 1 34 ? 12.425 5.441 3.069 1.00 23.10 461 ALA X N 9
ATOM 9322 C CA . ALA A 1 34 ? 13.241 4.687 4.013 1.00 30.24 461 ALA X CA 9
ATOM 9323 C C . ALA A 1 34 ? 14.414 4.015 3.308 1.00 45.21 461 ALA X C 9
ATOM 9324 O O . ALA A 1 34 ? 15.549 4.065 3.783 1.00 60.24 461 ALA X O 9
ATOM 9331 N N . LEU A 1 35 ? 14.133 3.384 2.173 1.00 41.14 462 LEU X N 9
ATOM 9332 C CA . LEU A 1 35 ? 15.166 2.700 1.402 1.00 32.12 462 LEU X CA 9
ATOM 9333 C C . LEU A 1 35 ? 16.286 3.661 1.019 1.00 23.05 462 LEU X C 9
ATOM 9334 O O . LEU A 1 35 ? 17.457 3.410 1.304 1.00 51.52 462 LEU X O 9
ATOM 9349 N N . GLU A 1 36 ? 15.918 4.762 0.372 1.00 4.01 463 GLU X N 9
ATOM 9350 C CA . GLU A 1 36 ? 16.893 5.762 -0.050 1.00 14.12 463 GLU X CA 9
ATOM 9351 C C . GLU A 1 36 ? 17.699 6.272 1.141 1.00 33.23 463 GLU X C 9
ATOM 9352 O O . GLU A 1 36 ? 18.901 6.517 1.034 1.00 3.32 463 GLU X O 9
ATOM 9362 N N . LYS A 1 37 ? 17.029 6.429 2.278 1.00 23.51 464 LYS X N 9
ATOM 9363 C CA . LYS A 1 37 ? 17.680 6.909 3.491 1.00 44.12 464 LYS X CA 9
ATOM 9364 C C . LYS A 1 37 ? 18.571 5.827 4.094 1.00 71.21 464 LYS X C 9
ATOM 9365 O O . LYS A 1 37 ? 19.527 6.124 4.811 1.00 34.14 464 LYS X O 9
ATOM 9380 N N . THR A 1 38 ? 18.253 4.572 3.797 1.00 13.11 465 THR X N 9
ATOM 9381 C CA . THR A 1 38 ? 19.025 3.446 4.310 1.00 52.11 465 THR X CA 9
ATOM 9382 C C . THR A 1 38 ? 20.110 3.029 3.324 1.00 75.51 465 THR X C 9
ATOM 9383 O O . THR A 1 38 ? 20.965 2.203 3.640 1.00 65.34 465 THR X O 9
ATOM 9394 N N . GLY A 1 39 ? 20.069 3.606 2.126 1.00 31.45 466 GLY X N 9
ATOM 9395 C CA . GLY A 1 39 ? 21.055 3.281 1.112 1.00 73.12 466 GLY X CA 9
ATOM 9396 C C . GLY A 1 39 ? 20.595 2.170 0.191 1.00 2.02 466 GLY X C 9
ATOM 9397 O O . GLY A 1 39 ? 21.380 1.296 -0.179 1.00 72.31 466 GLY X O 9
ATOM 9401 N N . TYR A 1 40 ? 19.320 2.200 -0.179 1.00 22.12 467 TYR X N 9
ATOM 9402 C CA . TYR A 1 40 ? 18.755 1.184 -1.060 1.00 42.34 467 TYR X CA 9
ATOM 9403 C C . TYR A 1 40 ? 18.870 -0.203 -0.436 1.00 41.45 467 TYR X C 9
ATOM 9404 O O . TYR A 1 40 ? 19.317 -1.152 -1.081 1.00 0.12 467 TYR X O 9
ATOM 9421 N N . VAL A 1 41 ? 18.464 -0.313 0.825 1.00 21.22 468 VAL X N 9
ATOM 9422 C CA . VAL A 1 41 ? 18.520 -1.584 1.538 1.00 11.54 468 VAL X CA 9
ATOM 9423 C C . VAL A 1 41 ? 17.138 -1.996 2.034 1.00 22.10 468 VAL X C 9
ATOM 9424 O O . VAL A 1 41 ? 16.472 -1.245 2.746 1.00 25.15 468 VAL X O 9
ATOM 9437 N N . LYS A 1 42 ? 16.713 -3.196 1.653 1.00 2.33 469 LYS X N 9
ATOM 9438 C CA . LYS A 1 42 ? 15.410 -3.712 2.059 1.00 73.34 469 LYS X CA 9
ATOM 9439 C C . LYS A 1 42 ? 15.387 -4.013 3.554 1.00 0.52 469 LYS X C 9
ATOM 9440 O O . LYS A 1 42 ? 14.466 -3.611 4.265 1.00 43.22 469 LYS X O 9
ATOM 9455 N N . SER A 1 43 ? 16.408 -4.722 4.026 1.00 71.13 470 SER X N 9
ATOM 9456 C CA . SER A 1 43 ? 16.503 -5.079 5.437 1.00 51.22 470 SER X CA 9
ATOM 9457 C C . SER A 1 43 ? 16.410 -3.838 6.319 1.00 51.22 470 SER X C 9
ATOM 9458 O O . SER A 1 43 ? 15.589 -3.773 7.234 1.00 14.32 470 SER X O 9
ATOM 9465 N N . ARG A 1 44 ? 17.258 -2.854 6.037 1.00 75.24 471 ARG X N 9
ATOM 9466 C CA . ARG A 1 44 ? 17.274 -1.614 6.804 1.00 11.02 471 ARG X CA 9
ATOM 9467 C C . ARG A 1 44 ? 15.945 -0.876 6.671 1.00 64.24 471 ARG X C 9
ATOM 9468 O O . ARG A 1 44 ? 15.350 -0.465 7.666 1.00 23.30 471 ARG X O 9
ATOM 9486 N N . ALA A 1 45 ? 15.488 -0.710 5.434 1.00 63.50 472 ALA X N 9
ATOM 9487 C CA . ALA A 1 45 ? 14.230 -0.024 5.171 1.00 51.02 472 ALA X CA 9
ATOM 9488 C C . ALA A 1 45 ? 13.073 -0.696 5.901 1.00 14.44 472 ALA X C 9
ATOM 9489 O O . ALA A 1 45 ? 12.149 -0.029 6.367 1.00 62.31 472 ALA X O 9
ATOM 9496 N N . ALA A 1 46 ? 13.130 -2.020 5.999 1.00 33.12 473 ALA X N 9
ATOM 9497 C CA . ALA A 1 46 ? 12.087 -2.782 6.675 1.00 5.31 473 ALA X CA 9
ATOM 9498 C C . ALA A 1 46 ? 12.089 -2.504 8.174 1.00 1.25 473 ALA X C 9
ATOM 9499 O O . ALA A 1 46 ? 11.060 -2.154 8.752 1.00 50.13 473 ALA X O 9
ATOM 9506 N N . LYS A 1 47 ? 13.250 -2.665 8.800 1.00 62.03 474 LYS X N 9
ATOM 9507 C CA . LYS A 1 47 ? 13.387 -2.430 10.233 1.00 24.40 474 LYS X CA 9
ATOM 9508 C C . LYS A 1 47 ? 13.121 -0.967 10.573 1.00 54.40 474 LYS X C 9
ATOM 9509 O O . LYS A 1 47 ? 12.545 -0.657 11.616 1.00 74.45 474 LYS X O 9
ATOM 9524 N N . LEU A 1 48 ? 13.544 -0.073 9.687 1.00 10.44 475 LEU X N 9
ATOM 9525 C CA . LEU A 1 48 ? 13.350 1.359 9.892 1.00 74.31 475 LEU X CA 9
ATOM 9526 C C . LEU A 1 48 ? 11.868 1.720 9.844 1.00 24.12 475 LEU X C 9
ATOM 9527 O O . LEU A 1 48 ? 11.356 2.400 10.734 1.00 74.13 475 LEU X O 9
ATOM 9542 N N . LEU A 1 49 ? 11.186 1.259 8.802 1.00 14.12 476 LEU X N 9
ATOM 9543 C CA . LEU A 1 49 ? 9.763 1.531 8.638 1.00 2.33 476 LEU X CA 9
ATOM 9544 C C . LEU A 1 49 ? 8.943 0.795 9.694 1.00 41.31 476 LEU X C 9
ATOM 9545 O O . LEU A 1 49 ? 7.949 1.317 10.198 1.00 65.41 476 LEU X O 9
ATOM 9560 N N . GLY A 1 50 ? 9.369 -0.420 10.025 1.00 45.23 477 GLY X N 9
ATOM 9561 C CA . GLY A 1 50 ? 8.664 -1.208 11.021 1.00 22.13 477 GLY X CA 9
ATOM 9562 C C . GLY A 1 50 ? 7.992 -2.429 10.424 1.00 61.31 477 GLY X C 9
ATOM 9563 O O . GLY A 1 50 ? 7.070 -2.989 11.017 1.00 35.21 477 GLY X O 9
ATOM 9567 N N . TYR A 1 51 ? 8.455 -2.841 9.249 1.00 41.35 478 TYR X N 9
ATOM 9568 C CA . TYR A 1 51 ? 7.890 -4.001 8.570 1.00 51.13 478 TYR X CA 9
ATOM 9569 C C . TYR A 1 51 ? 8.941 -5.092 8.391 1.00 65.31 478 TYR X C 9
ATOM 9570 O O . TYR A 1 51 ? 10.143 -4.832 8.461 1.00 40.51 478 TYR X O 9
ATOM 9587 N N . THR A 1 52 ? 8.479 -6.317 8.156 1.00 31.11 479 THR X N 9
ATOM 9588 C CA . THR A 1 52 ? 9.378 -7.449 7.966 1.00 32.34 479 THR X CA 9
ATOM 9589 C C . THR A 1 52 ? 9.774 -7.596 6.503 1.00 71.23 479 THR X C 9
ATOM 9590 O O . THR A 1 52 ? 9.156 -7.002 5.618 1.00 3.54 479 THR X O 9
ATOM 9601 N N . LEU A 1 53 ? 10.808 -8.391 6.252 1.00 51.22 480 LEU X N 9
ATOM 9602 C CA . LEU A 1 53 ? 11.289 -8.618 4.893 1.00 73.24 480 LEU X CA 9
ATOM 9603 C C . LEU A 1 53 ? 10.141 -9.016 3.970 1.00 73.11 480 LEU X C 9
ATOM 9604 O O . LEU A 1 53 ? 10.105 -8.624 2.803 1.00 12.40 480 LEU X O 9
ATOM 9619 N N . ARG A 1 54 ? 9.205 -9.796 4.501 1.00 60.01 481 ARG X N 9
ATOM 9620 C CA . ARG A 1 54 ? 8.054 -10.245 3.725 1.00 5.23 481 ARG X CA 9
ATOM 9621 C C . ARG A 1 54 ? 7.156 -9.069 3.353 1.00 63.40 481 ARG X C 9
ATOM 9622 O O . ARG A 1 54 ? 6.803 -8.891 2.189 1.00 34.21 481 ARG X O 9
ATOM 9640 N N . GLN A 1 55 ? 6.790 -8.273 4.352 1.00 43.45 482 GLN X N 9
ATOM 9641 C CA . GLN A 1 55 ? 5.931 -7.115 4.130 1.00 74.43 482 GLN X CA 9
ATOM 9642 C C . GLN A 1 55 ? 6.588 -6.126 3.173 1.00 15.22 482 GLN X C 9
ATOM 9643 O O . GLN A 1 55 ? 6.006 -5.752 2.154 1.00 24.12 482 GLN X O 9
ATOM 9655 N N . LEU A 1 56 ? 7.802 -5.705 3.507 1.00 30.43 483 LEU X N 9
ATOM 9656 C CA . LEU A 1 56 ? 8.539 -4.758 2.677 1.00 23.25 483 LEU X CA 9
ATOM 9657 C C . LEU A 1 56 ? 8.633 -5.253 1.238 1.00 43.34 483 LEU X C 9
ATOM 9658 O O . LEU A 1 56 ? 8.294 -4.532 0.299 1.00 12.42 483 LEU X O 9
ATOM 9673 N N . ASP A 1 57 ? 9.093 -6.488 1.071 1.00 4.40 484 ASP X N 9
ATOM 9674 C CA . ASP A 1 57 ? 9.228 -7.082 -0.254 1.00 74.33 484 ASP X CA 9
ATOM 9675 C C . ASP A 1 57 ? 7.911 -7.004 -1.021 1.00 23.13 484 ASP X C 9
ATOM 9676 O O . ASP A 1 57 ? 7.886 -6.634 -2.194 1.00 2.41 484 ASP X O 9
ATOM 9684 N N . TYR A 1 58 ? 6.820 -7.356 -0.350 1.00 62.24 485 TYR X N 9
ATOM 9685 C CA . TYR A 1 58 ? 5.500 -7.329 -0.969 1.00 54.52 485 TYR X CA 9
ATOM 9686 C C . TYR A 1 58 ? 5.157 -5.926 -1.460 1.00 35.33 485 TYR X C 9
ATOM 9687 O O . TYR A 1 58 ? 4.509 -5.760 -2.495 1.00 43.32 485 TYR X O 9
ATOM 9704 N N . ARG A 1 59 ? 5.597 -4.921 -0.712 1.00 30.20 486 ARG X N 9
ATOM 9705 C CA . ARG A 1 59 ? 5.338 -3.531 -1.069 1.00 23.23 486 ARG X CA 9
ATOM 9706 C C . ARG A 1 59 ? 6.191 -3.108 -2.261 1.00 23.24 486 ARG X C 9
ATOM 9707 O O . ARG A 1 59 ? 5.732 -2.373 -3.137 1.00 73.10 486 ARG X O 9
ATOM 9725 N N . ILE A 1 60 ? 7.434 -3.575 -2.288 1.00 12.05 487 ILE X N 9
ATOM 9726 C CA . ILE A 1 60 ? 8.351 -3.245 -3.372 1.00 10.12 487 ILE X CA 9
ATOM 9727 C C . ILE A 1 60 ? 7.852 -3.800 -4.702 1.00 62.30 487 ILE X C 9
ATOM 9728 O O . ILE A 1 60 ? 7.941 -3.138 -5.736 1.00 15.43 487 ILE X O 9
ATOM 9743 N N . LYS A 1 61 ? 7.323 -5.018 -4.668 1.00 1.41 488 LYS X N 9
ATOM 9744 C CA . LYS A 1 61 ? 6.806 -5.662 -5.869 1.00 43.53 488 LYS X CA 9
ATOM 9745 C C . LYS A 1 61 ? 5.479 -5.040 -6.292 1.00 53.44 488 LYS X C 9
ATOM 9746 O O . LYS A 1 61 ? 5.227 -4.836 -7.479 1.00 72.22 488 LYS X O 9
ATOM 9761 N N . LYS A 1 62 ? 4.634 -4.737 -5.312 1.00 24.34 489 LYS X N 9
ATOM 9762 C CA . LYS A 1 62 ? 3.334 -4.135 -5.581 1.00 21.32 489 LYS X CA 9
ATOM 9763 C C . LYS A 1 62 ? 3.492 -2.711 -6.105 1.00 63.33 489 LYS X C 9
ATOM 9764 O O . LYS A 1 62 ? 2.839 -2.320 -7.073 1.00 53.33 489 LYS X O 9
ATOM 9779 N N . TYR A 1 63 ? 4.362 -1.942 -5.461 1.00 63.10 490 TYR X N 9
ATOM 9780 C CA . TYR A 1 63 ? 4.606 -0.561 -5.861 1.00 65.13 490 TYR X CA 9
ATOM 9781 C C . TYR A 1 63 ? 5.684 -0.488 -6.937 1.00 43.30 490 TYR X C 9
ATOM 9782 O O . TYR A 1 63 ? 5.985 0.585 -7.458 1.00 45.35 490 TYR X O 9
ATOM 9799 N N . GLY A 1 64 ? 6.265 -1.639 -7.264 1.00 12.33 491 GLY X N 9
ATOM 9800 C CA . GLY A 1 64 ? 7.304 -1.685 -8.276 1.00 73.13 491 GLY X CA 9
ATOM 9801 C C . GLY A 1 64 ? 8.408 -0.678 -8.019 1.00 70.25 491 GLY X C 9
ATOM 9802 O O . GLY A 1 64 ? 8.857 0.009 -8.937 1.00 25.21 491 GLY X O 9
ATOM 9806 N N . ILE A 1 65 ? 8.845 -0.589 -6.767 1.00 33.34 492 ILE X N 9
ATOM 9807 C CA . ILE A 1 65 ? 9.902 0.342 -6.394 1.00 12.35 492 ILE X CA 9
ATOM 9808 C C . ILE A 1 65 ? 11.276 -0.210 -6.760 1.00 73.33 492 ILE X C 9
ATOM 9809 O O . ILE A 1 65 ? 11.490 -1.422 -6.754 1.00 45.43 492 ILE X O 9
ATOM 9824 N N . GLU A 1 66 ? 12.204 0.688 -7.076 1.00 41.10 493 GLU X N 9
ATOM 9825 C CA . GLU A 1 66 ? 13.557 0.290 -7.445 1.00 52.04 493 GLU X CA 9
ATOM 9826 C C . GLU A 1 66 ? 14.499 0.394 -6.249 1.00 43.33 493 GLU X C 9
ATOM 9827 O O . GLU A 1 66 ? 14.151 0.971 -5.217 1.00 63.45 493 GLU X O 9
ATOM 9837 N N . LEU A 1 67 ? 15.693 -0.169 -6.393 1.00 43.24 494 LEU X N 9
ATOM 9838 C CA . LEU A 1 67 ? 16.687 -0.141 -5.326 1.00 63.34 494 LEU X CA 9
ATOM 9839 C C . LEU A 1 67 ? 18.017 -0.713 -5.805 1.00 40.01 494 LEU X C 9
ATOM 9840 O O . LEU A 1 67 ? 18.060 -1.762 -6.447 1.00 44.25 494 LEU X O 9
ATOM 9855 N N . LYS A 1 68 ? 19.104 -0.016 -5.485 1.00 43.22 495 LYS X N 9
ATOM 9856 C CA . LYS A 1 68 ? 20.437 -0.456 -5.879 1.00 54.55 495 LYS X CA 9
ATOM 9857 C C . LYS A 1 68 ? 20.883 -1.655 -5.049 1.00 21.15 495 LYS X C 9
ATOM 9858 O O . LYS A 1 68 ? 21.684 -1.520 -4.123 1.00 32.02 495 LYS X O 9
ATOM 9873 N N . LYS A 1 69 ? 20.361 -2.829 -5.384 1.00 11.13 496 LYS X N 9
ATOM 9874 C CA . LYS A 1 69 ? 20.706 -4.054 -4.672 1.00 1.23 496 LYS X CA 9
ATOM 9875 C C . LYS A 1 69 ? 20.629 -5.262 -5.599 1.00 15.31 496 LYS X C 9
ATOM 9876 O O . LYS A 1 69 ? 19.785 -5.319 -6.494 1.00 74.41 496 LYS X O 9
ATOM 9891 N N . PHE A 1 70 ? 21.514 -6.230 -5.378 1.00 40.43 497 PHE X N 9
ATOM 9892 C CA . PHE A 1 70 ? 21.546 -7.438 -6.193 1.00 75.40 497 PHE X CA 9
ATOM 9893 C C . PHE A 1 70 ? 20.541 -8.466 -5.681 1.00 35.52 497 PHE X C 9
ATOM 9894 O O . PHE A 1 70 ? 20.505 -8.772 -4.489 1.00 20.55 497 PHE X O 9
ATOM 9910 N N . THR A 1 1 ? 23.419 3.771 -18.832 1.00 5.00 428 THR X N 10
ATOM 9911 C CA . THR A 1 1 ? 22.361 2.843 -18.452 1.00 12.01 428 THR X CA 10
ATOM 9912 C C . THR A 1 1 ? 20.984 3.431 -18.741 1.00 30.04 428 THR X C 10
ATOM 9913 O O . THR A 1 1 ? 20.781 4.640 -18.636 1.00 12.04 428 THR X O 10
ATOM 9924 N N . SER A 1 2 ? 20.042 2.567 -19.105 1.00 22.44 429 SER X N 10
ATOM 9925 C CA . SER A 1 2 ? 18.684 3.001 -19.412 1.00 32.13 429 SER X CA 10
ATOM 9926 C C . SER A 1 2 ? 17.679 1.892 -19.116 1.00 55.14 429 SER X C 10
ATOM 9927 O O . SER A 1 2 ? 18.047 0.813 -18.654 1.00 1.53 429 SER X O 10
ATOM 9934 N N . SER A 1 3 ? 16.407 2.169 -19.385 1.00 63.41 430 SER X N 10
ATOM 9935 C CA . SER A 1 3 ? 15.346 1.197 -19.144 1.00 72.23 430 SER X CA 10
ATOM 9936 C C . SER A 1 3 ? 15.374 0.091 -20.194 1.00 21.21 430 SER X C 10
ATOM 9937 O O . SER A 1 3 ? 16.325 -0.021 -20.968 1.00 14.24 430 SER X O 10
ATOM 9944 N N . GLU A 1 4 ? 14.324 -0.725 -20.214 1.00 55.00 431 GLU X N 10
ATOM 9945 C CA . GLU A 1 4 ? 14.228 -1.823 -21.168 1.00 42.22 431 GLU X CA 10
ATOM 9946 C C . GLU A 1 4 ? 13.055 -1.614 -22.122 1.00 20.45 431 GLU X C 10
ATOM 9947 O O . GLU A 1 4 ? 13.037 -2.152 -23.230 1.00 73.30 431 GLU X O 10
ATOM 9957 N N . LEU A 1 5 ? 12.077 -0.829 -21.684 1.00 34.30 432 LEU X N 10
ATOM 9958 C CA . LEU A 1 5 ? 10.899 -0.549 -22.497 1.00 42.04 432 LEU X CA 10
ATOM 9959 C C . LEU A 1 5 ? 11.093 0.724 -23.317 1.00 23.40 432 LEU X C 10
ATOM 9960 O O . LEU A 1 5 ? 11.811 1.643 -22.921 1.00 3.34 432 LEU X O 10
ATOM 9975 N N . PRO A 1 6 ? 10.437 0.781 -24.485 1.00 12.24 433 PRO X N 10
ATOM 9976 C CA . PRO A 1 6 ? 10.519 1.937 -25.382 1.00 22.13 433 PRO X CA 10
ATOM 9977 C C . PRO A 1 6 ? 9.814 3.164 -24.814 1.00 60.12 433 PRO X C 10
ATOM 9978 O O . PRO A 1 6 ? 10.384 4.254 -24.772 1.00 4.12 433 PRO X O 10
ATOM 9986 N N . GLU A 1 7 ? 8.573 2.979 -24.378 1.00 43.15 434 GLU X N 10
ATOM 9987 C CA . GLU A 1 7 ? 7.791 4.072 -23.812 1.00 43.22 434 GLU X CA 10
ATOM 9988 C C . GLU A 1 7 ? 7.231 3.691 -22.444 1.00 63.42 434 GLU X C 10
ATOM 9989 O O . GLU A 1 7 ? 7.092 4.536 -21.560 1.00 44.34 434 GLU X O 10
ATOM 9999 N N . LEU A 1 8 ? 6.913 2.411 -22.278 1.00 33.41 435 LEU X N 10
ATOM 10000 C CA . LEU A 1 8 ? 6.368 1.916 -21.019 1.00 1.10 435 LEU X CA 10
ATOM 10001 C C . LEU A 1 8 ? 7.253 2.323 -19.845 1.00 42.22 435 LEU X C 10
ATOM 10002 O O . LEU A 1 8 ? 6.767 2.547 -18.736 1.00 63.41 435 LEU X O 10
ATOM 10017 N N . LEU A 1 9 ? 8.554 2.420 -20.098 1.00 10.10 436 LEU X N 10
ATOM 10018 C CA . LEU A 1 9 ? 9.507 2.803 -19.062 1.00 54.32 436 LEU X CA 10
ATOM 10019 C C . LEU A 1 9 ? 9.103 4.122 -18.410 1.00 4.13 436 LEU X C 10
ATOM 10020 O O . LEU A 1 9 ? 9.366 4.348 -17.229 1.00 23.03 436 LEU X O 10
ATOM 10035 N N . ARG A 1 10 ? 8.461 4.988 -19.188 1.00 63.05 437 ARG X N 10
ATOM 10036 C CA . ARG A 1 10 ? 8.019 6.284 -18.687 1.00 23.32 437 ARG X CA 10
ATOM 10037 C C . ARG A 1 10 ? 6.807 6.130 -17.774 1.00 23.54 437 ARG X C 10
ATOM 10038 O O . ARG A 1 10 ? 6.739 6.736 -16.705 1.00 42.04 437 ARG X O 10
ATOM 10056 N N . LYS A 1 11 ? 5.851 5.313 -18.203 1.00 1.54 438 LYS X N 10
ATOM 10057 C CA . LYS A 1 11 ? 4.639 5.076 -17.425 1.00 61.22 438 LYS X CA 10
ATOM 10058 C C . LYS A 1 11 ? 4.592 3.640 -16.916 1.00 34.03 438 LYS X C 10
ATOM 10059 O O . LYS A 1 11 ? 4.057 2.752 -17.581 1.00 2.32 438 LYS X O 10
ATOM 10074 N N . ARG A 1 12 ? 5.153 3.417 -15.732 1.00 54.15 439 ARG X N 10
ATOM 10075 C CA . ARG A 1 12 ? 5.174 2.088 -15.134 1.00 65.33 439 ARG X CA 10
ATOM 10076 C C . ARG A 1 12 ? 3.756 1.586 -14.875 1.00 4.53 439 ARG X C 10
ATOM 10077 O O . ARG A 1 12 ? 2.793 2.349 -14.955 1.00 21.20 439 ARG X O 10
ATOM 10095 N N . GLU A 1 13 ? 3.636 0.299 -14.566 1.00 74.00 440 GLU X N 10
ATOM 10096 C CA . GLU A 1 13 ? 2.336 -0.304 -14.297 1.00 14.10 440 GLU X CA 10
ATOM 10097 C C . GLU A 1 13 ? 1.621 0.428 -13.164 1.00 65.23 440 GLU X C 10
ATOM 10098 O O . GLU A 1 13 ? 2.235 0.794 -12.162 1.00 11.23 440 GLU X O 10
ATOM 10108 N N . ARG A 1 14 ? 0.320 0.637 -13.333 1.00 64.13 441 ARG X N 10
ATOM 10109 C CA . ARG A 1 14 ? -0.479 1.326 -12.327 1.00 54.45 441 ARG X CA 10
ATOM 10110 C C . ARG A 1 14 ? -1.516 0.386 -11.718 1.00 4.51 441 ARG X C 10
ATOM 10111 O O . ARG A 1 14 ? -1.498 0.117 -10.517 1.00 2.02 441 ARG X O 10
ATOM 10129 N N . LYS A 1 15 ? -2.421 -0.111 -12.555 1.00 45.10 442 LYS X N 10
ATOM 10130 C CA . LYS A 1 15 ? -3.466 -1.021 -12.102 1.00 20.53 442 LYS X CA 10
ATOM 10131 C C . LYS A 1 15 ? -4.239 -0.422 -10.931 1.00 51.34 442 LYS X C 10
ATOM 10132 O O . LYS A 1 15 ? -4.377 -1.048 -9.879 1.00 64.12 442 LYS X O 10
ATOM 10147 N N . THR A 1 16 ? -4.743 0.794 -11.121 1.00 63.21 443 THR X N 10
ATOM 10148 C CA . THR A 1 16 ? -5.502 1.477 -10.081 1.00 54.10 443 THR X CA 10
ATOM 10149 C C . THR A 1 16 ? -6.814 2.027 -10.631 1.00 60.12 443 THR X C 10
ATOM 10150 O O . THR A 1 16 ? -6.834 2.695 -11.663 1.00 33.34 443 THR X O 10
ATOM 10161 N N . GLY A 1 17 ? -7.909 1.741 -9.933 1.00 13.44 444 GLY X N 10
ATOM 10162 C CA . GLY A 1 17 ? -9.210 2.215 -10.366 1.00 40.13 444 GLY X CA 10
ATOM 10163 C C . GLY A 1 17 ? -10.061 2.708 -9.212 1.00 0.11 444 GLY X C 10
ATOM 10164 O O . GLY A 1 17 ? -10.303 3.907 -9.079 1.00 20.11 444 GLY X O 10
ATOM 10168 N N . ASP A 1 18 ? -10.519 1.780 -8.379 1.00 33.42 445 ASP X N 10
ATOM 10169 C CA . ASP A 1 18 ? -11.348 2.127 -7.230 1.00 63.12 445 ASP X CA 10
ATOM 10170 C C . ASP A 1 18 ? -10.577 1.945 -5.927 1.00 60.55 445 ASP X C 10
ATOM 10171 O O . ASP A 1 18 ? -11.148 1.574 -4.901 1.00 54.13 445 ASP X O 10
ATOM 10179 N N . LEU A 1 19 ? -9.275 2.207 -5.974 1.00 61.11 446 LEU X N 10
ATOM 10180 C CA . LEU A 1 19 ? -8.423 2.071 -4.798 1.00 30.24 446 LEU X CA 10
ATOM 10181 C C . LEU A 1 19 ? -8.032 3.439 -4.249 1.00 5.04 446 LEU X C 10
ATOM 10182 O O . LEU A 1 19 ? -8.104 4.456 -4.939 1.00 32.22 446 LEU X O 10
ATOM 10197 N N . PRO A 1 20 ? -7.604 3.467 -2.977 1.00 40.52 447 PRO X N 10
ATOM 10198 C CA . PRO A 1 20 ? -7.190 4.703 -2.308 1.00 65.30 447 PRO X CA 10
ATOM 10199 C C . PRO A 1 20 ? -5.879 5.251 -2.863 1.00 43.30 447 PRO X C 10
ATOM 10200 O O . PRO A 1 20 ? -4.903 4.517 -3.017 1.00 40.53 447 PRO X O 10
ATOM 10208 N N . LYS A 1 21 ? -5.865 6.546 -3.162 1.00 14.21 448 LYS X N 10
ATOM 10209 C CA . LYS A 1 21 ? -4.675 7.194 -3.699 1.00 62.00 448 LYS X CA 10
ATOM 10210 C C . LYS A 1 21 ? -3.780 7.705 -2.574 1.00 31.12 448 LYS X C 10
ATOM 10211 O O . LYS A 1 21 ? -2.553 7.636 -2.663 1.00 10.44 448 LYS X O 10
ATOM 10226 N N . PHE A 1 22 ? -4.400 8.219 -1.517 1.00 32.03 449 PHE X N 10
ATOM 10227 C CA . PHE A 1 22 ? -3.660 8.741 -0.374 1.00 42.40 449 PHE X CA 10
ATOM 10228 C C . PHE A 1 22 ? -2.894 7.627 0.333 1.00 34.02 449 PHE X C 10
ATOM 10229 O O . PHE A 1 22 ? -1.727 7.793 0.691 1.00 50.33 449 PHE X O 10
ATOM 10245 N N . ILE A 1 23 ? -3.559 6.494 0.530 1.00 25.32 450 ILE X N 10
ATOM 10246 C CA . ILE A 1 23 ? -2.940 5.353 1.195 1.00 11.31 450 ILE X CA 10
ATOM 10247 C C . ILE A 1 23 ? -1.767 4.814 0.384 1.00 33.23 450 ILE X C 10
ATOM 10248 O O . ILE A 1 23 ? -0.664 4.648 0.904 1.00 25.32 450 ILE X O 10
ATOM 10263 N N . GLU A 1 24 ? -2.012 4.544 -0.895 1.00 1.30 451 GLU X N 10
ATOM 10264 C CA . GLU A 1 24 ? -0.974 4.025 -1.779 1.00 54.42 451 GLU X CA 10
ATOM 10265 C C . GLU A 1 24 ? 0.156 5.036 -1.941 1.00 44.11 451 GLU X C 10
ATOM 10266 O O . GLU A 1 24 ? 1.312 4.662 -2.144 1.00 31.34 451 GLU X O 10
ATOM 10276 N N . GLU A 1 25 ? -0.185 6.317 -1.852 1.00 43.54 452 GLU X N 10
ATOM 10277 C CA . GLU A 1 25 ? 0.802 7.382 -1.991 1.00 75.14 452 GLU X CA 10
ATOM 10278 C C . GLU A 1 25 ? 1.653 7.502 -0.731 1.00 10.33 452 GLU X C 10
ATOM 10279 O O . GLU A 1 25 ? 2.880 7.580 -0.800 1.00 62.14 452 GLU X O 10
ATOM 10289 N N . THR A 1 26 ? 0.992 7.520 0.424 1.00 42.14 453 THR X N 10
ATOM 10290 C CA . THR A 1 26 ? 1.686 7.633 1.700 1.00 1.30 453 THR X CA 10
ATOM 10291 C C . THR A 1 26 ? 2.467 6.362 2.016 1.00 30.24 453 THR X C 10
ATOM 10292 O O . THR A 1 26 ? 3.528 6.413 2.638 1.00 13.44 453 THR X O 10
ATOM 10303 N N . GLU A 1 27 ? 1.936 5.223 1.582 1.00 61.44 454 GLU X N 10
ATOM 10304 C CA . GLU A 1 27 ? 2.585 3.939 1.819 1.00 4.33 454 GLU X CA 10
ATOM 10305 C C . GLU A 1 27 ? 3.814 3.778 0.930 1.00 54.22 454 GLU X C 10
ATOM 10306 O O . GLU A 1 27 ? 4.897 3.435 1.404 1.00 33.03 454 GLU X O 10
ATOM 10316 N N . LYS A 1 28 ? 3.638 4.027 -0.363 1.00 25.33 455 LYS X N 10
ATOM 10317 C CA . LYS A 1 28 ? 4.731 3.911 -1.321 1.00 0.54 455 LYS X CA 10
ATOM 10318 C C . LYS A 1 28 ? 5.857 4.882 -0.982 1.00 62.42 455 LYS X C 10
ATOM 10319 O O . LYS A 1 28 ? 7.030 4.507 -0.959 1.00 21.12 455 LYS X O 10
ATOM 10334 N N . LYS A 1 29 ? 5.495 6.132 -0.717 1.00 23.55 456 LYS X N 10
ATOM 10335 C CA . LYS A 1 29 ? 6.473 7.158 -0.376 1.00 51.54 456 LYS X CA 10
ATOM 10336 C C . LYS A 1 29 ? 7.236 6.783 0.890 1.00 23.14 456 LYS X C 10
ATOM 10337 O O . LYS A 1 29 ? 8.429 7.061 1.013 1.00 54.11 456 LYS X O 10
ATOM 10352 N N . ARG A 1 30 ? 6.542 6.147 1.828 1.00 71.11 457 ARG X N 10
ATOM 10353 C CA . ARG A 1 30 ? 7.154 5.732 3.083 1.00 35.12 457 ARG X CA 10
ATOM 10354 C C . ARG A 1 30 ? 8.205 4.652 2.845 1.00 55.14 457 ARG X C 10
ATOM 10355 O O . ARG A 1 30 ? 9.343 4.768 3.302 1.00 20.31 457 ARG X O 10
ATOM 10373 N N . ILE A 1 31 ? 7.817 3.603 2.129 1.00 20.05 458 ILE X N 10
ATOM 10374 C CA . ILE A 1 31 ? 8.726 2.504 1.830 1.00 63.42 458 ILE X CA 10
ATOM 10375 C C . ILE A 1 31 ? 9.961 2.998 1.085 1.00 45.00 458 ILE X C 10
ATOM 10376 O O . ILE A 1 31 ? 11.092 2.770 1.517 1.00 10.42 458 ILE X O 10
ATOM 10391 N N . ILE A 1 32 ? 9.738 3.680 -0.033 1.00 30.41 459 ILE X N 10
ATOM 10392 C CA . ILE A 1 32 ? 10.832 4.210 -0.836 1.00 14.13 459 ILE X CA 10
ATOM 10393 C C . ILE A 1 32 ? 11.698 5.166 -0.023 1.00 54.12 459 ILE X C 10
ATOM 10394 O O . ILE A 1 32 ? 12.920 5.191 -0.171 1.00 73.32 459 ILE X O 10
ATOM 10409 N N . GLU A 1 33 ? 11.057 5.949 0.839 1.00 70.03 460 GLU X N 10
ATOM 10410 C CA . GLU A 1 33 ? 11.769 6.906 1.677 1.00 55.24 460 GLU X CA 10
ATOM 10411 C C . GLU A 1 33 ? 12.772 6.195 2.582 1.00 12.02 460 GLU X C 10
ATOM 10412 O O . GLU A 1 33 ? 13.946 6.561 2.633 1.00 12.20 460 GLU X O 10
ATOM 10422 N N . ALA A 1 34 ? 12.301 5.177 3.294 1.00 23.10 461 ALA X N 10
ATOM 10423 C CA . ALA A 1 34 ? 13.155 4.414 4.196 1.00 30.24 461 ALA X CA 10
ATOM 10424 C C . ALA A 1 34 ? 14.298 3.749 3.437 1.00 45.21 461 ALA X C 10
ATOM 10425 O O . ALA A 1 34 ? 15.438 3.729 3.903 1.00 60.24 461 ALA X O 10
ATOM 10432 N N . LEU A 1 35 ? 13.987 3.207 2.266 1.00 41.14 462 LEU X N 10
ATOM 10433 C CA . LEU A 1 35 ? 14.989 2.540 1.441 1.00 32.12 462 LEU X CA 10
ATOM 10434 C C . LEU A 1 35 ? 16.127 3.493 1.089 1.00 23.05 462 LEU X C 10
ATOM 10435 O O . LEU A 1 35 ? 17.295 3.197 1.339 1.00 51.52 462 LEU X O 10
ATOM 10450 N N . GLU A 1 36 ? 15.776 4.637 0.509 1.00 4.01 463 GLU X N 10
ATOM 10451 C CA . GLU A 1 36 ? 16.768 5.633 0.125 1.00 14.12 463 GLU X CA 10
ATOM 10452 C C . GLU A 1 36 ? 17.569 6.100 1.338 1.00 33.23 463 GLU X C 10
ATOM 10453 O O . GLU A 1 36 ? 18.776 6.324 1.251 1.00 3.32 463 GLU X O 10
ATOM 10463 N N . LYS A 1 37 ? 16.886 6.246 2.468 1.00 23.51 464 LYS X N 10
ATOM 10464 C CA . LYS A 1 37 ? 17.531 6.686 3.701 1.00 44.12 464 LYS X CA 10
ATOM 10465 C C . LYS A 1 37 ? 18.415 5.584 4.275 1.00 71.21 464 LYS X C 10
ATOM 10466 O O . LYS A 1 37 ? 19.359 5.854 5.019 1.00 34.14 464 LYS X O 10
ATOM 10481 N N . THR A 1 38 ? 18.106 4.339 3.924 1.00 13.11 465 THR X N 10
ATOM 10482 C CA . THR A 1 38 ? 18.872 3.197 4.405 1.00 52.11 465 THR X CA 10
ATOM 10483 C C . THR A 1 38 ? 19.978 2.825 3.423 1.00 75.51 465 THR X C 10
ATOM 10484 O O . THR A 1 38 ? 20.830 1.989 3.721 1.00 65.34 465 THR X O 10
ATOM 10495 N N . GLY A 1 39 ? 19.959 3.451 2.251 1.00 31.45 466 GLY X N 10
ATOM 10496 C CA . GLY A 1 39 ? 20.966 3.173 1.244 1.00 73.12 466 GLY X CA 10
ATOM 10497 C C . GLY A 1 39 ? 20.546 2.067 0.296 1.00 2.02 466 GLY X C 10
ATOM 10498 O O . GLY A 1 39 ? 21.366 1.241 -0.107 1.00 72.31 466 GLY X O 10
ATOM 10502 N N . TYR A 1 40 ? 19.266 2.049 -0.061 1.00 22.12 467 TYR X N 10
ATOM 10503 C CA . TYR A 1 40 ? 18.739 1.034 -0.965 1.00 42.34 467 TYR X CA 10
ATOM 10504 C C . TYR A 1 40 ? 18.931 -0.364 -0.385 1.00 41.45 467 TYR X C 10
ATOM 10505 O O . TYR A 1 40 ? 19.302 -1.298 -1.097 1.00 0.12 467 TYR X O 10
ATOM 10522 N N . VAL A 1 41 ? 18.676 -0.500 0.912 1.00 21.22 468 VAL X N 10
ATOM 10523 C CA . VAL A 1 41 ? 18.819 -1.783 1.589 1.00 11.54 468 VAL X CA 10
ATOM 10524 C C . VAL A 1 41 ? 17.474 -2.289 2.098 1.00 22.10 468 VAL X C 10
ATOM 10525 O O . VAL A 1 41 ? 16.787 -1.603 2.856 1.00 25.15 468 VAL X O 10
ATOM 10538 N N . LYS A 1 42 ? 17.102 -3.493 1.678 1.00 2.33 469 LYS X N 10
ATOM 10539 C CA . LYS A 1 42 ? 15.839 -4.093 2.091 1.00 73.34 469 LYS X CA 10
ATOM 10540 C C . LYS A 1 42 ? 15.849 -4.406 3.584 1.00 0.52 469 LYS X C 10
ATOM 10541 O O . LYS A 1 42 ? 14.918 -4.054 4.308 1.00 43.22 469 LYS X O 10
ATOM 10556 N N . SER A 1 43 ? 16.909 -5.067 4.039 1.00 71.13 470 SER X N 10
ATOM 10557 C CA . SER A 1 43 ? 17.039 -5.428 5.446 1.00 51.22 470 SER X CA 10
ATOM 10558 C C . SER A 1 43 ? 16.871 -4.204 6.339 1.00 51.22 470 SER X C 10
ATOM 10559 O O . SER A 1 43 ? 16.055 -4.201 7.261 1.00 14.32 470 SER X O 10
ATOM 10566 N N . ARG A 1 44 ? 17.649 -3.164 6.059 1.00 75.24 471 ARG X N 10
ATOM 10567 C CA . ARG A 1 44 ? 17.589 -1.932 6.837 1.00 11.02 471 ARG X CA 10
ATOM 10568 C C . ARG A 1 44 ? 16.230 -1.255 6.680 1.00 64.24 471 ARG X C 10
ATOM 10569 O O . ARG A 1 44 ? 15.594 -0.882 7.664 1.00 23.30 471 ARG X O 10
ATOM 10587 N N . ALA A 1 45 ? 15.794 -1.102 5.434 1.00 63.50 472 ALA X N 10
ATOM 10588 C CA . ALA A 1 45 ? 14.511 -0.471 5.147 1.00 51.02 472 ALA X CA 10
ATOM 10589 C C . ALA A 1 45 ? 13.380 -1.159 5.904 1.00 14.44 472 ALA X C 10
ATOM 10590 O O . ALA A 1 45 ? 12.472 -0.503 6.414 1.00 62.31 472 ALA X O 10
ATOM 10597 N N . ALA A 1 46 ? 13.441 -2.485 5.973 1.00 33.12 473 ALA X N 10
ATOM 10598 C CA . ALA A 1 46 ? 12.422 -3.262 6.669 1.00 5.31 473 ALA X CA 10
ATOM 10599 C C . ALA A 1 46 ? 12.470 -3.007 8.172 1.00 1.25 473 ALA X C 10
ATOM 10600 O O . ALA A 1 46 ? 11.457 -2.677 8.789 1.00 50.13 473 ALA X O 10
ATOM 10607 N N . LYS A 1 47 ? 13.653 -3.164 8.756 1.00 62.03 474 LYS X N 10
ATOM 10608 C CA . LYS A 1 47 ? 13.833 -2.953 10.187 1.00 24.40 474 LYS X CA 10
ATOM 10609 C C . LYS A 1 47 ? 13.491 -1.516 10.572 1.00 54.40 474 LYS X C 10
ATOM 10610 O O . LYS A 1 47 ? 13.013 -1.256 11.676 1.00 74.45 474 LYS X O 10
ATOM 10625 N N . LEU A 1 48 ? 13.738 -0.589 9.654 1.00 10.44 475 LEU X N 10
ATOM 10626 C CA . LEU A 1 48 ? 13.455 0.822 9.896 1.00 74.31 475 LEU X CA 10
ATOM 10627 C C . LEU A 1 48 ? 11.955 1.093 9.842 1.00 24.12 475 LEU X C 10
ATOM 10628 O O . LEU A 1 48 ? 11.393 1.718 10.742 1.00 74.13 475 LEU X O 10
ATOM 10643 N N . LEU A 1 49 ? 11.311 0.617 8.782 1.00 14.12 476 LEU X N 10
ATOM 10644 C CA . LEU A 1 49 ? 9.875 0.805 8.610 1.00 2.33 476 LEU X CA 10
ATOM 10645 C C . LEU A 1 49 ? 9.092 -0.016 9.630 1.00 41.31 476 LEU X C 10
ATOM 10646 O O . LEU A 1 49 ? 7.924 0.260 9.900 1.00 65.41 476 LEU X O 10
ATOM 10661 N N . GLY A 1 50 ? 9.745 -1.028 10.193 1.00 45.23 477 GLY X N 10
ATOM 10662 C CA . GLY A 1 50 ? 9.096 -1.873 11.178 1.00 22.13 477 GLY X CA 10
ATOM 10663 C C . GLY A 1 50 ? 8.458 -3.101 10.558 1.00 61.31 477 GLY X C 10
ATOM 10664 O O . GLY A 1 50 ? 7.635 -3.766 11.187 1.00 35.21 477 GLY X O 10
ATOM 10668 N N . TYR A 1 51 ? 8.837 -3.401 9.320 1.00 41.35 478 TYR X N 10
ATOM 10669 C CA . TYR A 1 51 ? 8.294 -4.555 8.613 1.00 51.13 478 TYR X CA 10
ATOM 10670 C C . TYR A 1 51 ? 9.382 -5.586 8.336 1.00 65.31 478 TYR X C 10
ATOM 10671 O O . TYR A 1 51 ? 10.574 -5.278 8.381 1.00 40.51 478 TYR X O 10
ATOM 10688 N N . THR A 1 52 ? 8.965 -6.816 8.047 1.00 31.11 479 THR X N 10
ATOM 10689 C CA . THR A 1 52 ? 9.902 -7.894 7.762 1.00 32.34 479 THR X CA 10
ATOM 10690 C C . THR A 1 52 ? 10.256 -7.937 6.280 1.00 71.23 479 THR X C 10
ATOM 10691 O O . THR A 1 52 ? 9.590 -7.314 5.453 1.00 3.54 479 THR X O 10
ATOM 10702 N N . LEU A 1 53 ? 11.309 -8.676 5.949 1.00 51.22 480 LEU X N 10
ATOM 10703 C CA . LEU A 1 53 ? 11.753 -8.802 4.565 1.00 73.24 480 LEU X CA 10
ATOM 10704 C C . LEU A 1 53 ? 10.588 -9.174 3.652 1.00 73.11 480 LEU X C 10
ATOM 10705 O O . LEU A 1 53 ? 10.501 -8.704 2.519 1.00 12.40 480 LEU X O 10
ATOM 10720 N N . ARG A 1 54 ? 9.695 -10.020 4.156 1.00 60.01 481 ARG X N 10
ATOM 10721 C CA . ARG A 1 54 ? 8.536 -10.454 3.387 1.00 5.23 481 ARG X CA 10
ATOM 10722 C C . ARG A 1 54 ? 7.585 -9.288 3.131 1.00 63.40 481 ARG X C 10
ATOM 10723 O O . ARG A 1 54 ? 7.185 -9.041 1.993 1.00 34.21 481 ARG X O 10
ATOM 10741 N N . GLN A 1 55 ? 7.230 -8.575 4.195 1.00 43.45 482 GLN X N 10
ATOM 10742 C CA . GLN A 1 55 ? 6.327 -7.437 4.083 1.00 74.43 482 GLN X CA 10
ATOM 10743 C C . GLN A 1 55 ? 6.906 -6.370 3.159 1.00 15.22 482 GLN X C 10
ATOM 10744 O O . GLN A 1 55 ? 6.261 -5.954 2.196 1.00 24.12 482 GLN X O 10
ATOM 10756 N N . LEU A 1 56 ? 8.123 -5.932 3.460 1.00 30.43 483 LEU X N 10
ATOM 10757 C CA . LEU A 1 56 ? 8.789 -4.913 2.656 1.00 23.25 483 LEU X CA 10
ATOM 10758 C C . LEU A 1 56 ? 8.839 -5.324 1.188 1.00 43.34 483 LEU X C 10
ATOM 10759 O O . LEU A 1 56 ? 8.429 -4.567 0.307 1.00 12.42 483 LEU X O 10
ATOM 10774 N N . ASP A 1 57 ? 9.339 -6.528 0.933 1.00 4.40 484 ASP X N 10
ATOM 10775 C CA . ASP A 1 57 ? 9.439 -7.041 -0.429 1.00 74.33 484 ASP X CA 10
ATOM 10776 C C . ASP A 1 57 ? 8.092 -6.959 -1.141 1.00 23.13 484 ASP X C 10
ATOM 10777 O O . ASP A 1 57 ? 8.013 -6.537 -2.295 1.00 2.41 484 ASP X O 10
ATOM 10785 N N . TYR A 1 58 ? 7.036 -7.365 -0.446 1.00 62.24 485 TYR X N 10
ATOM 10786 C CA . TYR A 1 58 ? 5.693 -7.342 -1.012 1.00 54.52 485 TYR X CA 10
ATOM 10787 C C . TYR A 1 58 ? 5.292 -5.922 -1.402 1.00 35.33 485 TYR X C 10
ATOM 10788 O O . TYR A 1 58 ? 4.629 -5.710 -2.417 1.00 43.32 485 TYR X O 10
ATOM 10805 N N . ARG A 1 59 ? 5.698 -4.955 -0.586 1.00 30.20 486 ARG X N 10
ATOM 10806 C CA . ARG A 1 59 ? 5.381 -3.555 -0.844 1.00 23.23 486 ARG X CA 10
ATOM 10807 C C . ARG A 1 59 ? 6.153 -3.037 -2.054 1.00 23.24 486 ARG X C 10
ATOM 10808 O O . ARG A 1 59 ? 5.629 -2.259 -2.851 1.00 73.10 486 ARG X O 10
ATOM 10826 N N . ILE A 1 60 ? 7.402 -3.472 -2.183 1.00 12.05 487 ILE X N 10
ATOM 10827 C CA . ILE A 1 60 ? 8.246 -3.053 -3.295 1.00 10.12 487 ILE X CA 10
ATOM 10828 C C . ILE A 1 60 ? 7.698 -3.562 -4.624 1.00 62.30 487 ILE X C 10
ATOM 10829 O O . ILE A 1 60 ? 7.701 -2.845 -5.625 1.00 15.43 487 ILE X O 10
ATOM 10844 N N . LYS A 1 61 ? 7.228 -4.805 -4.625 1.00 1.41 488 LYS X N 10
ATOM 10845 C CA . LYS A 1 61 ? 6.672 -5.411 -5.830 1.00 43.53 488 LYS X CA 10
ATOM 10846 C C . LYS A 1 61 ? 5.293 -4.838 -6.141 1.00 53.44 488 LYS X C 10
ATOM 10847 O O . LYS A 1 61 ? 4.944 -4.630 -7.302 1.00 72.22 488 LYS X O 10
ATOM 10862 N N . LYS A 1 62 ? 4.513 -4.586 -5.096 1.00 24.34 489 LYS X N 10
ATOM 10863 C CA . LYS A 1 62 ? 3.172 -4.036 -5.256 1.00 21.32 489 LYS X CA 10
ATOM 10864 C C . LYS A 1 62 ? 3.231 -2.598 -5.761 1.00 63.33 489 LYS X C 10
ATOM 10865 O O . LYS A 1 62 ? 2.495 -2.219 -6.672 1.00 53.33 489 LYS X O 10
ATOM 10880 N N . TYR A 1 63 ? 4.113 -1.802 -5.165 1.00 63.10 490 TYR X N 10
ATOM 10881 C CA . TYR A 1 63 ? 4.267 -0.406 -5.554 1.00 65.13 490 TYR X CA 10
ATOM 10882 C C . TYR A 1 63 ? 5.327 -0.257 -6.641 1.00 43.30 490 TYR X C 10
ATOM 10883 O O . TYR A 1 63 ? 5.605 0.847 -7.106 1.00 45.35 490 TYR X O 10
ATOM 10900 N N . GLY A 1 64 ? 5.916 -1.379 -7.041 1.00 12.33 491 GLY X N 10
ATOM 10901 C CA . GLY A 1 64 ? 6.940 -1.354 -8.070 1.00 73.13 491 GLY X CA 10
ATOM 10902 C C . GLY A 1 64 ? 8.034 -0.346 -7.776 1.00 70.25 491 GLY X C 10
ATOM 10903 O O . GLY A 1 64 ? 8.462 0.390 -8.664 1.00 25.21 491 GLY X O 10
ATOM 10907 N N . ILE A 1 65 ? 8.484 -0.313 -6.526 1.00 33.34 492 ILE X N 10
ATOM 10908 C CA . ILE A 1 65 ? 9.533 0.612 -6.118 1.00 12.35 492 ILE X CA 10
ATOM 10909 C C . ILE A 1 65 ? 10.900 0.144 -6.606 1.00 73.33 492 ILE X C 10
ATOM 10910 O O . ILE A 1 65 ? 11.122 -1.049 -6.804 1.00 45.43 492 ILE X O 10
ATOM 10925 N N . GLU A 1 66 ? 11.811 1.093 -6.796 1.00 41.10 493 GLU X N 10
ATOM 10926 C CA . GLU A 1 66 ? 13.157 0.777 -7.260 1.00 52.04 493 GLU X CA 10
ATOM 10927 C C . GLU A 1 66 ? 14.143 0.752 -6.095 1.00 43.33 493 GLU X C 10
ATOM 10928 O O . GLU A 1 66 ? 13.846 1.245 -5.006 1.00 63.45 493 GLU X O 10
ATOM 10938 N N . LEU A 1 67 ? 15.315 0.174 -6.332 1.00 43.24 494 LEU X N 10
ATOM 10939 C CA . LEU A 1 67 ? 16.346 0.084 -5.303 1.00 63.34 494 LEU X CA 10
ATOM 10940 C C . LEU A 1 67 ? 17.640 -0.482 -5.877 1.00 40.01 494 LEU X C 10
ATOM 10941 O O . LEU A 1 67 ? 17.628 -1.475 -6.605 1.00 44.25 494 LEU X O 10
ATOM 10956 N N . LYS A 1 68 ? 18.757 0.154 -5.543 1.00 43.22 495 LYS X N 10
ATOM 10957 C CA . LYS A 1 68 ? 20.063 -0.287 -6.022 1.00 54.55 495 LYS X CA 10
ATOM 10958 C C . LYS A 1 68 ? 20.769 -1.137 -4.970 1.00 21.15 495 LYS X C 10
ATOM 10959 O O . LYS A 1 68 ? 21.275 -0.619 -3.975 1.00 32.02 495 LYS X O 10
ATOM 10974 N N . LYS A 1 69 ? 20.800 -2.446 -5.198 1.00 11.13 496 LYS X N 10
ATOM 10975 C CA . LYS A 1 69 ? 21.447 -3.368 -4.272 1.00 1.23 496 LYS X CA 10
ATOM 10976 C C . LYS A 1 69 ? 21.740 -4.703 -4.951 1.00 15.31 496 LYS X C 10
ATOM 10977 O O . LYS A 1 69 ? 20.888 -5.258 -5.645 1.00 74.41 496 LYS X O 10
ATOM 10992 N N . PHE A 1 70 ? 22.949 -5.213 -4.744 1.00 40.43 497 PHE X N 10
ATOM 10993 C CA . PHE A 1 70 ? 23.354 -6.483 -5.336 1.00 75.40 497 PHE X CA 10
ATOM 10994 C C . PHE A 1 70 ? 22.881 -7.656 -4.482 1.00 35.52 497 PHE X C 10
ATOM 10995 O O . PHE A 1 70 ? 23.593 -8.646 -4.321 1.00 20.55 497 PHE X O 10
ATOM 11011 N N . THR A 1 1 ? -17.677 32.792 -30.258 1.00 5.00 428 THR X N 11
ATOM 11012 C CA . THR A 1 1 ? -16.698 33.820 -30.587 1.00 12.01 428 THR X CA 11
ATOM 11013 C C . THR A 1 1 ? -16.176 34.505 -29.328 1.00 30.04 428 THR X C 11
ATOM 11014 O O . THR A 1 1 ? -14.971 34.701 -29.172 1.00 12.04 428 THR X O 11
ATOM 11025 N N . SER A 1 2 ? -17.090 34.865 -28.434 1.00 22.44 429 SER X N 11
ATOM 11026 C CA . SER A 1 2 ? -16.722 35.532 -27.191 1.00 32.13 429 SER X CA 11
ATOM 11027 C C . SER A 1 2 ? -16.343 34.513 -26.120 1.00 55.14 429 SER X C 11
ATOM 11028 O O . SER A 1 2 ? -15.228 34.528 -25.598 1.00 1.53 429 SER X O 11
ATOM 11035 N N . SER A 1 3 ? -17.281 33.628 -25.797 1.00 63.41 430 SER X N 11
ATOM 11036 C CA . SER A 1 3 ? -17.049 32.602 -24.786 1.00 72.23 430 SER X CA 11
ATOM 11037 C C . SER A 1 3 ? -16.185 31.476 -25.343 1.00 21.21 430 SER X C 11
ATOM 11038 O O . SER A 1 3 ? -16.095 31.290 -26.556 1.00 14.24 430 SER X O 11
ATOM 11045 N N . GLU A 1 4 ? -15.549 30.728 -24.447 1.00 55.00 431 GLU X N 11
ATOM 11046 C CA . GLU A 1 4 ? -14.691 29.620 -24.848 1.00 42.22 431 GLU X CA 11
ATOM 11047 C C . GLU A 1 4 ? -14.662 28.536 -23.774 1.00 20.45 431 GLU X C 11
ATOM 11048 O O . GLU A 1 4 ? -15.066 28.766 -22.633 1.00 73.30 431 GLU X O 11
ATOM 11058 N N . LEU A 1 5 ? -14.183 27.355 -24.146 1.00 34.30 432 LEU X N 11
ATOM 11059 C CA . LEU A 1 5 ? -14.102 26.234 -23.215 1.00 42.04 432 LEU X CA 11
ATOM 11060 C C . LEU A 1 5 ? -12.925 26.404 -22.261 1.00 23.40 432 LEU X C 11
ATOM 11061 O O . LEU A 1 5 ? -11.964 27.120 -22.543 1.00 3.34 432 LEU X O 11
ATOM 11076 N N . PRO A 1 6 ? -12.998 25.728 -21.105 1.00 12.24 433 PRO X N 11
ATOM 11077 C CA . PRO A 1 6 ? -11.947 25.786 -20.085 1.00 22.13 433 PRO X CA 11
ATOM 11078 C C . PRO A 1 6 ? -10.670 25.080 -20.529 1.00 60.12 433 PRO X C 11
ATOM 11079 O O . PRO A 1 6 ? -10.497 24.776 -21.710 1.00 4.12 433 PRO X O 11
ATOM 11087 N N . GLU A 1 7 ? -9.779 24.823 -19.577 1.00 43.15 434 GLU X N 11
ATOM 11088 C CA . GLU A 1 7 ? -8.518 24.153 -19.872 1.00 43.22 434 GLU X CA 11
ATOM 11089 C C . GLU A 1 7 ? -8.265 23.013 -18.889 1.00 63.42 434 GLU X C 11
ATOM 11090 O O . GLU A 1 7 ? -8.017 21.875 -19.290 1.00 44.34 434 GLU X O 11
ATOM 11100 N N . LEU A 1 8 ? -8.327 23.327 -17.600 1.00 33.41 435 LEU X N 11
ATOM 11101 C CA . LEU A 1 8 ? -8.103 22.331 -16.558 1.00 1.10 435 LEU X CA 11
ATOM 11102 C C . LEU A 1 8 ? -9.164 21.237 -16.614 1.00 42.22 435 LEU X C 11
ATOM 11103 O O . LEU A 1 8 ? -8.844 20.048 -16.650 1.00 63.41 435 LEU X O 11
ATOM 11118 N N . LEU A 1 9 ? -10.429 21.645 -16.624 1.00 10.10 436 LEU X N 11
ATOM 11119 C CA . LEU A 1 9 ? -11.539 20.700 -16.678 1.00 54.32 436 LEU X CA 11
ATOM 11120 C C . LEU A 1 9 ? -11.493 19.881 -17.965 1.00 4.13 436 LEU X C 11
ATOM 11121 O O . LEU A 1 9 ? -11.932 18.732 -17.997 1.00 23.03 436 LEU X O 11
ATOM 11136 N N . ARG A 1 10 ? -10.957 20.482 -19.023 1.00 63.05 437 ARG X N 11
ATOM 11137 C CA . ARG A 1 10 ? -10.853 19.807 -20.312 1.00 23.32 437 ARG X CA 11
ATOM 11138 C C . ARG A 1 10 ? -9.796 18.708 -20.267 1.00 23.54 437 ARG X C 11
ATOM 11139 O O . ARG A 1 10 ? -9.877 17.722 -21.001 1.00 42.04 437 ARG X O 11
ATOM 11157 N N . LYS A 1 11 ? -8.804 18.884 -19.401 1.00 1.54 438 LYS X N 11
ATOM 11158 C CA . LYS A 1 11 ? -7.729 17.908 -19.259 1.00 61.22 438 LYS X CA 11
ATOM 11159 C C . LYS A 1 11 ? -7.973 17.002 -18.056 1.00 34.03 438 LYS X C 11
ATOM 11160 O O . LYS A 1 11 ? -7.483 17.268 -16.958 1.00 2.32 438 LYS X O 11
ATOM 11175 N N . ARG A 1 12 ? -8.732 15.933 -18.270 1.00 54.15 439 ARG X N 11
ATOM 11176 C CA . ARG A 1 12 ? -9.041 14.988 -17.203 1.00 65.33 439 ARG X CA 11
ATOM 11177 C C . ARG A 1 12 ? -8.229 13.706 -17.362 1.00 4.53 439 ARG X C 11
ATOM 11178 O O . ARG A 1 12 ? -7.504 13.537 -18.342 1.00 21.20 439 ARG X O 11
ATOM 11196 N N . GLU A 1 13 ? -8.358 12.806 -16.391 1.00 74.00 440 GLU X N 11
ATOM 11197 C CA . GLU A 1 13 ? -7.635 11.541 -16.423 1.00 14.10 440 GLU X CA 11
ATOM 11198 C C . GLU A 1 13 ? -8.542 10.387 -16.005 1.00 65.23 440 GLU X C 11
ATOM 11199 O O . GLU A 1 13 ? -9.212 10.450 -14.975 1.00 11.23 440 GLU X O 11
ATOM 11209 N N . ARG A 1 14 ? -8.557 9.331 -16.813 1.00 64.13 441 ARG X N 11
ATOM 11210 C CA . ARG A 1 14 ? -9.381 8.163 -16.530 1.00 54.45 441 ARG X CA 11
ATOM 11211 C C . ARG A 1 14 ? -8.677 7.225 -15.556 1.00 4.51 441 ARG X C 11
ATOM 11212 O O . ARG A 1 14 ? -7.448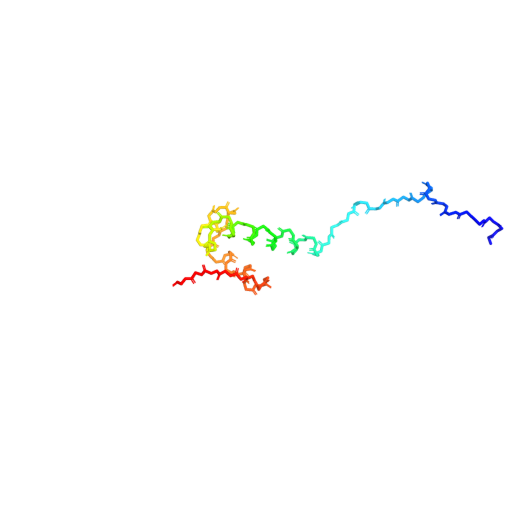 7.194 -15.483 1.00 2.02 441 ARG X O 11
ATOM 11230 N N . LYS A 1 15 ? -9.464 6.459 -14.806 1.00 45.10 442 LYS X N 11
ATOM 11231 C CA . LYS A 1 15 ? -8.917 5.517 -13.836 1.00 20.53 442 LYS X CA 11
ATOM 11232 C C . LYS A 1 15 ? -9.594 4.157 -13.957 1.00 51.34 442 LYS X C 11
ATOM 11233 O O . LYS A 1 15 ? -10.762 4.064 -14.336 1.00 64.12 442 LYS X O 11
ATOM 11248 N N . THR A 1 16 ? -8.855 3.102 -13.630 1.00 63.21 443 THR X N 11
ATOM 11249 C CA . THR A 1 16 ? -9.384 1.745 -13.702 1.00 54.10 443 THR X CA 11
ATOM 11250 C C . THR A 1 16 ? -9.774 1.233 -12.320 1.00 60.12 443 THR X C 11
ATOM 11251 O O . THR A 1 16 ? -9.534 0.074 -11.987 1.00 33.34 443 THR X O 11
ATOM 11262 N N . GLY A 1 17 ? -10.378 2.106 -11.519 1.00 13.44 444 GLY X N 11
ATOM 11263 C CA . GLY A 1 17 ? -10.791 1.722 -10.182 1.00 40.13 444 GLY X CA 11
ATOM 11264 C C . GLY A 1 17 ? -10.770 2.887 -9.212 1.00 0.11 444 GLY X C 11
ATOM 11265 O O . GLY A 1 17 ? -10.405 4.003 -9.580 1.00 20.11 444 GLY X O 11
ATOM 11269 N N . ASP A 1 18 ? -11.163 2.628 -7.971 1.00 33.42 445 ASP X N 11
ATOM 11270 C CA . ASP A 1 18 ? -11.189 3.664 -6.944 1.00 63.12 445 ASP X CA 11
ATOM 11271 C C . ASP A 1 18 ? -10.287 3.289 -5.772 1.00 60.55 445 ASP X C 11
ATOM 11272 O O . ASP A 1 18 ? -10.644 3.495 -4.611 1.00 54.13 445 ASP X O 11
ATOM 11280 N N . LEU A 1 19 ? -9.120 2.738 -6.083 1.00 61.11 446 LEU X N 11
ATOM 11281 C CA . LEU A 1 19 ? -8.167 2.333 -5.054 1.00 30.24 446 LEU X CA 11
ATOM 11282 C C . LEU A 1 19 ? -7.730 3.530 -4.216 1.00 5.04 446 LEU X C 11
ATOM 11283 O O . LEU A 1 19 ? -7.865 4.685 -4.621 1.00 32.22 446 LEU X O 11
ATOM 11298 N N . PRO A 1 20 ? -7.192 3.250 -3.020 1.00 40.52 447 PRO X N 11
ATOM 11299 C CA . PRO A 1 20 ? -6.721 4.290 -2.100 1.00 65.30 447 PRO X CA 11
ATOM 11300 C C . PRO A 1 20 ? -5.466 4.990 -2.611 1.00 43.30 447 PRO X C 11
ATOM 11301 O O . PRO A 1 20 ? -4.412 4.370 -2.757 1.00 40.53 447 PRO X O 11
ATOM 11309 N N . LYS A 1 21 ? -5.585 6.286 -2.880 1.00 14.21 448 LYS X N 11
ATOM 11310 C CA . LYS A 1 21 ? -4.460 7.072 -3.373 1.00 62.00 448 LYS X CA 11
ATOM 11311 C C . LYS A 1 21 ? -3.634 7.624 -2.216 1.00 31.12 448 LYS X C 11
ATOM 11312 O O . LYS A 1 21 ? -2.403 7.635 -2.268 1.00 10.44 448 LYS X O 11
ATOM 11327 N N . PHE A 1 22 ? -4.317 8.080 -1.171 1.00 32.03 449 PHE X N 11
ATOM 11328 C CA . PHE A 1 22 ? -3.646 8.633 -0.001 1.00 42.40 449 PHE X CA 11
ATOM 11329 C C . PHE A 1 22 ? -2.836 7.559 0.720 1.00 34.02 449 PHE X C 11
ATOM 11330 O O . PHE A 1 22 ? -1.777 7.838 1.282 1.00 50.33 449 PHE X O 11
ATOM 11346 N N . ILE A 1 23 ? -3.342 6.330 0.697 1.00 25.32 450 ILE X N 11
ATOM 11347 C CA . ILE A 1 23 ? -2.666 5.214 1.348 1.00 11.31 450 ILE X CA 11
ATOM 11348 C C . ILE A 1 23 ? -1.484 4.728 0.516 1.00 33.23 450 ILE X C 11
ATOM 11349 O O . ILE A 1 23 ? -0.371 4.592 1.022 1.00 25.32 450 ILE X O 11
ATOM 11364 N N . GLU A 1 24 ? -1.735 4.469 -0.764 1.00 1.30 451 GLU X N 11
ATOM 11365 C CA . GLU A 1 24 ? -0.690 3.998 -1.666 1.00 54.42 451 GLU X CA 11
ATOM 11366 C C . GLU A 1 24 ? 0.412 5.042 -1.814 1.00 44.11 451 GLU X C 11
ATOM 11367 O O . GLU A 1 24 ? 1.573 4.705 -2.045 1.00 31.34 451 GLU X O 11
ATOM 11377 N N . GLU A 1 25 ? 0.039 6.311 -1.678 1.00 43.54 452 GLU X N 11
ATOM 11378 C CA . GLU A 1 25 ? 0.997 7.405 -1.798 1.00 75.14 452 GLU X CA 11
ATOM 11379 C C . GLU A 1 25 ? 1.862 7.510 -0.545 1.00 10.33 452 GLU X C 11
ATOM 11380 O O . GLU A 1 25 ? 3.087 7.612 -0.629 1.00 62.14 452 GLU X O 11
ATOM 11390 N N . THR A 1 26 ? 1.217 7.486 0.616 1.00 42.14 453 THR X N 11
ATOM 11391 C CA . THR A 1 26 ? 1.925 7.580 1.886 1.00 1.30 453 THR X CA 11
ATOM 11392 C C . THR A 1 26 ? 2.735 6.318 2.160 1.00 30.24 453 THR X C 11
ATOM 11393 O O . THR A 1 26 ? 3.802 6.374 2.770 1.00 13.44 453 THR X O 11
ATOM 11404 N N . GLU A 1 27 ? 2.221 5.180 1.701 1.00 61.44 454 GLU X N 11
ATOM 11405 C CA . GLU A 1 27 ? 2.899 3.904 1.897 1.00 4.33 454 GLU X CA 11
ATOM 11406 C C . GLU A 1 27 ? 4.122 3.793 0.991 1.00 54.22 454 GLU X C 11
ATOM 11407 O O . GLU A 1 27 ? 5.216 3.456 1.445 1.00 33.03 454 GLU X O 11
ATOM 11417 N N . LYS A 1 28 ? 3.929 4.078 -0.292 1.00 25.33 455 LYS X N 11
ATOM 11418 C CA . LYS A 1 28 ? 5.014 4.012 -1.263 1.00 0.54 455 LYS X CA 11
ATOM 11419 C C . LYS A 1 28 ? 6.109 5.019 -0.926 1.00 62.42 455 LYS X C 11
ATOM 11420 O O . LYS A 1 28 ? 7.298 4.711 -1.009 1.00 21.12 455 LYS X O 11
ATOM 11435 N N . LYS A 1 29 ? 5.699 6.223 -0.544 1.00 23.55 456 LYS X N 11
ATOM 11436 C CA . LYS A 1 29 ? 6.644 7.277 -0.191 1.00 51.54 456 LYS X CA 11
ATOM 11437 C C . LYS A 1 29 ? 7.476 6.877 1.024 1.00 23.14 456 LYS X C 11
ATOM 11438 O O . LYS A 1 29 ? 8.672 7.156 1.088 1.00 54.11 456 LYS X O 11
ATOM 11453 N N . ARG A 1 30 ? 6.832 6.221 1.985 1.00 71.11 457 ARG X N 11
ATOM 11454 C CA . ARG A 1 30 ? 7.513 5.783 3.198 1.00 35.12 457 ARG X CA 11
ATOM 11455 C C . ARG A 1 30 ? 8.544 4.704 2.883 1.00 55.14 457 ARG X C 11
ATOM 11456 O O . ARG A 1 30 ? 9.691 4.779 3.327 1.00 20.31 457 ARG X O 11
ATOM 11474 N N . ILE A 1 31 ? 8.130 3.702 2.115 1.00 20.05 458 ILE X N 11
ATOM 11475 C CA . ILE A 1 31 ? 9.018 2.609 1.741 1.00 63.42 458 ILE X CA 11
ATOM 11476 C C . ILE A 1 31 ? 10.242 3.127 0.991 1.00 45.00 458 ILE X C 11
ATOM 11477 O O . ILE A 1 31 ? 11.378 2.864 1.384 1.00 10.42 458 ILE X O 11
ATOM 11492 N N . ILE A 1 32 ? 10.000 3.864 -0.087 1.00 30.41 459 ILE X N 11
ATOM 11493 C CA . ILE A 1 32 ? 11.083 4.421 -0.888 1.00 14.13 459 ILE X CA 11
ATOM 11494 C C . ILE A 1 32 ? 11.955 5.358 -0.060 1.00 54.12 459 ILE X C 11
ATOM 11495 O O . ILE A 1 32 ? 13.173 5.402 -0.232 1.00 73.32 459 ILE X O 11
ATOM 11510 N N . GLU A 1 33 ? 11.324 6.102 0.842 1.00 70.03 460 GLU X N 11
ATOM 11511 C CA . GLU A 1 33 ? 12.043 7.038 1.699 1.00 55.24 460 GLU X CA 11
ATOM 11512 C C . GLU A 1 33 ? 13.042 6.303 2.588 1.00 12.02 460 GLU X C 11
ATOM 11513 O O . GLU A 1 33 ? 14.219 6.659 2.645 1.00 12.20 460 GLU X O 11
ATOM 11523 N N . ALA A 1 34 ? 12.562 5.275 3.282 1.00 23.10 461 ALA X N 11
ATOM 11524 C CA . ALA A 1 34 ? 13.412 4.489 4.167 1.00 30.24 461 ALA X CA 11
ATOM 11525 C C . ALA A 1 34 ? 14.555 3.837 3.395 1.00 45.21 461 ALA X C 11
ATOM 11526 O O . ALA A 1 34 ? 15.705 3.852 3.838 1.00 60.24 461 ALA X O 11
ATOM 11533 N N . LEU A 1 35 ? 14.232 3.266 2.241 1.00 41.14 462 LEU X N 11
ATOM 11534 C CA . LEU A 1 35 ? 15.232 2.607 1.407 1.00 32.12 462 LEU X CA 11
ATOM 11535 C C . LEU A 1 35 ? 16.356 3.571 1.039 1.00 23.05 462 LEU X C 11
ATOM 11536 O O . LEU A 1 35 ? 17.529 3.291 1.278 1.00 51.52 462 LEU X O 11
ATOM 11551 N N . GLU A 1 36 ? 15.986 4.709 0.460 1.00 4.01 463 GLU X N 11
ATOM 11552 C CA . GLU A 1 36 ? 16.963 5.715 0.061 1.00 14.12 463 GLU X CA 11
ATOM 11553 C C . GLU A 1 36 ? 17.810 6.154 1.252 1.00 33.23 463 GLU X C 11
ATOM 11554 O O . GLU A 1 36 ? 19.020 6.339 1.134 1.00 3.32 463 GLU X O 11
ATOM 11564 N N . LYS A 1 37 ? 17.162 6.317 2.401 1.00 23.51 464 LYS X N 11
ATOM 11565 C CA . LYS A 1 37 ? 17.853 6.733 3.616 1.00 44.12 464 LYS X CA 11
ATOM 11566 C C . LYS A 1 37 ? 18.746 5.615 4.145 1.00 71.21 464 LYS X C 11
ATOM 11567 O O . LYS A 1 37 ? 19.725 5.867 4.848 1.00 34.14 464 LYS X O 11
ATOM 11582 N N . THR A 1 38 ? 18.403 4.378 3.801 1.00 13.11 465 THR X N 11
ATOM 11583 C CA . THR A 1 38 ? 19.174 3.221 4.240 1.00 52.11 465 THR X CA 11
ATOM 11584 C C . THR A 1 38 ? 20.230 2.839 3.208 1.00 75.51 465 THR X C 11
ATOM 11585 O O . THR A 1 38 ? 21.075 1.982 3.458 1.00 65.34 465 THR X O 11
ATOM 11596 N N . GLY A 1 39 ? 20.174 3.484 2.045 1.00 31.45 466 GLY X N 11
ATOM 11597 C CA . GLY A 1 39 ? 21.133 3.198 0.993 1.00 73.12 466 GLY X CA 11
ATOM 11598 C C . GLY A 1 39 ? 20.654 2.110 0.054 1.00 2.02 466 GLY X C 11
ATOM 11599 O O . GLY A 1 39 ? 21.433 1.254 -0.365 1.00 72.31 466 GLY X O 11
ATOM 11603 N N . TYR A 1 40 ? 19.368 2.142 -0.280 1.00 22.12 467 TYR X N 11
ATOM 11604 C CA . TYR A 1 40 ? 18.786 1.148 -1.174 1.00 42.34 467 TYR X CA 11
ATOM 11605 C C . TYR A 1 40 ? 18.930 -0.256 -0.596 1.00 41.45 467 TYR X C 11
ATOM 11606 O O . TYR A 1 40 ? 19.455 -1.158 -1.249 1.00 0.12 467 TYR X O 11
ATOM 11623 N N . VAL A 1 41 ? 18.461 -0.433 0.635 1.00 21.22 468 VAL X N 11
ATOM 11624 C CA . VAL A 1 41 ? 18.536 -1.728 1.303 1.00 11.54 468 VAL X CA 11
ATOM 11625 C C . VAL A 1 41 ? 17.174 -2.147 1.844 1.00 22.10 468 VAL X C 11
ATOM 11626 O O . VAL A 1 41 ? 16.562 -1.433 2.638 1.00 25.15 468 VAL X O 11
ATOM 11639 N N . LYS A 1 42 ? 16.703 -3.310 1.409 1.00 2.33 469 LYS X N 11
ATOM 11640 C CA . LYS A 1 42 ? 15.413 -3.828 1.850 1.00 73.34 469 LYS X CA 11
ATOM 11641 C C . LYS A 1 42 ? 15.448 -4.184 3.333 1.00 0.52 469 LYS X C 11
ATOM 11642 O O . LYS A 1 42 ? 14.563 -3.795 4.095 1.00 43.22 469 LYS X O 11
ATOM 11657 N N . SER A 1 43 ? 16.477 -4.924 3.735 1.00 71.13 470 SER X N 11
ATOM 11658 C CA . SER A 1 43 ? 16.625 -5.333 5.126 1.00 51.22 470 SER X CA 11
ATOM 11659 C C . SER A 1 43 ? 16.565 -4.127 6.057 1.00 51.22 470 SER X C 11
ATOM 11660 O O . SER A 1 43 ? 15.789 -4.104 7.013 1.00 14.32 470 SER X O 11
ATOM 11667 N N . ARG A 1 44 ? 17.391 -3.126 5.773 1.00 75.24 471 ARG X N 11
ATOM 11668 C CA . ARG A 1 44 ? 17.433 -1.915 6.584 1.00 11.02 471 ARG X CA 11
ATOM 11669 C C . ARG A 1 44 ? 16.113 -1.156 6.499 1.00 64.24 471 ARG X C 11
ATOM 11670 O O . ARG A 1 44 ? 15.538 -0.775 7.518 1.00 23.30 471 ARG X O 11
ATOM 11688 N N . ALA A 1 45 ? 15.638 -0.941 5.276 1.00 63.50 472 ALA X N 11
ATOM 11689 C CA . ALA A 1 45 ? 14.385 -0.230 5.058 1.00 51.02 472 ALA X CA 11
ATOM 11690 C C . ALA A 1 45 ? 13.239 -0.892 5.814 1.00 14.44 472 ALA X C 11
ATOM 11691 O O . ALA A 1 45 ? 12.331 -0.218 6.300 1.00 62.31 472 ALA X O 11
ATOM 11698 N N . ALA A 1 46 ? 13.286 -2.217 5.909 1.00 33.12 473 ALA X N 11
ATOM 11699 C CA . ALA A 1 46 ? 12.251 -2.971 6.606 1.00 5.31 473 ALA X CA 11
ATOM 11700 C C . ALA A 1 46 ? 12.349 -2.769 8.115 1.00 1.25 473 ALA X C 11
ATOM 11701 O O . ALA A 1 46 ? 11.366 -2.419 8.769 1.00 50.13 473 ALA X O 11
ATOM 11708 N N . LYS A 1 47 ? 13.539 -2.992 8.662 1.00 62.03 474 LYS X N 11
ATOM 11709 C CA . LYS A 1 47 ? 13.765 -2.834 10.093 1.00 24.40 474 LYS X CA 11
ATOM 11710 C C . LYS A 1 47 ? 13.544 -1.387 10.523 1.00 54.40 474 LYS X C 11
ATOM 11711 O O . LYS A 1 47 ? 13.114 -1.120 11.646 1.00 74.45 474 LYS X O 11
ATOM 11726 N N . LEU A 1 48 ? 13.842 -0.457 9.623 1.00 10.44 475 LEU X N 11
ATOM 11727 C CA . LEU A 1 48 ? 13.675 0.964 9.908 1.00 74.31 475 LEU X CA 11
ATOM 11728 C C . LEU A 1 48 ? 12.198 1.346 9.932 1.00 24.12 475 LEU X C 11
ATOM 11729 O O . LEU A 1 48 ? 11.724 1.981 10.875 1.00 74.13 475 LEU X O 11
ATOM 11744 N N . LEU A 1 49 ? 11.474 0.951 8.890 1.00 14.12 476 LEU X N 11
ATOM 11745 C CA . LEU A 1 49 ? 10.050 1.249 8.791 1.00 2.33 476 LEU X CA 11
ATOM 11746 C C . LEU A 1 49 ? 9.261 0.498 9.859 1.00 41.31 476 LEU X C 11
ATOM 11747 O O . LEU A 1 49 ? 8.368 1.056 10.495 1.00 65.41 476 LEU X O 11
ATOM 11762 N N . GLY A 1 50 ? 9.599 -0.774 10.053 1.00 45.23 477 GLY X N 11
ATOM 11763 C CA . GLY A 1 50 ? 8.915 -1.581 11.047 1.00 22.13 477 GLY X CA 11
ATOM 11764 C C . GLY A 1 50 ? 8.218 -2.782 10.438 1.00 61.31 477 GLY X C 11
ATOM 11765 O O . GLY A 1 50 ? 7.301 -3.345 11.037 1.00 35.21 477 GLY X O 11
ATOM 11769 N N . TYR A 1 51 ? 8.654 -3.174 9.246 1.00 41.35 478 TYR X N 11
ATOM 11770 C CA . TYR A 1 51 ? 8.062 -4.314 8.554 1.00 51.13 478 TYR X CA 11
ATOM 11771 C C . TYR A 1 51 ? 9.105 -5.399 8.304 1.00 65.31 478 TYR X C 11
ATOM 11772 O O . TYR A 1 51 ? 10.309 -5.143 8.347 1.00 40.51 478 TYR X O 11
ATOM 11789 N N . THR A 1 52 ? 8.635 -6.614 8.041 1.00 31.11 479 THR X N 11
ATOM 11790 C CA . THR A 1 52 ? 9.524 -7.739 7.783 1.00 32.34 479 THR X CA 11
ATOM 11791 C C . THR A 1 52 ? 9.881 -7.831 6.304 1.00 71.23 479 THR X C 11
ATOM 11792 O O . THR A 1 52 ? 9.239 -7.205 5.460 1.00 3.54 479 THR X O 11
ATOM 11803 N N . LEU A 1 53 ? 10.907 -8.615 5.996 1.00 51.22 480 LEU X N 11
ATOM 11804 C CA . LEU A 1 53 ? 11.349 -8.790 4.617 1.00 73.24 480 LEU X CA 11
ATOM 11805 C C . LEU A 1 53 ? 10.177 -9.148 3.710 1.00 73.11 480 LEU X C 11
ATOM 11806 O O . LEU A 1 53 ? 10.110 -8.708 2.562 1.00 12.40 480 LEU X O 11
ATOM 11821 N N . ARG A 1 54 ? 9.254 -9.949 4.233 1.00 60.01 481 ARG X N 11
ATOM 11822 C CA . ARG A 1 54 ? 8.083 -10.364 3.472 1.00 5.23 481 ARG X CA 11
ATOM 11823 C C . ARG A 1 54 ? 7.176 -9.173 3.174 1.00 63.40 481 ARG X C 11
ATOM 11824 O O . ARG A 1 54 ? 6.791 -8.947 2.027 1.00 34.21 481 ARG X O 11
ATOM 11842 N N . GLN A 1 55 ? 6.839 -8.418 4.215 1.00 43.45 482 GLN X N 11
ATOM 11843 C CA . GLN A 1 55 ? 5.977 -7.251 4.064 1.00 74.43 482 GLN X CA 11
ATOM 11844 C C . GLN A 1 55 ? 6.613 -6.221 3.136 1.00 15.22 482 GLN X C 11
ATOM 11845 O O . GLN A 1 55 ? 6.006 -5.799 2.150 1.00 24.12 482 GLN X O 11
ATOM 11857 N N . LEU A 1 56 ? 7.838 -5.819 3.458 1.00 30.43 483 LEU X N 11
ATOM 11858 C CA . LEU A 1 56 ? 8.556 -4.837 2.653 1.00 23.25 483 LEU X CA 11
ATOM 11859 C C . LEU A 1 56 ? 8.612 -5.267 1.191 1.00 43.34 483 LEU X C 11
ATOM 11860 O O . LEU A 1 56 ? 8.250 -4.503 0.295 1.00 12.42 483 LEU X O 11
ATOM 11875 N N . ASP A 1 57 ? 9.065 -6.493 0.957 1.00 4.40 484 ASP X N 11
ATOM 11876 C CA . ASP A 1 57 ? 9.165 -7.026 -0.397 1.00 74.33 484 ASP X CA 11
ATOM 11877 C C . ASP A 1 57 ? 7.830 -6.912 -1.126 1.00 23.13 484 ASP X C 11
ATOM 11878 O O . ASP A 1 57 ? 7.775 -6.480 -2.277 1.00 2.41 484 ASP X O 11
ATOM 11886 N N . TYR A 1 58 ? 6.756 -7.304 -0.447 1.00 62.24 485 TYR X N 11
ATOM 11887 C CA . TYR A 1 58 ? 5.422 -7.249 -1.032 1.00 54.52 485 TYR X CA 11
ATOM 11888 C C . TYR A 1 58 ? 5.069 -5.825 -1.452 1.00 35.33 485 TYR X C 11
ATOM 11889 O O . TYR A 1 58 ? 4.402 -5.612 -2.465 1.00 43.32 485 TYR X O 11
ATOM 11906 N N . ARG A 1 59 ? 5.522 -4.855 -0.666 1.00 30.20 486 ARG X N 11
ATOM 11907 C CA . ARG A 1 59 ? 5.255 -3.451 -0.955 1.00 23.23 486 ARG X CA 11
ATOM 11908 C C . ARG A 1 59 ? 6.070 -2.978 -2.155 1.00 23.24 486 ARG X C 11
ATOM 11909 O O . ARG A 1 59 ? 5.583 -2.205 -2.982 1.00 73.10 486 ARG X O 11
ATOM 11927 N N . ILE A 1 60 ? 7.309 -3.445 -2.244 1.00 12.05 487 ILE X N 11
ATOM 11928 C CA . ILE A 1 60 ? 8.191 -3.071 -3.343 1.00 10.12 487 ILE X CA 11
ATOM 11929 C C . ILE A 1 60 ? 7.646 -3.568 -4.678 1.00 62.30 487 ILE X C 11
ATOM 11930 O O . ILE A 1 60 ? 7.697 -2.860 -5.685 1.00 15.43 487 ILE X O 11
ATOM 11945 N N . LYS A 1 61 ? 7.121 -4.788 -4.679 1.00 1.41 488 LYS X N 11
ATOM 11946 C CA . LYS A 1 61 ? 6.561 -5.380 -5.889 1.00 43.53 488 LYS X CA 11
ATOM 11947 C C . LYS A 1 61 ? 5.219 -4.745 -6.235 1.00 53.44 488 LYS X C 11
ATOM 11948 O O . LYS A 1 61 ? 4.920 -4.496 -7.403 1.00 72.22 488 LYS X O 11
ATOM 11963 N N . LYS A 1 62 ? 4.411 -4.483 -5.213 1.00 24.34 489 LYS X N 11
ATOM 11964 C CA . LYS A 1 62 ? 3.101 -3.874 -5.407 1.00 21.32 489 LYS X CA 11
ATOM 11965 C C . LYS A 1 62 ? 3.237 -2.430 -5.879 1.00 63.33 489 LYS X C 11
ATOM 11966 O O . LYS A 1 62 ? 2.548 -2.002 -6.804 1.00 53.33 489 LYS X O 11
ATOM 11981 N N . TYR A 1 63 ? 4.130 -1.685 -5.237 1.00 63.10 490 TYR X N 11
ATOM 11982 C CA . TYR A 1 63 ? 4.355 -0.288 -5.589 1.00 65.13 490 TYR X CA 11
ATOM 11983 C C . TYR A 1 63 ? 5.402 -0.167 -6.693 1.00 43.30 490 TYR X C 11
ATOM 11984 O O . TYR A 1 63 ? 5.690 0.928 -7.174 1.00 45.35 490 TYR X O 11
ATOM 12001 N N . GLY A 1 64 ? 5.968 -1.303 -7.090 1.00 12.33 491 GLY X N 11
ATOM 12002 C CA . GLY A 1 64 ? 6.977 -1.304 -8.134 1.00 73.13 491 GLY X CA 11
ATOM 12003 C C . GLY A 1 64 ? 8.088 -0.308 -7.868 1.00 70.25 491 GLY X C 11
ATOM 12004 O O . GLY A 1 64 ? 8.507 0.418 -8.770 1.00 25.21 491 GLY X O 11
ATOM 12008 N N . ILE A 1 65 ? 8.563 -0.271 -6.629 1.00 33.34 492 ILE X N 11
ATOM 12009 C CA . ILE A 1 65 ? 9.631 0.644 -6.247 1.00 12.35 492 ILE X CA 11
ATOM 12010 C C . ILE A 1 65 ? 10.980 0.163 -6.769 1.00 73.33 492 ILE X C 11
ATOM 12011 O O . ILE A 1 65 ? 11.186 -1.033 -6.973 1.00 45.43 492 ILE X O 11
ATOM 12026 N N . GLU A 1 66 ? 11.896 1.103 -6.982 1.00 41.10 493 GLU X N 11
ATOM 12027 C CA . GLU A 1 66 ? 13.226 0.774 -7.480 1.00 52.04 493 GLU X CA 11
ATOM 12028 C C . GLU A 1 66 ? 14.251 0.793 -6.349 1.00 43.33 493 GLU X C 11
ATOM 12029 O O . GLU A 1 66 ? 13.981 1.303 -5.260 1.00 63.45 493 GLU X O 11
ATOM 12039 N N . LEU A 1 67 ? 15.427 0.234 -6.614 1.00 43.24 494 LEU X N 11
ATOM 12040 C CA . LEU A 1 67 ? 16.493 0.187 -5.619 1.00 63.34 494 LEU X CA 11
ATOM 12041 C C . LEU A 1 67 ? 17.780 -0.361 -6.226 1.00 40.01 494 LEU X C 11
ATOM 12042 O O . LEU A 1 67 ? 17.756 -1.319 -7.000 1.00 44.25 494 LEU X O 11
ATOM 12057 N N . LYS A 1 68 ? 18.904 0.250 -5.869 1.00 43.22 495 LYS X N 11
ATOM 12058 C CA . LYS A 1 68 ? 20.203 -0.177 -6.376 1.00 54.55 495 LYS X CA 11
ATOM 12059 C C . LYS A 1 68 ? 20.400 -1.676 -6.171 1.00 21.15 495 LYS X C 11
ATOM 12060 O O . LYS A 1 68 ? 20.550 -2.430 -7.133 1.00 32.02 495 LYS X O 11
ATOM 12075 N N . LYS A 1 69 ? 20.396 -2.103 -4.913 1.00 11.13 496 LYS X N 11
ATOM 12076 C CA . LYS A 1 69 ? 20.571 -3.512 -4.581 1.00 1.23 496 LYS X CA 11
ATOM 12077 C C . LYS A 1 69 ? 19.517 -4.369 -5.275 1.00 15.31 496 LYS X C 11
ATOM 12078 O O . LYS A 1 69 ? 18.653 -3.854 -5.986 1.00 74.41 496 LYS X O 11
ATOM 12093 N N . PHE A 1 70 ? 19.594 -5.678 -5.064 1.00 40.43 497 PHE X N 11
ATOM 12094 C CA . PHE A 1 70 ? 18.645 -6.607 -5.669 1.00 75.40 497 PHE X CA 11
ATOM 12095 C C . PHE A 1 70 ? 17.234 -6.363 -5.144 1.00 35.52 497 PHE X C 11
ATOM 12096 O O . PHE A 1 70 ? 16.323 -6.047 -5.908 1.00 20.55 497 PHE X O 11
ATOM 12112 N N . THR A 1 1 ? 14.509 -6.469 -12.921 1.00 5.00 428 THR X N 12
ATOM 12113 C CA . THR A 1 1 ? 13.728 -6.244 -14.131 1.00 12.01 428 THR X CA 12
ATOM 12114 C C . THR A 1 1 ? 13.449 -4.760 -14.337 1.00 30.04 428 THR X C 12
ATOM 12115 O O . THR A 1 1 ? 13.760 -3.934 -13.478 1.00 12.04 428 THR X O 12
ATOM 12126 N N . SER A 1 2 ? 12.860 -4.427 -15.482 1.00 22.44 429 SER X N 12
ATOM 12127 C CA . SER A 1 2 ? 12.541 -3.040 -15.802 1.00 32.13 429 SER X CA 12
ATOM 12128 C C . SER A 1 2 ? 11.119 -2.921 -16.344 1.00 55.14 429 SER X C 12
ATOM 12129 O O . SER A 1 2 ? 10.843 -3.300 -17.482 1.00 1.53 429 SER X O 12
ATOM 12136 N N . SER A 1 3 ? 10.221 -2.394 -15.519 1.00 63.41 430 SER X N 12
ATOM 12137 C CA . SER A 1 3 ? 8.827 -2.227 -15.912 1.00 72.23 430 SER X CA 12
ATOM 12138 C C . SER A 1 3 ? 8.449 -0.750 -15.964 1.00 21.21 430 SER X C 12
ATOM 12139 O O . SER A 1 3 ? 8.299 -0.101 -14.930 1.00 14.24 430 SER X O 12
ATOM 12146 N N . GLU A 1 4 ? 8.297 -0.226 -17.177 1.00 55.00 431 GLU X N 12
ATOM 12147 C CA . GLU A 1 4 ? 7.938 1.174 -17.365 1.00 42.22 431 GLU X CA 12
ATOM 12148 C C . GLU A 1 4 ? 7.382 1.410 -18.766 1.00 20.45 431 GLU X C 12
ATOM 12149 O O . GLU A 1 4 ? 7.969 0.980 -19.760 1.00 73.30 431 GLU X O 12
ATOM 12159 N N . LEU A 1 5 ? 6.247 2.096 -18.837 1.00 34.30 432 LEU X N 12
ATOM 12160 C CA . LEU A 1 5 ? 5.610 2.390 -20.117 1.00 42.04 432 LEU X CA 12
ATOM 12161 C C . LEU A 1 5 ? 6.200 3.650 -20.742 1.00 23.40 432 LEU X C 12
ATOM 12162 O O . LEU A 1 5 ? 6.755 4.511 -20.057 1.00 3.34 432 LEU X O 12
ATOM 12177 N N . PRO A 1 6 ? 6.077 3.764 -22.072 1.00 12.24 433 PRO X N 12
ATOM 12178 C CA . PRO A 1 6 ? 6.589 4.917 -22.819 1.00 22.13 433 PRO X CA 12
ATOM 12179 C C . PRO A 1 6 ? 5.795 6.188 -22.538 1.00 60.12 433 PRO X C 12
ATOM 12180 O O . PRO A 1 6 ? 6.309 7.297 -22.689 1.00 4.12 433 PRO X O 12
ATOM 12188 N N . GLU A 1 7 ? 4.542 6.020 -22.129 1.00 43.15 434 GLU X N 12
ATOM 12189 C CA . GLU A 1 7 ? 3.678 7.156 -21.828 1.00 43.22 434 GLU X CA 12
ATOM 12190 C C . GLU A 1 7 ? 3.450 7.282 -20.324 1.00 63.42 434 GLU X C 12
ATOM 12191 O O . GLU A 1 7 ? 2.422 7.795 -19.882 1.00 44.34 434 GLU X O 12
ATOM 12201 N N . LEU A 1 8 ? 4.417 6.811 -19.544 1.00 33.41 435 LEU X N 12
ATOM 12202 C CA . LEU A 1 8 ? 4.322 6.870 -18.089 1.00 1.10 435 LEU X CA 12
ATOM 12203 C C . LEU A 1 8 ? 4.313 8.316 -17.601 1.00 42.22 435 LEU X C 12
ATOM 12204 O O . LEU A 1 8 ? 3.640 8.649 -16.625 1.00 63.41 435 LEU X O 12
ATOM 12219 N N . LEU A 1 9 ? 5.063 9.170 -18.289 1.00 10.10 436 LEU X N 12
ATOM 12220 C CA . LEU A 1 9 ? 5.139 10.582 -17.928 1.00 54.32 436 LEU X CA 12
ATOM 12221 C C . LEU A 1 9 ? 3.785 11.261 -18.096 1.00 4.13 436 LEU X C 12
ATOM 12222 O O . LEU A 1 9 ? 3.345 12.015 -17.228 1.00 23.03 436 LEU X O 12
ATOM 12237 N N . ARG A 1 10 ? 3.127 10.989 -19.219 1.00 63.05 437 ARG X N 12
ATOM 12238 C CA . ARG A 1 10 ? 1.822 11.574 -19.501 1.00 23.32 437 ARG X CA 12
ATOM 12239 C C . ARG A 1 10 ? 0.763 11.024 -18.549 1.00 23.54 437 ARG X C 12
ATOM 12240 O O . ARG A 1 10 ? -0.147 11.742 -18.133 1.00 42.04 437 ARG X O 12
ATOM 12258 N N . LYS A 1 11 ? 0.887 9.745 -18.209 1.00 1.54 438 LYS X N 12
ATOM 12259 C CA . LYS A 1 11 ? -0.057 9.098 -17.307 1.00 61.22 438 LYS X CA 12
ATOM 12260 C C . LYS A 1 11 ? 0.640 8.631 -16.034 1.00 34.03 438 LYS X C 12
ATOM 12261 O O . LYS A 1 11 ? 0.586 7.452 -15.682 1.00 2.32 438 LYS X O 12
ATOM 12276 N N . ARG A 1 12 ? 1.293 9.562 -15.346 1.00 54.15 439 ARG X N 12
ATOM 12277 C CA . ARG A 1 12 ? 2.000 9.246 -14.111 1.00 65.33 439 ARG X CA 12
ATOM 12278 C C . ARG A 1 12 ? 1.033 9.174 -12.932 1.00 4.53 439 ARG X C 12
ATOM 12279 O O . ARG A 1 12 ? 1.292 8.486 -11.946 1.00 21.20 439 ARG X O 12
ATOM 12297 N N . GLU A 1 13 ? -0.081 9.891 -13.045 1.00 74.00 440 GLU X N 12
ATOM 12298 C CA . GLU A 1 13 ? -1.086 9.910 -11.987 1.00 14.10 440 GLU X CA 12
ATOM 12299 C C . GLU A 1 13 ? -2.353 10.622 -12.454 1.00 65.23 440 GLU X C 12
ATOM 12300 O O . GLU A 1 13 ? -2.313 11.451 -13.362 1.00 11.23 440 GLU X O 12
ATOM 12310 N N . ARG A 1 14 ? -3.475 10.290 -11.825 1.00 64.13 441 ARG X N 12
ATOM 12311 C CA . ARG A 1 14 ? -4.754 10.896 -12.176 1.00 54.45 441 ARG X CA 12
ATOM 12312 C C . ARG A 1 14 ? -5.390 11.567 -10.961 1.00 4.51 441 ARG X C 12
ATOM 12313 O O . ARG A 1 14 ? -4.849 11.516 -9.856 1.00 2.02 441 ARG X O 12
ATOM 12331 N N . LYS A 1 15 ? -6.541 12.196 -11.174 1.00 45.10 442 LYS X N 12
ATOM 12332 C CA . LYS A 1 15 ? -7.252 12.876 -10.098 1.00 20.53 442 LYS X CA 12
ATOM 12333 C C . LYS A 1 15 ? -8.589 12.200 -9.816 1.00 51.34 442 LYS X C 12
ATOM 12334 O O . LYS A 1 15 ? -9.651 12.759 -10.093 1.00 64.12 442 LYS X O 12
ATOM 12349 N N . THR A 1 16 ? -8.531 10.992 -9.261 1.00 63.21 443 THR X N 12
ATOM 12350 C CA . THR A 1 16 ? -9.737 10.239 -8.942 1.00 54.10 443 THR X CA 12
ATOM 12351 C C . THR A 1 16 ? -9.981 10.207 -7.437 1.00 60.12 443 THR X C 12
ATOM 12352 O O . THR A 1 16 ? -9.133 9.755 -6.670 1.00 33.34 443 THR X O 12
ATOM 12363 N N . GLY A 1 17 ? -11.149 10.688 -7.022 1.00 13.44 444 GLY X N 12
ATOM 12364 C CA . GLY A 1 17 ? -11.485 10.703 -5.610 1.00 40.13 444 GLY X CA 12
ATOM 12365 C C . GLY A 1 17 ? -12.533 9.668 -5.251 1.00 0.11 444 GLY X C 12
ATOM 12366 O O . GLY A 1 17 ? -13.627 10.012 -4.804 1.00 20.11 444 GLY X O 12
ATOM 12370 N N . ASP A 1 18 ? -12.198 8.397 -5.447 1.00 33.42 445 ASP X N 12
ATOM 12371 C CA . ASP A 1 18 ? -13.119 7.309 -5.143 1.00 63.12 445 ASP X CA 12
ATOM 12372 C C . ASP A 1 18 ? -12.360 6.010 -4.888 1.00 60.55 445 ASP X C 12
ATOM 12373 O O . ASP A 1 18 ? -12.895 4.917 -5.080 1.00 54.13 445 ASP X O 12
ATOM 12381 N N . LEU A 1 19 ? -11.109 6.136 -4.457 1.00 61.11 446 LEU X N 12
ATOM 12382 C CA . LEU A 1 19 ? -10.275 4.973 -4.177 1.00 30.24 446 LEU X CA 12
ATOM 12383 C C . LEU A 1 19 ? -9.143 5.333 -3.220 1.00 5.04 446 LEU X C 12
ATOM 12384 O O . LEU A 1 19 ? -8.772 6.497 -3.069 1.00 32.22 446 LEU X O 12
ATOM 12399 N N . PRO A 1 20 ? -8.577 4.310 -2.562 1.00 40.52 447 PRO X N 12
ATOM 12400 C CA . PRO A 1 20 ? -7.477 4.493 -1.611 1.00 65.30 447 PRO X CA 12
ATOM 12401 C C . PRO A 1 20 ? -6.177 4.896 -2.300 1.00 43.30 447 PRO X C 12
ATOM 12402 O O . PRO A 1 20 ? -5.288 4.070 -2.504 1.00 40.53 447 PRO X O 12
ATOM 12410 N N . LYS A 1 21 ? -6.072 6.173 -2.655 1.00 14.21 448 LYS X N 12
ATOM 12411 C CA . LYS A 1 21 ? -4.881 6.687 -3.320 1.00 62.00 448 LYS X CA 12
ATOM 12412 C C . LYS A 1 21 ? -3.847 7.153 -2.299 1.00 31.12 448 LYS X C 12
ATOM 12413 O O . LYS A 1 21 ? -2.657 6.868 -2.433 1.00 10.44 448 LYS X O 12
ATOM 12428 N N . PHE A 1 22 ? -4.309 7.868 -1.280 1.00 32.03 449 PHE X N 12
ATOM 12429 C CA . PHE A 1 22 ? -3.425 8.373 -0.236 1.00 42.40 449 PHE X CA 12
ATOM 12430 C C . PHE A 1 22 ? -2.684 7.228 0.449 1.00 34.02 449 PHE X C 12
ATOM 12431 O O . PHE A 1 22 ? -1.541 7.385 0.881 1.00 50.33 449 PHE X O 12
ATOM 12447 N N . ILE A 1 23 ? -3.343 6.078 0.545 1.00 25.32 450 ILE X N 12
ATOM 12448 C CA . ILE A 1 23 ? -2.747 4.907 1.177 1.00 11.31 450 ILE X CA 12
ATOM 12449 C C . ILE A 1 23 ? -1.549 4.403 0.381 1.00 33.23 450 ILE X C 12
ATOM 12450 O O . ILE A 1 23 ? -0.462 4.217 0.927 1.00 25.32 450 ILE X O 12
ATOM 12465 N N . GLU A 1 24 ? -1.754 4.186 -0.915 1.00 1.30 451 GLU X N 12
ATOM 12466 C CA . GLU A 1 24 ? -0.689 3.704 -1.787 1.00 54.42 451 GLU X CA 12
ATOM 12467 C C . GLU A 1 24 ? 0.412 4.750 -1.929 1.00 44.11 451 GLU X C 12
ATOM 12468 O O . GLU A 1 24 ? 1.576 4.414 -2.142 1.00 31.34 451 GLU X O 12
ATOM 12478 N N . GLU A 1 25 ? 0.034 6.020 -1.810 1.00 43.54 452 GLU X N 12
ATOM 12479 C CA . GLU A 1 25 ? 0.990 7.115 -1.928 1.00 75.14 452 GLU X CA 12
ATOM 12480 C C . GLU A 1 25 ? 1.831 7.240 -0.661 1.00 10.33 452 GLU X C 12
ATOM 12481 O O . GLU A 1 25 ? 3.054 7.377 -0.725 1.00 62.14 452 GLU X O 12
ATOM 12491 N N . THR A 1 26 ? 1.169 7.192 0.490 1.00 42.14 453 THR X N 12
ATOM 12492 C CA . THR A 1 26 ? 1.854 7.301 1.772 1.00 1.30 453 THR X CA 12
ATOM 12493 C C . THR A 1 26 ? 2.682 6.055 2.061 1.00 30.24 453 THR X C 12
ATOM 12494 O O . THR A 1 26 ? 3.737 6.132 2.690 1.00 13.44 453 THR X O 12
ATOM 12505 N N . GLU A 1 27 ? 2.197 4.907 1.596 1.00 61.44 454 GLU X N 12
ATOM 12506 C CA . GLU A 1 27 ? 2.895 3.644 1.807 1.00 4.33 454 GLU X CA 12
ATOM 12507 C C . GLU A 1 27 ? 4.133 3.552 0.920 1.00 54.22 454 GLU X C 12
ATOM 12508 O O . GLU A 1 27 ? 5.228 3.240 1.391 1.00 33.03 454 GLU X O 12
ATOM 12518 N N . LYS A 1 28 ? 3.954 3.827 -0.368 1.00 25.33 455 LYS X N 12
ATOM 12519 C CA . LYS A 1 28 ? 5.055 3.777 -1.322 1.00 0.54 455 LYS X CA 12
ATOM 12520 C C . LYS A 1 28 ? 6.122 4.811 -0.976 1.00 62.42 455 LYS X C 12
ATOM 12521 O O . LYS A 1 28 ? 7.319 4.529 -1.042 1.00 21.12 455 LYS X O 12
ATOM 12536 N N . LYS A 1 29 ? 5.681 6.009 -0.607 1.00 23.55 456 LYS X N 12
ATOM 12537 C CA . LYS A 1 29 ? 6.597 7.085 -0.247 1.00 51.54 456 LYS X CA 12
ATOM 12538 C C . LYS A 1 29 ? 7.430 6.706 0.974 1.00 23.14 456 LYS X C 12
ATOM 12539 O O . LYS A 1 29 ? 8.619 7.015 1.046 1.00 54.11 456 LYS X O 12
ATOM 12554 N N . ARG A 1 30 ? 6.796 6.035 1.931 1.00 71.11 457 ARG X N 12
ATOM 12555 C CA . ARG A 1 30 ? 7.479 5.614 3.149 1.00 35.12 457 ARG X CA 12
ATOM 12556 C C . ARG A 1 30 ? 8.532 4.553 2.842 1.00 55.14 457 ARG X C 12
ATOM 12557 O O . ARG A 1 30 ? 9.674 4.650 3.295 1.00 20.31 457 ARG X O 12
ATOM 12575 N N . ILE A 1 31 ? 8.141 3.543 2.073 1.00 20.05 458 ILE X N 12
ATOM 12576 C CA . ILE A 1 31 ? 9.051 2.465 1.706 1.00 63.42 458 ILE X CA 12
ATOM 12577 C C . ILE A 1 31 ? 10.266 3.003 0.957 1.00 45.00 458 ILE X C 12
ATOM 12578 O O . ILE A 1 31 ? 11.408 2.761 1.351 1.00 10.42 458 ILE X O 12
ATOM 12593 N N . ILE A 1 32 ? 10.012 3.734 -0.123 1.00 30.41 459 ILE X N 12
ATOM 12594 C CA . ILE A 1 32 ? 11.085 4.308 -0.925 1.00 14.13 459 ILE X CA 12
ATOM 12595 C C . ILE A 1 32 ? 11.940 5.263 -0.098 1.00 54.12 459 ILE X C 12
ATOM 12596 O O . ILE A 1 32 ? 13.158 5.323 -0.264 1.00 73.32 459 ILE X O 12
ATOM 12611 N N . GLU A 1 33 ? 11.292 6.006 0.794 1.00 70.03 460 GLU X N 12
ATOM 12612 C CA . GLU A 1 33 ? 11.994 6.958 1.648 1.00 55.24 460 GLU X CA 12
ATOM 12613 C C . GLU A 1 33 ? 12.992 6.242 2.555 1.00 12.02 460 GLU X C 12
ATOM 12614 O O . GLU A 1 33 ? 14.163 6.610 2.617 1.00 12.20 460 GLU X O 12
ATOM 12624 N N . ALA A 1 34 ? 12.517 5.218 3.256 1.00 23.10 461 ALA X N 12
ATOM 12625 C CA . ALA A 1 34 ? 13.366 4.450 4.157 1.00 30.24 461 ALA X CA 12
ATOM 12626 C C . ALA A 1 34 ? 14.527 3.810 3.405 1.00 45.21 461 ALA X C 12
ATOM 12627 O O . ALA A 1 34 ? 15.668 3.831 3.869 1.00 60.24 461 ALA X O 12
ATOM 12634 N N . LEU A 1 35 ? 14.230 3.240 2.242 1.00 41.14 462 LEU X N 12
ATOM 12635 C CA . LEU A 1 35 ? 15.251 2.592 1.424 1.00 32.12 462 LEU X CA 12
ATOM 12636 C C . LEU A 1 35 ? 16.369 3.569 1.073 1.00 23.05 462 LEU X C 12
ATOM 12637 O O . LEU A 1 35 ? 17.542 3.303 1.332 1.00 51.52 462 LEU X O 12
ATOM 12652 N N . GLU A 1 36 ? 15.995 4.701 0.484 1.00 4.01 463 GLU X N 12
ATOM 12653 C CA . GLU A 1 36 ? 16.967 5.717 0.100 1.00 14.12 463 GLU X CA 12
ATOM 12654 C C . GLU A 1 36 ? 17.798 6.157 1.301 1.00 33.23 463 GLU X C 12
ATOM 12655 O O . GLU A 1 36 ? 19.011 6.348 1.196 1.00 3.32 463 GLU X O 12
ATOM 12665 N N . LYS A 1 37 ? 17.139 6.317 2.443 1.00 23.51 464 LYS X N 12
ATOM 12666 C CA . LYS A 1 37 ? 17.815 6.733 3.666 1.00 44.12 464 LYS X CA 12
ATOM 12667 C C . LYS A 1 37 ? 18.715 5.622 4.197 1.00 71.21 464 LYS X C 12
ATOM 12668 O O . LYS A 1 37 ? 19.691 5.880 4.901 1.00 34.14 464 LYS X O 12
ATOM 12683 N N . THR A 1 38 ? 18.380 4.382 3.853 1.00 13.11 465 THR X N 12
ATOM 12684 C CA . THR A 1 38 ? 19.158 3.230 4.293 1.00 52.11 465 THR X CA 12
ATOM 12685 C C . THR A 1 38 ? 20.219 2.856 3.263 1.00 75.51 465 THR X C 12
ATOM 12686 O O . THR A 1 38 ? 21.056 1.990 3.509 1.00 65.34 465 THR X O 12
ATOM 12697 N N . GLY A 1 39 ? 20.177 3.516 2.110 1.00 31.45 466 GLY X N 12
ATOM 12698 C CA . GLY A 1 39 ? 21.140 3.240 1.061 1.00 73.12 466 GLY X CA 12
ATOM 12699 C C . GLY A 1 39 ? 20.669 2.152 0.116 1.00 2.02 466 GLY X C 12
ATOM 12700 O O . GLY A 1 39 ? 21.454 1.298 -0.300 1.00 72.31 466 GLY X O 12
ATOM 12704 N N . TYR A 1 40 ? 19.386 2.181 -0.225 1.00 22.12 467 TYR X N 12
ATOM 12705 C CA . TYR A 1 40 ? 18.812 1.188 -1.125 1.00 42.34 467 TYR X CA 12
ATOM 12706 C C . TYR A 1 40 ? 18.959 -0.218 -0.550 1.00 41.45 467 TYR X C 12
ATOM 12707 O O . TYR A 1 40 ? 19.457 -1.125 -1.217 1.00 0.12 467 TYR X O 12
ATOM 12724 N N . VAL A 1 41 ? 18.521 -0.390 0.693 1.00 21.22 468 VAL X N 12
ATOM 12725 C CA . VAL A 1 41 ? 18.600 -1.685 1.359 1.00 11.54 468 VAL X CA 12
ATOM 12726 C C . VAL A 1 41 ? 17.234 -2.126 1.870 1.00 22.10 468 VAL X C 12
ATOM 12727 O O . VAL A 1 41 ? 16.571 -1.399 2.611 1.00 25.15 468 VAL X O 12
ATOM 12740 N N . LYS A 1 42 ? 16.816 -3.322 1.470 1.00 2.33 469 LYS X N 12
ATOM 12741 C CA . LYS A 1 42 ? 15.529 -3.863 1.888 1.00 73.34 469 LYS X CA 12
ATOM 12742 C C . LYS A 1 42 ? 15.538 -4.203 3.376 1.00 0.52 469 LYS X C 12
ATOM 12743 O O . LYS A 1 42 ? 14.644 -3.801 4.119 1.00 43.22 469 LYS X O 12
ATOM 12758 N N . SER A 1 43 ? 16.555 -4.945 3.802 1.00 71.13 470 SER X N 12
ATOM 12759 C CA . SER A 1 43 ? 16.680 -5.339 5.200 1.00 51.22 470 SER X CA 12
ATOM 12760 C C . SER A 1 43 ? 16.605 -4.123 6.117 1.00 51.22 470 SER X C 12
ATOM 12761 O O . SER A 1 43 ? 15.802 -4.085 7.050 1.00 14.32 470 SER X O 12
ATOM 12768 N N . ARG A 1 44 ? 17.446 -3.131 5.845 1.00 75.24 471 ARG X N 12
ATOM 12769 C CA . ARG A 1 44 ? 17.477 -1.913 6.646 1.00 11.02 471 ARG X CA 12
ATOM 12770 C C . ARG A 1 44 ? 16.143 -1.176 6.565 1.00 64.24 471 ARG X C 12
ATOM 12771 O O . ARG A 1 44 ? 15.569 -0.798 7.585 1.00 23.30 471 ARG X O 12
ATOM 12789 N N . ALA A 1 45 ? 15.657 -0.974 5.345 1.00 63.50 472 ALA X N 12
ATOM 12790 C CA . ALA A 1 45 ? 14.392 -0.284 5.131 1.00 51.02 472 ALA X CA 12
ATOM 12791 C C . ALA A 1 45 ? 13.254 -0.979 5.871 1.00 14.44 472 ALA X C 12
ATOM 12792 O O . ALA A 1 45 ? 12.329 -0.332 6.357 1.00 62.31 472 ALA X O 12
ATOM 12799 N N . ALA A 1 46 ? 13.331 -2.305 5.952 1.00 33.12 473 ALA X N 12
ATOM 12800 C CA . ALA A 1 46 ? 12.308 -3.088 6.635 1.00 5.31 473 ALA X CA 12
ATOM 12801 C C . ALA A 1 46 ? 12.346 -2.848 8.140 1.00 1.25 473 ALA X C 12
ATOM 12802 O O . ALA A 1 46 ? 11.329 -2.524 8.753 1.00 50.13 473 ALA X O 12
ATOM 12809 N N . LYS A 1 47 ? 13.526 -3.008 8.731 1.00 62.03 474 LYS X N 12
ATOM 12810 C CA . LYS A 1 47 ? 13.698 -2.809 10.165 1.00 24.40 474 LYS X CA 12
ATOM 12811 C C . LYS A 1 47 ? 13.442 -1.353 10.546 1.00 54.40 474 LYS X C 12
ATOM 12812 O O . LYS A 1 47 ? 12.917 -1.066 11.621 1.00 74.45 474 LYS X O 12
ATOM 12827 N N . LEU A 1 48 ? 13.818 -0.440 9.657 1.00 10.44 475 LEU X N 12
ATOM 12828 C CA . LEU A 1 48 ? 13.629 0.986 9.899 1.00 74.31 475 LEU X CA 12
ATOM 12829 C C . LEU A 1 48 ? 12.147 1.345 9.908 1.00 24.12 475 LEU X C 12
ATOM 12830 O O . LEU A 1 48 ? 11.662 2.006 10.827 1.00 74.13 475 LEU X O 12
ATOM 12845 N N . LEU A 1 49 ? 11.430 0.904 8.880 1.00 14.12 476 LEU X N 12
ATOM 12846 C CA . LEU A 1 49 ? 10.001 1.176 8.769 1.00 2.33 476 LEU X CA 12
ATOM 12847 C C . LEU A 1 49 ? 9.217 0.408 9.828 1.00 41.31 476 LEU X C 12
ATOM 12848 O O . LEU A 1 49 ? 8.280 0.935 10.425 1.00 65.41 476 LEU X O 12
ATOM 12863 N N . GLY A 1 50 ? 9.609 -0.841 10.057 1.00 45.23 477 GLY X N 12
ATOM 12864 C CA . GLY A 1 50 ? 8.934 -1.662 11.045 1.00 22.13 477 GLY X CA 12
ATOM 12865 C C . GLY A 1 50 ? 8.268 -2.878 10.432 1.00 61.31 477 GLY X C 12
ATOM 12866 O O . GLY A 1 50 ? 7.353 -3.455 11.019 1.00 35.21 477 GLY X O 12
ATOM 12870 N N . TYR A 1 51 ? 8.726 -3.267 9.248 1.00 41.35 478 TYR X N 12
ATOM 12871 C CA . TYR A 1 51 ? 8.166 -4.419 8.552 1.00 51.13 478 TYR X CA 12
ATOM 12872 C C . TYR A 1 51 ? 9.233 -5.484 8.314 1.00 65.31 478 TYR X C 12
ATOM 12873 O O . TYR A 1 51 ? 10.431 -5.203 8.364 1.00 40.51 478 TYR X O 12
ATOM 12890 N N . THR A 1 52 ? 8.789 -6.710 8.056 1.00 31.11 479 THR X N 12
ATOM 12891 C CA . THR A 1 52 ? 9.703 -7.818 7.812 1.00 32.34 479 THR X CA 12
ATOM 12892 C C . THR A 1 52 ? 10.070 -7.913 6.334 1.00 71.23 479 THR X C 12
ATOM 12893 O O . THR A 1 52 ? 9.421 -7.302 5.483 1.00 3.54 479 THR X O 12
ATOM 12904 N N . LEU A 1 53 ? 11.112 -8.681 6.036 1.00 51.22 480 LEU X N 12
ATOM 12905 C CA . LEU A 1 53 ? 11.564 -8.856 4.660 1.00 73.24 480 LEU X CA 12
ATOM 12906 C C . LEU A 1 53 ? 10.403 -9.244 3.751 1.00 73.11 480 LEU X C 12
ATOM 12907 O O . LEU A 1 53 ? 10.332 -8.813 2.599 1.00 12.40 480 LEU X O 12
ATOM 12922 N N . ARG A 1 54 ? 9.494 -10.059 4.275 1.00 60.01 481 ARG X N 12
ATOM 12923 C CA . ARG A 1 54 ? 8.335 -10.504 3.510 1.00 5.23 481 ARG X CA 12
ATOM 12924 C C . ARG A 1 54 ? 7.407 -9.333 3.198 1.00 63.40 481 ARG X C 12
ATOM 12925 O O . ARG A 1 54 ? 7.023 -9.124 2.047 1.00 34.21 481 ARG X O 12
ATOM 12943 N N . GLN A 1 55 ? 7.052 -8.575 4.230 1.00 43.45 482 GLN X N 12
ATOM 12944 C CA . GLN A 1 55 ? 6.168 -7.426 4.065 1.00 74.43 482 GLN X CA 12
ATOM 12945 C C . GLN A 1 55 ? 6.789 -6.392 3.131 1.00 15.22 482 GLN X C 12
ATOM 12946 O O . GLN A 1 55 ? 6.179 -5.992 2.138 1.00 24.12 482 GLN X O 12
ATOM 12958 N N . LEU A 1 56 ? 8.002 -5.963 3.457 1.00 30.43 483 LEU X N 12
ATOM 12959 C CA . LEU A 1 56 ? 8.707 -4.973 2.647 1.00 23.25 483 LEU X CA 12
ATOM 12960 C C . LEU A 1 56 ? 8.779 -5.415 1.189 1.00 43.34 483 LEU X C 12
ATOM 12961 O O . LEU A 1 56 ? 8.404 -4.669 0.284 1.00 12.42 483 LEU X O 12
ATOM 12976 N N . ASP A 1 57 ? 9.260 -6.633 0.968 1.00 4.40 484 ASP X N 12
ATOM 12977 C CA . ASP A 1 57 ? 9.378 -7.177 -0.380 1.00 74.33 484 ASP X CA 12
ATOM 12978 C C . ASP A 1 57 ? 8.044 -7.100 -1.115 1.00 23.13 484 ASP X C 12
ATOM 12979 O O . ASP A 1 57 ? 7.985 -6.686 -2.274 1.00 2.41 484 ASP X O 12
ATOM 12987 N N . TYR A 1 58 ? 6.975 -7.502 -0.436 1.00 62.24 485 TYR X N 12
ATOM 12988 C CA . TYR A 1 58 ? 5.642 -7.482 -1.027 1.00 54.52 485 TYR X CA 12
ATOM 12989 C C . TYR A 1 58 ? 5.264 -6.071 -1.468 1.00 35.33 485 TYR X C 12
ATOM 12990 O O . TYR A 1 58 ? 4.601 -5.886 -2.490 1.00 43.32 485 TYR X O 12
ATOM 13007 N N . ARG A 1 59 ? 5.690 -5.081 -0.693 1.00 30.20 486 ARG X N 12
ATOM 13008 C CA . ARG A 1 59 ? 5.396 -3.686 -1.004 1.00 23.23 486 ARG X CA 12
ATOM 13009 C C . ARG A 1 59 ? 6.215 -3.211 -2.201 1.00 23.24 486 ARG X C 12
ATOM 13010 O O . ARG A 1 59 ? 5.721 -2.466 -3.047 1.00 73.10 486 ARG X O 12
ATOM 13028 N N . ILE A 1 60 ? 7.468 -3.648 -2.265 1.00 12.05 487 ILE X N 12
ATOM 13029 C CA . ILE A 1 60 ? 8.354 -3.269 -3.359 1.00 10.12 487 ILE X CA 12
ATOM 13030 C C . ILE A 1 60 ? 7.831 -3.787 -4.695 1.00 62.30 487 ILE X C 12
ATOM 13031 O O . ILE A 1 60 ? 7.877 -3.086 -5.705 1.00 15.43 487 ILE X O 12
ATOM 13046 N N . LYS A 1 61 ? 7.333 -5.018 -4.691 1.00 1.41 488 LYS X N 12
ATOM 13047 C CA . LYS A 1 61 ? 6.799 -5.631 -5.902 1.00 43.53 488 LYS X CA 12
ATOM 13048 C C . LYS A 1 61 ? 5.448 -5.025 -6.267 1.00 53.44 488 LYS X C 12
ATOM 13049 O O . LYS A 1 61 ? 5.158 -4.788 -7.440 1.00 72.22 488 LYS X O 12
ATOM 13064 N N . LYS A 1 62 ? 4.624 -4.775 -5.255 1.00 24.34 489 LYS X N 12
ATOM 13065 C CA . LYS A 1 62 ? 3.304 -4.193 -5.469 1.00 21.32 489 LYS X CA 12
ATOM 13066 C C . LYS A 1 62 ? 3.417 -2.752 -5.959 1.00 63.33 489 LYS X C 12
ATOM 13067 O O . LYS A 1 62 ? 2.716 -2.345 -6.886 1.00 53.33 489 LYS X O 12
ATOM 13082 N N . TYR A 1 63 ? 4.304 -1.987 -5.333 1.00 63.10 490 TYR X N 12
ATOM 13083 C CA . TYR A 1 63 ? 4.507 -0.592 -5.705 1.00 65.13 490 TYR X CA 12
ATOM 13084 C C . TYR A 1 63 ? 5.552 -0.470 -6.810 1.00 43.30 490 TYR X C 12
ATOM 13085 O O . TYR A 1 63 ? 5.824 0.623 -7.304 1.00 45.35 490 TYR X O 12
ATOM 13102 N N . GLY A 1 64 ? 6.133 -1.603 -7.193 1.00 12.33 491 GLY X N 12
ATOM 13103 C CA . GLY A 1 64 ? 7.141 -1.603 -8.238 1.00 73.13 491 GLY X CA 12
ATOM 13104 C C . GLY A 1 64 ? 8.242 -0.593 -7.981 1.00 70.25 491 GLY X C 12
ATOM 13105 O O . GLY A 1 64 ? 8.656 0.128 -8.890 1.00 25.21 491 GLY X O 12
ATOM 13109 N N . ILE A 1 65 ? 8.717 -0.541 -6.742 1.00 33.34 492 ILE X N 12
ATOM 13110 C CA . ILE A 1 65 ? 9.777 0.388 -6.368 1.00 12.35 492 ILE X CA 12
ATOM 13111 C C . ILE A 1 65 ? 11.132 -0.091 -6.878 1.00 73.33 492 ILE X C 12
ATOM 13112 O O . ILE A 1 65 ? 11.348 -1.287 -7.066 1.00 45.43 492 ILE X O 12
ATOM 13127 N N . GLU A 1 66 ? 12.042 0.854 -7.099 1.00 41.10 493 GLU X N 12
ATOM 13128 C CA . GLU A 1 66 ? 13.378 0.527 -7.586 1.00 52.04 493 GLU X CA 12
ATOM 13129 C C . GLU A 1 66 ? 14.427 0.782 -6.508 1.00 43.33 493 GLU X C 12
ATOM 13130 O O . GLU A 1 66 ? 14.165 1.469 -5.520 1.00 63.45 493 GLU X O 12
ATOM 13140 N N . LEU A 1 67 ? 15.616 0.225 -6.705 1.00 43.24 494 LEU X N 12
ATOM 13141 C CA . LEU A 1 67 ? 16.707 0.390 -5.750 1.00 63.34 494 LEU X CA 12
ATOM 13142 C C . LEU A 1 67 ? 18.021 -0.126 -6.329 1.00 40.01 494 LEU X C 12
ATOM 13143 O O . LEU A 1 67 ? 18.038 -1.089 -7.096 1.00 44.25 494 LEU X O 12
ATOM 13158 N N . LYS A 1 68 ? 19.120 0.518 -5.955 1.00 43.22 495 LYS X N 12
ATOM 13159 C CA . LYS A 1 68 ? 20.440 0.124 -6.433 1.00 54.55 495 LYS X CA 12
ATOM 13160 C C . LYS A 1 68 ? 20.687 -1.361 -6.183 1.00 21.15 495 LYS X C 12
ATOM 13161 O O . LYS A 1 68 ? 21.429 -2.011 -6.920 1.00 32.02 495 LYS X O 12
ATOM 13176 N N . LYS A 1 69 ? 20.060 -1.893 -5.139 1.00 11.13 496 LYS X N 12
ATOM 13177 C CA . LYS A 1 69 ? 20.209 -3.302 -4.793 1.00 1.23 496 LYS X CA 12
ATOM 13178 C C . LYS A 1 69 ? 19.066 -4.128 -5.374 1.00 15.31 496 LYS X C 12
ATOM 13179 O O . LYS A 1 69 ? 18.613 -5.095 -4.762 1.00 74.41 496 LYS X O 12
ATOM 13194 N N . PHE A 1 70 ? 18.606 -3.742 -6.559 1.00 40.43 497 PHE X N 12
ATOM 13195 C CA . PHE A 1 70 ? 17.516 -4.449 -7.223 1.00 75.40 497 PHE X CA 12
ATOM 13196 C C . PHE A 1 70 ? 18.058 -5.483 -8.205 1.00 35.52 497 PHE X C 12
ATOM 13197 O O . PHE A 1 70 ? 17.325 -6.358 -8.666 1.00 20.55 497 PHE X O 12
ATOM 13213 N N . THR A 1 1 ? 19.353 28.614 -23.444 1.00 5.00 428 THR X N 13
ATOM 13214 C CA . THR A 1 1 ? 18.345 27.670 -22.977 1.00 12.01 428 THR X CA 13
ATOM 13215 C C . THR A 1 1 ? 18.362 27.555 -21.456 1.00 30.04 428 THR X C 13
ATOM 13216 O O . THR A 1 1 ? 19.370 27.847 -20.814 1.00 12.04 428 THR X O 13
ATOM 13227 N N . SER A 1 2 ? 17.240 27.127 -20.887 1.00 22.44 429 SER X N 13
ATOM 13228 C CA . SER A 1 2 ? 17.126 26.976 -19.441 1.00 32.13 429 SER X CA 13
ATOM 13229 C C . SER A 1 2 ? 16.261 25.770 -19.087 1.00 55.14 429 SER X C 13
ATOM 13230 O O . SER A 1 2 ? 15.389 25.370 -19.858 1.00 1.53 429 SER X O 13
ATOM 13237 N N . SER A 1 3 ? 16.510 25.195 -17.915 1.00 63.41 430 SER X N 13
ATOM 13238 C CA . SER A 1 3 ? 15.757 24.032 -17.460 1.00 72.23 430 SER X CA 13
ATOM 13239 C C . SER A 1 3 ? 14.579 24.455 -16.587 1.00 21.21 430 SER X C 13
ATOM 13240 O O . SER A 1 3 ? 14.497 24.084 -15.416 1.00 14.24 430 SER X O 13
ATOM 13247 N N . GLU A 1 4 ? 13.671 25.234 -17.166 1.00 55.00 431 GLU X N 13
ATOM 13248 C CA . GLU A 1 4 ? 12.499 25.709 -16.441 1.00 42.22 431 GLU X CA 13
ATOM 13249 C C . GLU A 1 4 ? 11.223 25.091 -17.006 1.00 20.45 431 GLU X C 13
ATOM 13250 O O . GLU A 1 4 ? 10.531 25.703 -17.820 1.00 73.30 431 GLU X O 13
ATOM 13260 N N . LEU A 1 5 ? 10.918 23.874 -16.569 1.00 34.30 432 LEU X N 13
ATOM 13261 C CA . LEU A 1 5 ? 9.726 23.172 -17.031 1.00 42.04 432 LEU X CA 13
ATOM 13262 C C . LEU A 1 5 ? 8.467 23.769 -16.410 1.00 23.40 432 LEU X C 13
ATOM 13263 O O . LEU A 1 5 ? 8.505 24.396 -15.351 1.00 3.34 432 LEU X O 13
ATOM 13278 N N . PRO A 1 6 ? 7.323 23.569 -17.081 1.00 12.24 433 PRO X N 13
ATOM 13279 C CA . PRO A 1 6 ? 6.031 24.077 -16.612 1.00 22.13 433 PRO X CA 13
ATOM 13280 C C . PRO A 1 6 ? 5.540 23.350 -15.366 1.00 60.12 433 PRO X C 13
ATOM 13281 O O . PRO A 1 6 ? 4.750 23.890 -14.592 1.00 4.12 433 PRO X O 13
ATOM 13289 N N . GLU A 1 7 ? 6.014 22.122 -15.177 1.00 43.15 434 GLU X N 13
ATOM 13290 C CA . GLU A 1 7 ? 5.622 21.322 -14.022 1.00 43.22 434 GLU X CA 13
ATOM 13291 C C . GLU A 1 7 ? 4.105 21.169 -13.957 1.00 63.42 434 GLU X C 13
ATOM 13292 O O . GLU A 1 7 ? 3.530 21.027 -12.877 1.00 44.34 434 GLU X O 13
ATOM 13302 N N . LEU A 1 8 ? 3.462 21.198 -15.120 1.00 33.41 435 LEU X N 13
ATOM 13303 C CA . LEU A 1 8 ? 2.012 21.062 -15.196 1.00 1.10 435 LEU X CA 13
ATOM 13304 C C . LEU A 1 8 ? 1.584 19.625 -14.917 1.00 42.22 435 LEU X C 13
ATOM 13305 O O . LEU A 1 8 ? 0.611 19.384 -14.200 1.00 63.41 435 LEU X O 13
ATOM 13320 N N . LEU A 1 9 ? 2.316 18.674 -15.485 1.00 10.10 436 LEU X N 13
ATOM 13321 C CA . LEU A 1 9 ? 2.015 17.260 -15.295 1.00 54.32 436 LEU X CA 13
ATOM 13322 C C . LEU A 1 9 ? 2.338 16.819 -13.871 1.00 4.13 436 LEU X C 13
ATOM 13323 O O . LEU A 1 9 ? 1.622 16.010 -13.283 1.00 23.03 436 LEU X O 13
ATOM 13338 N N . ARG A 1 10 ? 3.421 17.360 -13.323 1.00 63.05 437 ARG X N 13
ATOM 13339 C CA . ARG A 1 10 ? 3.840 17.023 -11.967 1.00 23.32 437 ARG X CA 13
ATOM 13340 C C . ARG A 1 10 ? 2.823 17.524 -10.945 1.00 23.54 437 ARG X C 13
ATOM 13341 O O . ARG A 1 10 ? 2.624 16.906 -9.898 1.00 42.04 437 ARG X O 13
ATOM 13359 N N . LYS A 1 11 ? 2.184 18.647 -11.254 1.00 1.54 438 LYS X N 13
ATOM 13360 C CA . LYS A 1 11 ? 1.188 19.230 -10.365 1.00 61.22 438 LYS X CA 13
ATOM 13361 C C . LYS A 1 11 ? -0.225 18.912 -10.845 1.00 34.03 438 LYS X C 13
ATOM 13362 O O . LYS A 1 11 ? -1.068 19.801 -10.955 1.00 2.32 438 LYS X O 13
ATOM 13377 N N . ARG A 1 12 ? -0.476 17.637 -11.128 1.00 54.15 439 ARG X N 13
ATOM 13378 C CA . ARG A 1 12 ? -1.786 17.202 -11.596 1.00 65.33 439 ARG X CA 13
ATOM 13379 C C . ARG A 1 12 ? -1.917 15.685 -11.510 1.00 4.53 439 ARG X C 13
ATOM 13380 O O . ARG A 1 12 ? -1.040 14.950 -11.962 1.00 21.20 439 ARG X O 13
ATOM 13398 N N . GLU A 1 13 ? -3.019 15.224 -10.925 1.00 74.00 440 GLU X N 13
ATOM 13399 C CA . GLU A 1 13 ? -3.264 13.794 -10.778 1.00 14.10 440 GLU X CA 13
ATOM 13400 C C . GLU A 1 13 ? -3.128 13.078 -12.119 1.00 65.23 440 GLU X C 13
ATOM 13401 O O . GLU A 1 13 ? -3.239 13.695 -13.178 1.00 11.23 440 GLU X O 13
ATOM 13411 N N . ARG A 1 14 ? -2.888 11.772 -12.064 1.00 64.13 441 ARG X N 13
ATOM 13412 C CA . ARG A 1 14 ? -2.734 10.973 -13.274 1.00 54.45 441 ARG X CA 13
ATOM 13413 C C . ARG A 1 14 ? -3.980 10.130 -13.529 1.00 4.51 441 ARG X C 13
ATOM 13414 O O . ARG A 1 14 ? -4.352 9.883 -14.677 1.00 2.02 441 ARG X O 13
ATOM 13432 N N . LYS A 1 15 ? -4.623 9.690 -12.452 1.00 45.10 442 LYS X N 13
ATOM 13433 C CA . LYS A 1 15 ? -5.827 8.876 -12.557 1.00 20.53 442 LYS X CA 13
ATOM 13434 C C . LYS A 1 15 ? -6.941 9.437 -11.680 1.00 51.34 442 LYS X C 13
ATOM 13435 O O . LYS A 1 15 ? -6.732 10.384 -10.921 1.00 64.12 442 LYS X O 13
ATOM 13450 N N . THR A 1 16 ? -8.127 8.846 -11.787 1.00 63.21 443 THR X N 13
ATOM 13451 C CA . THR A 1 16 ? -9.275 9.286 -11.003 1.00 54.10 443 THR X CA 13
ATOM 13452 C C . THR A 1 16 ? -10.075 8.097 -10.484 1.00 60.12 443 THR X C 13
ATOM 13453 O O . THR A 1 16 ? -9.703 6.944 -10.699 1.00 33.34 443 THR X O 13
ATOM 13464 N N . GLY A 1 17 ? -11.176 8.385 -9.798 1.00 13.44 444 GLY X N 13
ATOM 13465 C CA . GLY A 1 17 ? -12.012 7.327 -9.259 1.00 40.13 444 GLY X CA 13
ATOM 13466 C C . GLY A 1 17 ? -11.941 7.246 -7.747 1.00 0.11 444 GLY X C 13
ATOM 13467 O O . GLY A 1 17 ? -11.024 7.791 -7.132 1.00 20.11 444 GLY X O 13
ATOM 13471 N N . ASP A 1 18 ? -12.910 6.565 -7.146 1.00 33.42 445 ASP X N 13
ATOM 13472 C CA . ASP A 1 18 ? -12.953 6.415 -5.696 1.00 63.12 445 ASP X CA 13
ATOM 13473 C C . ASP A 1 18 ? -12.088 5.241 -5.246 1.00 60.55 445 ASP X C 13
ATOM 13474 O O . ASP A 1 18 ? -12.601 4.196 -4.843 1.00 54.13 445 ASP X O 13
ATOM 13482 N N . LEU A 1 19 ? -10.774 5.421 -5.318 1.00 61.11 446 LEU X N 13
ATOM 13483 C CA . LEU A 1 19 ? -9.837 4.377 -4.918 1.00 30.24 446 LEU X CA 13
ATOM 13484 C C . LEU A 1 19 ? -8.843 4.903 -3.888 1.00 5.04 446 LEU X C 13
ATOM 13485 O O . LEU A 1 19 ? -8.640 6.109 -3.744 1.00 32.22 446 LEU X O 13
ATOM 13500 N N . PRO A 1 20 ? -8.205 3.978 -3.154 1.00 40.52 447 PRO X N 13
ATOM 13501 C CA . PRO A 1 20 ? -7.218 4.325 -2.126 1.00 65.30 447 PRO X CA 13
ATOM 13502 C C . PRO A 1 20 ? -5.931 4.882 -2.724 1.00 43.30 447 PRO X C 13
ATOM 13503 O O . PRO A 1 20 ? -4.955 4.156 -2.911 1.00 40.53 447 PRO X O 13
ATOM 13511 N N . LYS A 1 21 ? -5.934 6.177 -3.021 1.00 14.21 448 LYS X N 13
ATOM 13512 C CA . LYS A 1 21 ? -4.765 6.834 -3.596 1.00 62.00 448 LYS X CA 13
ATOM 13513 C C . LYS A 1 21 ? -3.837 7.349 -2.500 1.00 31.12 448 LYS X C 13
ATOM 13514 O O . LYS A 1 21 ? -2.616 7.239 -2.606 1.00 10.44 448 LYS X O 13
ATOM 13529 N N . PHE A 1 22 ? -4.425 7.909 -1.449 1.00 32.03 449 PHE X N 13
ATOM 13530 C CA . PHE A 1 22 ? -3.650 8.441 -0.333 1.00 42.40 449 PHE X CA 13
ATOM 13531 C C . PHE A 1 22 ? -2.854 7.335 0.353 1.00 34.02 449 PHE X C 13
ATOM 13532 O O . PHE A 1 22 ? -1.699 7.530 0.731 1.00 50.33 449 PHE X O 13
ATOM 13548 N N . ILE A 1 23 ? -3.481 6.174 0.509 1.00 25.32 450 ILE X N 13
ATOM 13549 C CA . ILE A 1 23 ? -2.832 5.036 1.149 1.00 11.31 450 ILE X CA 13
ATOM 13550 C C . ILE A 1 23 ? -1.635 4.557 0.334 1.00 33.23 450 ILE X C 13
ATOM 13551 O O . ILE A 1 23 ? -0.531 4.415 0.860 1.00 25.32 450 ILE X O 13
ATOM 13566 N N . GLU A 1 24 ? -1.861 4.311 -0.953 1.00 1.30 451 GLU X N 13
ATOM 13567 C CA . GLU A 1 24 ? -0.800 3.850 -1.839 1.00 54.42 451 GLU X CA 13
ATOM 13568 C C . GLU A 1 24 ? 0.300 4.899 -1.965 1.00 44.11 451 GLU X C 13
ATOM 13569 O O . GLU A 1 24 ? 1.468 4.569 -2.167 1.00 31.34 451 GLU X O 13
ATOM 13579 N N . GLU A 1 25 ? -0.083 6.166 -1.844 1.00 43.54 452 GLU X N 13
ATOM 13580 C CA . GLU A 1 25 ? 0.871 7.266 -1.946 1.00 75.14 452 GLU X CA 13
ATOM 13581 C C . GLU A 1 25 ? 1.705 7.381 -0.673 1.00 10.33 452 GLU X C 13
ATOM 13582 O O . GLU A 1 25 ? 2.929 7.492 -0.727 1.00 62.14 452 GLU X O 13
ATOM 13592 N N . THR A 1 26 ? 1.031 7.355 0.474 1.00 42.14 453 THR X N 13
ATOM 13593 C CA . THR A 1 26 ? 1.709 7.457 1.760 1.00 1.30 453 THR X CA 13
ATOM 13594 C C . THR A 1 26 ? 2.529 6.207 2.052 1.00 30.24 453 THR X C 13
ATOM 13595 O O . THR A 1 26 ? 3.580 6.277 2.687 1.00 13.44 453 THR X O 13
ATOM 13606 N N . GLU A 1 27 ? 2.042 5.062 1.583 1.00 61.44 454 GLU X N 13
ATOM 13607 C CA . GLU A 1 27 ? 2.732 3.795 1.794 1.00 4.33 454 GLU X CA 13
ATOM 13608 C C . GLU A 1 27 ? 3.975 3.699 0.916 1.00 54.22 454 GLU X C 13
ATOM 13609 O O . GLU A 1 27 ? 5.064 3.382 1.393 1.00 33.03 454 GLU X O 13
ATOM 13619 N N . LYS A 1 28 ? 3.805 3.976 -0.373 1.00 25.33 455 LYS X N 13
ATOM 13620 C CA . LYS A 1 28 ? 4.912 3.922 -1.320 1.00 0.54 455 LYS X CA 13
ATOM 13621 C C . LYS A 1 28 ? 6.001 4.922 -0.943 1.00 62.42 455 LYS X C 13
ATOM 13622 O O . LYS A 1 28 ? 7.188 4.598 -0.958 1.00 21.12 455 LYS X O 13
ATOM 13637 N N . LYS A 1 29 ? 5.588 6.139 -0.601 1.00 23.55 456 LYS X N 13
ATOM 13638 C CA . LYS A 1 29 ? 6.527 7.185 -0.217 1.00 51.54 456 LYS X CA 13
ATOM 13639 C C . LYS A 1 29 ? 7.308 6.783 1.029 1.00 23.14 456 LYS X C 13
ATOM 13640 O O . LYS A 1 29 ? 8.496 7.085 1.153 1.00 54.11 456 LYS X O 13
ATOM 13655 N N . ARG A 1 30 ? 6.636 6.101 1.951 1.00 71.11 457 ARG X N 13
ATOM 13656 C CA . ARG A 1 30 ? 7.269 5.657 3.188 1.00 35.12 457 ARG X CA 13
ATOM 13657 C C . ARG A 1 30 ? 8.345 4.613 2.903 1.00 55.14 457 ARG X C 13
ATOM 13658 O O . ARG A 1 30 ? 9.481 4.738 3.360 1.00 20.31 457 ARG X O 13
ATOM 13676 N N . ILE A 1 31 ? 7.977 3.584 2.147 1.00 20.05 458 ILE X N 13
ATOM 13677 C CA . ILE A 1 31 ? 8.911 2.518 1.802 1.00 63.42 458 ILE X CA 13
ATOM 13678 C C . ILE A 1 31 ? 10.132 3.072 1.075 1.00 45.00 458 ILE X C 13
ATOM 13679 O O . ILE A 1 31 ? 11.268 2.852 1.494 1.00 10.42 458 ILE X O 13
ATOM 13694 N N . ILE A 1 32 ? 9.888 3.791 -0.015 1.00 30.41 459 ILE X N 13
ATOM 13695 C CA . ILE A 1 32 ? 10.968 4.378 -0.799 1.00 14.13 459 ILE X CA 13
ATOM 13696 C C . ILE A 1 32 ? 11.809 5.326 0.048 1.00 54.12 459 ILE X C 13
ATOM 13697 O O . ILE A 1 32 ? 13.028 5.399 -0.109 1.00 73.32 459 ILE X O 13
ATOM 13712 N N . GLU A 1 33 ? 11.151 6.049 0.948 1.00 70.03 460 GLU X N 13
ATOM 13713 C CA . GLU A 1 33 ? 11.841 6.992 1.822 1.00 55.24 460 GLU X CA 13
ATOM 13714 C C . GLU A 1 33 ? 12.839 6.271 2.721 1.00 12.02 460 GLU X C 13
ATOM 13715 O O . GLU A 1 33 ? 14.007 6.651 2.800 1.00 12.20 460 GLU X O 13
ATOM 13725 N N . ALA A 1 34 ? 12.371 5.227 3.397 1.00 23.10 461 ALA X N 13
ATOM 13726 C CA . ALA A 1 34 ? 13.223 4.451 4.290 1.00 30.24 461 ALA X CA 13
ATOM 13727 C C . ALA A 1 34 ? 14.404 3.850 3.537 1.00 45.21 461 ALA X C 13
ATOM 13728 O O . ALA A 1 34 ? 15.548 3.935 3.985 1.00 60.24 461 ALA X O 13
ATOM 13735 N N . LEU A 1 35 ? 14.121 3.241 2.391 1.00 41.14 462 LEU X N 13
ATOM 13736 C CA . LEU A 1 35 ? 15.161 2.624 1.574 1.00 32.12 462 LEU X CA 13
ATOM 13737 C C . LEU A 1 35 ? 16.247 3.636 1.220 1.00 23.05 462 LEU X C 13
ATOM 13738 O O . LEU A 1 35 ? 17.428 3.406 1.474 1.00 51.52 462 LEU X O 13
ATOM 13753 N N . GLU A 1 36 ? 15.836 4.756 0.634 1.00 4.01 463 GLU X N 13
ATOM 13754 C CA . GLU A 1 36 ? 16.773 5.804 0.246 1.00 14.12 463 GLU X CA 13
ATOM 13755 C C . GLU A 1 36 ? 17.590 6.274 1.447 1.00 33.23 463 GLU X C 13
ATOM 13756 O O . GLU A 1 36 ? 18.791 6.521 1.337 1.00 3.32 463 GLU X O 13
ATOM 13766 N N . LYS A 1 37 ? 16.929 6.396 2.593 1.00 23.51 464 LYS X N 13
ATOM 13767 C CA . LYS A 1 37 ? 17.592 6.835 3.816 1.00 44.12 464 LYS X CA 13
ATOM 13768 C C . LYS A 1 37 ? 18.525 5.753 4.349 1.00 71.21 464 LYS X C 13
ATOM 13769 O O . LYS A 1 37 ? 19.485 6.043 5.063 1.00 34.14 464 LYS X O 13
ATOM 13784 N N . THR A 1 38 ? 18.237 4.504 3.996 1.00 13.11 465 THR X N 13
ATOM 13785 C CA . THR A 1 38 ? 19.050 3.378 4.439 1.00 52.11 465 THR X CA 13
ATOM 13786 C C . THR A 1 38 ? 20.129 3.044 3.414 1.00 75.51 465 THR X C 13
ATOM 13787 O O . THR A 1 38 ? 21.013 2.229 3.675 1.00 65.34 465 THR X O 13
ATOM 13798 N N . GLY A 1 39 ? 20.050 3.678 2.249 1.00 31.45 466 GLY X N 13
ATOM 13799 C CA . GLY A 1 39 ? 21.025 3.433 1.203 1.00 73.12 466 GLY X CA 13
ATOM 13800 C C . GLY A 1 39 ? 20.587 2.344 0.243 1.00 2.02 466 GLY X C 13
ATOM 13801 O O . GLY A 1 39 ? 21.396 1.517 -0.177 1.00 72.31 466 GLY X O 13
ATOM 13805 N N . TYR A 1 40 ? 19.305 2.342 -0.101 1.00 22.12 467 TYR X N 13
ATOM 13806 C CA . TYR A 1 40 ? 18.759 1.344 -1.012 1.00 42.34 467 TYR X CA 13
ATOM 13807 C C . TYR A 1 40 ? 18.934 -0.062 -0.449 1.00 41.45 467 TYR X C 13
ATOM 13808 O O . TYR A 1 40 ? 19.276 -0.997 -1.173 1.00 0.12 467 TYR X O 13
ATOM 13825 N N . VAL A 1 41 ? 18.693 -0.205 0.851 1.00 21.22 468 VAL X N 13
ATOM 13826 C CA . VAL A 1 41 ? 18.822 -1.497 1.515 1.00 11.54 468 VAL X CA 13
ATOM 13827 C C . VAL A 1 41 ? 17.466 -2.002 1.999 1.00 22.10 468 VAL X C 13
ATOM 13828 O O . VAL A 1 41 ? 16.742 -1.298 2.701 1.00 25.15 468 VAL X O 13
ATOM 13841 N N . LYS A 1 42 ? 17.130 -3.230 1.617 1.00 2.33 469 LYS X N 13
ATOM 13842 C CA . LYS A 1 42 ? 15.862 -3.833 2.011 1.00 73.34 469 LYS X CA 13
ATOM 13843 C C . LYS A 1 42 ? 15.856 -4.161 3.501 1.00 0.52 469 LYS X C 13
ATOM 13844 O O . LYS A 1 42 ? 14.949 -3.762 4.231 1.00 43.22 469 LYS X O 13
ATOM 13859 N N . SER A 1 43 ? 16.876 -4.889 3.947 1.00 71.13 470 SER X N 13
ATOM 13860 C CA . SER A 1 43 ? 16.986 -5.272 5.349 1.00 51.22 470 SER X CA 13
ATOM 13861 C C . SER A 1 43 ? 16.846 -4.054 6.258 1.00 51.22 470 SER X C 13
ATOM 13862 O O . SER A 1 43 ? 16.023 -4.039 7.172 1.00 14.32 470 SER X O 13
ATOM 13869 N N . ARG A 1 44 ? 17.658 -3.033 5.998 1.00 75.24 471 ARG X N 13
ATOM 13870 C CA . ARG A 1 44 ? 17.626 -1.811 6.791 1.00 11.02 471 ARG X CA 13
ATOM 13871 C C . ARG A 1 44 ? 16.270 -1.122 6.676 1.00 64.24 471 ARG X C 13
ATOM 13872 O O . ARG A 1 44 ? 15.659 -0.759 7.681 1.00 23.30 471 ARG X O 13
ATOM 13890 N N . ALA A 1 45 ? 15.805 -0.945 5.444 1.00 63.50 472 ALA X N 13
ATOM 13891 C CA . ALA A 1 45 ? 14.520 -0.302 5.197 1.00 51.02 472 ALA X CA 13
ATOM 13892 C C . ALA A 1 45 ? 13.394 -1.027 5.926 1.00 14.44 472 ALA X C 13
ATOM 13893 O O . ALA A 1 45 ? 12.452 -0.401 6.411 1.00 62.31 472 ALA X O 13
ATOM 13900 N N . ALA A 1 46 ? 13.498 -2.350 5.999 1.00 33.12 473 ALA X N 13
ATOM 13901 C CA . ALA A 1 46 ? 12.488 -3.159 6.670 1.00 5.31 473 ALA X CA 13
ATOM 13902 C C . ALA A 1 46 ? 12.490 -2.905 8.173 1.00 1.25 473 ALA X C 13
ATOM 13903 O O . ALA A 1 46 ? 11.453 -2.603 8.764 1.00 50.13 473 ALA X O 13
ATOM 13910 N N . LYS A 1 47 ? 13.661 -3.027 8.788 1.00 62.03 474 LYS X N 13
ATOM 13911 C CA . LYS A 1 47 ? 13.799 -2.808 10.223 1.00 24.40 474 LYS X CA 13
ATOM 13912 C C . LYS A 1 47 ? 13.493 -1.359 10.585 1.00 54.40 474 LYS X C 13
ATOM 13913 O O . LYS A 1 47 ? 12.948 -1.077 11.654 1.00 74.45 474 LYS X O 13
ATOM 13928 N N . LEU A 1 48 ? 13.844 -0.443 9.689 1.00 10.44 475 LEU X N 13
ATOM 13929 C CA . LEU A 1 48 ? 13.604 0.978 9.913 1.00 74.31 475 LEU X CA 13
ATOM 13930 C C . LEU A 1 48 ? 12.110 1.282 9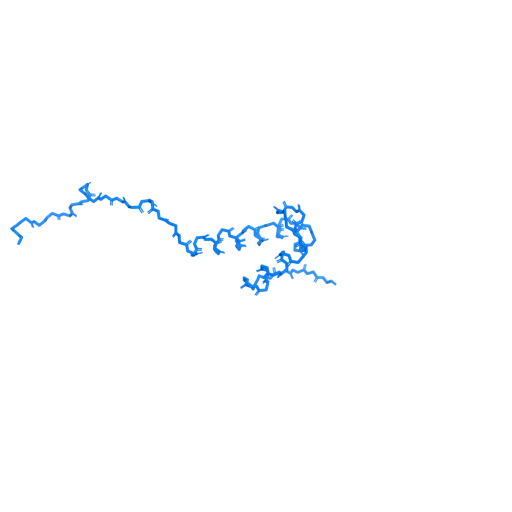.939 1.00 24.12 475 LEU X C 13
ATOM 13931 O O . LEU A 1 48 ? 11.612 1.928 10.861 1.00 74.13 475 LEU X O 13
ATOM 13946 N N . LEU A 1 49 ? 11.398 0.809 8.921 1.00 14.12 476 LEU X N 13
ATOM 13947 C CA . LEU A 1 49 ? 9.959 1.027 8.827 1.00 2.33 476 LEU X CA 13
ATOM 13948 C C . LEU A 1 49 ? 9.213 0.198 9.867 1.00 41.31 476 LEU X C 13
ATOM 13949 O O . LEU A 1 49 ? 8.203 0.634 10.416 1.00 65.41 476 LEU X O 13
ATOM 13964 N N . GLY A 1 50 ? 9.721 -1.002 10.135 1.00 45.23 477 GLY X N 13
ATOM 13965 C CA . GLY A 1 50 ? 9.092 -1.873 11.110 1.00 22.13 477 GLY X CA 13
ATOM 13966 C C . GLY A 1 50 ? 8.469 -3.100 10.476 1.00 61.31 477 GLY X C 13
ATOM 13967 O O . GLY A 1 50 ? 7.644 -3.776 11.092 1.00 35.21 477 GLY X O 13
ATOM 13971 N N . TYR A 1 51 ? 8.863 -3.390 9.240 1.00 41.35 478 TYR X N 13
ATOM 13972 C CA . TYR A 1 51 ? 8.335 -4.542 8.519 1.00 51.13 478 TYR X CA 13
ATOM 13973 C C . TYR A 1 51 ? 9.432 -5.568 8.255 1.00 65.31 478 TYR X C 13
ATOM 13974 O O . TYR A 1 51 ? 10.620 -5.243 8.266 1.00 40.51 478 TYR X O 13
ATOM 13991 N N . THR A 1 52 ? 9.026 -6.811 8.014 1.00 31.11 479 THR X N 13
ATOM 13992 C CA . THR A 1 52 ? 9.972 -7.886 7.746 1.00 32.34 479 THR X CA 13
ATOM 13993 C C . THR A 1 52 ? 10.288 -7.983 6.258 1.00 71.23 479 THR X C 13
ATOM 13994 O O . THR A 1 52 ? 9.600 -7.389 5.427 1.00 3.54 479 THR X O 13
ATOM 14005 N N . LEU A 1 53 ? 11.334 -8.734 5.928 1.00 51.22 480 LEU X N 13
ATOM 14006 C CA . LEU A 1 53 ? 11.741 -8.909 4.538 1.00 73.24 480 LEU X CA 13
ATOM 14007 C C . LEU A 1 53 ? 10.557 -9.331 3.673 1.00 73.11 480 LEU X C 13
ATOM 14008 O O . LEU A 1 53 ? 10.452 -8.936 2.512 1.00 12.40 480 LEU X O 13
ATOM 14023 N N . ARG A 1 54 ? 9.670 -10.137 4.246 1.00 60.01 481 ARG X N 13
ATOM 14024 C CA . ARG A 1 54 ? 8.494 -10.613 3.529 1.00 5.23 481 ARG X CA 13
ATOM 14025 C C . ARG A 1 54 ? 7.538 -9.462 3.227 1.00 63.40 481 ARG X C 13
ATOM 14026 O O . ARG A 1 54 ? 7.125 -9.270 2.083 1.00 34.21 481 ARG X O 13
ATOM 14044 N N . GLN A 1 55 ? 7.192 -8.700 4.259 1.00 43.45 482 GLN X N 13
ATOM 14045 C CA . GLN A 1 55 ? 6.284 -7.569 4.104 1.00 74.43 482 GLN X CA 13
ATOM 14046 C C . GLN A 1 55 ? 6.876 -6.520 3.168 1.00 15.22 482 GLN X C 13
ATOM 14047 O O . GLN A 1 55 ? 6.247 -6.122 2.188 1.00 24.12 482 GLN X O 13
ATOM 14059 N N . LEU A 1 56 ? 8.090 -6.077 3.478 1.00 30.43 483 LEU X N 13
ATOM 14060 C CA . LEU A 1 56 ? 8.768 -5.073 2.665 1.00 23.25 483 LEU X CA 13
ATOM 14061 C C . LEU A 1 56 ? 8.807 -5.495 1.199 1.00 43.34 483 LEU X C 13
ATOM 14062 O O . LEU A 1 56 ? 8.392 -4.745 0.316 1.00 12.42 483 LEU X O 13
ATOM 14077 N N . ASP A 1 57 ? 9.303 -6.701 0.949 1.00 4.40 484 ASP X N 13
ATOM 14078 C CA . ASP A 1 57 ? 9.393 -7.225 -0.409 1.00 74.33 484 ASP X CA 13
ATOM 14079 C C . ASP A 1 57 ? 8.033 -7.181 -1.098 1.00 23.13 484 ASP X C 13
ATOM 14080 O O . ASP A 1 57 ? 7.924 -6.772 -2.255 1.00 2.41 484 ASP X O 13
ATOM 14088 N N . TYR A 1 58 ? 6.998 -7.606 -0.382 1.00 62.24 485 TYR X N 13
ATOM 14089 C CA . TYR A 1 58 ? 5.645 -7.619 -0.926 1.00 54.52 485 TYR X CA 13
ATOM 14090 C C . TYR A 1 58 ? 5.223 -6.222 -1.370 1.00 35.33 485 TYR X C 13
ATOM 14091 O O . TYR A 1 58 ? 4.560 -6.057 -2.393 1.00 43.32 485 TYR X O 13
ATOM 14108 N N . ARG A 1 59 ? 5.614 -5.218 -0.591 1.00 30.20 486 ARG X N 13
ATOM 14109 C CA . ARG A 1 59 ? 5.276 -3.834 -0.902 1.00 23.23 486 ARG X CA 13
ATOM 14110 C C . ARG A 1 59 ? 6.102 -3.324 -2.080 1.00 23.24 486 ARG X C 13
ATOM 14111 O O . ARG A 1 59 ? 5.577 -2.671 -2.982 1.00 73.10 486 ARG X O 13
ATOM 14129 N N . ILE A 1 60 ? 7.396 -3.626 -2.063 1.00 12.05 487 ILE X N 13
ATOM 14130 C CA . ILE A 1 60 ? 8.293 -3.200 -3.129 1.00 10.12 487 ILE X CA 13
ATOM 14131 C C . ILE A 1 60 ? 7.790 -3.666 -4.492 1.00 62.30 487 ILE X C 13
ATOM 14132 O O . ILE A 1 60 ? 7.814 -2.915 -5.466 1.00 15.43 487 ILE X O 13
ATOM 14147 N N . LYS A 1 61 ? 7.332 -4.912 -4.552 1.00 1.41 488 LYS X N 13
ATOM 14148 C CA . LYS A 1 61 ? 6.819 -5.480 -5.792 1.00 43.53 488 LYS X CA 13
ATOM 14149 C C . LYS A 1 61 ? 5.442 -4.912 -6.123 1.00 53.44 488 LYS X C 13
ATOM 14150 O O . LYS A 1 61 ? 5.098 -4.728 -7.291 1.00 72.22 488 LYS X O 13
ATOM 14165 N N . LYS A 1 62 ? 4.658 -4.635 -5.086 1.00 24.34 489 LYS X N 13
ATOM 14166 C CA . LYS A 1 62 ? 3.319 -4.085 -5.266 1.00 21.32 489 LYS X CA 13
ATOM 14167 C C . LYS A 1 62 ? 3.385 -2.653 -5.789 1.00 63.33 489 LYS X C 13
ATOM 14168 O O . LYS A 1 62 ? 2.623 -2.273 -6.679 1.00 53.33 489 LYS X O 13
ATOM 14183 N N . TYR A 1 63 ? 4.298 -1.866 -5.232 1.00 63.10 490 TYR X N 13
ATOM 14184 C CA . TYR A 1 63 ? 4.462 -0.477 -5.642 1.00 65.13 490 TYR X CA 13
ATOM 14185 C C . TYR A 1 63 ? 5.544 -0.348 -6.710 1.00 43.30 490 TYR X C 13
ATOM 14186 O O . TYR A 1 63 ? 5.826 0.747 -7.195 1.00 45.35 490 TYR X O 13
ATOM 14203 N N . GLY A 1 64 ? 6.148 -1.476 -7.072 1.00 12.33 491 GLY X N 13
ATOM 14204 C CA . GLY A 1 64 ? 7.192 -1.469 -8.079 1.00 73.13 491 GLY X CA 13
ATOM 14205 C C . GLY A 1 64 ? 8.276 -0.453 -7.783 1.00 70.25 491 GLY X C 13
ATOM 14206 O O . GLY A 1 64 ? 8.717 0.273 -8.675 1.00 25.21 491 GLY X O 13
ATOM 14210 N N . ILE A 1 65 ? 8.707 -0.398 -6.527 1.00 33.34 492 ILE X N 13
ATOM 14211 C CA . ILE A 1 65 ? 9.746 0.538 -6.116 1.00 12.35 492 ILE X CA 13
ATOM 14212 C C . ILE A 1 65 ? 11.121 0.073 -6.585 1.00 73.33 492 ILE X C 13
ATOM 14213 O O . ILE A 1 65 ? 11.352 -1.120 -6.775 1.00 45.43 492 ILE X O 13
ATOM 14228 N N . GLU A 1 66 ? 12.031 1.025 -6.767 1.00 41.10 493 GLU X N 13
ATOM 14229 C CA . GLU A 1 66 ? 13.384 0.712 -7.212 1.00 52.04 493 GLU X CA 13
ATOM 14230 C C . GLU A 1 66 ? 14.369 0.779 -6.049 1.00 43.33 493 GLU X C 13
ATOM 14231 O O . GLU A 1 66 ? 14.065 1.340 -4.995 1.00 63.45 493 GLU X O 13
ATOM 14241 N N . LEU A 1 67 ? 15.550 0.202 -6.247 1.00 43.24 494 LEU X N 13
ATOM 14242 C CA . LEU A 1 67 ? 16.580 0.195 -5.215 1.00 63.34 494 LEU X CA 13
ATOM 14243 C C . LEU A 1 67 ? 17.886 -0.379 -5.753 1.00 40.01 494 LEU X C 13
ATOM 14244 O O . LEU A 1 67 ? 17.895 -1.422 -6.408 1.00 44.25 494 LEU X O 13
ATOM 14259 N N . LYS A 1 68 ? 18.989 0.305 -5.471 1.00 43.22 495 LYS X N 13
ATOM 14260 C CA . LYS A 1 68 ? 20.303 -0.138 -5.924 1.00 54.55 495 LYS X CA 13
ATOM 14261 C C . LYS A 1 68 ? 20.789 -1.326 -5.101 1.00 21.15 495 LYS X C 13
ATOM 14262 O O . LYS A 1 68 ? 21.387 -1.154 -4.037 1.00 32.02 495 LYS X O 13
ATOM 14277 N N . LYS A 1 69 ? 20.532 -2.531 -5.599 1.00 11.13 496 LYS X N 13
ATOM 14278 C CA . LYS A 1 69 ? 20.946 -3.747 -4.912 1.00 1.23 496 LYS X CA 13
ATOM 14279 C C . LYS A 1 69 ? 21.029 -4.920 -5.884 1.00 15.31 496 LYS X C 13
ATOM 14280 O O . LYS A 1 69 ? 20.322 -4.955 -6.891 1.00 74.41 496 LYS X O 13
ATOM 14295 N N . PHE A 1 70 ? 21.895 -5.879 -5.574 1.00 40.43 497 PHE X N 13
ATOM 14296 C CA . PHE A 1 70 ? 22.069 -7.054 -6.421 1.00 75.40 497 PHE X CA 13
ATOM 14297 C C . PHE A 1 70 ? 22.379 -6.647 -7.858 1.00 35.52 497 PHE X C 13
ATOM 14298 O O . PHE A 1 70 ? 22.084 -7.384 -8.799 1.00 20.55 497 PHE X O 13
ATOM 14314 N N . THR A 1 1 ? 14.200 -1.509 -11.904 1.00 5.00 428 THR X N 14
ATOM 14315 C CA . THR A 1 1 ? 12.994 -1.991 -12.566 1.00 12.01 428 THR X CA 14
ATOM 14316 C C . THR A 1 1 ? 11.742 -1.457 -11.883 1.00 30.04 428 THR X C 14
ATOM 14317 O O . THR A 1 1 ? 11.617 -1.516 -10.660 1.00 12.04 428 THR X O 14
ATOM 14328 N N . SER A 1 2 ? 10.815 -0.937 -12.681 1.00 22.44 429 SER X N 14
ATOM 14329 C CA . SER A 1 2 ? 9.571 -0.388 -12.152 1.00 32.13 429 SER X CA 14
ATOM 14330 C C . SER A 1 2 ? 8.366 -1.147 -12.700 1.00 55.14 429 SER X C 14
ATOM 14331 O O . SER A 1 2 ? 8.339 -1.529 -13.870 1.00 1.53 429 SER X O 14
ATOM 14338 N N . SER A 1 3 ? 7.371 -1.361 -11.846 1.00 63.41 430 SER X N 14
ATOM 14339 C CA . SER A 1 3 ? 6.164 -2.077 -12.242 1.00 72.23 430 SER X CA 14
ATOM 14340 C C . SER A 1 3 ? 4.919 -1.242 -11.962 1.00 21.21 430 SER X C 14
ATOM 14341 O O . SER A 1 3 ? 4.278 -1.393 -10.923 1.00 14.24 430 SER X O 14
ATOM 14348 N N . GLU A 1 4 ? 4.584 -0.359 -12.898 1.00 55.00 431 GLU X N 14
ATOM 14349 C CA . GLU A 1 4 ? 3.417 0.502 -12.751 1.00 42.22 431 GLU X CA 14
ATOM 14350 C C . GLU A 1 4 ? 2.259 0.000 -13.608 1.00 20.45 431 GLU X C 14
ATOM 14351 O O . GLU A 1 4 ? 2.454 -0.424 -14.749 1.00 73.30 431 GLU X O 14
ATOM 14361 N N . LEU A 1 5 ? 1.053 0.048 -13.052 1.00 34.30 432 LEU X N 14
ATOM 14362 C CA . LEU A 1 5 ? -0.137 -0.402 -13.764 1.00 42.04 432 LEU X CA 14
ATOM 14363 C C . LEU A 1 5 ? -0.622 0.663 -14.742 1.00 23.40 432 LEU X C 14
ATOM 14364 O O . LEU A 1 5 ? -0.345 1.852 -14.590 1.00 3.34 432 LEU X O 14
ATOM 14379 N N . PRO A 1 6 ? -1.367 0.228 -15.770 1.00 12.24 433 PRO X N 14
ATOM 14380 C CA . PRO A 1 6 ? -1.909 1.129 -16.791 1.00 22.13 433 PRO X CA 14
ATOM 14381 C C . PRO A 1 6 ? -3.013 2.027 -16.245 1.00 60.12 433 PRO X C 14
ATOM 14382 O O . PRO A 1 6 ? -3.015 3.234 -16.481 1.00 4.12 433 PRO X O 14
ATOM 14390 N N . GLU A 1 7 ? -3.948 1.429 -15.513 1.00 43.15 434 GLU X N 14
ATOM 14391 C CA . GLU A 1 7 ? -5.057 2.179 -14.934 1.00 43.22 434 GLU X CA 14
ATOM 14392 C C . GLU A 1 7 ? -5.879 1.297 -13.999 1.00 63.42 434 GLU X C 14
ATOM 14393 O O . GLU A 1 7 ? -6.078 0.109 -14.260 1.00 44.34 434 GLU X O 14
ATOM 14403 N N . LEU A 1 8 ? -6.354 1.884 -12.906 1.00 33.41 435 LEU X N 14
ATOM 14404 C CA . LEU A 1 8 ? -7.154 1.154 -11.929 1.00 1.10 435 LEU X CA 14
ATOM 14405 C C . LEU A 1 8 ? -8.361 0.500 -12.595 1.00 42.22 435 LEU X C 14
ATOM 14406 O O . LEU A 1 8 ? -8.733 -0.626 -12.261 1.00 63.41 435 LEU X O 14
ATOM 14421 N N . LEU A 1 9 ? -8.968 1.212 -13.537 1.00 10.10 436 LEU X N 14
ATOM 14422 C CA . LEU A 1 9 ? -10.133 0.700 -14.252 1.00 54.32 436 LEU X CA 14
ATOM 14423 C C . LEU A 1 9 ? -9.735 -0.412 -15.217 1.00 4.13 436 LEU X C 14
ATOM 14424 O O . LEU A 1 9 ? -10.512 -1.329 -15.479 1.00 23.03 436 LEU X O 14
ATOM 14439 N N . ARG A 1 10 ? -8.515 -0.325 -15.741 1.00 63.05 437 ARG X N 14
ATOM 14440 C CA . ARG A 1 10 ? -8.013 -1.324 -16.676 1.00 23.32 437 ARG X CA 14
ATOM 14441 C C . ARG A 1 10 ? -7.810 -2.666 -15.980 1.00 23.54 437 ARG X C 14
ATOM 14442 O O . ARG A 1 10 ? -8.004 -3.725 -16.579 1.00 42.04 437 ARG X O 14
ATOM 14460 N N . LYS A 1 11 ? -7.418 -2.615 -14.712 1.00 1.54 438 LYS X N 14
ATOM 14461 C CA . LYS A 1 11 ? -7.188 -3.827 -13.933 1.00 61.22 438 LYS X CA 14
ATOM 14462 C C . LYS A 1 11 ? -8.445 -4.688 -13.883 1.00 34.03 438 LYS X C 14
ATOM 14463 O O . LYS A 1 11 ? -9.405 -4.363 -13.185 1.00 2.32 438 LYS X O 14
ATOM 14478 N N . ARG A 1 12 ? -8.432 -5.789 -14.627 1.00 54.15 439 ARG X N 14
ATOM 14479 C CA . ARG A 1 12 ? -9.572 -6.698 -14.668 1.00 65.33 439 ARG X CA 14
ATOM 14480 C C . ARG A 1 12 ? -9.255 -7.999 -13.937 1.00 4.53 439 ARG X C 14
ATOM 14481 O O . ARG A 1 12 ? -8.508 -8.838 -14.440 1.00 21.20 439 ARG X O 14
ATOM 14499 N N . GLU A 1 13 ? -9.830 -8.159 -12.749 1.00 74.00 440 GLU X N 14
ATOM 14500 C CA . GLU A 1 13 ? -9.607 -9.358 -11.948 1.00 14.10 440 GLU X CA 14
ATOM 14501 C C . GLU A 1 13 ? -10.797 -9.628 -11.032 1.00 65.23 440 GLU X C 14
ATOM 14502 O O . GLU A 1 13 ? -11.602 -8.737 -10.762 1.00 11.23 440 GLU X O 14
ATOM 14512 N N . ARG A 1 14 ? -10.901 -10.865 -10.556 1.00 64.13 441 ARG X N 14
ATOM 14513 C CA . ARG A 1 14 ? -11.992 -11.254 -9.672 1.00 54.45 441 ARG X CA 14
ATOM 14514 C C . ARG A 1 14 ? -11.753 -10.740 -8.254 1.00 4.51 441 ARG X C 14
ATOM 14515 O O . ARG A 1 14 ? -10.612 -10.650 -7.799 1.00 2.02 441 ARG X O 14
ATOM 14533 N N . LYS A 1 15 ? -12.836 -10.404 -7.562 1.00 45.10 442 LYS X N 14
ATOM 14534 C CA . LYS A 1 15 ? -12.746 -9.900 -6.196 1.00 20.53 442 LYS X CA 14
ATOM 14535 C C . LYS A 1 15 ? -11.828 -8.684 -6.126 1.00 51.34 442 LYS X C 14
ATOM 14536 O O . LYS A 1 15 ? -10.805 -8.704 -5.440 1.00 64.12 442 LYS X O 14
ATOM 14551 N N . THR A 1 16 ? -12.201 -7.624 -6.837 1.00 63.21 443 THR X N 14
ATOM 14552 C CA . THR A 1 16 ? -11.411 -6.398 -6.853 1.00 54.10 443 THR X CA 14
ATOM 14553 C C . THR A 1 16 ? -11.665 -5.564 -5.603 1.00 60.12 443 THR X C 14
ATOM 14554 O O . THR A 1 16 ? -12.777 -5.538 -5.078 1.00 33.34 443 THR X O 14
ATOM 14565 N N . GLY A 1 17 ? -10.627 -4.881 -5.132 1.00 13.44 444 GLY X N 14
ATOM 14566 C CA . GLY A 1 17 ? -10.758 -4.054 -3.947 1.00 40.13 444 GLY X CA 14
ATOM 14567 C C . GLY A 1 17 ? -9.429 -3.492 -3.481 1.00 0.11 444 GLY X C 14
ATOM 14568 O O . GLY A 1 17 ? -9.169 -3.410 -2.280 1.00 20.11 444 GLY X O 14
ATOM 14572 N N . ASP A 1 18 ? -8.587 -3.105 -4.432 1.00 33.42 445 ASP X N 14
ATOM 14573 C CA . ASP A 1 18 ? -7.278 -2.548 -4.113 1.00 63.12 445 ASP X CA 14
ATOM 14574 C C . ASP A 1 18 ? -7.417 -1.240 -3.341 1.00 60.55 445 ASP X C 14
ATOM 14575 O O . ASP A 1 18 ? -8.524 -0.740 -3.140 1.00 54.13 445 ASP X O 14
ATOM 14583 N N . LEU A 1 19 ? -6.286 -0.690 -2.911 1.00 61.11 446 LEU X N 14
ATOM 14584 C CA . LEU A 1 19 ? -6.281 0.560 -2.159 1.00 30.24 446 LEU X CA 14
ATOM 14585 C C . LEU A 1 19 ? -6.384 1.759 -3.097 1.00 5.04 446 LEU X C 14
ATOM 14586 O O . LEU A 1 19 ? -6.080 1.676 -4.286 1.00 32.22 446 LEU X O 14
ATOM 14601 N N . PRO A 1 20 ? -6.821 2.903 -2.550 1.00 40.52 447 PRO X N 14
ATOM 14602 C CA . PRO A 1 20 ? -6.970 4.142 -3.318 1.00 65.30 447 PRO X CA 14
ATOM 14603 C C . PRO A 1 20 ? -5.627 4.737 -3.727 1.00 43.30 447 PRO X C 14
ATOM 14604 O O . PRO A 1 20 ? -4.584 4.097 -3.585 1.00 40.53 447 PRO X O 14
ATOM 14612 N N . LYS A 1 21 ? -5.657 5.964 -4.235 1.00 14.21 448 LYS X N 14
ATOM 14613 C CA . LYS A 1 21 ? -4.442 6.646 -4.663 1.00 62.00 448 LYS X CA 14
ATOM 14614 C C . LYS A 1 21 ? -3.756 7.327 -3.483 1.00 31.12 448 LYS X C 14
ATOM 14615 O O . LYS A 1 21 ? -2.528 7.390 -3.418 1.00 10.44 448 LYS X O 14
ATOM 14630 N N . PHE A 1 22 ? -4.557 7.834 -2.551 1.00 32.03 449 PHE X N 14
ATOM 14631 C CA . PHE A 1 22 ? -4.025 8.510 -1.373 1.00 42.40 449 PHE X CA 14
ATOM 14632 C C . PHE A 1 22 ? -3.238 7.540 -0.498 1.00 34.02 449 PHE X C 14
ATOM 14633 O O . PHE A 1 22 ? -2.222 7.906 0.095 1.00 50.33 449 PHE X O 14
ATOM 14649 N N . ILE A 1 23 ? -3.713 6.301 -0.422 1.00 25.32 450 ILE X N 14
ATOM 14650 C CA . ILE A 1 23 ? -3.054 5.278 0.379 1.00 11.31 450 ILE X CA 14
ATOM 14651 C C . ILE A 1 23 ? -1.828 4.722 -0.338 1.00 33.23 450 ILE X C 14
ATOM 14652 O O . ILE A 1 23 ? -0.748 4.626 0.242 1.00 25.32 450 ILE X O 14
ATOM 14667 N N . GLU A 1 24 ? -2.005 4.360 -1.605 1.00 1.30 451 GLU X N 14
ATOM 14668 C CA . GLU A 1 24 ? -0.912 3.815 -2.403 1.00 54.42 451 GLU X CA 14
ATOM 14669 C C . GLU A 1 24 ? 0.208 4.840 -2.564 1.00 44.11 451 GLU X C 14
ATOM 14670 O O . GLU A 1 24 ? 1.377 4.480 -2.698 1.00 31.34 451 GLU X O 14
ATOM 14680 N N . GLU A 1 25 ? -0.161 6.116 -2.550 1.00 43.54 452 GLU X N 14
ATOM 14681 C CA . GLU A 1 25 ? 0.813 7.194 -2.696 1.00 75.14 452 GLU X CA 14
ATOM 14682 C C . GLU A 1 25 ? 1.603 7.391 -1.406 1.00 10.33 452 GLU X C 14
ATOM 14683 O O . GLU A 1 25 ? 2.831 7.482 -1.423 1.00 62.14 452 GLU X O 14
ATOM 14693 N N . THR A 1 26 ? 0.889 7.458 -0.286 1.00 42.14 453 THR X N 14
ATOM 14694 C CA . THR A 1 26 ? 1.523 7.646 1.013 1.00 1.30 453 THR X CA 14
ATOM 14695 C C . THR A 1 26 ? 2.308 6.407 1.427 1.00 30.24 453 THR X C 14
ATOM 14696 O O . THR A 1 26 ? 3.342 6.509 2.086 1.00 13.44 453 THR X O 14
ATOM 14707 N N . GLU A 1 27 ? 1.810 5.238 1.036 1.00 61.44 454 GLU X N 14
ATOM 14708 C CA . GLU A 1 27 ? 2.467 3.980 1.367 1.00 4.33 454 GLU X CA 14
ATOM 14709 C C . GLU A 1 27 ? 3.732 3.791 0.537 1.00 54.22 454 GLU X C 14
ATOM 14710 O O . GLU A 1 27 ? 4.801 3.490 1.070 1.00 33.03 454 GLU X O 14
ATOM 14720 N N . LYS A 1 28 ? 3.605 3.969 -0.774 1.00 25.33 455 LYS X N 14
ATOM 14721 C CA . LYS A 1 28 ? 4.736 3.820 -1.681 1.00 0.54 455 LYS X CA 14
ATOM 14722 C C . LYS A 1 28 ? 5.837 4.823 -1.348 1.00 62.42 455 LYS X C 14
ATOM 14723 O O . LYS A 1 28 ? 7.017 4.477 -1.313 1.00 21.12 455 LYS X O 14
ATOM 14738 N N . LYS A 1 29 ? 5.441 6.068 -1.103 1.00 23.55 456 LYS X N 14
ATOM 14739 C CA . LYS A 1 29 ? 6.393 7.121 -0.770 1.00 51.54 456 LYS X CA 14
ATOM 14740 C C . LYS A 1 29 ? 7.139 6.793 0.518 1.00 23.14 456 LYS X C 14
ATOM 14741 O O . LYS A 1 29 ? 8.331 7.077 0.646 1.00 54.11 456 LYS X O 14
ATOM 14756 N N . ARG A 1 30 ? 6.433 6.192 1.471 1.00 71.11 457 ARG X N 14
ATOM 14757 C CA . ARG A 1 30 ? 7.030 5.825 2.748 1.00 35.12 457 ARG X CA 14
ATOM 14758 C C . ARG A 1 30 ? 8.078 4.732 2.565 1.00 55.14 457 ARG X C 14
ATOM 14759 O O . ARG A 1 30 ? 9.203 4.849 3.052 1.00 20.31 457 ARG X O 14
ATOM 14777 N N . ILE A 1 31 ? 7.702 3.670 1.859 1.00 20.05 458 ILE X N 14
ATOM 14778 C CA . ILE A 1 31 ? 8.610 2.558 1.611 1.00 63.42 458 ILE X CA 14
ATOM 14779 C C . ILE A 1 31 ? 9.872 3.028 0.894 1.00 45.00 458 ILE X C 14
ATOM 14780 O O . ILE A 1 31 ? 10.987 2.798 1.364 1.00 10.42 458 ILE X O 14
ATOM 14795 N N . ILE A 1 32 ? 9.688 3.687 -0.245 1.00 30.41 459 ILE X N 14
ATOM 14796 C CA . ILE A 1 32 ? 10.812 4.191 -1.025 1.00 14.13 459 ILE X CA 14
ATOM 14797 C C . ILE A 1 32 ? 11.647 5.175 -0.213 1.00 54.12 459 ILE X C 14
ATOM 14798 O O . ILE A 1 32 ? 12.873 5.198 -0.319 1.00 73.32 459 ILE X O 14
ATOM 14813 N N . GLU A 1 33 ? 10.975 5.984 0.600 1.00 70.03 460 GLU X N 14
ATOM 14814 C CA . GLU A 1 33 ? 11.655 6.969 1.432 1.00 55.24 460 GLU X CA 14
ATOM 14815 C C . GLU A 1 33 ? 12.601 6.288 2.417 1.00 12.02 460 GLU X C 14
ATOM 14816 O O . GLU A 1 33 ? 13.775 6.644 2.516 1.00 12.20 460 GLU X O 14
ATOM 14826 N N . ALA A 1 34 ? 12.080 5.307 3.147 1.00 23.10 461 ALA X N 14
ATOM 14827 C CA . ALA A 1 34 ? 12.876 4.575 4.124 1.00 30.24 461 ALA X CA 14
ATOM 14828 C C . ALA A 1 34 ? 14.055 3.876 3.458 1.00 45.21 461 ALA X C 14
ATOM 14829 O O . ALA A 1 34 ? 15.168 3.873 3.986 1.00 60.24 461 ALA X O 14
ATOM 14836 N N . LEU A 1 35 ? 13.806 3.283 2.295 1.00 41.14 462 LEU X N 14
ATOM 14837 C CA . LEU A 1 35 ? 14.848 2.579 1.556 1.00 32.12 462 LEU X CA 14
ATOM 14838 C C . LEU A 1 35 ? 16.002 3.516 1.215 1.00 23.05 462 LEU X C 14
ATOM 14839 O O . LEU A 1 35 ? 17.156 3.238 1.538 1.00 51.52 462 LEU X O 14
ATOM 14854 N N . GLU A 1 36 ? 15.680 4.628 0.561 1.00 4.01 463 GLU X N 14
ATOM 14855 C CA . GLU A 1 36 ? 16.690 5.607 0.177 1.00 14.12 463 GLU X CA 14
ATOM 14856 C C . GLU A 1 36 ? 17.428 6.137 1.403 1.00 33.23 463 GLU X C 14
ATOM 14857 O O . GLU A 1 36 ? 18.632 6.388 1.358 1.00 3.32 463 GLU X O 14
ATOM 14867 N N . LYS A 1 37 ? 16.695 6.306 2.499 1.00 23.51 464 LYS X N 14
ATOM 14868 C CA . LYS A 1 37 ? 17.277 6.807 3.740 1.00 44.12 464 LYS X CA 14
ATOM 14869 C C . LYS A 1 37 ? 18.122 5.732 4.415 1.00 71.21 464 LYS X C 14
ATOM 14870 O O . LYS A 1 37 ? 19.020 6.036 5.203 1.00 34.14 464 LYS X O 14
ATOM 14885 N N . THR A 1 38 ? 17.832 4.473 4.103 1.00 13.11 465 THR X N 14
ATOM 14886 C CA . THR A 1 38 ? 18.565 3.353 4.680 1.00 52.11 465 THR X CA 14
ATOM 14887 C C . THR A 1 38 ? 19.726 2.937 3.783 1.00 75.51 465 THR X C 14
ATOM 14888 O O . THR A 1 38 ? 20.623 2.210 4.211 1.00 65.34 465 THR X O 14
ATOM 14899 N N . GLY A 1 39 ? 19.703 3.401 2.538 1.00 31.45 466 GLY X N 14
ATOM 14900 C CA . GLY A 1 39 ? 20.760 3.066 1.601 1.00 73.12 466 GLY X CA 14
ATOM 14901 C C . GLY A 1 39 ? 20.356 1.962 0.643 1.00 2.02 466 GLY X C 14
ATOM 14902 O O . GLY A 1 39 ? 21.163 1.093 0.311 1.00 72.31 466 GLY X O 14
ATOM 14906 N N . TYR A 1 40 ? 19.105 1.996 0.198 1.00 22.12 467 TYR X N 14
ATOM 14907 C CA . TYR A 1 40 ? 18.595 0.988 -0.725 1.00 42.34 467 TYR X CA 14
ATOM 14908 C C . TYR A 1 40 ? 18.687 -0.406 -0.114 1.00 41.45 467 TYR X C 14
ATOM 14909 O O . TYR A 1 40 ? 18.811 -1.402 -0.827 1.00 0.12 467 TYR X O 14
ATOM 14926 N N . VAL A 1 41 ? 18.624 -0.470 1.212 1.00 21.22 468 VAL X N 14
ATOM 14927 C CA . VAL A 1 41 ? 18.698 -1.742 1.920 1.00 11.54 468 VAL X CA 14
ATOM 14928 C C . VAL A 1 41 ? 17.316 -2.205 2.364 1.00 22.10 468 VAL X C 14
ATOM 14929 O O . VAL A 1 41 ? 16.586 -1.469 3.030 1.00 25.15 468 VAL X O 14
ATOM 14942 N N . LYS A 1 42 ? 16.960 -3.430 1.993 1.00 2.33 469 LYS X N 14
ATOM 14943 C CA . LYS A 1 42 ? 15.665 -3.994 2.354 1.00 73.34 469 LYS X CA 14
ATOM 14944 C C . LYS A 1 42 ? 15.593 -4.276 3.851 1.00 0.52 469 LYS X C 14
ATOM 14945 O O . LYS A 1 42 ? 14.606 -3.945 4.508 1.00 43.22 469 LYS X O 14
ATOM 14960 N N . SER A 1 43 ? 16.644 -4.889 4.385 1.00 71.13 470 SER X N 14
ATOM 14961 C CA . SER A 1 43 ? 16.699 -5.218 5.805 1.00 51.22 470 SER X CA 14
ATOM 14962 C C . SER A 1 43 ? 16.536 -3.964 6.658 1.00 51.22 470 SER X C 14
ATOM 14963 O O . SER A 1 43 ? 15.674 -3.905 7.535 1.00 14.32 470 SER X O 14
ATOM 14970 N N . ARG A 1 44 ? 17.371 -2.965 6.396 1.00 75.24 471 ARG X N 14
ATOM 14971 C CA . ARG A 1 44 ? 17.322 -1.712 7.140 1.00 11.02 471 ARG X CA 14
ATOM 14972 C C . ARG A 1 44 ? 15.985 -1.007 6.930 1.00 64.24 471 ARG X C 14
ATOM 14973 O O . ARG A 1 44 ? 15.390 -0.488 7.875 1.00 23.30 471 ARG X O 14
ATOM 14991 N N . ALA A 1 45 ? 15.519 -0.993 5.686 1.00 63.50 472 ALA X N 14
ATOM 14992 C CA . ALA A 1 45 ? 14.252 -0.353 5.352 1.00 51.02 472 ALA X CA 14
ATOM 14993 C C . ALA A 1 45 ? 13.090 -1.023 6.078 1.00 14.44 472 ALA X C 14
ATOM 14994 O O . ALA A 1 45 ? 12.195 -0.352 6.589 1.00 62.31 472 ALA X O 14
ATOM 15001 N N . ALA A 1 46 ? 13.111 -2.351 6.117 1.00 33.12 473 ALA X N 14
ATOM 15002 C CA . ALA A 1 46 ? 12.060 -3.112 6.781 1.00 5.31 473 ALA X CA 14
ATOM 15003 C C . ALA A 1 46 ? 12.012 -2.796 8.272 1.00 1.25 473 ALA X C 14
ATOM 15004 O O . ALA A 1 46 ? 10.962 -2.444 8.809 1.00 50.13 473 ALA X O 14
ATOM 15011 N N . LYS A 1 47 ? 13.155 -2.927 8.936 1.00 62.03 474 LYS X N 14
ATOM 15012 C CA . LYS A 1 47 ? 13.245 -2.654 10.366 1.00 24.40 474 LYS X CA 14
ATOM 15013 C C . LYS A 1 47 ? 12.879 -1.205 10.668 1.00 54.40 474 LYS X C 14
ATOM 15014 O O . LYS A 1 47 ? 12.296 -0.905 11.711 1.00 74.45 474 LYS X O 14
ATOM 15029 N N . LEU A 1 48 ? 13.222 -0.309 9.750 1.00 10.44 475 LEU X N 14
ATOM 15030 C CA . LEU A 1 48 ? 12.927 1.110 9.917 1.00 74.31 475 LEU X CA 14
ATOM 15031 C C . LEU A 1 48 ? 11.434 1.379 9.757 1.00 24.12 475 LEU X C 14
ATOM 15032 O O . LEU A 1 48 ? 10.817 2.035 10.598 1.00 74.13 475 LEU X O 14
ATOM 15047 N N . LEU A 1 49 ? 10.859 0.867 8.674 1.00 14.12 476 LEU X N 14
ATOM 15048 C CA . LEU A 1 49 ? 9.437 1.050 8.405 1.00 2.33 476 LEU X CA 14
ATOM 15049 C C . LEU A 1 49 ? 8.589 0.287 9.418 1.00 41.31 476 LEU X C 14
ATOM 15050 O O . LEU A 1 49 ? 7.422 0.613 9.637 1.00 65.41 476 LEU X O 14
ATOM 15065 N N . GLY A 1 50 ? 9.183 -0.729 10.034 1.00 45.23 477 GLY X N 14
ATOM 15066 C CA . GLY A 1 50 ? 8.468 -1.521 11.018 1.00 22.13 477 GLY X CA 14
ATOM 15067 C C . GLY A 1 50 ? 7.870 -2.781 10.425 1.00 61.31 477 GLY X C 14
ATOM 15068 O O . GLY A 1 50 ? 7.012 -3.418 11.037 1.00 35.21 477 GLY X O 14
ATOM 15072 N N . TYR A 1 51 ? 8.322 -3.142 9.229 1.00 41.35 478 TYR X N 14
ATOM 15073 C CA . TYR A 1 51 ? 7.823 -4.332 8.551 1.00 51.13 478 TYR X CA 14
ATOM 15074 C C . TYR A 1 51 ? 8.933 -5.364 8.374 1.00 65.31 478 TYR X C 14
ATOM 15075 O O . TYR A 1 51 ? 10.118 -5.040 8.453 1.00 40.51 478 TYR X O 14
ATOM 15092 N N . THR A 1 52 ? 8.540 -6.611 8.133 1.00 31.11 479 THR X N 14
ATOM 15093 C CA . THR A 1 52 ? 9.498 -7.692 7.946 1.00 32.34 479 THR X CA 14
ATOM 15094 C C . THR A 1 52 ? 9.909 -7.816 6.482 1.00 71.23 479 THR X C 14
ATOM 15095 O O . THR A 1 52 ? 9.255 -7.264 5.596 1.00 3.54 479 THR X O 14
ATOM 15106 N N . LEU A 1 53 ? 10.993 -8.542 6.237 1.00 51.22 480 LEU X N 14
ATOM 15107 C CA . LEU A 1 53 ? 11.491 -8.738 4.880 1.00 73.24 480 LEU X CA 14
ATOM 15108 C C . LEU A 1 53 ? 10.371 -9.194 3.950 1.00 73.11 480 LEU X C 14
ATOM 15109 O O . LEU A 1 53 ? 10.310 -8.787 2.790 1.00 12.40 480 LEU X O 14
ATOM 15124 N N . ARG A 1 54 ? 9.486 -10.040 4.467 1.00 60.01 481 ARG X N 14
ATOM 15125 C CA . ARG A 1 54 ? 8.367 -10.550 3.684 1.00 5.23 481 ARG X CA 14
ATOM 15126 C C . ARG A 1 54 ? 7.402 -9.426 3.318 1.00 63.40 481 ARG X C 14
ATOM 15127 O O . ARG A 1 54 ? 7.052 -9.252 2.152 1.00 34.21 481 ARG X O 14
ATOM 15145 N N . GLN A 1 55 ? 6.977 -8.667 4.324 1.00 43.45 482 GLN X N 14
ATOM 15146 C CA . GLN A 1 55 ? 6.052 -7.561 4.108 1.00 74.43 482 GLN X CA 14
ATOM 15147 C C . GLN A 1 55 ? 6.653 -6.526 3.163 1.00 15.22 482 GLN X C 14
ATOM 15148 O O . GLN A 1 55 ? 6.048 -6.169 2.150 1.00 24.12 482 GLN X O 14
ATOM 15160 N N . LEU A 1 56 ? 7.845 -6.047 3.499 1.00 30.43 483 LEU X N 14
ATOM 15161 C CA . LEU A 1 56 ? 8.529 -5.051 2.681 1.00 23.25 483 LEU X CA 14
ATOM 15162 C C . LEU A 1 56 ? 8.603 -5.501 1.225 1.00 43.34 483 LEU X C 14
ATOM 15163 O O . LEU A 1 56 ? 8.199 -4.773 0.318 1.00 12.42 483 LEU X O 14
ATOM 15178 N N . ASP A 1 57 ? 9.122 -6.705 1.009 1.00 4.40 484 ASP X N 14
ATOM 15179 C CA . ASP A 1 57 ? 9.246 -7.254 -0.335 1.00 74.33 484 ASP X CA 14
ATOM 15180 C C . ASP A 1 57 ? 7.906 -7.222 -1.062 1.00 23.13 484 ASP X C 14
ATOM 15181 O O . ASP A 1 57 ? 7.829 -6.842 -2.231 1.00 2.41 484 ASP X O 14
ATOM 15189 N N . TYR A 1 58 ? 6.850 -7.624 -0.363 1.00 62.24 485 TYR X N 14
ATOM 15190 C CA . TYR A 1 58 ? 5.512 -7.645 -0.942 1.00 54.52 485 TYR X CA 14
ATOM 15191 C C . TYR A 1 58 ? 5.091 -6.249 -1.392 1.00 35.33 485 TYR X C 14
ATOM 15192 O O . TYR A 1 58 ? 4.438 -6.087 -2.423 1.00 43.32 485 TYR X O 14
ATOM 15209 N N . ARG A 1 59 ? 5.471 -5.243 -0.610 1.00 30.20 486 ARG X N 14
ATOM 15210 C CA . ARG A 1 59 ? 5.134 -3.861 -0.926 1.00 23.23 486 ARG X CA 14
ATOM 15211 C C . ARG A 1 59 ? 5.973 -3.349 -2.093 1.00 23.24 486 ARG X C 14
ATOM 15212 O O . ARG A 1 59 ? 5.472 -2.642 -2.967 1.00 73.10 486 ARG X O 14
ATOM 15230 N N . ILE A 1 60 ? 7.251 -3.712 -2.100 1.00 12.05 487 ILE X N 14
ATOM 15231 C CA . ILE A 1 60 ? 8.159 -3.290 -3.159 1.00 10.12 487 ILE X CA 14
ATOM 15232 C C . ILE A 1 60 ? 7.682 -3.784 -4.521 1.00 62.30 487 ILE X C 14
ATOM 15233 O O . ILE A 1 60 ? 7.732 -3.055 -5.511 1.00 15.43 487 ILE X O 14
ATOM 15248 N N . LYS A 1 61 ? 7.219 -5.029 -4.563 1.00 1.41 488 LYS X N 14
ATOM 15249 C CA . LYS A 1 61 ? 6.730 -5.623 -5.802 1.00 43.53 488 LYS X CA 14
ATOM 15250 C C . LYS A 1 61 ? 5.370 -5.047 -6.180 1.00 53.44 488 LYS X C 14
ATOM 15251 O O . LYS A 1 61 ? 5.080 -4.834 -7.358 1.00 72.22 488 LYS X O 14
ATOM 15266 N N . LYS A 1 62 ? 4.538 -4.795 -5.175 1.00 24.34 489 LYS X N 14
ATOM 15267 C CA . LYS A 1 62 ? 3.209 -4.241 -5.402 1.00 21.32 489 LYS X CA 14
ATOM 15268 C C . LYS A 1 62 ? 3.297 -2.804 -5.907 1.00 63.33 489 LYS X C 14
ATOM 15269 O O . LYS A 1 62 ? 2.588 -2.418 -6.836 1.00 53.33 489 LYS X O 14
ATOM 15284 N N . TYR A 1 63 ? 4.173 -2.018 -5.291 1.00 63.10 490 TYR X N 14
ATOM 15285 C CA . TYR A 1 63 ? 4.353 -0.624 -5.678 1.00 65.13 490 TYR X CA 14
ATOM 15286 C C . TYR A 1 63 ? 5.436 -0.491 -6.745 1.00 43.30 490 TYR X C 14
ATOM 15287 O O . TYR A 1 63 ? 5.711 0.605 -7.233 1.00 45.35 490 TYR X O 14
ATOM 15304 N N . GLY A 1 64 ? 6.046 -1.616 -7.103 1.00 12.33 491 GLY X N 14
ATOM 15305 C CA . GLY A 1 64 ? 7.092 -1.605 -8.110 1.00 73.13 491 GLY X CA 14
ATOM 15306 C C . GLY A 1 64 ? 8.173 -0.586 -7.811 1.00 70.25 491 GLY X C 14
ATOM 15307 O O . GLY A 1 64 ? 8.614 0.141 -8.702 1.00 25.21 491 GLY X O 14
ATOM 15311 N N . ILE A 1 65 ? 8.602 -0.531 -6.554 1.00 33.34 492 ILE X N 14
ATOM 15312 C CA . ILE A 1 65 ? 9.638 0.407 -6.140 1.00 12.35 492 ILE X CA 14
ATOM 15313 C C . ILE A 1 65 ? 11.017 -0.064 -6.590 1.00 73.33 492 ILE X C 14
ATOM 15314 O O . ILE A 1 65 ? 11.248 -1.260 -6.764 1.00 45.43 492 ILE X O 14
ATOM 15329 N N . GLU A 1 66 ? 11.929 0.885 -6.773 1.00 41.10 493 GLU X N 14
ATOM 15330 C CA . GLU A 1 66 ? 13.286 0.566 -7.202 1.00 52.04 493 GLU X CA 14
ATOM 15331 C C . GLU A 1 66 ? 14.247 0.571 -6.016 1.00 43.33 493 GLU X C 14
ATOM 15332 O O . GLU A 1 66 ? 13.938 1.114 -4.954 1.00 63.45 493 GLU X O 14
ATOM 15342 N N . LEU A 1 67 ? 15.412 -0.037 -6.204 1.00 43.24 494 LEU X N 14
ATOM 15343 C CA . LEU A 1 67 ? 16.419 -0.105 -5.150 1.00 63.34 494 LEU X CA 14
ATOM 15344 C C . LEU A 1 67 ? 17.715 -0.717 -5.673 1.00 40.01 494 LEU X C 14
ATOM 15345 O O . LEU A 1 67 ? 17.696 -1.715 -6.394 1.00 44.25 494 LEU X O 14
ATOM 15360 N N . LYS A 1 68 ? 18.840 -0.114 -5.303 1.00 43.22 495 LYS X N 14
ATOM 15361 C CA . LYS A 1 68 ? 20.146 -0.601 -5.730 1.00 54.55 495 LYS X CA 14
ATOM 15362 C C . LYS A 1 68 ? 20.884 -1.267 -4.573 1.00 21.15 495 LYS X C 14
ATOM 15363 O O . LYS A 1 68 ? 21.341 -0.596 -3.648 1.00 32.02 495 LYS X O 14
ATOM 15378 N N . LYS A 1 69 ? 20.997 -2.589 -4.633 1.00 11.13 496 LYS X N 14
ATOM 15379 C CA . LYS A 1 69 ? 21.683 -3.347 -3.592 1.00 1.23 496 LYS X CA 14
ATOM 15380 C C . LYS A 1 69 ? 22.315 -4.610 -4.166 1.00 15.31 496 LYS X C 14
ATOM 15381 O O . LYS A 1 69 ? 21.668 -5.365 -4.893 1.00 74.41 496 LYS X O 14
ATOM 15396 N N . PHE A 1 70 ? 23.582 -4.836 -3.834 1.00 40.43 497 PHE X N 14
ATOM 15397 C CA . PHE A 1 70 ? 24.302 -6.009 -4.317 1.00 75.40 497 PHE X CA 14
ATOM 15398 C C . PHE A 1 70 ? 23.829 -7.270 -3.598 1.00 35.52 497 PHE X C 14
ATOM 15399 O O . PHE A 1 70 ? 23.952 -8.377 -4.121 1.00 20.55 497 PHE X O 14
ATOM 15415 N N . THR A 1 1 ? 11.743 -19.560 -5.263 1.00 5.00 428 THR X N 15
ATOM 15416 C CA . THR A 1 1 ? 10.805 -18.446 -5.317 1.00 12.01 428 THR X CA 15
ATOM 15417 C C . THR A 1 1 ? 10.640 -17.935 -6.744 1.00 30.04 428 THR X C 15
ATOM 15418 O O . THR A 1 1 ? 9.521 -17.751 -7.222 1.00 12.04 428 THR X O 15
ATOM 15429 N N . SER A 1 2 ? 11.762 -17.707 -7.419 1.00 22.44 429 SER X N 15
ATOM 15430 C CA . SER A 1 2 ? 11.741 -17.213 -8.791 1.00 32.13 429 SER X CA 15
ATOM 15431 C C . SER A 1 2 ? 11.265 -18.299 -9.751 1.00 55.14 429 SER X C 15
ATOM 15432 O O . SER A 1 2 ? 10.407 -18.059 -10.600 1.00 1.53 429 SER X O 15
ATOM 15439 N N . SER A 1 3 ? 11.831 -19.494 -9.611 1.00 63.41 430 SER X N 15
ATOM 15440 C CA . SER A 1 3 ? 11.469 -20.616 -10.469 1.00 72.23 430 SER X CA 15
ATOM 15441 C C . SER A 1 3 ? 11.678 -20.266 -11.939 1.00 21.21 430 SER X C 15
ATOM 15442 O O . SER A 1 3 ? 10.982 -20.781 -12.815 1.00 14.24 430 SER X O 15
ATOM 15449 N N . GLU A 1 4 ? 12.640 -19.388 -12.201 1.00 55.00 431 GLU X N 15
ATOM 15450 C CA . GLU A 1 4 ? 12.940 -18.967 -13.566 1.00 42.22 431 GLU X CA 15
ATOM 15451 C C . GLU A 1 4 ? 11.724 -18.311 -14.211 1.00 20.45 431 GLU X C 15
ATOM 15452 O O . GLU A 1 4 ? 11.474 -18.479 -15.407 1.00 73.30 431 GLU X O 15
ATOM 15462 N N . LEU A 1 5 ? 10.970 -17.562 -13.415 1.00 34.30 432 LEU X N 15
ATOM 15463 C CA . LEU A 1 5 ? 9.779 -16.879 -13.909 1.00 42.04 432 LEU X CA 15
ATOM 15464 C C . LEU A 1 5 ? 10.156 -15.635 -14.708 1.00 23.40 432 LEU X C 15
ATOM 15465 O O . LEU A 1 5 ? 11.243 -15.075 -14.556 1.00 3.34 432 LEU X O 15
ATOM 15480 N N . PRO A 1 6 ? 9.238 -15.189 -15.577 1.00 12.24 433 PRO X N 15
ATOM 15481 C CA . PRO A 1 6 ? 9.450 -14.005 -16.415 1.00 22.13 433 PRO X CA 15
ATOM 15482 C C . PRO A 1 6 ? 9.451 -12.713 -15.604 1.00 60.12 433 PRO X C 15
ATOM 15483 O O . PRO A 1 6 ? 9.552 -12.740 -14.378 1.00 4.12 433 PRO X O 15
ATOM 15491 N N . GLU A 1 7 ? 9.338 -11.584 -16.296 1.00 43.15 434 GLU X N 15
ATOM 15492 C CA . GLU A 1 7 ? 9.326 -10.284 -15.639 1.00 43.22 434 GLU X CA 15
ATOM 15493 C C . GLU A 1 7 ? 8.037 -9.528 -15.948 1.00 63.42 434 GLU X C 15
ATOM 15494 O O . GLU A 1 7 ? 8.007 -8.297 -15.937 1.00 44.34 434 GLU X O 15
ATOM 15504 N N . LEU A 1 8 ? 6.973 -10.276 -16.224 1.00 33.41 435 LEU X N 15
ATOM 15505 C CA . LEU A 1 8 ? 5.679 -9.678 -16.537 1.00 1.10 435 LEU X CA 15
ATOM 15506 C C . LEU A 1 8 ? 5.048 -9.063 -15.293 1.00 42.22 435 LEU X C 15
ATOM 15507 O O . LEU A 1 8 ? 4.401 -8.017 -15.364 1.00 63.41 435 LEU X O 15
ATOM 15522 N N . LEU A 1 9 ? 5.241 -9.718 -14.153 1.00 10.10 436 LEU X N 15
ATOM 15523 C CA . LEU A 1 9 ? 4.693 -9.234 -12.891 1.00 54.32 436 LEU X CA 15
ATOM 15524 C C . LEU A 1 9 ? 5.368 -7.934 -12.466 1.00 4.13 436 LEU X C 15
ATOM 15525 O O . LEU A 1 9 ? 4.744 -7.075 -11.842 1.00 23.03 436 LEU X O 15
ATOM 15540 N N . ARG A 1 10 ? 6.644 -7.795 -12.810 1.00 63.05 437 ARG X N 15
ATOM 15541 C CA . ARG A 1 10 ? 7.402 -6.599 -12.466 1.00 23.32 437 ARG X CA 15
ATOM 15542 C C . ARG A 1 10 ? 6.825 -5.371 -13.163 1.00 23.54 437 ARG X C 15
ATOM 15543 O O . ARG A 1 10 ? 6.967 -4.246 -12.681 1.00 42.04 437 ARG X O 15
ATOM 15561 N N . LYS A 1 11 ? 6.177 -5.592 -14.301 1.00 1.54 438 LYS X N 15
ATOM 15562 C CA . LYS A 1 11 ? 5.578 -4.504 -15.065 1.00 61.22 438 LYS X CA 15
ATOM 15563 C C . LYS A 1 11 ? 4.102 -4.778 -15.337 1.00 34.03 438 LYS X C 15
ATOM 15564 O O . LYS A 1 11 ? 3.755 -5.464 -16.298 1.00 2.32 438 LYS X O 15
ATOM 15579 N N . ARG A 1 12 ? 3.238 -4.236 -14.485 1.00 54.15 439 ARG X N 15
ATOM 15580 C CA . ARG A 1 12 ? 1.800 -4.422 -14.635 1.00 65.33 439 ARG X CA 15
ATOM 15581 C C . ARG A 1 12 ? 1.034 -3.570 -13.627 1.00 4.53 439 ARG X C 15
ATOM 15582 O O . ARG A 1 12 ? 1.377 -3.529 -12.446 1.00 21.20 439 ARG X O 15
ATOM 15600 N N . GLU A 1 13 ? -0.004 -2.890 -14.102 1.00 74.00 440 GLU X N 15
ATOM 15601 C CA . GLU A 1 13 ? -0.818 -2.037 -13.243 1.00 14.10 440 GLU X CA 15
ATOM 15602 C C . GLU A 1 13 ? -1.943 -2.836 -12.593 1.00 65.23 440 GLU X C 15
ATOM 15603 O O . GLU A 1 13 ? -2.684 -3.550 -13.269 1.00 11.23 440 GLU X O 15
ATOM 15613 N N . ARG A 1 14 ? -2.066 -2.710 -11.275 1.00 64.13 441 ARG X N 15
ATOM 15614 C CA . ARG A 1 14 ? -3.099 -3.421 -10.532 1.00 54.45 441 ARG X CA 15
ATOM 15615 C C . ARG A 1 14 ? -3.739 -2.513 -9.486 1.00 4.51 441 ARG X C 15
ATOM 15616 O O . ARG A 1 14 ? -3.063 -1.697 -8.858 1.00 2.02 441 ARG X O 15
ATOM 15634 N N . LYS A 1 15 ? -5.047 -2.659 -9.304 1.00 45.10 442 LYS X N 15
ATOM 15635 C CA . LYS A 1 15 ? -5.780 -1.854 -8.334 1.00 20.53 442 LYS X CA 15
ATOM 15636 C C . LYS A 1 15 ? -6.998 -2.607 -7.811 1.00 51.34 442 LYS X C 15
ATOM 15637 O O . LYS A 1 15 ? -7.611 -3.396 -8.532 1.00 64.12 442 LYS X O 15
ATOM 15652 N N . THR A 1 16 ? -7.347 -2.358 -6.552 1.00 63.21 443 THR X N 15
ATOM 15653 C CA . THR A 1 16 ? -8.492 -3.014 -5.932 1.00 54.10 443 THR X CA 15
ATOM 15654 C C . THR A 1 16 ? -9.428 -1.994 -5.293 1.00 60.12 443 THR X C 15
ATOM 15655 O O . THR A 1 16 ? -9.197 -0.789 -5.373 1.00 33.34 443 THR X O 15
ATOM 15666 N N . GLY A 1 17 ? -10.486 -2.487 -4.656 1.00 13.44 444 GLY X N 15
ATOM 15667 C CA . GLY A 1 17 ? -11.441 -1.605 -4.011 1.00 40.13 444 GLY X CA 15
ATOM 15668 C C . GLY A 1 17 ? -10.818 -0.795 -2.892 1.00 0.11 444 GLY X C 15
ATOM 15669 O O . GLY A 1 17 ? -10.799 0.435 -2.943 1.00 20.11 444 GLY X O 15
ATOM 15673 N N . ASP A 1 18 ? -10.308 -1.484 -1.877 1.00 33.42 445 ASP X N 15
ATOM 15674 C CA . ASP A 1 18 ? -9.681 -0.821 -0.740 1.00 63.12 445 ASP X CA 15
ATOM 15675 C C . ASP A 1 18 ? -8.223 -0.489 -1.040 1.00 60.55 445 ASP X C 15
ATOM 15676 O O . ASP A 1 18 ? -7.311 -1.167 -0.565 1.00 54.13 445 ASP X O 15
ATOM 15684 N N . LEU A 1 19 ? -8.010 0.555 -1.833 1.00 61.11 446 LEU X N 15
ATOM 15685 C CA . LEU A 1 19 ? -6.661 0.977 -2.198 1.00 30.24 446 LEU X CA 15
ATOM 15686 C C . LEU A 1 19 ? -6.695 2.268 -3.008 1.00 5.04 446 LEU X C 15
ATOM 15687 O O . LEU A 1 19 ? -6.477 2.275 -4.220 1.00 32.22 446 LEU X O 15
ATOM 15702 N N . PRO A 1 20 ? -6.972 3.389 -2.326 1.00 40.52 447 PRO X N 15
ATOM 15703 C CA . PRO A 1 20 ? -7.037 4.707 -2.962 1.00 65.30 447 PRO X CA 15
ATOM 15704 C C . PRO A 1 20 ? -5.668 5.203 -3.412 1.00 43.30 447 PRO X C 15
ATOM 15705 O O . PRO A 1 20 ? -4.677 4.475 -3.338 1.00 40.53 447 PRO X O 15
ATOM 15713 N N . LYS A 1 21 ? -5.617 6.446 -3.878 1.00 14.21 448 LYS X N 15
ATOM 15714 C CA . LYS A 1 21 ? -4.368 7.041 -4.339 1.00 62.00 448 LYS X CA 15
ATOM 15715 C C . LYS A 1 21 ? -3.594 7.650 -3.175 1.00 31.12 448 LYS X C 15
ATOM 15716 O O . LYS A 1 21 ? -2.363 7.669 -3.176 1.00 10.44 448 LYS X O 15
ATOM 15731 N N . PHE A 1 22 ? -4.324 8.148 -2.180 1.00 32.03 449 PHE X N 15
ATOM 15732 C CA . PHE A 1 22 ? -3.704 8.757 -1.009 1.00 42.40 449 PHE X CA 15
ATOM 15733 C C . PHE A 1 22 ? -2.933 7.719 -0.199 1.00 34.02 449 PHE X C 15
ATOM 15734 O O . PHE A 1 22 ? -1.898 8.024 0.395 1.00 50.33 449 PHE X O 15
ATOM 15750 N N . ILE A 1 23 ? -3.446 6.494 -0.179 1.00 25.32 450 ILE X N 15
ATOM 15751 C CA . ILE A 1 23 ? -2.806 5.410 0.558 1.00 11.31 450 ILE X CA 15
ATOM 15752 C C . ILE A 1 23 ? -1.614 4.852 -0.211 1.00 33.23 450 ILE X C 15
ATOM 15753 O O . ILE A 1 23 ? -0.522 4.706 0.338 1.00 25.32 450 ILE X O 15
ATOM 15768 N N . GLU A 1 24 ? -1.831 4.544 -1.486 1.00 1.30 451 GLU X N 15
ATOM 15769 C CA . GLU A 1 24 ? -0.772 4.002 -2.331 1.00 54.42 451 GLU X CA 15
ATOM 15770 C C . GLU A 1 24 ? 0.360 5.011 -2.497 1.00 44.11 451 GLU X C 15
ATOM 15771 O O . GLU A 1 24 ? 1.518 4.634 -2.674 1.00 31.34 451 GLU X O 15
ATOM 15781 N N . GLU A 1 25 ? 0.016 6.293 -2.440 1.00 43.54 452 GLU X N 15
ATOM 15782 C CA . GLU A 1 25 ? 1.004 7.356 -2.585 1.00 75.14 452 GLU X CA 15
ATOM 15783 C C . GLU A 1 25 ? 1.832 7.507 -1.313 1.00 10.33 452 GLU X C 15
ATOM 15784 O O . GLU A 1 25 ? 3.060 7.593 -1.363 1.00 62.14 452 GLU X O 15
ATOM 15794 N N . THR A 1 26 ? 1.152 7.538 -0.171 1.00 42.14 453 THR X N 15
ATOM 15795 C CA . THR A 1 26 ? 1.824 7.682 1.115 1.00 1.30 453 THR X CA 15
ATOM 15796 C C . THR A 1 26 ? 2.592 6.415 1.477 1.00 30.24 453 THR X C 15
ATOM 15797 O O . THR A 1 26 ? 3.643 6.479 2.115 1.00 13.44 453 THR X O 15
ATOM 15808 N N . GLU A 1 27 ? 2.062 5.269 1.064 1.00 61.44 454 GLU X N 15
ATOM 15809 C CA . GLU A 1 27 ? 2.701 3.989 1.346 1.00 4.33 454 GLU X CA 15
ATOM 15810 C C . GLU A 1 27 ? 3.945 3.798 0.482 1.00 54.22 454 GLU X C 15
ATOM 15811 O O . GLU A 1 27 ? 5.017 3.462 0.983 1.00 33.03 454 GLU X O 15
ATOM 15821 N N . LYS A 1 28 ? 3.791 4.015 -0.821 1.00 25.33 455 LYS X N 15
ATOM 15822 C CA . LYS A 1 28 ? 4.900 3.868 -1.756 1.00 0.54 455 LYS X CA 15
ATOM 15823 C C . LYS A 1 28 ? 6.015 4.861 -1.439 1.00 62.42 455 LYS X C 15
ATOM 15824 O O . LYS A 1 28 ? 7.195 4.510 -1.448 1.00 21.12 455 LYS X O 15
ATOM 15839 N N . LYS A 1 29 ? 5.633 6.102 -1.157 1.00 23.55 456 LYS X N 15
ATOM 15840 C CA . LYS A 1 29 ? 6.598 7.146 -0.835 1.00 51.54 456 LYS X CA 15
ATOM 15841 C C . LYS A 1 29 ? 7.348 6.814 0.451 1.00 23.14 456 LYS X C 15
ATOM 15842 O O . LYS A 1 29 ? 8.539 7.099 0.579 1.00 54.11 456 LYS X O 15
ATOM 15857 N N . ARG A 1 30 ? 6.643 6.209 1.402 1.00 71.11 457 ARG X N 15
ATOM 15858 C CA . ARG A 1 30 ? 7.243 5.838 2.679 1.00 35.12 457 ARG X CA 15
ATOM 15859 C C . ARG A 1 30 ? 8.283 4.737 2.492 1.00 55.14 457 ARG X C 15
ATOM 15860 O O . ARG A 1 30 ? 9.396 4.826 3.011 1.00 20.31 457 ARG X O 15
ATOM 15878 N N . ILE A 1 31 ? 7.912 3.702 1.747 1.00 20.05 458 ILE X N 15
ATOM 15879 C CA . ILE A 1 31 ? 8.814 2.585 1.491 1.00 63.42 458 ILE X CA 15
ATOM 15880 C C . ILE A 1 31 ? 10.063 3.045 0.749 1.00 45.00 458 ILE X C 15
ATOM 15881 O O . ILE A 1 31 ? 11.186 2.799 1.191 1.00 10.42 458 ILE X O 15
ATOM 15896 N N . ILE A 1 32 ? 9.861 3.715 -0.381 1.00 30.41 459 ILE X N 15
ATOM 15897 C CA . ILE A 1 32 ? 10.972 4.214 -1.183 1.00 14.13 459 ILE X CA 15
ATOM 15898 C C . ILE A 1 32 ? 11.834 5.184 -0.384 1.00 54.12 459 ILE X C 15
ATOM 15899 O O . ILE A 1 32 ? 13.058 5.198 -0.519 1.00 73.32 459 ILE X O 15
ATOM 15914 N N . GLU A 1 33 ? 11.188 5.994 0.449 1.00 70.03 460 GLU X N 15
ATOM 15915 C CA . GLU A 1 33 ? 11.897 6.968 1.270 1.00 55.24 460 GLU X CA 15
ATOM 15916 C C . GLU A 1 33 ? 12.846 6.273 2.242 1.00 12.02 460 GLU X C 15
ATOM 15917 O O . GLU A 1 33 ? 14.025 6.613 2.325 1.00 12.20 460 GLU X O 15
ATOM 15927 N N . ALA A 1 34 ? 12.321 5.297 2.975 1.00 23.10 461 ALA X N 15
ATOM 15928 C CA . ALA A 1 34 ? 13.122 4.552 3.940 1.00 30.24 461 ALA X CA 15
ATOM 15929 C C . ALA A 1 34 ? 14.294 3.854 3.259 1.00 45.21 461 ALA X C 15
ATOM 15930 O O . ALA A 1 34 ? 15.428 3.912 3.738 1.00 60.24 461 ALA X O 15
ATOM 15937 N N . LEU A 1 35 ? 14.015 3.194 2.141 1.00 41.14 462 LEU X N 15
ATOM 15938 C CA . LEU A 1 35 ? 15.047 2.484 1.393 1.00 32.12 462 LEU X CA 15
ATOM 15939 C C . LEU A 1 35 ? 16.179 3.426 0.999 1.00 23.05 462 LEU X C 15
ATOM 15940 O O . LEU A 1 35 ? 17.346 3.166 1.291 1.00 51.52 462 LEU X O 15
ATOM 15955 N N . GLU A 1 36 ? 15.826 4.523 0.336 1.00 4.01 463 GLU X N 15
ATOM 15956 C CA . GLU A 1 36 ? 16.814 5.505 -0.097 1.00 14.12 463 GLU X CA 15
ATOM 15957 C C . GLU A 1 36 ? 17.589 6.058 1.095 1.00 33.23 463 GLU X C 15
ATOM 15958 O O . GLU A 1 36 ? 18.787 6.326 1.001 1.00 3.32 463 GLU X O 15
ATOM 15968 N N . LYS A 1 37 ? 16.898 6.227 2.217 1.00 23.51 464 LYS X N 15
ATOM 15969 C CA . LYS A 1 37 ? 17.519 6.747 3.429 1.00 44.12 464 LYS X CA 15
ATOM 15970 C C . LYS A 1 37 ? 18.404 5.691 4.083 1.00 71.21 464 LYS X C 15
ATOM 15971 O O . LYS A 1 37 ? 19.330 6.016 4.827 1.00 34.14 464 LYS X O 15
ATOM 15986 N N . THR A 1 38 ? 18.116 4.425 3.799 1.00 13.11 465 THR X N 15
ATOM 15987 C CA . THR A 1 38 ? 18.887 3.321 4.358 1.00 52.11 465 THR X CA 15
ATOM 15988 C C . THR A 1 38 ? 20.013 2.905 3.419 1.00 75.51 465 THR X C 15
ATOM 15989 O O . THR A 1 38 ? 20.926 2.181 3.812 1.00 65.34 465 THR X O 15
ATOM 16000 N N . GLY A 1 39 ? 19.942 3.369 2.175 1.00 31.45 466 GLY X N 15
ATOM 16001 C CA . GLY A 1 39 ? 20.962 3.033 1.199 1.00 73.12 466 GLY X CA 15
ATOM 16002 C C . GLY A 1 39 ? 20.539 1.901 0.285 1.00 2.02 466 GLY X C 15
ATOM 16003 O O . GLY A 1 39 ? 21.351 1.046 -0.072 1.00 72.31 466 GLY X O 15
ATOM 16007 N N . TYR A 1 40 ? 19.267 1.892 -0.095 1.00 22.12 467 TYR X N 15
ATOM 16008 C CA . TYR A 1 40 ? 18.737 0.853 -0.970 1.00 42.34 467 TYR X CA 15
ATOM 16009 C C . TYR A 1 40 ? 18.891 -0.525 -0.335 1.00 41.45 467 TYR X C 15
ATOM 16010 O O . TYR A 1 40 ? 19.057 -1.528 -1.030 1.00 0.12 467 TYR X O 15
ATOM 16027 N N . VAL A 1 41 ? 18.835 -0.568 0.992 1.00 21.22 468 VAL X N 15
ATOM 16028 C CA . VAL A 1 41 ? 18.967 -1.822 1.724 1.00 11.54 468 VAL X CA 15
ATOM 16029 C C . VAL A 1 41 ? 17.610 -2.320 2.210 1.00 22.10 468 VAL X C 15
ATOM 16030 O O . VAL A 1 41 ? 16.903 -1.620 2.936 1.00 25.15 468 VAL X O 15
ATOM 16043 N N . LYS A 1 42 ? 17.251 -3.534 1.804 1.00 2.33 469 LYS X N 15
ATOM 16044 C CA . LYS A 1 42 ? 15.980 -4.127 2.200 1.00 73.34 469 LYS X CA 15
ATOM 16045 C C . LYS A 1 42 ? 15.945 -4.388 3.702 1.00 0.52 469 LYS X C 15
ATOM 16046 O O . LYS A 1 42 ? 14.974 -4.047 4.377 1.00 43.22 469 LYS X O 15
ATOM 16061 N N . SER A 1 43 ? 17.009 -4.995 4.218 1.00 71.13 470 SER X N 15
ATOM 16062 C CA . SER A 1 43 ? 17.098 -5.303 5.640 1.00 51.22 470 SER X CA 15
ATOM 16063 C C . SER A 1 43 ? 16.894 -4.047 6.482 1.00 51.22 470 SER X C 15
ATOM 16064 O O . SER A 1 43 ? 16.051 -4.018 7.379 1.00 14.32 470 SER X O 15
ATOM 16071 N N . ARG A 1 44 ? 17.672 -3.011 6.187 1.00 75.24 471 ARG X N 15
ATOM 16072 C CA . ARG A 1 44 ? 17.579 -1.753 6.917 1.00 11.02 471 ARG X CA 15
ATOM 16073 C C . ARG A 1 44 ? 16.225 -1.089 6.685 1.00 64.24 471 ARG X C 15
ATOM 16074 O O . ARG A 1 44 ? 15.553 -0.680 7.632 1.00 23.30 471 ARG X O 15
ATOM 16092 N N . ALA A 1 45 ? 15.831 -0.986 5.420 1.00 63.50 472 ALA X N 15
ATOM 16093 C CA . ALA A 1 45 ? 14.557 -0.373 5.064 1.00 51.02 472 ALA X CA 15
ATOM 16094 C C . ALA A 1 45 ? 13.406 -1.020 5.826 1.00 14.44 472 ALA X C 15
ATOM 16095 O O . ALA A 1 45 ? 12.565 -0.329 6.402 1.00 62.31 472 ALA X O 15
ATOM 16102 N N . ALA A 1 46 ? 13.372 -2.348 5.825 1.00 33.12 473 ALA X N 15
ATOM 16103 C CA . ALA A 1 46 ? 12.324 -3.088 6.518 1.00 5.31 473 ALA X CA 15
ATOM 16104 C C . ALA A 1 46 ? 12.352 -2.805 8.016 1.00 1.25 473 ALA X C 15
ATOM 16105 O O . ALA A 1 46 ? 11.336 -2.443 8.610 1.00 50.13 473 ALA X O 15
ATOM 16112 N N . LYS A 1 47 ? 13.521 -2.972 8.624 1.00 62.03 474 LYS X N 15
ATOM 16113 C CA . LYS A 1 47 ? 13.683 -2.736 10.054 1.00 24.40 474 LYS X CA 15
ATOM 16114 C C . LYS A 1 47 ? 13.320 -1.297 10.410 1.00 54.40 474 LYS X C 15
ATOM 16115 O O . LYS A 1 47 ? 12.815 -1.027 11.501 1.00 74.45 474 LYS X O 15
ATOM 16130 N N . LEU A 1 48 ? 13.579 -0.380 9.486 1.00 10.44 475 LEU X N 15
ATOM 16131 C CA . LEU A 1 48 ? 13.278 1.031 9.703 1.00 74.31 475 LEU X CA 15
ATOM 16132 C C . LEU A 1 48 ? 11.778 1.289 9.600 1.00 24.12 475 LEU X C 15
ATOM 16133 O O . LEU A 1 48 ? 11.185 1.920 10.477 1.00 74.13 475 LEU X O 15
ATOM 16148 N N . LEU A 1 49 ? 11.170 0.797 8.527 1.00 14.12 476 LEU X N 15
ATOM 16149 C CA . LEU A 1 49 ? 9.738 0.973 8.311 1.00 2.33 476 LEU X CA 15
ATOM 16150 C C . LEU A 1 49 ? 8.931 0.159 9.318 1.00 41.31 476 LEU X C 15
ATOM 16151 O O . LEU A 1 49 ? 7.744 0.408 9.524 1.00 65.41 476 LEU X O 15
ATOM 16166 N N . GLY A 1 50 ? 9.586 -0.813 9.946 1.00 45.23 477 GLY X N 15
ATOM 16167 C CA . GLY A 1 50 ? 8.914 -1.647 10.926 1.00 22.13 477 GLY X CA 15
ATOM 16168 C C . GLY A 1 50 ? 8.234 -2.846 10.298 1.00 61.31 477 GLY X C 15
ATOM 16169 O O . GLY A 1 50 ? 7.337 -3.442 10.895 1.00 35.21 477 GLY X O 15
ATOM 16173 N N . TYR A 1 51 ? 8.658 -3.199 9.090 1.00 41.35 478 TYR X N 15
ATOM 16174 C CA . TYR A 1 51 ? 8.080 -4.333 8.379 1.00 51.13 478 TYR X CA 15
ATOM 16175 C C . TYR A 1 51 ? 9.129 -5.415 8.134 1.00 65.31 478 TYR X C 15
ATOM 16176 O O . TYR A 1 51 ? 10.330 -5.147 8.149 1.00 40.51 478 TYR X O 15
ATOM 16193 N N . THR A 1 52 ? 8.664 -6.639 7.907 1.00 31.11 479 THR X N 15
ATOM 16194 C CA . THR A 1 52 ? 9.559 -7.763 7.659 1.00 32.34 479 THR X CA 15
ATOM 16195 C C . THR A 1 52 ? 9.883 -7.890 6.174 1.00 71.23 479 THR X C 15
ATOM 16196 O O . THR A 1 52 ? 9.256 -7.244 5.334 1.00 3.54 479 THR X O 15
ATOM 16207 N N . LEU A 1 53 ? 10.867 -8.724 5.858 1.00 51.22 480 LEU X N 15
ATOM 16208 C CA . LEU A 1 53 ? 11.275 -8.936 4.473 1.00 73.24 480 LEU X CA 15
ATOM 16209 C C . LEU A 1 53 ? 10.073 -9.273 3.597 1.00 73.11 480 LEU X C 15
ATOM 16210 O O . LEU A 1 53 ? 9.989 -8.840 2.449 1.00 12.40 480 LEU X O 15
ATOM 16225 N N . ARG A 1 54 ? 9.145 -10.047 4.148 1.00 60.01 481 ARG X N 15
ATOM 16226 C CA . ARG A 1 54 ? 7.946 -10.442 3.417 1.00 5.23 481 ARG X CA 15
ATOM 16227 C C . ARG A 1 54 ? 7.070 -9.229 3.116 1.00 63.40 481 ARG X C 15
ATOM 16228 O O . ARG A 1 54 ? 6.665 -9.013 1.974 1.00 34.21 481 ARG X O 15
ATOM 16246 N N . GLN A 1 55 ? 6.780 -8.443 4.149 1.00 43.45 482 GLN X N 15
ATOM 16247 C CA . GLN A 1 55 ? 5.951 -7.254 3.994 1.00 74.43 482 GLN X CA 15
ATOM 16248 C C . GLN A 1 55 ? 6.610 -6.250 3.054 1.00 15.22 482 GLN X C 15
ATOM 16249 O O . GLN A 1 55 ? 6.011 -5.823 2.066 1.00 24.12 482 GLN X O 15
ATOM 16261 N N . LEU A 1 56 ? 7.845 -5.876 3.368 1.00 30.43 483 LEU X N 15
ATOM 16262 C CA . LEU A 1 56 ? 8.585 -4.920 2.552 1.00 23.25 483 LEU X CA 15
ATOM 16263 C C . LEU A 1 56 ? 8.635 -5.371 1.095 1.00 43.34 483 LEU X C 15
ATOM 16264 O O . LEU A 1 56 ? 8.275 -4.618 0.190 1.00 12.42 483 LEU X O 15
ATOM 16279 N N . ASP A 1 57 ? 9.080 -6.604 0.878 1.00 4.40 484 ASP X N 15
ATOM 16280 C CA . ASP A 1 57 ? 9.172 -7.156 -0.469 1.00 74.33 484 ASP X CA 15
ATOM 16281 C C . ASP A 1 57 ? 7.835 -7.045 -1.195 1.00 23.13 484 ASP X C 15
ATOM 16282 O O . ASP A 1 57 ? 7.780 -6.643 -2.357 1.00 2.41 484 ASP X O 15
ATOM 16290 N N . TYR A 1 58 ? 6.760 -7.406 -0.503 1.00 62.24 485 TYR X N 15
ATOM 16291 C CA . TYR A 1 58 ? 5.423 -7.350 -1.083 1.00 54.52 485 TYR X CA 15
ATOM 16292 C C . TYR A 1 58 ? 5.087 -5.934 -1.540 1.00 35.33 485 TYR X C 15
ATOM 16293 O O . TYR A 1 58 ? 4.432 -5.739 -2.564 1.00 43.32 485 TYR X O 15
ATOM 16310 N N . ARG A 1 59 ? 5.540 -4.948 -0.773 1.00 30.20 486 ARG X N 15
ATOM 16311 C CA . ARG A 1 59 ? 5.287 -3.549 -1.097 1.00 23.23 486 ARG X CA 15
ATOM 16312 C C . ARG A 1 59 ? 6.115 -3.113 -2.302 1.00 23.24 486 ARG X C 15
ATOM 16313 O O . ARG A 1 59 ? 5.637 -2.364 -3.156 1.00 73.10 486 ARG X O 15
ATOM 16331 N N . ILE A 1 60 ? 7.355 -3.585 -2.365 1.00 12.05 487 ILE X N 15
ATOM 16332 C CA . ILE A 1 60 ? 8.247 -3.243 -3.465 1.00 10.12 487 ILE X CA 15
ATOM 16333 C C . ILE A 1 60 ? 7.706 -3.761 -4.793 1.00 62.30 487 ILE X C 15
ATOM 16334 O O . ILE A 1 60 ? 7.770 -3.074 -5.813 1.00 15.43 487 ILE X O 15
ATOM 16349 N N . LYS A 1 61 ? 7.169 -4.977 -4.774 1.00 1.41 488 LYS X N 15
ATOM 16350 C CA . LYS A 1 61 ? 6.612 -5.587 -5.974 1.00 43.53 488 LYS X CA 15
ATOM 16351 C C . LYS A 1 61 ? 5.273 -4.952 -6.337 1.00 53.44 488 LYS X C 15
ATOM 16352 O O . LYS A 1 61 ? 4.983 -4.718 -7.510 1.00 72.22 488 LYS X O 15
ATOM 16367 N N . LYS A 1 62 ? 4.462 -4.675 -5.322 1.00 24.34 489 LYS X N 15
ATOM 16368 C CA . LYS A 1 62 ? 3.154 -4.065 -5.532 1.00 21.32 489 LYS X CA 15
ATOM 16369 C C . LYS A 1 62 ? 3.297 -2.637 -6.050 1.00 63.33 489 LYS X C 15
ATOM 16370 O O . LYS A 1 62 ? 2.609 -2.235 -6.989 1.00 53.33 489 LYS X O 15
ATOM 16385 N N . TYR A 1 63 ? 4.195 -1.876 -5.433 1.00 63.10 490 TYR X N 15
ATOM 16386 C CA . TYR A 1 63 ? 4.426 -0.493 -5.830 1.00 65.13 490 TYR X CA 15
ATOM 16387 C C . TYR A 1 63 ? 5.512 -0.408 -6.899 1.00 43.30 490 TYR X C 15
ATOM 16388 O O . TYR A 1 63 ? 5.848 0.676 -7.375 1.00 45.35 490 TYR X O 15
ATOM 16405 N N . GLY A 1 64 ? 6.057 -1.561 -7.272 1.00 12.33 491 GLY X N 15
ATOM 16406 C CA . GLY A 1 64 ? 7.099 -1.598 -8.283 1.00 73.13 491 GLY X CA 15
ATOM 16407 C C . GLY A 1 64 ? 8.224 -0.626 -7.989 1.00 70.25 491 GLY X C 15
ATOM 16408 O O . GLY A 1 64 ? 8.714 0.057 -8.890 1.00 25.21 491 GLY X O 15
ATOM 16412 N N . ILE A 1 65 ? 8.635 -0.561 -6.727 1.00 33.34 492 ILE X N 15
ATOM 16413 C CA . ILE A 1 65 ? 9.709 0.335 -6.317 1.00 12.35 492 ILE X CA 15
ATOM 16414 C C . ILE A 1 65 ? 11.069 -0.211 -6.739 1.00 73.33 492 ILE X C 15
ATOM 16415 O O . ILE A 1 65 ? 11.246 -1.419 -6.887 1.00 45.43 492 ILE X O 15
ATOM 16430 N N . GLU A 1 66 ? 12.028 0.690 -6.929 1.00 41.10 493 GLU X N 15
ATOM 16431 C CA . GLU A 1 66 ? 13.374 0.299 -7.332 1.00 52.04 493 GLU X CA 15
ATOM 16432 C C . GLU A 1 66 ? 14.331 0.335 -6.143 1.00 43.33 493 GLU X C 15
ATOM 16433 O O . GLU A 1 66 ? 14.011 0.889 -5.091 1.00 63.45 493 GLU X O 15
ATOM 16443 N N . LEU A 1 67 ? 15.505 -0.261 -6.319 1.00 43.24 494 LEU X N 15
ATOM 16444 C CA . LEU A 1 67 ? 16.509 -0.299 -5.261 1.00 63.34 494 LEU X CA 15
ATOM 16445 C C . LEU A 1 67 ? 17.815 -0.899 -5.771 1.00 40.01 494 LEU X C 15
ATOM 16446 O O . LEU A 1 67 ? 17.817 -1.928 -6.448 1.00 44.25 494 LEU X O 15
ATOM 16461 N N . LYS A 1 68 ? 18.927 -0.251 -5.441 1.00 43.22 495 LYS X N 15
ATOM 16462 C CA . LYS A 1 68 ? 20.241 -0.720 -5.863 1.00 54.55 495 LYS X CA 15
ATOM 16463 C C . LYS A 1 68 ? 20.911 -1.526 -4.755 1.00 21.15 495 LYS X C 15
ATOM 16464 O O . LYS A 1 68 ? 21.250 -0.989 -3.700 1.00 32.02 495 LYS X O 15
ATOM 16479 N N . LYS A 1 69 ? 21.101 -2.818 -5.000 1.00 11.13 496 LYS X N 15
ATOM 16480 C CA . LYS A 1 69 ? 21.734 -3.698 -4.026 1.00 1.23 496 LYS X CA 15
ATOM 16481 C C . LYS A 1 69 ? 22.794 -4.573 -4.690 1.00 15.31 496 LYS X C 15
ATOM 16482 O O . LYS A 1 69 ? 22.592 -5.080 -5.793 1.00 74.41 496 LYS X O 15
ATOM 16497 N N . PHE A 1 70 ? 23.922 -4.748 -4.009 1.00 40.43 497 PHE X N 15
ATOM 16498 C CA . PHE A 1 70 ? 25.012 -5.562 -4.532 1.00 75.40 497 PHE X CA 15
ATOM 16499 C C . PHE A 1 70 ? 24.866 -7.015 -4.091 1.00 35.52 497 PHE X C 15
ATOM 16500 O O . PHE A 1 70 ? 25.394 -7.924 -4.731 1.00 20.55 497 PHE X O 15
ATOM 16516 N N . THR A 1 1 ? 18.449 -8.629 27.274 1.00 5.00 428 THR X N 16
ATOM 16517 C CA . THR A 1 1 ? 17.853 -7.727 26.298 1.00 12.01 428 THR X CA 16
ATOM 16518 C C . THR A 1 1 ? 16.733 -8.414 25.526 1.00 30.04 428 THR X C 16
ATOM 16519 O O . THR A 1 1 ? 16.628 -8.270 24.308 1.00 12.04 428 THR X O 16
ATOM 16530 N N . SER A 1 2 ? 15.897 -9.159 26.241 1.00 22.44 429 SER X N 16
ATOM 16531 C CA . SER A 1 2 ? 14.786 -9.870 25.622 1.00 32.13 429 SER X CA 16
ATOM 16532 C C . SER A 1 2 ? 13.452 -9.242 26.015 1.00 55.14 429 SER X C 16
ATOM 16533 O O . SER A 1 2 ? 13.017 -9.348 27.161 1.00 1.53 429 SER X O 16
ATOM 16540 N N . SER A 1 3 ? 12.808 -8.587 25.054 1.00 63.41 430 SER X N 16
ATOM 16541 C CA . SER A 1 3 ? 11.525 -7.939 25.299 1.00 72.23 430 SER X CA 16
ATOM 16542 C C . SER A 1 3 ? 10.402 -8.967 25.379 1.00 21.21 430 SER X C 16
ATOM 16543 O O . SER A 1 3 ? 10.392 -9.949 24.638 1.00 14.24 430 SER X O 16
ATOM 16550 N N . GLU A 1 4 ? 9.457 -8.734 26.284 1.00 55.00 431 GLU X N 16
ATOM 16551 C CA . GLU A 1 4 ? 8.329 -9.640 26.462 1.00 42.22 431 GLU X CA 16
ATOM 16552 C C . GLU A 1 4 ? 7.287 -9.435 25.366 1.00 20.45 431 GLU X C 16
ATOM 16553 O O . GLU A 1 4 ? 6.929 -10.370 24.649 1.00 73.30 431 GLU X O 16
ATOM 16563 N N . LEU A 1 5 ? 6.802 -8.203 25.243 1.00 34.30 432 LEU X N 16
ATOM 16564 C CA . LEU A 1 5 ? 5.801 -7.873 24.236 1.00 42.04 432 LEU X CA 16
ATOM 16565 C C . LEU A 1 5 ? 6.443 -7.190 23.032 1.00 23.40 432 LEU X C 16
ATOM 16566 O O . LEU A 1 5 ? 7.529 -6.617 23.120 1.00 3.34 432 LEU X O 16
ATOM 16581 N N . PRO A 1 6 ? 5.757 -7.249 21.882 1.00 12.24 433 PRO X N 16
ATOM 16582 C CA . PRO A 1 6 ? 6.241 -6.639 20.639 1.00 22.13 433 PRO X CA 16
ATOM 16583 C C . PRO A 1 6 ? 6.210 -5.116 20.692 1.00 60.12 433 PRO X C 16
ATOM 16584 O O . PRO A 1 6 ? 6.069 -4.525 21.763 1.00 4.12 433 PRO X O 16
ATOM 16592 N N . GLU A 1 7 ? 6.344 -4.485 19.529 1.00 43.15 434 GLU X N 16
ATOM 16593 C CA . GLU A 1 7 ? 6.332 -3.030 19.445 1.00 43.22 434 GLU X CA 16
ATOM 16594 C C . GLU A 1 7 ? 5.041 -2.531 18.801 1.00 63.42 434 GLU X C 16
ATOM 16595 O O . GLU A 1 7 ? 5.054 -1.595 18.002 1.00 44.34 434 GLU X O 16
ATOM 16605 N N . LEU A 1 8 ? 3.928 -3.165 19.156 1.00 33.41 435 LEU X N 16
ATOM 16606 C CA . LEU A 1 8 ? 2.627 -2.788 18.613 1.00 1.10 435 LEU X CA 16
ATOM 16607 C C . LEU A 1 8 ? 2.331 -1.316 18.883 1.00 42.22 435 LEU X C 16
ATOM 16608 O O . LEU A 1 8 ? 1.721 -0.633 18.058 1.00 63.41 435 LEU X O 16
ATOM 16623 N N . LEU A 1 9 ? 2.768 -0.833 20.040 1.00 10.10 436 LEU X N 16
ATOM 16624 C CA . LEU A 1 9 ? 2.552 0.559 20.417 1.00 54.32 436 LEU X CA 16
ATOM 16625 C C . LEU A 1 9 ? 3.151 1.505 19.381 1.00 4.13 436 LEU X C 16
ATOM 16626 O O . LEU A 1 9 ? 2.581 2.553 19.079 1.00 23.03 436 LEU X O 16
ATOM 16641 N N . ARG A 1 10 ? 4.304 1.125 18.838 1.00 63.05 437 ARG X N 16
ATOM 16642 C CA . ARG A 1 10 ? 4.980 1.939 17.835 1.00 23.32 437 ARG X CA 16
ATOM 16643 C C . ARG A 1 10 ? 4.148 2.030 16.559 1.00 23.54 437 ARG X C 16
ATOM 16644 O O . ARG A 1 10 ? 4.154 3.052 15.873 1.00 42.04 437 ARG X O 16
ATOM 16662 N N . LYS A 1 11 ? 3.434 0.954 16.246 1.00 1.54 438 LYS X N 16
ATOM 16663 C CA . LYS A 1 11 ? 2.596 0.912 15.054 1.00 61.22 438 LYS X CA 16
ATOM 16664 C C . LYS A 1 11 ? 1.391 0.001 15.267 1.00 34.03 438 LYS X C 16
ATOM 16665 O O . LYS A 1 11 ? 1.542 -1.203 15.475 1.00 2.32 438 LYS X O 16
ATOM 16680 N N . ARG A 1 12 ? 0.198 0.583 15.212 1.00 54.15 439 ARG X N 16
ATOM 16681 C CA . ARG A 1 12 ? -1.032 -0.177 15.399 1.00 65.33 439 ARG X CA 16
ATOM 16682 C C . ARG A 1 12 ? -1.547 -0.714 14.067 1.00 4.53 439 ARG X C 16
ATOM 16683 O O . ARG A 1 12 ? -1.148 -0.245 13.002 1.00 21.20 439 ARG X O 16
ATOM 16701 N N . GLU A 1 13 ? -2.437 -1.700 14.136 1.00 74.00 440 GLU X N 16
ATOM 16702 C CA . GLU A 1 13 ? -3.005 -2.301 12.935 1.00 14.10 440 GLU X CA 16
ATOM 16703 C C . GLU A 1 13 ? -3.814 -1.276 12.145 1.00 65.23 440 GLU X C 16
ATOM 16704 O O . GLU A 1 13 ? -4.059 -0.166 12.617 1.00 11.23 440 GLU X O 16
ATOM 16714 N N . ARG A 1 14 ? -4.226 -1.658 10.940 1.00 64.13 441 ARG X N 16
ATOM 16715 C CA . ARG A 1 14 ? -5.006 -0.772 10.084 1.00 54.45 441 ARG X CA 16
ATOM 16716 C C . ARG A 1 14 ? -6.365 -1.386 9.762 1.00 4.51 441 ARG X C 16
ATOM 16717 O O . ARG A 1 14 ? -6.547 -2.005 8.714 1.00 2.02 441 ARG X O 16
ATOM 16735 N N . LYS A 1 15 ? -7.319 -1.211 10.671 1.00 45.10 442 LYS X N 16
ATOM 16736 C CA . LYS A 1 15 ? -8.662 -1.746 10.485 1.00 20.53 442 LYS X CA 16
ATOM 16737 C C . LYS A 1 15 ? -9.235 -1.321 9.137 1.00 51.34 442 LYS X C 16
ATOM 16738 O O . LYS A 1 15 ? -10.052 -2.029 8.547 1.00 64.12 442 LYS X O 16
ATOM 16753 N N . THR A 1 16 ? -8.800 -0.161 8.654 1.00 63.21 443 THR X N 16
ATOM 16754 C CA . THR A 1 16 ? -9.271 0.357 7.376 1.00 54.10 443 THR X CA 16
ATOM 16755 C C . THR A 1 16 ? -9.125 -0.684 6.272 1.00 60.12 443 THR X C 16
ATOM 16756 O O . THR A 1 16 ? -8.142 -1.421 6.226 1.00 33.34 443 THR X O 16
ATOM 16767 N N . GLY A 1 17 ? -10.113 -0.740 5.383 1.00 13.44 444 GLY X N 16
ATOM 16768 C CA . GLY A 1 17 ? -10.076 -1.695 4.292 1.00 40.13 444 GLY X CA 16
ATOM 16769 C C . GLY A 1 17 ? -9.789 -1.039 2.957 1.00 0.11 444 GLY X C 16
ATOM 16770 O O . GLY A 1 17 ? -8.988 -1.541 2.168 1.00 20.11 444 GLY X O 16
ATOM 16774 N N . ASP A 1 18 ? -10.446 0.088 2.700 1.00 33.42 445 ASP X N 16
ATOM 16775 C CA . ASP A 1 18 ? -10.258 0.814 1.449 1.00 63.12 445 ASP X CA 16
ATOM 16776 C C . ASP A 1 18 ? -8.778 1.076 1.189 1.00 60.55 445 ASP X C 16
ATOM 16777 O O . ASP A 1 18 ? -7.961 1.052 2.111 1.00 54.13 445 ASP X O 16
ATOM 16785 N N . LEU A 1 19 ? -8.440 1.325 -0.071 1.00 61.11 446 LEU X N 16
ATOM 16786 C CA . LEU A 1 19 ? -7.057 1.590 -0.453 1.00 30.24 446 LEU X CA 16
ATOM 16787 C C . LEU A 1 19 ? -6.986 2.689 -1.508 1.00 5.04 446 LEU X C 16
ATOM 16788 O O . LEU A 1 19 ? -6.636 2.450 -2.665 1.00 32.22 446 LEU X O 16
ATOM 16803 N N . PRO A 1 20 ? -7.320 3.923 -1.103 1.00 40.52 447 PRO X N 16
ATOM 16804 C CA . PRO A 1 20 ? -7.299 5.082 -1.998 1.00 65.30 447 PRO X CA 16
ATOM 16805 C C . PRO A 1 20 ? -5.881 5.490 -2.386 1.00 43.30 447 PRO X C 16
ATOM 16806 O O . PRO A 1 20 ? -4.905 4.950 -1.865 1.00 40.53 447 PRO X O 16
ATOM 16814 N N . LYS A 1 21 ? -5.776 6.446 -3.302 1.00 14.21 448 LYS X N 16
ATOM 16815 C CA . LYS A 1 21 ? -4.478 6.928 -3.759 1.00 62.00 448 LYS X CA 16
ATOM 16816 C C . LYS A 1 21 ? -3.681 7.524 -2.603 1.00 31.12 448 LYS X C 16
ATOM 16817 O O . LYS A 1 21 ? -2.450 7.543 -2.628 1.00 10.44 448 LYS X O 16
ATOM 16832 N N . PHE A 1 22 ? -4.391 8.011 -1.590 1.00 32.03 449 PHE X N 16
ATOM 16833 C CA . PHE A 1 22 ? -3.750 8.608 -0.425 1.00 42.40 449 PHE X CA 16
ATOM 16834 C C . PHE A 1 22 ? -2.946 7.566 0.347 1.00 34.02 449 PHE X C 16
ATOM 16835 O O . PHE A 1 22 ? -1.904 7.875 0.926 1.00 50.33 449 PHE X O 16
ATOM 16851 N N . ILE A 1 23 ? -3.438 6.332 0.351 1.00 25.32 450 ILE X N 16
ATOM 16852 C CA . ILE A 1 23 ? -2.767 5.244 1.051 1.00 11.31 450 ILE X CA 16
ATOM 16853 C C . ILE A 1 23 ? -1.579 4.725 0.249 1.00 33.23 450 ILE X C 16
ATOM 16854 O O . ILE A 1 23 ? -0.471 4.602 0.771 1.00 25.32 450 ILE X O 16
ATOM 16869 N N . GLU A 1 24 ? -1.817 4.424 -1.023 1.00 1.30 451 GLU X N 16
ATOM 16870 C CA . GLU A 1 24 ? -0.766 3.918 -1.898 1.00 54.42 451 GLU X CA 16
ATOM 16871 C C . GLU A 1 24 ? 0.342 4.954 -2.071 1.00 44.11 451 GLU X C 16
ATOM 16872 O O . GLU A 1 24 ? 1.503 4.605 -2.282 1.00 31.34 451 GLU X O 16
ATOM 16882 N N . GLU A 1 25 ? -0.027 6.227 -1.981 1.00 43.54 452 GLU X N 16
ATOM 16883 C CA . GLU A 1 25 ? 0.936 7.313 -2.128 1.00 75.14 452 GLU X CA 16
ATOM 16884 C C . GLU A 1 25 ? 1.791 7.457 -0.872 1.00 10.33 452 GLU X C 16
ATOM 16885 O O . GLU A 1 25 ? 3.015 7.565 -0.950 1.00 62.14 452 GLU X O 16
ATOM 16895 N N . THR A 1 26 ? 1.136 7.458 0.286 1.00 42.14 453 THR X N 16
ATOM 16896 C CA . THR A 1 26 ? 1.835 7.590 1.557 1.00 1.30 453 THR X CA 16
ATOM 16897 C C . THR A 1 26 ? 2.633 6.332 1.879 1.00 30.24 453 THR X C 16
ATOM 16898 O O . THR A 1 26 ? 3.695 6.401 2.498 1.00 13.44 453 THR X O 16
ATOM 16909 N N . GLU A 1 27 ? 2.116 5.184 1.455 1.00 61.44 454 GLU X N 16
ATOM 16910 C CA . GLU A 1 27 ? 2.783 3.910 1.700 1.00 4.33 454 GLU X CA 16
ATOM 16911 C C . GLU A 1 27 ? 4.014 3.761 0.810 1.00 54.22 454 GLU X C 16
ATOM 16912 O O . GLU A 1 27 ? 5.102 3.434 1.285 1.00 33.03 454 GLU X O 16
ATOM 16922 N N . LYS A 1 28 ? 3.835 4.003 -0.484 1.00 25.33 455 LYS X N 16
ATOM 16923 C CA . LYS A 1 28 ? 4.929 3.896 -1.441 1.00 0.54 455 LYS X CA 16
ATOM 16924 C C . LYS A 1 28 ? 6.018 4.920 -1.139 1.00 62.42 455 LYS X C 16
ATOM 16925 O O . LYS A 1 28 ? 7.208 4.608 -1.178 1.00 21.12 455 LYS X O 16
ATOM 16940 N N . LYS A 1 29 ? 5.604 6.146 -0.837 1.00 23.55 456 LYS X N 16
ATOM 16941 C CA . LYS A 1 29 ? 6.542 7.217 -0.524 1.00 51.54 456 LYS X CA 16
ATOM 16942 C C . LYS A 1 29 ? 7.389 6.860 0.694 1.00 23.14 456 LYS X C 16
ATOM 16943 O O . LYS A 1 29 ? 8.586 7.143 0.734 1.00 54.11 456 LYS X O 16
ATOM 16958 N N . ARG A 1 30 ? 6.758 6.238 1.685 1.00 71.11 457 ARG X N 16
ATOM 16959 C CA . ARG A 1 30 ? 7.453 5.843 2.904 1.00 35.12 457 ARG X CA 16
ATOM 16960 C C . ARG A 1 30 ? 8.474 4.746 2.616 1.00 55.14 457 ARG X C 16
ATOM 16961 O O . ARG A 1 30 ? 9.640 4.854 2.997 1.00 20.31 457 ARG X O 16
ATOM 16979 N N . ILE A 1 31 ? 8.027 3.691 1.943 1.00 20.05 458 ILE X N 16
ATOM 16980 C CA . ILE A 1 31 ? 8.902 2.575 1.604 1.00 63.42 458 ILE X CA 16
ATOM 16981 C C . ILE A 1 31 ? 10.137 3.054 0.849 1.00 45.00 458 ILE X C 16
ATOM 16982 O O . ILE A 1 31 ? 11.267 2.787 1.256 1.00 10.42 458 ILE X O 16
ATOM 16997 N N . ILE A 1 32 ? 9.912 3.764 -0.251 1.00 30.41 459 ILE X N 16
ATOM 16998 C CA . ILE A 1 32 ? 11.007 4.283 -1.061 1.00 14.13 459 ILE X CA 16
ATOM 16999 C C . ILE A 1 32 ? 11.867 5.257 -0.264 1.00 54.12 459 ILE X C 16
ATOM 17000 O O . ILE A 1 32 ? 13.089 5.290 -0.417 1.00 73.32 459 ILE X O 16
ATOM 17015 N N . GLU A 1 33 ? 11.222 6.047 0.589 1.00 70.03 460 GLU X N 16
ATOM 17016 C CA . GLU A 1 33 ? 11.931 7.020 1.412 1.00 55.24 460 GLU X CA 16
ATOM 17017 C C . GLU A 1 33 ? 12.914 6.327 2.351 1.00 12.02 460 GLU X C 16
ATOM 17018 O O . GLU A 1 33 ? 14.090 6.686 2.410 1.00 12.20 460 GLU X O 16
ATOM 17028 N N . ALA A 1 34 ? 12.422 5.335 3.084 1.00 23.10 461 ALA X N 16
ATOM 17029 C CA . ALA A 1 34 ? 13.256 4.590 4.019 1.00 30.24 461 ALA X CA 16
ATOM 17030 C C . ALA A 1 34 ? 14.386 3.867 3.293 1.00 45.21 461 ALA X C 16
ATOM 17031 O O . ALA A 1 34 ? 15.517 3.819 3.776 1.00 60.24 461 ALA X O 16
ATOM 17038 N N . LEU A 1 35 ? 14.070 3.306 2.130 1.00 41.14 462 LEU X N 16
ATOM 17039 C CA . LEU A 1 35 ? 15.059 2.585 1.337 1.00 32.12 462 LEU X CA 16
ATOM 17040 C C . LEU A 1 35 ? 16.219 3.497 0.951 1.00 23.05 462 LEU X C 16
ATOM 17041 O O . LEU A 1 35 ? 17.379 3.189 1.221 1.00 51.52 462 LEU X O 16
ATOM 17056 N N . GLU A 1 36 ? 15.896 4.622 0.321 1.00 4.01 463 GLU X N 16
ATOM 17057 C CA . GLU A 1 36 ? 16.912 5.579 -0.100 1.00 14.12 463 GLU X CA 16
ATOM 17058 C C . GLU A 1 36 ? 17.691 6.108 1.100 1.00 33.23 463 GLU X C 16
ATOM 17059 O O . GLU A 1 36 ? 18.899 6.335 1.021 1.00 3.32 463 GLU X O 16
ATOM 17069 N N . LYS A 1 37 ? 16.992 6.305 2.213 1.00 23.51 464 LYS X N 16
ATOM 17070 C CA . LYS A 1 37 ? 17.615 6.807 3.431 1.00 44.12 464 LYS X CA 16
ATOM 17071 C C . LYS A 1 37 ? 18.477 5.731 4.084 1.00 71.21 464 LYS X C 16
ATOM 17072 O O . LYS A 1 37 ? 19.398 6.033 4.844 1.00 34.14 464 LYS X O 16
ATOM 17087 N N . THR A 1 38 ? 18.172 4.472 3.785 1.00 13.11 465 THR X N 16
ATOM 17088 C CA . THR A 1 38 ? 18.918 3.351 4.343 1.00 52.11 465 THR X CA 16
ATOM 17089 C C . THR A 1 38 ? 20.051 2.929 3.415 1.00 75.51 465 THR X C 16
ATOM 17090 O O . THR A 1 38 ? 20.971 2.223 3.825 1.00 65.34 465 THR X O 16
ATOM 17101 N N . GLY A 1 39 ? 19.978 3.367 2.161 1.00 31.45 466 GLY X N 16
ATOM 17102 C CA . GLY A 1 39 ? 21.006 3.025 1.196 1.00 73.12 466 GLY X CA 16
ATOM 17103 C C . GLY A 1 39 ? 20.584 1.894 0.278 1.00 2.02 466 GLY X C 16
ATOM 17104 O O . GLY A 1 39 ? 21.396 1.039 -0.077 1.00 72.31 466 GLY X O 16
ATOM 17108 N N . TYR A 1 40 ? 19.313 1.888 -0.105 1.00 22.12 467 TYR X N 16
ATOM 17109 C CA . TYR A 1 40 ? 18.785 0.851 -0.984 1.00 42.34 467 TYR X CA 16
ATOM 17110 C C . TYR A 1 40 ? 18.952 -0.531 -0.359 1.00 41.45 467 TYR X C 16
ATOM 17111 O O . TYR A 1 40 ? 19.526 -1.434 -0.965 1.00 0.12 467 TYR X O 16
ATOM 17128 N N . VAL A 1 41 ? 18.446 -0.687 0.861 1.00 21.22 468 VAL X N 16
ATOM 17129 C CA . VAL A 1 41 ? 18.537 -1.957 1.570 1.00 11.54 468 VAL X CA 16
ATOM 17130 C C . VAL A 1 41 ? 17.182 -2.369 2.134 1.00 22.10 468 VAL X C 16
ATOM 17131 O O . VAL A 1 41 ? 16.742 -1.853 3.162 1.00 25.15 468 VAL X O 16
ATOM 17144 N N . LYS A 1 42 ? 16.524 -3.304 1.457 1.00 2.33 469 LYS X N 16
ATOM 17145 C CA . LYS A 1 42 ? 15.219 -3.789 1.891 1.00 73.34 469 LYS X CA 16
ATOM 17146 C C . LYS A 1 42 ? 15.256 -4.214 3.354 1.00 0.52 469 LYS X C 16
ATOM 17147 O O . LYS A 1 42 ? 14.254 -4.123 4.063 1.00 43.22 469 LYS X O 16
ATOM 17162 N N . SER A 1 43 ? 16.419 -4.679 3.803 1.00 71.13 470 SER X N 16
ATOM 17163 C CA . SER A 1 43 ? 16.585 -5.121 5.182 1.00 51.22 470 SER X CA 16
ATOM 17164 C C . SER A 1 43 ? 16.518 -3.939 6.143 1.00 51.22 470 SER X C 16
ATOM 17165 O O . SER A 1 43 ? 15.737 -3.943 7.095 1.00 14.32 470 SER X O 16
ATOM 17172 N N . ARG A 1 44 ? 17.341 -2.927 5.886 1.00 75.24 471 ARG X N 16
ATOM 17173 C CA . ARG A 1 44 ? 17.376 -1.738 6.729 1.00 11.02 471 ARG X CA 16
ATOM 17174 C C . ARG A 1 44 ? 16.058 -0.975 6.647 1.00 64.24 471 ARG X C 16
ATOM 17175 O O . ARG A 1 44 ? 15.536 -0.505 7.659 1.00 23.30 471 ARG X O 16
ATOM 17193 N N . ALA A 1 45 ? 15.525 -0.852 5.435 1.00 63.50 472 ALA X N 16
ATOM 17194 C CA . ALA A 1 45 ? 14.267 -0.148 5.222 1.00 51.02 472 ALA X CA 16
ATOM 17195 C C . ALA A 1 45 ? 13.117 -0.848 5.937 1.00 14.44 472 ALA X C 16
ATOM 17196 O O . ALA A 1 45 ? 12.273 -0.200 6.557 1.00 62.31 472 ALA X O 16
ATOM 17203 N N . ALA A 1 46 ? 13.089 -2.173 5.847 1.00 33.12 473 ALA X N 16
ATOM 17204 C CA . ALA A 1 46 ? 12.042 -2.960 6.488 1.00 5.31 473 ALA X CA 16
ATOM 17205 C C . ALA A 1 46 ? 12.084 -2.799 8.004 1.00 1.25 473 ALA X C 16
ATOM 17206 O O . ALA A 1 46 ? 11.074 -2.481 8.633 1.00 50.13 473 ALA X O 16
ATOM 17213 N N . LYS A 1 47 ? 13.258 -3.020 8.586 1.00 62.03 474 LYS X N 16
ATOM 17214 C CA . LYS A 1 47 ? 13.431 -2.900 10.028 1.00 24.40 474 LYS X CA 16
ATOM 17215 C C . LYS A 1 47 ? 13.145 -1.475 10.492 1.00 54.40 474 LYS X C 16
ATOM 17216 O O . LYS A 1 47 ? 12.623 -1.261 11.589 1.00 74.45 474 LYS X O 16
ATOM 17231 N N . LEU A 1 48 ? 13.488 -0.503 9.654 1.00 10.44 475 LEU X N 16
ATOM 17232 C CA . LEU A 1 48 ? 13.266 0.902 9.978 1.00 74.31 475 LEU X CA 16
ATOM 17233 C C . LEU A 1 48 ? 11.779 1.237 9.955 1.00 24.12 475 LEU X C 16
ATOM 17234 O O . LEU A 1 48 ? 11.246 1.817 10.903 1.00 74.13 475 LEU X O 16
ATOM 17249 N N . LEU A 1 49 ? 11.111 0.869 8.866 1.00 14.12 476 LEU X N 16
ATOM 17250 C CA . LEU A 1 49 ? 9.684 1.129 8.719 1.00 2.33 476 LEU X CA 16
ATOM 17251 C C . LEU A 1 49 ? 8.877 0.329 9.737 1.00 41.31 476 LEU X C 16
ATOM 17252 O O . LEU A 1 49 ? 7.784 0.732 10.133 1.00 65.41 476 LEU X O 16
ATOM 17267 N N . GLY A 1 50 ? 9.425 -0.807 10.159 1.00 45.23 477 GLY X N 16
ATOM 17268 C CA . GLY A 1 50 ? 8.744 -1.645 11.128 1.00 22.13 477 GLY X CA 16
ATOM 17269 C C . GLY A 1 50 ? 8.062 -2.836 10.487 1.00 61.31 477 GLY X C 16
ATOM 17270 O O . GLY A 1 50 ? 7.210 -3.478 11.102 1.00 35.21 477 GLY X O 16
ATOM 17274 N N . TYR A 1 51 ? 8.436 -3.133 9.247 1.00 41.35 478 TYR X N 16
ATOM 17275 C CA . TYR A 1 51 ? 7.851 -4.254 8.520 1.00 51.13 478 TYR X CA 16
ATOM 17276 C C . TYR A 1 51 ? 8.887 -5.347 8.280 1.00 65.31 478 TYR X C 16
ATOM 17277 O O . TYR A 1 51 ? 10.093 -5.106 8.359 1.00 40.51 478 TYR X O 16
ATOM 17294 N N . THR A 1 52 ? 8.410 -6.553 7.985 1.00 31.11 479 THR X N 16
ATOM 17295 C CA . THR A 1 52 ? 9.292 -7.685 7.733 1.00 32.34 479 THR X CA 16
ATOM 17296 C C . THR A 1 52 ? 9.669 -7.771 6.259 1.00 71.23 479 THR X C 16
ATOM 17297 O O . THR A 1 52 ? 9.039 -7.140 5.409 1.00 3.54 479 THR X O 16
ATOM 17308 N N . LEU A 1 53 ? 10.698 -8.557 5.961 1.00 51.22 480 LEU X N 16
ATOM 17309 C CA . LEU A 1 53 ? 11.158 -8.727 4.587 1.00 73.24 480 LEU X CA 16
ATOM 17310 C C . LEU A 1 53 ? 9.997 -9.084 3.665 1.00 73.11 480 LEU X C 16
ATOM 17311 O O . LEU A 1 53 ? 9.953 -8.656 2.511 1.00 12.40 480 LEU X O 16
ATOM 17326 N N . ARG A 1 54 ? 9.058 -9.869 4.181 1.00 60.01 481 ARG X N 16
ATOM 17327 C CA . ARG A 1 54 ? 7.896 -10.283 3.404 1.00 5.23 481 ARG X CA 16
ATOM 17328 C C . ARG A 1 54 ? 6.997 -9.090 3.091 1.00 63.40 481 ARG X C 16
ATOM 17329 O O . ARG A 1 54 ? 6.627 -8.865 1.940 1.00 34.21 481 ARG X O 16
ATOM 17347 N N . GLN A 1 55 ? 6.651 -8.331 4.126 1.00 43.45 482 GLN X N 16
ATOM 17348 C CA . GLN A 1 55 ? 5.795 -7.162 3.962 1.00 74.43 482 GLN X CA 16
ATOM 17349 C C . GLN A 1 55 ? 6.436 -6.146 3.023 1.00 15.22 482 GLN X C 16
ATOM 17350 O O . GLN A 1 55 ? 5.837 -5.742 2.026 1.00 24.12 482 GLN X O 16
ATOM 17362 N N . LEU A 1 56 ? 7.655 -5.734 3.350 1.00 30.43 483 LEU X N 16
ATOM 17363 C CA . LEU A 1 56 ? 8.379 -4.763 2.536 1.00 23.25 483 LEU X CA 16
ATOM 17364 C C . LEU A 1 56 ? 8.457 -5.220 1.082 1.00 43.34 483 LEU X C 16
ATOM 17365 O O . LEU A 1 56 ? 8.105 -4.477 0.167 1.00 12.42 483 LEU X O 16
ATOM 17380 N N . ASP A 1 57 ? 8.919 -6.449 0.880 1.00 4.40 484 ASP X N 16
ATOM 17381 C CA . ASP A 1 57 ? 9.041 -7.008 -0.462 1.00 74.33 484 ASP X CA 16
ATOM 17382 C C . ASP A 1 57 ? 7.717 -6.910 -1.214 1.00 23.13 484 ASP X C 16
ATOM 17383 O O . ASP A 1 57 ? 7.682 -6.517 -2.380 1.00 2.41 484 ASP X O 16
ATOM 17391 N N . TYR A 1 58 ? 6.632 -7.270 -0.539 1.00 62.24 485 TYR X N 16
ATOM 17392 C CA . TYR A 1 58 ? 5.306 -7.226 -1.143 1.00 54.52 485 TYR X CA 16
ATOM 17393 C C . TYR A 1 58 ? 4.962 -5.811 -1.600 1.00 35.33 485 TYR X C 16
ATOM 17394 O O . TYR A 1 58 ? 4.319 -5.619 -2.633 1.00 43.32 485 TYR X O 16
ATOM 17411 N N . ARG A 1 59 ? 5.396 -4.825 -0.823 1.00 30.20 486 ARG X N 16
ATOM 17412 C CA . ARG A 1 59 ? 5.135 -3.427 -1.146 1.00 23.23 486 ARG X CA 16
ATOM 17413 C C . ARG A 1 59 ? 5.974 -2.979 -2.339 1.00 23.24 486 ARG X C 16
ATOM 17414 O O . ARG A 1 59 ? 5.506 -2.222 -3.191 1.00 73.10 486 ARG X O 16
ATOM 17432 N N . ILE A 1 60 ? 7.215 -3.449 -2.394 1.00 12.05 487 ILE X N 16
ATOM 17433 C CA . ILE A 1 60 ? 8.119 -3.098 -3.482 1.00 10.12 487 ILE X CA 16
ATOM 17434 C C . ILE A 1 60 ? 7.598 -3.617 -4.819 1.00 62.30 487 ILE X C 16
ATOM 17435 O O . ILE A 1 60 ? 7.664 -2.923 -5.834 1.00 15.43 487 ILE X O 16
ATOM 17450 N N . LYS A 1 61 ? 7.079 -4.839 -4.809 1.00 1.41 488 LYS X N 16
ATOM 17451 C CA . LYS A 1 61 ? 6.542 -5.451 -6.020 1.00 43.53 488 LYS X CA 16
ATOM 17452 C C . LYS A 1 61 ? 5.207 -4.820 -6.404 1.00 53.44 488 LYS X C 16
ATOM 17453 O O . LYS A 1 61 ? 4.934 -4.587 -7.581 1.00 72.22 488 LYS X O 16
ATOM 17468 N N . LYS A 1 62 ? 4.379 -4.545 -5.401 1.00 24.34 489 LYS X N 16
ATOM 17469 C CA . LYS A 1 62 ? 3.073 -3.939 -5.633 1.00 21.32 489 LYS X CA 16
ATOM 17470 C C . LYS A 1 62 ? 3.220 -2.502 -6.125 1.00 63.33 489 LYS X C 16
ATOM 17471 O O . LYS A 1 62 ? 2.533 -2.082 -7.056 1.00 53.33 489 LYS X O 16
ATOM 17486 N N . TYR A 1 63 ? 4.120 -1.756 -5.496 1.00 63.10 490 TYR X N 16
ATOM 17487 C CA . TYR A 1 63 ? 4.356 -0.366 -5.870 1.00 65.13 490 TYR X CA 16
ATOM 17488 C C . TYR A 1 63 ? 5.411 -0.269 -6.969 1.00 43.30 490 TYR X C 16
ATOM 17489 O O . TYR A 1 63 ? 5.714 0.817 -7.460 1.00 45.35 490 TYR X O 16
ATOM 17506 N N . GLY A 1 64 ? 5.966 -1.415 -7.349 1.00 12.33 491 GLY X N 16
ATOM 17507 C CA . GLY A 1 64 ? 6.981 -1.440 -8.387 1.00 73.13 491 GLY X CA 16
ATOM 17508 C C . GLY A 1 64 ? 8.111 -0.466 -8.115 1.00 70.25 491 GLY X C 16
ATOM 17509 O O . GLY A 1 64 ? 8.555 0.245 -9.017 1.00 25.21 491 GLY X O 16
ATOM 17513 N N . ILE A 1 65 ? 8.575 -0.433 -6.871 1.00 33.34 492 ILE X N 16
ATOM 17514 C CA . ILE A 1 65 ? 9.660 0.460 -6.484 1.00 12.35 492 ILE X CA 16
ATOM 17515 C C . ILE A 1 65 ? 11.010 -0.086 -6.935 1.00 73.33 492 ILE X C 16
ATOM 17516 O O . ILE A 1 65 ? 11.181 -1.295 -7.086 1.00 45.43 492 ILE X O 16
ATOM 17531 N N . GLU A 1 66 ? 11.966 0.813 -7.147 1.00 41.10 493 GLU X N 16
ATOM 17532 C CA . GLU A 1 66 ? 13.302 0.420 -7.579 1.00 52.04 493 GLU X CA 16
ATOM 17533 C C . GLU A 1 66 ? 14.281 0.444 -6.409 1.00 43.33 493 GLU X C 16
ATOM 17534 O O . GLU A 1 66 ? 13.973 0.964 -5.336 1.00 63.45 493 GLU X O 16
ATOM 17544 N N . LEU A 1 67 ? 15.463 -0.123 -6.623 1.00 43.24 494 LEU X N 16
ATOM 17545 C CA . LEU A 1 67 ? 16.490 -0.169 -5.588 1.00 63.34 494 LEU X CA 16
ATOM 17546 C C . LEU A 1 67 ? 17.795 -0.730 -6.140 1.00 40.01 494 LEU X C 16
ATOM 17547 O O . LEU A 1 67 ? 17.798 -1.711 -6.885 1.00 44.25 494 LEU X O 16
ATOM 17562 N N . LYS A 1 68 ? 18.907 -0.105 -5.767 1.00 43.22 495 LYS X N 16
ATOM 17563 C CA . LYS A 1 68 ? 20.221 -0.543 -6.221 1.00 54.55 495 LYS X CA 16
ATOM 17564 C C . LYS A 1 68 ? 20.406 -2.039 -5.989 1.00 21.15 495 LYS X C 16
ATOM 17565 O O . LYS A 1 68 ? 20.545 -2.812 -6.937 1.00 32.02 495 LYS X O 16
ATOM 17580 N N . LYS A 1 69 ? 20.405 -2.442 -4.724 1.00 11.13 496 LYS X N 16
ATOM 17581 C CA . LYS A 1 69 ? 20.570 -3.846 -4.366 1.00 1.23 496 LYS X CA 16
ATOM 17582 C C . LYS A 1 69 ? 19.576 -4.720 -5.124 1.00 15.31 496 LYS X C 16
ATOM 17583 O O . LYS A 1 69 ? 18.672 -4.215 -5.789 1.00 74.41 496 LYS X O 16
ATOM 17598 N N . PHE A 1 70 ? 19.749 -6.033 -5.018 1.00 40.43 497 PHE X N 16
ATOM 17599 C CA . PHE A 1 70 ? 18.867 -6.978 -5.693 1.00 75.40 497 PHE X CA 16
ATOM 17600 C C . PHE A 1 70 ? 18.775 -6.666 -7.184 1.00 35.52 497 PHE X C 16
ATOM 17601 O O . PHE A 1 70 ? 17.831 -7.080 -7.856 1.00 20.55 497 PHE X O 16
ATOM 17617 N N . THR A 1 1 ? -8.490 33.969 9.868 1.00 5.00 428 THR X N 17
ATOM 17618 C CA . THR A 1 1 ? -7.995 32.627 10.147 1.00 12.01 428 THR X CA 17
ATOM 17619 C C . THR A 1 1 ? -8.388 31.655 9.041 1.00 30.04 428 THR X C 17
ATOM 17620 O O . THR A 1 1 ? -9.468 31.762 8.462 1.00 12.04 428 THR X O 17
ATOM 17631 N N . SER A 1 2 ? -7.503 30.706 8.752 1.00 22.44 429 SER X N 17
ATOM 17632 C CA . SER A 1 2 ? -7.756 29.716 7.711 1.00 32.13 429 SER X CA 17
ATOM 17633 C C . SER A 1 2 ? -8.139 30.393 6.399 1.00 55.14 429 SER X C 17
ATOM 17634 O O . SER A 1 2 ? -8.890 29.837 5.596 1.00 1.53 429 SER X O 17
ATOM 17641 N N . SER A 1 3 ? -7.617 31.596 6.187 1.00 63.41 430 SER X N 17
ATOM 17642 C CA . SER A 1 3 ? -7.906 32.352 4.974 1.00 72.23 430 SER X CA 17
ATOM 17643 C C . SER A 1 3 ? -7.353 31.638 3.744 1.00 21.21 430 SER X C 17
ATOM 17644 O O . SER A 1 3 ? -6.158 31.352 3.666 1.00 14.24 430 SER X O 17
ATOM 17651 N N . GLU A 1 4 ? -8.231 31.355 2.787 1.00 55.00 431 GLU X N 17
ATOM 17652 C CA . GLU A 1 4 ? -7.830 30.673 1.562 1.00 42.22 431 GLU X CA 17
ATOM 17653 C C . GLU A 1 4 ? -7.974 31.595 0.355 1.00 20.45 431 GLU X C 17
ATOM 17654 O O . GLU A 1 4 ? -8.875 31.425 -0.468 1.00 73.30 431 GLU X O 17
ATOM 17664 N N . LEU A 1 5 ? -7.081 32.574 0.255 1.00 34.30 432 LEU X N 17
ATOM 17665 C CA . LEU A 1 5 ? -7.108 33.525 -0.851 1.00 42.04 432 LEU X CA 17
ATOM 17666 C C . LEU A 1 5 ? -6.329 32.990 -2.048 1.00 23.40 432 LEU X C 17
ATOM 17667 O O . LEU A 1 5 ? -5.446 32.142 -1.916 1.00 3.34 432 LEU X O 17
ATOM 17682 N N . PRO A 1 6 ? -6.661 33.497 -3.245 1.00 12.24 433 PRO X N 17
ATOM 17683 C CA . PRO A 1 6 ? -6.003 33.086 -4.489 1.00 22.13 433 PRO X CA 17
ATOM 17684 C C . PRO A 1 6 ? -4.563 33.577 -4.571 1.00 60.12 433 PRO X C 17
ATOM 17685 O O . PRO A 1 6 ? -3.794 33.132 -5.424 1.00 4.12 433 PRO X O 17
ATOM 17693 N N . GLU A 1 7 ? -4.202 34.496 -3.680 1.00 43.15 434 GLU X N 17
ATOM 17694 C CA . GLU A 1 7 ? -2.853 35.046 -3.655 1.00 43.22 434 GLU X CA 17
ATOM 17695 C C . GLU A 1 7 ? -1.811 33.932 -3.623 1.00 63.42 434 GLU X C 17
ATOM 17696 O O . GLU A 1 7 ? -1.716 33.181 -2.651 1.00 44.34 434 GLU X O 17
ATOM 17706 N N . LEU A 1 8 ? -1.031 33.830 -4.695 1.00 33.41 435 LEU X N 17
ATOM 17707 C CA . LEU A 1 8 ? 0.004 32.806 -4.791 1.00 1.10 435 LEU X CA 17
ATOM 17708 C C . LEU A 1 8 ? 0.929 32.850 -3.579 1.00 42.22 435 LEU X C 17
ATOM 17709 O O . LEU A 1 8 ? 1.454 31.823 -3.147 1.00 63.41 435 LEU X O 17
ATOM 17724 N N . LEU A 1 9 ? 1.123 34.046 -3.033 1.00 10.10 436 LEU X N 17
ATOM 17725 C CA . LEU A 1 9 ? 1.983 34.225 -1.868 1.00 54.32 436 LEU X CA 17
ATOM 17726 C C . LEU A 1 9 ? 1.539 33.322 -0.721 1.00 4.13 436 LEU X C 17
ATOM 17727 O O . LEU A 1 9 ? 2.348 32.926 0.118 1.00 23.03 436 LEU X O 17
ATOM 17742 N N . ARG A 1 10 ? 0.250 33.002 -0.691 1.00 63.05 437 ARG X N 17
ATOM 17743 C CA . ARG A 1 10 ? -0.301 32.146 0.352 1.00 23.32 437 ARG X CA 17
ATOM 17744 C C . ARG A 1 10 ? 0.215 30.716 0.211 1.00 23.54 437 ARG X C 17
ATOM 17745 O O . ARG A 1 10 ? 0.243 29.956 1.179 1.00 42.04 437 ARG X O 17
ATOM 17763 N N . LYS A 1 11 ? 0.623 30.357 -1.001 1.00 1.54 438 LYS X N 17
ATOM 17764 C CA . LYS A 1 11 ? 1.139 29.020 -1.270 1.00 61.22 438 LYS X CA 17
ATOM 17765 C C . LYS A 1 11 ? 0.074 27.961 -1.002 1.00 34.03 438 LYS X C 17
ATOM 17766 O O . LYS A 1 11 ? -0.016 27.423 0.101 1.00 2.32 438 LYS X O 17
ATOM 17781 N N . ARG A 1 12 ? -0.731 27.667 -2.019 1.00 54.15 439 ARG X N 17
ATOM 17782 C CA . ARG A 1 12 ? -1.789 26.673 -1.893 1.00 65.33 439 ARG X CA 17
ATOM 17783 C C . ARG A 1 12 ? -1.205 25.268 -1.781 1.00 4.53 439 ARG X C 17
ATOM 17784 O O . ARG A 1 12 ? 0.010 25.084 -1.842 1.00 21.20 439 ARG X O 17
ATOM 17802 N N . GLU A 1 13 ? -2.080 24.281 -1.616 1.00 74.00 440 GLU X N 17
ATOM 17803 C CA . GLU A 1 13 ? -1.650 22.893 -1.495 1.00 14.10 440 GLU X CA 17
ATOM 17804 C C . GLU A 1 13 ? -2.740 21.941 -1.977 1.00 65.23 440 GLU X C 17
ATOM 17805 O O . GLU A 1 13 ? -3.817 21.863 -1.387 1.00 11.23 440 GLU X O 17
ATOM 17815 N N . ARG A 1 14 ? -2.452 21.219 -3.056 1.00 64.13 441 ARG X N 17
ATOM 17816 C CA . ARG A 1 14 ? -3.408 20.274 -3.620 1.00 54.45 441 ARG X CA 17
ATOM 17817 C C . ARG A 1 14 ? -3.721 19.159 -2.627 1.00 4.51 441 ARG X C 17
ATOM 17818 O O . ARG A 1 14 ? -2.959 18.200 -2.492 1.00 2.02 441 ARG X O 17
ATOM 17836 N N . LYS A 1 15 ? -4.845 19.291 -1.932 1.00 45.10 442 LYS X N 17
ATOM 17837 C CA . LYS A 1 15 ? -5.261 18.295 -0.951 1.00 20.53 442 LYS X CA 17
ATOM 17838 C C . LYS A 1 15 ? -5.599 16.972 -1.630 1.00 51.34 442 LYS X C 17
ATOM 17839 O O . LYS A 1 15 ? -6.151 16.949 -2.730 1.00 64.12 442 LYS X O 17
ATOM 17854 N N . THR A 1 16 ? -5.267 15.869 -0.964 1.00 63.21 443 THR X N 17
ATOM 17855 C CA . THR A 1 16 ? -5.537 14.541 -1.503 1.00 54.10 443 THR X CA 17
ATOM 17856 C C . THR A 1 16 ? -6.866 13.998 -0.990 1.00 60.12 443 THR X C 17
ATOM 17857 O O . THR A 1 16 ? -7.500 13.169 -1.638 1.00 33.34 443 THR X O 17
ATOM 17868 N N . GLY A 1 17 ? -7.281 14.475 0.181 1.00 13.44 444 GLY X N 17
ATOM 17869 C CA . GLY A 1 17 ? -8.533 14.026 0.761 1.00 40.13 444 GLY X CA 17
ATOM 17870 C C . GLY A 1 17 ? -8.415 12.659 1.408 1.00 0.11 444 GLY X C 17
ATOM 17871 O O . GLY A 1 17 ? -7.408 12.351 2.045 1.00 20.11 444 GLY X O 17
ATOM 17875 N N . ASP A 1 18 ? -9.448 11.839 1.245 1.00 33.42 445 ASP X N 17
ATOM 17876 C CA . ASP A 1 18 ? -9.457 10.498 1.819 1.00 63.12 445 ASP X CA 17
ATOM 17877 C C . ASP A 1 18 ? -9.627 9.443 0.731 1.00 60.55 445 ASP X C 17
ATOM 17878 O O . ASP A 1 18 ? -10.135 8.350 0.985 1.00 54.13 445 ASP X O 17
ATOM 17886 N N . LEU A 1 19 ? -9.202 9.778 -0.483 1.00 61.11 446 LEU X N 17
ATOM 17887 C CA . LEU A 1 19 ? -9.310 8.859 -1.611 1.00 30.24 446 LEU X CA 17
ATOM 17888 C C . LEU A 1 19 ? -8.479 7.602 -1.371 1.00 5.04 446 LEU X C 17
ATOM 17889 O O . LEU A 1 19 ? -7.552 7.587 -0.561 1.00 32.22 446 LEU X O 17
ATOM 17904 N N . PRO A 1 20 ? -8.815 6.524 -2.092 1.00 40.52 447 PRO X N 17
ATOM 17905 C CA . PRO A 1 20 ? -8.111 5.243 -1.978 1.00 65.30 447 PRO X CA 17
ATOM 17906 C C . PRO A 1 20 ? -6.699 5.305 -2.548 1.00 43.30 447 PRO X C 17
ATOM 17907 O O . PRO A 1 20 ? -5.851 4.471 -2.229 1.00 40.53 447 PRO X O 17
ATOM 17915 N N . LYS A 1 21 ? -6.451 6.298 -3.395 1.00 14.21 448 LYS X N 17
ATOM 17916 C CA . LYS A 1 21 ? -5.140 6.471 -4.010 1.00 62.00 448 LYS X CA 17
ATOM 17917 C C . LYS A 1 21 ? -4.129 6.998 -2.997 1.00 31.12 448 LYS X C 17
ATOM 17918 O O . LYS A 1 21 ? -2.940 6.690 -3.074 1.00 10.44 448 LYS X O 17
ATOM 17933 N N . PHE A 1 22 ? -4.610 7.792 -2.047 1.00 32.03 449 PHE X N 17
ATOM 17934 C CA . PHE A 1 22 ? -3.748 8.362 -1.018 1.00 42.40 449 PHE X CA 17
ATOM 17935 C C . PHE A 1 22 ? -3.188 7.268 -0.112 1.00 34.02 449 PHE X C 17
ATOM 17936 O O . PHE A 1 22 ? -2.058 7.365 0.369 1.00 50.33 449 PHE X O 17
ATOM 17952 N N . ILE A 1 23 ? -3.985 6.231 0.117 1.00 25.32 450 ILE X N 17
ATOM 17953 C CA . ILE A 1 23 ? -3.569 5.121 0.964 1.00 11.31 450 ILE X CA 17
ATOM 17954 C C . ILE A 1 23 ? -2.476 4.297 0.292 1.00 33.23 450 ILE X C 17
ATOM 17955 O O . ILE A 1 23 ? -1.422 4.050 0.879 1.00 25.32 450 ILE X O 17
ATOM 17970 N N . GLU A 1 24 ? -2.733 3.876 -0.942 1.00 1.30 451 GLU X N 17
ATOM 17971 C CA . GLU A 1 24 ? -1.770 3.081 -1.694 1.00 54.42 451 GLU X CA 17
ATOM 17972 C C . GLU A 1 24 ? -0.457 3.840 -1.870 1.00 44.11 451 GLU X C 17
ATOM 17973 O O . GLU A 1 24 ? 0.623 3.289 -1.657 1.00 31.34 451 GLU X O 17
ATOM 17983 N N . GLU A 1 25 ? -0.560 5.106 -2.260 1.00 43.54 452 GLU X N 17
ATOM 17984 C CA . GLU A 1 25 ? 0.619 5.940 -2.465 1.00 75.14 452 GLU X CA 17
ATOM 17985 C C . GLU A 1 25 ? 1.316 6.233 -1.141 1.00 10.33 452 GLU X C 17
ATOM 17986 O O . GLU A 1 25 ? 2.535 6.394 -1.089 1.00 62.14 452 GLU X O 17
ATOM 17996 N N . THR A 1 26 ? 0.532 6.302 -0.069 1.00 42.14 453 THR X N 17
ATOM 17997 C CA . THR A 1 26 ? 1.071 6.578 1.256 1.00 1.30 453 THR X CA 17
ATOM 17998 C C . THR A 1 26 ? 2.099 5.528 1.661 1.00 30.24 453 THR X C 17
ATOM 17999 O O . THR A 1 26 ? 3.159 5.857 2.194 1.00 13.44 453 THR X O 17
ATOM 18010 N N . GLU A 1 27 ? 1.780 4.264 1.403 1.00 61.44 454 GLU X N 17
ATOM 18011 C CA . GLU A 1 27 ? 2.678 3.165 1.741 1.00 4.33 454 GLU X CA 17
ATOM 18012 C C . GLU A 1 27 ? 3.915 3.180 0.848 1.00 54.22 454 GLU X C 17
ATOM 18013 O O . GLU A 1 27 ? 5.045 3.099 1.331 1.00 33.03 454 GLU X O 17
ATOM 18023 N N . LYS A 1 28 ? 3.694 3.283 -0.459 1.00 25.33 455 LYS X N 17
ATOM 18024 C CA . LYS A 1 28 ? 4.789 3.309 -1.420 1.00 0.54 455 LYS X CA 17
ATOM 18025 C C . LYS A 1 28 ? 5.792 4.405 -1.074 1.00 62.42 455 LYS X C 17
ATOM 18026 O O . LYS A 1 28 ? 7.002 4.219 -1.209 1.00 21.12 455 LYS X O 17
ATOM 18041 N N . LYS A 1 29 ? 5.283 5.546 -0.627 1.00 23.55 456 LYS X N 17
ATOM 18042 C CA . LYS A 1 29 ? 6.133 6.673 -0.258 1.00 51.54 456 LYS X CA 17
ATOM 18043 C C . LYS A 1 29 ? 6.997 6.329 0.952 1.00 23.14 456 LYS X C 17
ATOM 18044 O O . LYS A 1 29 ? 8.168 6.699 1.015 1.00 54.11 456 LYS X O 17
ATOM 18059 N N . ARG A 1 30 ? 6.410 5.616 1.909 1.00 71.11 457 ARG X N 17
ATOM 18060 C CA . ARG A 1 30 ? 7.126 5.222 3.116 1.00 35.12 457 ARG X CA 17
ATOM 18061 C C . ARG A 1 30 ? 8.225 4.214 2.790 1.00 55.14 457 ARG X C 17
ATOM 18062 O O . ARG A 1 30 ? 9.344 4.317 3.295 1.00 20.31 457 ARG X O 17
ATOM 18080 N N . ILE A 1 31 ? 7.898 3.242 1.947 1.00 20.05 458 ILE X N 17
ATOM 18081 C CA . ILE A 1 31 ? 8.858 2.216 1.556 1.00 63.42 458 ILE X CA 17
ATOM 18082 C C . ILE A 1 31 ? 10.041 2.826 0.813 1.00 45.00 458 ILE X C 17
ATOM 18083 O O . ILE A 1 31 ? 11.197 2.602 1.174 1.00 10.42 458 ILE X O 17
ATOM 18098 N N . ILE A 1 32 ? 9.746 3.599 -0.227 1.00 30.41 459 ILE X N 17
ATOM 18099 C CA . ILE A 1 32 ? 10.787 4.244 -1.019 1.00 14.13 459 ILE X CA 17
ATOM 18100 C C . ILE A 1 32 ? 11.587 5.230 -0.176 1.00 54.12 459 ILE X C 17
ATOM 18101 O O . ILE A 1 32 ? 12.798 5.366 -0.345 1.00 73.32 459 ILE X O 17
ATOM 18116 N N . GLU A 1 33 ? 10.902 5.915 0.735 1.00 70.03 460 GLU X N 17
ATOM 18117 C CA . GLU A 1 33 ? 11.550 6.889 1.606 1.00 55.24 460 GLU X CA 17
ATOM 18118 C C . GLU A 1 33 ? 12.560 6.209 2.526 1.00 12.02 460 GLU X C 17
ATOM 18119 O O . GLU A 1 33 ? 13.713 6.625 2.614 1.00 12.20 460 GLU X O 17
ATOM 18129 N N . ALA A 1 34 ? 12.115 5.159 3.209 1.00 23.10 461 ALA X N 17
ATOM 18130 C CA . ALA A 1 34 ? 12.979 4.420 4.121 1.00 30.24 461 ALA X CA 17
ATOM 18131 C C . ALA A 1 34 ? 14.172 3.821 3.384 1.00 45.21 461 ALA X C 17
ATOM 18132 O O . ALA A 1 34 ? 15.307 3.894 3.855 1.00 60.24 461 ALA X O 17
ATOM 18139 N N . LEU A 1 35 ? 13.907 3.228 2.225 1.00 41.14 462 LEU X N 17
ATOM 18140 C CA . LEU A 1 35 ? 14.960 2.615 1.421 1.00 32.12 462 LEU X CA 17
ATOM 18141 C C . LEU A 1 35 ? 16.033 3.636 1.061 1.00 23.05 462 LEU X C 17
ATOM 18142 O O . LEU A 1 35 ? 17.216 3.426 1.326 1.00 51.52 462 LEU X O 17
ATOM 18157 N N . GLU A 1 36 ? 15.612 4.743 0.455 1.00 4.01 463 GLU X N 17
ATOM 18158 C CA . GLU A 1 36 ? 16.539 5.797 0.060 1.00 14.12 463 GLU X CA 17
ATOM 18159 C C . GLU A 1 36 ? 17.311 6.323 1.266 1.00 33.23 463 GLU X C 17
ATOM 18160 O O . GLU A 1 36 ? 18.498 6.635 1.171 1.00 3.32 463 GLU X O 17
ATOM 18170 N N . LYS A 1 37 ? 16.627 6.421 2.403 1.00 23.51 464 LYS X N 17
ATOM 18171 C CA . LYS A 1 37 ? 17.246 6.909 3.629 1.00 44.12 464 LYS X CA 17
ATOM 18172 C C . LYS A 1 37 ? 18.194 5.865 4.212 1.00 71.21 464 LYS X C 17
ATOM 18173 O O . LYS A 1 37 ? 19.120 6.198 4.952 1.00 34.14 464 LYS X O 17
ATOM 18188 N N . THR A 1 38 ? 17.955 4.601 3.875 1.00 13.11 465 THR X N 17
ATOM 18189 C CA . THR A 1 38 ? 18.788 3.510 4.364 1.00 52.11 465 THR X CA 17
ATOM 18190 C C . THR A 1 38 ? 19.909 3.190 3.383 1.00 75.51 465 THR X C 17
ATOM 18191 O O . THR A 1 38 ? 20.851 2.471 3.714 1.00 65.34 465 THR X O 17
ATOM 18202 N N . GLY A 1 39 ? 19.804 3.732 2.173 1.00 31.45 466 GLY X N 17
ATOM 18203 C CA . GLY A 1 39 ? 20.817 3.492 1.163 1.00 73.12 466 GLY X CA 17
ATOM 18204 C C . GLY A 1 39 ? 20.428 2.386 0.202 1.00 2.02 466 GLY X C 17
ATOM 18205 O O . GLY A 1 39 ? 21.268 1.578 -0.198 1.00 72.31 466 GLY X O 17
ATOM 18209 N N . TYR A 1 40 ? 19.153 2.346 -0.167 1.00 22.12 467 TYR X N 17
ATOM 18210 C CA . TYR A 1 40 ? 18.654 1.327 -1.083 1.00 42.34 467 TYR X CA 17
ATOM 18211 C C . TYR A 1 40 ? 18.858 -0.070 -0.508 1.00 41.45 467 TYR X C 17
ATOM 18212 O O . TYR A 1 40 ? 19.411 -0.952 -1.166 1.00 0.12 467 TYR X O 17
ATOM 18229 N N . VAL A 1 41 ? 18.406 -0.266 0.727 1.00 21.22 468 VAL X N 17
ATOM 18230 C CA . VAL A 1 41 ? 18.536 -1.556 1.394 1.00 11.54 468 VAL X CA 17
ATOM 18231 C C . VAL A 1 41 ? 17.188 -2.049 1.907 1.00 22.10 468 VAL X C 17
ATOM 18232 O O . VAL A 1 41 ? 16.521 -1.368 2.686 1.00 25.15 468 VAL X O 17
ATOM 18245 N N . LYS A 1 42 ? 16.791 -3.237 1.465 1.00 2.33 469 LYS X N 17
ATOM 18246 C CA . LYS A 1 42 ? 15.522 -3.824 1.881 1.00 73.34 469 LYS X CA 17
ATOM 18247 C C . LYS A 1 42 ? 15.546 -4.178 3.364 1.00 0.52 469 LYS X C 17
ATOM 18248 O O . LYS A 1 42 ? 14.597 -3.893 4.094 1.00 43.22 469 LYS X O 17
ATOM 18263 N N . SER A 1 43 ? 16.637 -4.798 3.802 1.00 71.13 470 SER X N 17
ATOM 18264 C CA . SER A 1 43 ? 16.783 -5.192 5.199 1.00 51.22 470 SER X CA 17
ATOM 18265 C C . SER A 1 43 ? 16.636 -3.987 6.121 1.00 51.22 470 SER X C 17
ATOM 18266 O O . SER A 1 43 ? 15.834 -4.001 7.056 1.00 14.32 470 SER X O 17
ATOM 18273 N N . ARG A 1 44 ? 17.415 -2.944 5.853 1.00 75.24 471 ARG X N 17
ATOM 18274 C CA . ARG A 1 44 ? 17.372 -1.730 6.659 1.00 11.02 471 ARG X CA 17
ATOM 18275 C C . ARG A 1 44 ? 16.004 -1.062 6.564 1.00 64.24 471 ARG X C 17
ATOM 18276 O O . ARG A 1 44 ? 15.400 -0.714 7.579 1.00 23.30 471 ARG X O 17
ATOM 18294 N N . ALA A 1 45 ? 15.521 -0.885 5.339 1.00 63.50 472 ALA X N 17
ATOM 18295 C CA . ALA A 1 45 ? 14.224 -0.260 5.112 1.00 51.02 472 ALA X CA 17
ATOM 18296 C C . ALA A 1 45 ? 13.115 -1.021 5.831 1.00 14.44 472 ALA X C 17
ATOM 18297 O O . ALA A 1 45 ? 12.167 -0.421 6.338 1.00 62.31 472 ALA X O 17
ATOM 18304 N N . ALA A 1 46 ? 13.239 -2.343 5.871 1.00 33.12 473 ALA X N 17
ATOM 18305 C CA . ALA A 1 46 ? 12.248 -3.184 6.529 1.00 5.31 473 ALA X CA 17
ATOM 18306 C C . ALA A 1 46 ? 12.254 -2.961 8.037 1.00 1.25 473 ALA X C 17
ATOM 18307 O O . ALA A 1 46 ? 11.215 -2.687 8.639 1.00 50.13 473 ALA X O 17
ATOM 18314 N N . LYS A 1 47 ? 13.430 -3.082 8.644 1.00 62.03 474 LYS X N 17
ATOM 18315 C CA . LYS A 1 47 ? 13.571 -2.892 10.082 1.00 24.40 474 LYS X CA 17
ATOM 18316 C C . LYS A 1 47 ? 13.229 -1.460 10.480 1.00 54.40 474 LYS X C 17
ATOM 18317 O O . LYS A 1 47 ? 12.662 -1.219 11.547 1.00 74.45 474 LYS X O 17
ATOM 18332 N N . LEU A 1 48 ? 13.577 -0.512 9.616 1.00 10.44 475 LEU X N 17
ATOM 18333 C CA . LEU A 1 48 ? 13.306 0.897 9.876 1.00 74.31 475 LEU X CA 17
ATOM 18334 C C . LEU A 1 48 ? 11.807 1.177 9.849 1.00 24.12 475 LEU X C 17
ATOM 18335 O O . LEU A 1 48 ? 11.263 1.794 10.766 1.00 74.13 475 LEU X O 17
ATOM 18350 N N . LEU A 1 49 ? 11.143 0.718 8.794 1.00 14.12 476 LEU X N 17
ATOM 18351 C CA . LEU A 1 49 ? 9.706 0.917 8.649 1.00 2.33 476 LEU X CA 17
ATOM 18352 C C . LEU A 1 49 ? 8.936 0.102 9.683 1.00 41.31 476 LEU X C 17
ATOM 18353 O O . LEU A 1 49 ? 7.881 0.520 10.159 1.00 65.41 476 LEU X O 17
ATOM 18368 N N . GLY A 1 50 ? 9.473 -1.064 10.031 1.00 45.23 477 GLY X N 17
ATOM 18369 C CA . GLY A 1 50 ? 8.824 -1.918 11.009 1.00 22.13 477 GLY X CA 17
ATOM 18370 C C . GLY A 1 50 ? 8.220 -3.160 10.384 1.00 61.31 477 GLY X C 17
ATOM 18371 O O . GLY A 1 50 ? 7.396 -3.835 11.001 1.00 35.21 477 GLY X O 17
ATOM 18375 N N . TYR A 1 51 ? 8.630 -3.462 9.157 1.00 41.35 478 TYR X N 17
ATOM 18376 C CA . TYR A 1 51 ? 8.121 -4.630 8.447 1.00 51.13 478 TYR X CA 17
ATOM 18377 C C . TYR A 1 51 ? 9.225 -5.661 8.233 1.00 65.31 478 TYR X C 17
ATOM 18378 O O . TYR A 1 51 ? 10.412 -5.347 8.328 1.00 40.51 478 TYR X O 17
ATOM 18395 N N . THR A 1 52 ? 8.824 -6.895 7.943 1.00 31.11 479 THR X N 17
ATOM 18396 C CA . THR A 1 52 ? 9.777 -7.974 7.717 1.00 32.34 479 THR X CA 17
ATOM 18397 C C . THR A 1 52 ? 10.188 -8.046 6.250 1.00 71.23 479 THR X C 17
ATOM 18398 O O . THR A 1 52 ? 9.534 -7.463 5.382 1.00 3.54 479 THR X O 17
ATOM 18409 N N . LEU A 1 53 ? 11.273 -8.761 5.979 1.00 51.22 480 LEU X N 17
ATOM 18410 C CA . LEU A 1 53 ? 11.771 -8.909 4.615 1.00 73.24 480 LEU X CA 17
ATOM 18411 C C . LEU A 1 53 ? 10.653 -9.339 3.671 1.00 73.11 480 LEU X C 17
ATOM 18412 O O . LEU A 1 53 ? 10.598 -8.904 2.520 1.00 12.40 480 LEU X O 17
ATOM 18427 N N . ARG A 1 54 ? 9.764 -10.193 4.165 1.00 60.01 481 ARG X N 17
ATOM 18428 C CA . ARG A 1 54 ? 8.646 -10.681 3.365 1.00 5.23 481 ARG X CA 17
ATOM 18429 C C . ARG A 1 54 ? 7.677 -9.549 3.039 1.00 63.40 481 ARG X C 17
ATOM 18430 O O . ARG A 1 54 ? 7.314 -9.345 1.880 1.00 34.21 481 ARG X O 17
ATOM 18448 N N . GLN A 1 55 ? 7.262 -8.817 4.068 1.00 43.45 482 GLN X N 17
ATOM 18449 C CA . GLN A 1 55 ? 6.333 -7.706 3.889 1.00 74.43 482 GLN X CA 17
ATOM 18450 C C . GLN A 1 55 ? 6.921 -6.649 2.960 1.00 15.22 482 GLN X C 17
ATOM 18451 O O . GLN A 1 55 ? 6.310 -6.279 1.957 1.00 24.12 482 GLN X O 17
ATOM 18463 N N . LEU A 1 56 ? 8.111 -6.165 3.300 1.00 30.43 483 LEU X N 17
ATOM 18464 C CA . LEU A 1 56 ? 8.782 -5.151 2.496 1.00 23.25 483 LEU X CA 17
ATOM 18465 C C . LEU A 1 56 ? 8.898 -5.595 1.042 1.00 43.34 483 LEU X C 17
ATOM 18466 O O . LEU A 1 56 ? 8.509 -4.869 0.128 1.00 12.42 483 LEU X O 17
ATOM 18481 N N . ASP A 1 57 ? 9.433 -6.794 0.836 1.00 4.40 484 ASP X N 17
ATOM 18482 C CA . ASP A 1 57 ? 9.596 -7.338 -0.507 1.00 74.33 484 ASP X CA 17
ATOM 18483 C C . ASP A 1 57 ? 8.275 -7.310 -1.269 1.00 23.13 484 ASP X C 17
ATOM 18484 O O . ASP A 1 57 ? 8.225 -6.908 -2.431 1.00 2.41 484 ASP X O 17
ATOM 18492 N N . TYR A 1 58 ? 7.208 -7.743 -0.607 1.00 62.24 485 TYR X N 17
ATOM 18493 C CA . TYR A 1 58 ? 5.886 -7.771 -1.222 1.00 54.52 485 TYR X CA 17
ATOM 18494 C C . TYR A 1 58 ? 5.464 -6.377 -1.672 1.00 35.33 485 TYR X C 17
ATOM 18495 O O . TYR A 1 58 ? 4.826 -6.214 -2.712 1.00 43.32 485 TYR X O 17
ATOM 18512 N N . ARG A 1 59 ? 5.827 -5.372 -0.882 1.00 30.20 486 ARG X N 17
ATOM 18513 C CA . ARG A 1 59 ? 5.486 -3.990 -1.197 1.00 23.23 486 ARG X CA 17
ATOM 18514 C C . ARG A 1 59 ? 6.305 -3.484 -2.382 1.00 23.24 486 ARG X C 17
ATOM 18515 O O . ARG A 1 59 ? 5.803 -2.740 -3.223 1.00 73.10 486 ARG X O 17
ATOM 18533 N N . ILE A 1 60 ? 7.568 -3.895 -2.440 1.00 12.05 487 ILE X N 17
ATOM 18534 C CA . ILE A 1 60 ? 8.454 -3.486 -3.522 1.00 10.12 487 ILE X CA 17
ATOM 18535 C C . ILE A 1 60 ? 7.971 -4.025 -4.864 1.00 62.30 487 ILE X C 17
ATOM 18536 O O . ILE A 1 60 ? 8.003 -3.325 -5.876 1.00 15.43 487 ILE X O 17
ATOM 18551 N N . LYS A 1 61 ? 7.521 -5.275 -4.865 1.00 1.41 488 LYS X N 17
ATOM 18552 C CA . LYS A 1 61 ? 7.027 -5.910 -6.081 1.00 43.53 488 LYS X CA 17
ATOM 18553 C C . LYS A 1 61 ? 5.657 -5.359 -6.464 1.00 53.44 488 LYS X C 17
ATOM 18554 O O . LYS A 1 61 ? 5.367 -5.154 -7.643 1.00 72.22 488 LYS X O 17
ATOM 18569 N N . LYS A 1 62 ? 4.819 -5.121 -5.462 1.00 24.34 489 LYS X N 17
ATOM 18570 C CA . LYS A 1 62 ? 3.480 -4.591 -5.693 1.00 21.32 489 LYS X CA 17
ATOM 18571 C C . LYS A 1 62 ? 3.543 -3.146 -6.174 1.00 63.33 489 LYS X C 17
ATOM 18572 O O . LYS A 1 62 ? 2.851 -2.765 -7.118 1.00 53.33 489 LYS X O 17
ATOM 18587 N N . TYR A 1 63 ? 4.377 -2.345 -5.520 1.00 63.10 490 TYR X N 17
ATOM 18588 C CA . TYR A 1 63 ? 4.529 -0.940 -5.882 1.00 65.13 490 TYR X CA 17
ATOM 18589 C C . TYR A 1 63 ? 5.590 -0.767 -6.963 1.00 43.30 490 TYR X C 17
ATOM 18590 O O . TYR A 1 63 ? 5.824 0.339 -7.448 1.00 45.35 490 TYR X O 17
ATOM 18607 N N . GLY A 1 64 ? 6.229 -1.872 -7.338 1.00 12.33 491 GLY X N 17
ATOM 18608 C CA . GLY A 1 64 ? 7.257 -1.823 -8.361 1.00 73.13 491 GLY X CA 17
ATOM 18609 C C . GLY A 1 64 ? 8.305 -0.765 -8.079 1.00 70.25 491 GLY X C 17
ATOM 18610 O O . GLY A 1 64 ? 8.702 -0.020 -8.977 1.00 25.21 491 GLY X O 17
ATOM 18614 N N . ILE A 1 65 ? 8.754 -0.696 -6.831 1.00 33.34 492 ILE X N 17
ATOM 18615 C CA . ILE A 1 65 ? 9.761 0.279 -6.435 1.00 12.35 492 ILE X CA 17
ATOM 18616 C C . ILE A 1 65 ? 11.154 -0.161 -6.870 1.00 73.33 492 ILE X C 17
ATOM 18617 O O . ILE A 1 65 ? 11.436 -1.354 -6.966 1.00 45.43 492 ILE X O 17
ATOM 18632 N N . GLU A 1 66 ? 12.022 0.813 -7.132 1.00 41.10 493 GLU X N 17
ATOM 18633 C CA . GLU A 1 66 ? 13.387 0.524 -7.557 1.00 52.04 493 GLU X CA 17
ATOM 18634 C C . GLU A 1 66 ? 14.353 0.608 -6.379 1.00 43.33 493 GLU X C 17
ATOM 18635 O O . GLU A 1 66 ? 14.011 1.131 -5.317 1.00 63.45 493 GLU X O 17
ATOM 18645 N N . LEU A 1 67 ? 15.560 0.090 -6.573 1.00 43.24 494 LEU X N 17
ATOM 18646 C CA . LEU A 1 67 ? 16.577 0.105 -5.528 1.00 63.34 494 LEU X CA 17
ATOM 18647 C C . LEU A 1 67 ? 17.911 -0.407 -6.059 1.00 40.01 494 LEU X C 17
ATOM 18648 O O . LEU A 1 67 ? 17.959 -1.368 -6.827 1.00 44.25 494 LEU X O 17
ATOM 18663 N N . LYS A 1 68 ? 18.996 0.238 -5.642 1.00 43.22 495 LYS X N 17
ATOM 18664 C CA . LYS A 1 68 ? 20.333 -0.153 -6.072 1.00 54.55 495 LYS X CA 17
ATOM 18665 C C . LYS A 1 68 ? 20.562 -1.644 -5.843 1.00 21.15 495 LYS X C 17
ATOM 18666 O O . LYS A 1 68 ? 21.043 -2.352 -6.729 1.00 32.02 495 LYS X O 17
ATOM 18681 N N . LYS A 1 69 ? 20.216 -2.115 -4.650 1.00 11.13 496 LYS X N 17
ATOM 18682 C CA . LYS A 1 69 ? 20.382 -3.522 -4.306 1.00 1.23 496 LYS X CA 17
ATOM 18683 C C . LYS A 1 69 ? 19.694 -4.418 -5.331 1.00 15.31 496 LYS X C 17
ATOM 18684 O O . LYS A 1 69 ? 18.592 -4.120 -5.791 1.00 74.41 496 LYS X O 17
ATOM 18699 N N . PHE A 1 70 ? 20.351 -5.518 -5.684 1.00 40.43 497 PHE X N 17
ATOM 18700 C CA . PHE A 1 70 ? 19.803 -6.458 -6.655 1.00 75.40 497 PHE X CA 17
ATOM 18701 C C . PHE A 1 70 ? 19.418 -5.743 -7.946 1.00 35.52 497 PHE X C 17
ATOM 18702 O O . PHE A 1 70 ? 18.293 -5.874 -8.428 1.00 20.55 497 PHE X O 17
ATOM 18718 N N . THR A 1 1 ? 11.033 -28.843 4.035 1.00 5.00 428 THR X N 18
ATOM 18719 C CA . THR A 1 1 ? 11.974 -28.501 2.976 1.00 12.01 428 THR X CA 18
ATOM 18720 C C . THR A 1 1 ? 11.417 -28.871 1.606 1.00 30.04 428 THR X C 18
ATOM 18721 O O . THR A 1 1 ? 10.979 -30.001 1.388 1.00 12.04 428 THR X O 18
ATOM 18732 N N . SER A 1 2 ? 11.437 -27.913 0.686 1.00 22.44 429 SER X N 18
ATOM 18733 C CA . SER A 1 2 ? 10.931 -28.138 -0.664 1.00 32.13 429 SER X CA 18
ATOM 18734 C C . SER A 1 2 ? 11.780 -27.398 -1.692 1.00 55.14 429 SER X C 18
ATOM 18735 O O . SER A 1 2 ? 11.928 -26.177 -1.629 1.00 1.53 429 SER X O 18
ATOM 18742 N N . SER A 1 3 ? 12.335 -28.145 -2.641 1.00 63.41 430 SER X N 18
ATOM 18743 C CA . SER A 1 3 ? 13.173 -27.563 -3.682 1.00 72.23 430 SER X CA 18
ATOM 18744 C C . SER A 1 3 ? 12.751 -28.061 -5.061 1.00 21.21 430 SER X C 18
ATOM 18745 O O . SER A 1 3 ? 11.875 -28.917 -5.182 1.00 14.24 430 SER X O 18
ATOM 18752 N N . GLU A 1 4 ? 13.380 -27.517 -6.098 1.00 55.00 431 GLU X N 18
ATOM 18753 C CA . GLU A 1 4 ? 13.070 -27.906 -7.469 1.00 42.22 431 GLU X CA 18
ATOM 18754 C C . GLU A 1 4 ? 11.606 -27.627 -7.794 1.00 20.45 431 GLU X C 18
ATOM 18755 O O . GLU A 1 4 ? 11.015 -28.278 -8.658 1.00 73.30 431 GLU X O 18
ATOM 18765 N N . LEU A 1 5 ? 11.025 -26.657 -7.098 1.00 34.30 432 LEU X N 18
ATOM 18766 C CA . LEU A 1 5 ? 9.628 -26.291 -7.312 1.00 42.04 432 LEU X CA 18
ATOM 18767 C C . LEU A 1 5 ? 9.453 -25.564 -8.641 1.00 23.40 432 LEU X C 18
ATOM 18768 O O . LEU A 1 5 ? 10.395 -24.994 -9.193 1.00 3.34 432 LEU X O 18
ATOM 18783 N N . PRO A 1 6 ? 8.220 -25.581 -9.167 1.00 12.24 433 PRO X N 18
ATOM 18784 C CA . PRO A 1 6 ? 7.892 -24.927 -10.437 1.00 22.13 433 PRO X CA 18
ATOM 18785 C C . PRO A 1 6 ? 7.932 -23.406 -10.331 1.00 60.12 433 PRO X C 18
ATOM 18786 O O . PRO A 1 6 ? 8.461 -22.855 -9.368 1.00 4.12 433 PRO X O 18
ATOM 18794 N N . GLU A 1 7 ? 7.367 -22.733 -11.329 1.00 43.15 434 GLU X N 18
ATOM 18795 C CA . GLU A 1 7 ? 7.338 -21.275 -11.347 1.00 43.22 434 GLU X CA 18
ATOM 18796 C C . GLU A 1 7 ? 5.904 -20.758 -11.293 1.00 63.42 434 GLU X C 18
ATOM 18797 O O . GLU A 1 7 ? 5.283 -20.503 -12.325 1.00 44.34 434 GLU X O 18
ATOM 18807 N N . LEU A 1 8 ? 5.382 -20.606 -10.080 1.00 33.41 435 LEU X N 18
ATOM 18808 C CA . LEU A 1 8 ? 4.021 -20.119 -9.888 1.00 1.10 435 LEU X CA 18
ATOM 18809 C C . LEU A 1 8 ? 3.924 -18.631 -10.209 1.00 42.22 435 LEU X C 18
ATOM 18810 O O . LEU A 1 8 ? 2.917 -18.164 -10.744 1.00 63.41 435 LEU X O 18
ATOM 18825 N N . LEU A 1 9 ? 4.977 -17.891 -9.882 1.00 10.10 436 LEU X N 18
ATOM 18826 C CA . LEU A 1 9 ? 5.012 -16.455 -10.137 1.00 54.32 436 LEU X CA 18
ATOM 18827 C C . LEU A 1 9 ? 5.007 -16.167 -11.634 1.00 4.13 436 LEU X C 18
ATOM 18828 O O . LEU A 1 9 ? 4.483 -15.146 -12.079 1.00 23.03 436 LEU X O 18
ATOM 18843 N N . ARG A 1 10 ? 5.591 -17.077 -12.408 1.00 63.05 437 ARG X N 18
ATOM 18844 C CA . ARG A 1 10 ? 5.654 -16.922 -13.856 1.00 23.32 437 ARG X CA 18
ATOM 18845 C C . ARG A 1 10 ? 4.256 -16.955 -14.467 1.00 23.54 437 ARG X C 18
ATOM 18846 O O . ARG A 1 10 ? 4.007 -16.349 -15.509 1.00 42.04 437 ARG X O 18
ATOM 18864 N N . LYS A 1 11 ? 3.347 -17.669 -13.811 1.00 1.54 438 LYS X N 18
ATOM 18865 C CA . LYS A 1 11 ? 1.973 -17.782 -14.288 1.00 61.22 438 LYS X CA 18
ATOM 18866 C C . LYS A 1 11 ? 1.087 -16.716 -13.653 1.00 34.03 438 LYS X C 18
ATOM 18867 O O . LYS A 1 11 ? 0.127 -16.249 -14.265 1.00 2.32 438 LYS X O 18
ATOM 18882 N N . ARG A 1 12 ? 1.418 -16.334 -12.424 1.00 54.15 439 ARG X N 18
ATOM 18883 C CA . ARG A 1 12 ? 0.652 -15.321 -11.707 1.00 65.33 439 ARG X CA 18
ATOM 18884 C C . ARG A 1 12 ? 1.496 -14.075 -11.458 1.00 4.53 439 ARG X C 18
ATOM 18885 O O . ARG A 1 12 ? 2.203 -13.983 -10.455 1.00 21.20 439 ARG X O 18
ATOM 18903 N N . GLU A 1 13 ? 1.417 -13.119 -12.379 1.00 74.00 440 GLU X N 18
ATOM 18904 C CA . GLU A 1 13 ? 2.176 -11.879 -12.261 1.00 14.10 440 GLU X CA 18
ATOM 18905 C C . GLU A 1 13 ? 1.283 -10.668 -12.516 1.00 65.23 440 GLU X C 18
ATOM 18906 O O . GLU A 1 13 ? 1.720 -9.673 -13.095 1.00 11.23 440 GLU X O 18
ATOM 18916 N N . ARG A 1 14 ? 0.032 -10.761 -12.080 1.00 64.13 441 ARG X N 18
ATOM 18917 C CA . ARG A 1 14 ? -0.924 -9.675 -12.264 1.00 54.45 441 ARG X CA 18
ATOM 18918 C C . ARG A 1 14 ? -1.771 -9.479 -11.010 1.00 4.51 441 ARG X C 18
ATOM 18919 O O . ARG A 1 14 ? -2.000 -10.420 -10.249 1.00 2.02 441 ARG X O 18
ATOM 18937 N N . LYS A 1 15 ? -2.234 -8.252 -10.801 1.00 45.10 442 LYS X N 18
ATOM 18938 C CA . LYS A 1 15 ? -3.058 -7.931 -9.641 1.00 20.53 442 LYS X CA 18
ATOM 18939 C C . LYS A 1 15 ? -3.711 -6.562 -9.799 1.00 51.34 442 LYS X C 18
ATOM 18940 O O . LYS A 1 15 ? -3.034 -5.565 -10.054 1.00 64.12 442 LYS X O 18
ATOM 18955 N N . THR A 1 16 ? -5.031 -6.520 -9.645 1.00 63.21 443 THR X N 18
ATOM 18956 C CA . THR A 1 16 ? -5.775 -5.273 -9.770 1.00 54.10 443 THR X CA 18
ATOM 18957 C C . THR A 1 16 ? -5.296 -4.242 -8.754 1.00 60.12 443 THR X C 18
ATOM 18958 O O . THR A 1 16 ? -4.700 -4.590 -7.737 1.00 33.34 443 THR X O 18
ATOM 18969 N N . GLY A 1 17 ? -5.561 -2.970 -9.039 1.00 13.44 444 GLY X N 18
ATOM 18970 C CA . GLY A 1 17 ? -5.150 -1.908 -8.140 1.00 40.13 444 GLY X CA 18
ATOM 18971 C C . GLY A 1 17 ? -5.671 -2.107 -6.731 1.00 0.11 444 GLY X C 18
ATOM 18972 O O . GLY A 1 17 ? -6.879 -2.210 -6.516 1.00 20.11 444 GLY X O 18
ATOM 18976 N N . ASP A 1 18 ? -4.759 -2.164 -5.767 1.00 33.42 445 ASP X N 18
ATOM 18977 C CA . ASP A 1 18 ? -5.132 -2.353 -4.369 1.00 63.12 445 ASP X CA 18
ATOM 18978 C C . ASP A 1 18 ? -4.955 -1.059 -3.580 1.00 60.55 445 ASP X C 18
ATOM 18979 O O . ASP A 1 18 ? -4.019 -0.295 -3.821 1.00 54.13 445 ASP X O 18
ATOM 18987 N N . LEU A 1 19 ? -5.860 -0.820 -2.637 1.00 61.11 446 LEU X N 18
ATOM 18988 C CA . LEU A 1 19 ? -5.804 0.382 -1.812 1.00 30.24 446 LEU X CA 18
ATOM 18989 C C . LEU A 1 19 ? -6.001 1.634 -2.660 1.00 5.04 446 LEU X C 18
ATOM 18990 O O . LEU A 1 19 ? -5.725 1.652 -3.860 1.00 32.22 446 LEU X O 18
ATOM 19005 N N . PRO A 1 20 ? -6.488 2.710 -2.024 1.00 40.52 447 PRO X N 18
ATOM 19006 C CA . PRO A 1 20 ? -6.731 3.987 -2.700 1.00 65.30 447 PRO X CA 18
ATOM 19007 C C . PRO A 1 20 ? -5.435 4.688 -3.097 1.00 43.30 447 PRO X C 18
ATOM 19008 O O . PRO A 1 20 ? -4.353 4.106 -3.018 1.00 40.53 447 PRO X O 18
ATOM 19016 N N . LYS A 1 21 ? -5.552 5.941 -3.522 1.00 14.21 448 LYS X N 18
ATOM 19017 C CA . LYS A 1 21 ? -4.390 6.723 -3.929 1.00 62.00 448 LYS X CA 18
ATOM 19018 C C . LYS A 1 21 ? -3.716 7.365 -2.722 1.00 31.12 448 LYS X C 18
ATOM 19019 O O . LYS A 1 21 ? -2.493 7.503 -2.681 1.00 10.44 448 LYS X O 18
ATOM 19034 N N . PHE A 1 22 ? -4.521 7.756 -1.739 1.00 32.03 449 PHE X N 18
ATOM 19035 C CA . PHE A 1 22 ? -4.002 8.384 -0.529 1.00 42.40 449 PHE X CA 18
ATOM 19036 C C . PHE A 1 22 ? -3.155 7.401 0.274 1.00 34.02 449 PHE X C 18
ATOM 19037 O O . PHE A 1 22 ? -2.137 7.774 0.857 1.00 50.33 449 PHE X O 18
ATOM 19053 N N . ILE A 1 23 ? -3.584 6.143 0.300 1.00 25.32 450 ILE X N 18
ATOM 19054 C CA . ILE A 1 23 ? -2.867 5.106 1.029 1.00 11.31 450 ILE X CA 18
ATOM 19055 C C . ILE A 1 23 ? -1.651 4.623 0.245 1.00 33.23 450 ILE X C 18
ATOM 19056 O O . ILE A 1 23 ? -0.559 4.490 0.796 1.00 25.32 450 ILE X O 18
ATOM 19071 N N . GLU A 1 24 ? -1.848 4.365 -1.043 1.00 1.30 451 GLU X N 18
ATOM 19072 C CA . GLU A 1 24 ? -0.767 3.899 -1.903 1.00 54.42 451 GLU X CA 18
ATOM 19073 C C . GLU A 1 24 ? 0.328 4.955 -2.022 1.00 44.11 451 GLU X C 18
ATOM 19074 O O . GLU A 1 24 ? 1.500 4.630 -2.210 1.00 31.34 451 GLU X O 18
ATOM 19084 N N . GLU A 1 25 ? -0.063 6.220 -1.912 1.00 43.54 452 GLU X N 18
ATOM 19085 C CA . GLU A 1 25 ? 0.885 7.324 -2.010 1.00 75.14 452 GLU X CA 18
ATOM 19086 C C . GLU A 1 25 ? 1.707 7.449 -0.730 1.00 10.33 452 GLU X C 18
ATOM 19087 O O . GLU A 1 25 ? 2.930 7.590 -0.775 1.00 62.14 452 GLU X O 18
ATOM 19097 N N . THR A 1 26 ? 1.027 7.396 0.411 1.00 42.14 453 THR X N 18
ATOM 19098 C CA . THR A 1 26 ? 1.693 7.504 1.703 1.00 1.30 453 THR X CA 18
ATOM 19099 C C . THR A 1 26 ? 2.522 6.261 2.001 1.00 30.24 453 THR X C 18
ATOM 19100 O O . THR A 1 26 ? 3.576 6.342 2.630 1.00 13.44 453 THR X O 18
ATOM 19111 N N . GLU A 1 27 ? 2.040 5.109 1.542 1.00 61.44 454 GLU X N 18
ATOM 19112 C CA . GLU A 1 27 ? 2.738 3.848 1.761 1.00 4.33 454 GLU X CA 18
ATOM 19113 C C . GLU A 1 27 ? 3.978 3.753 0.876 1.00 54.22 454 GLU X C 18
ATOM 19114 O O . GLU A 1 27 ? 5.070 3.442 1.352 1.00 33.03 454 GLU X O 18
ATOM 19124 N N . LYS A 1 28 ? 3.800 4.022 -0.412 1.00 25.33 455 LYS X N 18
ATOM 19125 C CA . LYS A 1 28 ? 4.904 3.968 -1.365 1.00 0.54 455 LYS X CA 18
ATOM 19126 C C . LYS A 1 28 ? 5.973 4.999 -1.016 1.00 62.42 455 LYS X C 18
ATOM 19127 O O . LYS A 1 28 ? 7.169 4.716 -1.091 1.00 21.12 455 LYS X O 18
ATOM 19142 N N . LYS A 1 29 ? 5.536 6.193 -0.634 1.00 23.55 456 LYS X N 18
ATOM 19143 C CA . LYS A 1 29 ? 6.455 7.266 -0.271 1.00 51.54 456 LYS X CA 18
ATOM 19144 C C . LYS A 1 29 ? 7.288 6.879 0.946 1.00 23.14 456 LYS X C 18
ATOM 19145 O O . LYS A 1 29 ? 8.481 7.181 1.015 1.00 54.11 456 LYS X O 18
ATOM 19160 N N . ARG A 1 30 ? 6.654 6.209 1.903 1.00 71.11 457 ARG X N 18
ATOM 19161 C CA . ARG A 1 30 ? 7.339 5.781 3.118 1.00 35.12 457 ARG X CA 18
ATOM 19162 C C . ARG A 1 30 ? 8.384 4.714 2.806 1.00 55.14 457 ARG X C 18
ATOM 19163 O O . ARG A 1 30 ? 9.530 4.807 3.249 1.00 20.31 457 ARG X O 18
ATOM 19181 N N . ILE A 1 31 ? 7.983 3.705 2.040 1.00 20.05 458 ILE X N 18
ATOM 19182 C CA . ILE A 1 31 ? 8.886 2.622 1.670 1.00 63.42 458 ILE X CA 18
ATOM 19183 C C . ILE A 1 31 ? 10.108 3.155 0.929 1.00 45.00 458 ILE X C 18
ATOM 19184 O O . ILE A 1 31 ? 11.246 2.903 1.327 1.00 10.42 458 ILE X O 18
ATOM 19199 N N . ILE A 1 32 ? 9.864 3.894 -0.149 1.00 30.41 459 ILE X N 18
ATOM 19200 C CA . ILE A 1 32 ? 10.945 4.465 -0.942 1.00 14.13 459 ILE X CA 18
ATOM 19201 C C . ILE A 1 32 ? 11.797 5.416 -0.108 1.00 54.12 459 ILE X C 18
ATOM 19202 O O . ILE A 1 32 ? 13.016 5.475 -0.269 1.00 73.32 459 ILE X O 18
ATOM 19217 N N . GLU A 1 33 ? 11.147 6.157 0.783 1.00 70.03 460 GLU X N 18
ATOM 19218 C CA . GLU A 1 33 ? 11.845 7.104 1.644 1.00 55.24 460 GLU X CA 18
ATOM 19219 C C . GLU A 1 33 ? 12.840 6.385 2.550 1.00 12.02 460 GLU X C 18
ATOM 19220 O O . GLU A 1 33 ? 14.012 6.752 2.619 1.00 12.20 460 GLU X O 18
ATOM 19230 N N . ALA A 1 34 ? 12.363 5.358 3.245 1.00 23.10 461 ALA X N 18
ATOM 19231 C CA . ALA A 1 34 ? 13.209 4.586 4.146 1.00 30.24 461 ALA X CA 18
ATOM 19232 C C . ALA A 1 34 ? 14.365 3.936 3.393 1.00 45.21 461 ALA X C 18
ATOM 19233 O O . ALA A 1 34 ? 15.503 3.938 3.862 1.00 60.24 461 ALA X O 18
ATOM 19240 N N . LEU A 1 35 ? 14.066 3.383 2.223 1.00 41.14 462 LEU X N 18
ATOM 19241 C CA . LEU A 1 35 ? 15.081 2.729 1.404 1.00 32.12 462 LEU X CA 18
ATOM 19242 C C . LEU A 1 35 ? 16.206 3.698 1.057 1.00 23.05 462 LEU X C 18
ATOM 19243 O O . LEU A 1 35 ? 17.377 3.422 1.317 1.00 51.52 462 LEU X O 18
ATOM 19258 N N . GLU A 1 36 ? 15.843 4.834 0.471 1.00 4.01 463 GLU X N 18
ATOM 19259 C CA . GLU A 1 36 ? 16.824 5.844 0.090 1.00 14.12 463 GLU X CA 18
ATOM 19260 C C . GLU A 1 36 ? 17.630 6.303 1.301 1.00 33.23 463 GLU X C 18
ATOM 19261 O O . GLU A 1 36 ? 18.840 6.516 1.211 1.00 3.32 463 GLU X O 18
ATOM 19271 N N . LYS A 1 37 ? 16.953 6.453 2.434 1.00 23.51 464 LYS X N 18
ATOM 19272 C CA . LYS A 1 37 ? 17.605 6.886 3.664 1.00 44.12 464 LYS X CA 18
ATOM 19273 C C . LYS A 1 37 ? 18.497 5.783 4.224 1.00 71.21 464 LYS X C 18
ATOM 19274 O O . LYS A 1 37 ? 19.450 6.052 4.956 1.00 34.14 464 LYS X O 18
ATOM 19289 N N . THR A 1 38 ? 18.183 4.539 3.874 1.00 13.11 465 THR X N 18
ATOM 19290 C CA . THR A 1 38 ? 18.957 3.395 4.342 1.00 52.11 465 THR X CA 18
ATOM 19291 C C . THR A 1 38 ? 20.050 3.026 3.344 1.00 75.51 465 THR X C 18
ATOM 19292 O O . THR A 1 38 ? 20.918 2.205 3.636 1.00 65.34 465 THR X O 18
ATOM 19303 N N . GLY A 1 39 ? 20.000 3.639 2.166 1.00 31.45 466 GLY X N 18
ATOM 19304 C CA . GLY A 1 39 ? 20.992 3.362 1.143 1.00 73.12 466 GLY X CA 18
ATOM 19305 C C . GLY A 1 39 ? 20.552 2.270 0.189 1.00 2.02 466 GLY X C 18
ATOM 19306 O O . GLY A 1 39 ? 21.352 1.424 -0.210 1.00 72.31 466 GLY X O 18
ATOM 19310 N N . TYR A 1 40 ? 19.274 2.286 -0.176 1.00 22.12 467 TYR X N 18
ATOM 19311 C CA . TYR A 1 40 ? 18.728 1.287 -1.087 1.00 42.34 467 TYR X CA 18
ATOM 19312 C C . TYR A 1 40 ? 18.885 -0.117 -0.513 1.00 41.45 467 TYR X C 18
ATOM 19313 O O . TYR A 1 40 ? 19.442 -1.005 -1.159 1.00 0.12 467 TYR X O 18
ATOM 19330 N N . VAL A 1 41 ? 18.391 -0.311 0.706 1.00 21.22 468 VAL X N 18
ATOM 19331 C CA . VAL A 1 41 ? 18.475 -1.607 1.368 1.00 11.54 468 VAL X CA 18
ATOM 19332 C C . VAL A 1 41 ? 17.115 -2.038 1.907 1.00 22.10 468 VAL X C 18
ATOM 19333 O O . VAL A 1 41 ? 16.538 -1.374 2.768 1.00 25.15 468 VAL X O 18
ATOM 19346 N N . LYS A 1 42 ? 16.608 -3.154 1.395 1.00 2.33 469 LYS X N 18
ATOM 19347 C CA . LYS A 1 42 ? 15.317 -3.676 1.824 1.00 73.34 469 LYS X CA 18
ATOM 19348 C C . LYS A 1 42 ? 15.342 -4.037 3.307 1.00 0.52 469 LYS X C 18
ATOM 19349 O O . LYS A 1 42 ? 14.457 -3.643 4.067 1.00 43.22 469 LYS X O 18
ATOM 19364 N N . SER A 1 43 ? 16.362 -4.787 3.712 1.00 71.13 470 SER X N 18
ATOM 19365 C CA . SER A 1 43 ? 16.501 -5.202 5.103 1.00 51.22 470 SER X CA 18
ATOM 19366 C C . SER A 1 43 ? 16.415 -4.000 6.039 1.00 51.22 470 SER X C 18
ATOM 19367 O O . SER A 1 43 ? 15.625 -3.992 6.985 1.00 14.32 470 SER X O 18
ATOM 19374 N N . ARG A 1 44 ? 17.232 -2.988 5.770 1.00 75.24 471 ARG X N 18
ATOM 19375 C CA . ARG A 1 44 ? 17.249 -1.781 6.588 1.00 11.02 471 ARG X CA 18
ATOM 19376 C C . ARG A 1 44 ? 15.917 -1.043 6.497 1.00 64.24 471 ARG X C 18
ATOM 19377 O O . ARG A 1 44 ? 15.328 -0.675 7.512 1.00 23.30 471 ARG X O 18
ATOM 19395 N N . ALA A 1 45 ? 15.448 -0.828 5.271 1.00 63.50 472 ALA X N 18
ATOM 19396 C CA . ALA A 1 45 ? 14.186 -0.135 5.047 1.00 51.02 472 ALA X CA 18
ATOM 19397 C C . ALA A 1 45 ? 13.044 -0.819 5.791 1.00 14.44 472 ALA X C 18
ATOM 19398 O O . ALA A 1 45 ? 12.116 -0.162 6.263 1.00 62.31 472 ALA X O 18
ATOM 19405 N N . ALA A 1 46 ? 13.119 -2.142 5.894 1.00 33.12 473 ALA X N 18
ATOM 19406 C CA . ALA A 1 46 ? 12.092 -2.914 6.583 1.00 5.31 473 ALA X CA 18
ATOM 19407 C C . ALA A 1 46 ? 12.174 -2.713 8.092 1.00 1.25 473 ALA X C 18
ATOM 19408 O O . ALA A 1 46 ? 11.181 -2.379 8.739 1.00 50.13 473 ALA X O 18
ATOM 19415 N N . LYS A 1 47 ? 13.363 -2.918 8.648 1.00 62.03 474 LYS X N 18
ATOM 19416 C CA . LYS A 1 47 ? 13.576 -2.760 10.082 1.00 24.40 474 LYS X CA 18
ATOM 19417 C C . LYS A 1 47 ? 13.334 -1.316 10.510 1.00 54.40 474 LYS X C 18
ATOM 19418 O O . LYS A 1 47 ? 12.891 -1.055 11.630 1.00 74.45 474 LYS X O 18
ATOM 19433 N N . LEU A 1 48 ? 13.628 -0.381 9.614 1.00 10.44 475 LEU X N 18
ATOM 19434 C CA . LEU A 1 48 ? 13.442 1.038 9.900 1.00 74.31 475 LEU X CA 18
ATOM 19435 C C . LEU A 1 48 ? 11.961 1.403 9.902 1.00 24.12 475 LEU X C 18
ATOM 19436 O O . LEU A 1 48 ? 11.466 2.034 10.837 1.00 74.13 475 LEU X O 18
ATOM 19451 N N . LEU A 1 49 ? 11.256 1.000 8.849 1.00 14.12 476 LEU X N 18
ATOM 19452 C CA . LEU A 1 49 ? 9.829 1.282 8.731 1.00 2.33 476 LEU X CA 18
ATOM 19453 C C . LEU A 1 49 ? 9.034 0.526 9.790 1.00 41.31 476 LEU X C 18
ATOM 19454 O O . LEU A 1 49 ? 8.127 1.077 10.412 1.00 65.41 476 LEU X O 18
ATOM 19469 N N . GLY A 1 50 ? 9.384 -0.741 9.992 1.00 45.23 477 GLY X N 18
ATOM 19470 C CA . GLY A 1 50 ? 8.694 -1.552 10.979 1.00 22.13 477 GLY X CA 18
ATOM 19471 C C . GLY A 1 50 ? 8.025 -2.765 10.365 1.00 61.31 477 GLY X C 18
ATOM 19472 O O . GLY A 1 50 ? 7.109 -3.342 10.953 1.00 35.21 477 GLY X O 18
ATOM 19476 N N . TYR A 1 51 ? 8.481 -3.155 9.180 1.00 41.35 478 TYR X N 18
ATOM 19477 C CA . TYR A 1 51 ? 7.917 -4.306 8.484 1.00 51.13 478 TYR X CA 18
ATOM 19478 C C . TYR A 1 51 ? 8.983 -5.368 8.234 1.00 65.31 478 TYR X C 18
ATOM 19479 O O . TYR A 1 51 ? 10.180 -5.077 8.238 1.00 40.51 478 TYR X O 18
ATOM 19496 N N . THR A 1 52 ? 8.540 -6.602 8.014 1.00 31.11 479 THR X N 18
ATOM 19497 C CA . THR A 1 52 ? 9.454 -7.709 7.762 1.00 32.34 479 THR X CA 18
ATOM 19498 C C . THR A 1 52 ? 9.814 -7.800 6.284 1.00 71.23 479 THR X C 18
ATOM 19499 O O . THR A 1 52 ? 9.168 -7.179 5.439 1.00 3.54 479 THR X O 18
ATOM 19510 N N . LEU A 1 53 ? 10.847 -8.576 5.978 1.00 51.22 480 LEU X N 18
ATOM 19511 C CA . LEU A 1 53 ? 11.292 -8.749 4.599 1.00 73.24 480 LEU X CA 18
ATOM 19512 C C . LEU A 1 53 ? 10.125 -9.132 3.695 1.00 73.11 480 LEU X C 18
ATOM 19513 O O . LEU A 1 53 ? 10.057 -8.709 2.541 1.00 12.40 480 LEU X O 18
ATOM 19528 N N . ARG A 1 54 ? 9.209 -9.934 4.227 1.00 60.01 481 ARG X N 18
ATOM 19529 C CA . ARG A 1 54 ? 8.044 -10.373 3.467 1.00 5.23 481 ARG X CA 18
ATOM 19530 C C . ARG A 1 54 ? 7.125 -9.197 3.153 1.00 63.40 481 ARG X C 18
ATOM 19531 O O . ARG A 1 54 ? 6.741 -8.988 2.002 1.00 34.21 481 ARG X O 18
ATOM 19549 N N . GLN A 1 55 ? 6.777 -8.431 4.182 1.00 43.45 482 GLN X N 18
ATOM 19550 C CA . GLN A 1 55 ? 5.903 -7.277 4.014 1.00 74.43 482 GLN X CA 18
ATOM 19551 C C . GLN A 1 55 ? 6.534 -6.247 3.085 1.00 15.22 482 GLN X C 18
ATOM 19552 O O . GLN A 1 55 ? 5.932 -5.842 2.089 1.00 24.12 482 GLN X O 18
ATOM 19564 N N . LEU A 1 56 ? 7.750 -5.824 3.416 1.00 30.43 483 LEU X N 18
ATOM 19565 C CA . LEU A 1 56 ? 8.463 -4.840 2.610 1.00 23.25 483 LEU X CA 18
ATOM 19566 C C . LEU A 1 56 ? 8.544 -5.283 1.153 1.00 43.34 483 LEU X C 18
ATOM 19567 O O . LEU A 1 56 ? 8.180 -4.537 0.244 1.00 12.42 483 LEU X O 18
ATOM 19582 N N . ASP A 1 57 ? 9.022 -6.504 0.938 1.00 4.40 484 ASP X N 18
ATOM 19583 C CA . ASP A 1 57 ? 9.147 -7.051 -0.409 1.00 74.33 484 ASP X CA 18
ATOM 19584 C C . ASP A 1 57 ? 7.819 -6.970 -1.154 1.00 23.13 484 ASP X C 18
ATOM 19585 O O . ASP A 1 57 ? 7.769 -6.555 -2.313 1.00 2.41 484 ASP X O 18
ATOM 19593 N N . TYR A 1 58 ? 6.745 -7.368 -0.483 1.00 62.24 485 TYR X N 18
ATOM 19594 C CA . TYR A 1 58 ? 5.416 -7.345 -1.082 1.00 54.52 485 TYR X CA 18
ATOM 19595 C C . TYR A 1 58 ? 5.041 -5.932 -1.520 1.00 35.33 485 TYR X C 18
ATOM 19596 O O . TYR A 1 58 ? 4.368 -5.743 -2.532 1.00 43.32 485 TYR X O 18
ATOM 19613 N N . ARG A 1 59 ? 5.482 -4.944 -0.749 1.00 30.20 486 ARG X N 18
ATOM 19614 C CA . ARG A 1 59 ? 5.193 -3.548 -1.055 1.00 23.23 486 ARG X CA 18
ATOM 19615 C C . ARG A 1 59 ? 6.019 -3.071 -2.246 1.00 23.24 486 ARG X C 18
ATOM 19616 O O . ARG A 1 59 ? 5.536 -2.308 -3.082 1.00 73.10 486 ARG X O 18
ATOM 19634 N N . ILE A 1 60 ? 7.265 -3.526 -2.315 1.00 12.05 487 ILE X N 18
ATOM 19635 C CA . ILE A 1 60 ? 8.158 -3.144 -3.403 1.00 10.12 487 ILE X CA 18
ATOM 19636 C C . ILE A 1 60 ? 7.646 -3.667 -4.741 1.00 62.30 487 ILE X C 18
ATOM 19637 O O . ILE A 1 60 ? 7.714 -2.975 -5.757 1.00 15.43 487 ILE X O 18
ATOM 19652 N N . LYS A 1 61 ? 7.130 -4.891 -4.735 1.00 1.41 488 LYS X N 18
ATOM 19653 C CA . LYS A 1 61 ? 6.602 -5.505 -5.948 1.00 43.53 488 LYS X CA 18
ATOM 19654 C C . LYS A 1 61 ? 5.266 -4.881 -6.337 1.00 53.44 488 LYS X C 18
ATOM 19655 O O . LYS A 1 61 ? 4.999 -4.644 -7.515 1.00 72.22 488 LYS X O 18
ATOM 19670 N N . LYS A 1 62 ? 4.429 -4.616 -5.339 1.00 24.34 489 LYS X N 18
ATOM 19671 C CA . LYS A 1 62 ? 3.121 -4.016 -5.576 1.00 21.32 489 LYS X CA 18
ATOM 19672 C C . LYS A 1 62 ? 3.262 -2.572 -6.046 1.00 63.33 489 LYS X C 18
ATOM 19673 O O . LYS A 1 62 ? 2.598 -2.150 -6.993 1.00 53.33 489 LYS X O 18
ATOM 19688 N N . TYR A 1 63 ? 4.130 -1.820 -5.378 1.00 63.10 490 TYR X N 18
ATOM 19689 C CA . TYR A 1 63 ? 4.357 -0.422 -5.728 1.00 65.13 490 TYR X CA 18
ATOM 19690 C C . TYR A 1 63 ? 5.415 -0.299 -6.819 1.00 43.30 490 TYR X C 18
ATOM 19691 O O . TYR A 1 63 ? 5.698 0.796 -7.305 1.00 45.35 490 TYR X O 18
ATOM 19708 N N . GLY A 1 64 ? 5.998 -1.432 -7.202 1.00 12.33 491 GLY X N 18
ATOM 19709 C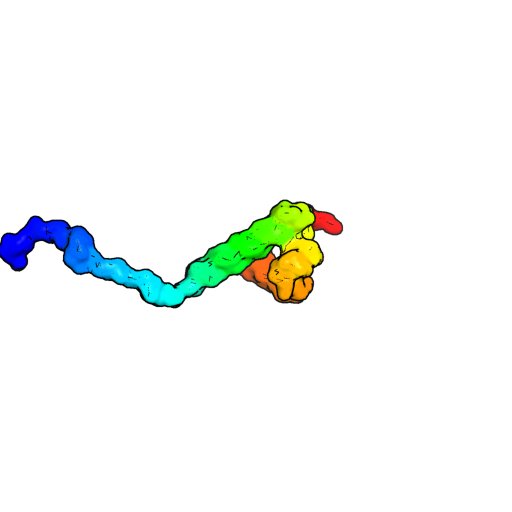 CA . GLY A 1 64 ? 7.017 -1.430 -8.235 1.00 73.13 491 GLY X CA 18
ATOM 19710 C C . GLY A 1 64 ? 8.112 -0.415 -7.966 1.00 70.25 491 GLY X C 18
ATOM 19711 O O . GLY A 1 64 ? 8.533 0.307 -8.870 1.00 25.21 491 GLY X O 18
ATOM 19715 N N . ILE A 1 65 ? 8.572 -0.360 -6.722 1.00 33.34 492 ILE X N 18
ATOM 19716 C CA . ILE A 1 65 ? 9.624 0.574 -6.338 1.00 12.35 492 ILE X CA 18
ATOM 19717 C C . ILE A 1 65 ? 10.986 0.105 -6.840 1.00 73.33 492 ILE X C 18
ATOM 19718 O O . ILE A 1 65 ? 11.212 -1.090 -7.023 1.00 45.43 492 ILE X O 18
ATOM 19733 N N . GLU A 1 66 ? 11.889 1.054 -7.058 1.00 41.10 493 GLU X N 18
ATOM 19734 C CA . GLU A 1 66 ? 13.229 0.738 -7.537 1.00 52.04 493 GLU X CA 18
ATOM 19735 C C . GLU A 1 66 ? 14.251 0.849 -6.409 1.00 43.33 493 GLU X C 18
ATOM 19736 O O . GLU A 1 66 ? 13.952 1.368 -5.334 1.00 63.45 493 GLU X O 18
ATOM 19746 N N . LEU A 1 67 ? 15.458 0.356 -6.664 1.00 43.24 494 LEU X N 18
ATOM 19747 C CA . LEU A 1 67 ? 16.526 0.398 -5.670 1.00 63.34 494 LEU X CA 18
ATOM 19748 C C . LEU A 1 67 ? 17.844 -0.088 -6.265 1.00 40.01 494 LEU X C 18
ATOM 19749 O O . LEU A 1 67 ? 17.874 -1.052 -7.029 1.00 44.25 494 LEU X O 18
ATOM 19764 N N . LYS A 1 68 ? 18.932 0.587 -5.909 1.00 43.22 495 LYS X N 18
ATOM 19765 C CA . LYS A 1 68 ? 20.254 0.222 -6.404 1.00 54.55 495 LYS X CA 18
ATOM 19766 C C . LYS A 1 68 ? 20.531 -1.260 -6.178 1.00 21.15 495 LYS X C 18
ATOM 19767 O O . LYS A 1 68 ? 20.734 -2.016 -7.128 1.00 32.02 495 LYS X O 18
ATOM 19782 N N . LYS A 1 69 ? 20.535 -1.672 -4.915 1.00 11.13 496 LYS X N 18
ATOM 19783 C CA . LYS A 1 69 ? 20.783 -3.065 -4.563 1.00 1.23 496 LYS X CA 18
ATOM 19784 C C . LYS A 1 69 ? 19.872 -3.996 -5.356 1.00 15.31 496 LYS X C 18
ATOM 19785 O O . LYS A 1 69 ? 18.872 -3.563 -5.929 1.00 74.41 496 LYS X O 18
ATOM 19800 N N . PHE A 1 70 ? 20.223 -5.278 -5.383 1.00 40.43 497 PHE X N 18
ATOM 19801 C CA . PHE A 1 70 ? 19.437 -6.270 -6.106 1.00 75.40 497 PHE X CA 18
ATOM 19802 C C . PHE A 1 70 ? 19.031 -7.418 -5.185 1.00 35.52 497 PHE X C 18
ATOM 19803 O O . PHE A 1 70 ? 17.853 -7.753 -5.079 1.00 20.55 497 PHE X O 18
ATOM 19819 N N . THR A 1 1 ? 23.352 -8.087 12.426 1.00 5.00 428 THR X N 19
ATOM 19820 C CA . THR A 1 1 ? 23.324 -8.660 11.085 1.00 12.01 428 THR X CA 19
ATOM 19821 C C . THR A 1 1 ? 22.985 -10.145 11.128 1.00 30.04 428 THR X C 19
ATOM 19822 O O . THR A 1 1 ? 23.875 -10.995 11.122 1.00 12.04 428 THR X O 19
ATOM 19833 N N . SER A 1 2 ? 21.692 -10.451 11.171 1.00 22.44 429 SER X N 19
ATOM 19834 C CA . SER A 1 2 ? 21.235 -11.835 11.218 1.00 32.13 429 SER X CA 19
ATOM 19835 C C . SER A 1 2 ? 21.041 -12.391 9.811 1.00 55.14 429 SER X C 19
ATOM 19836 O O . SER A 1 2 ? 19.983 -12.224 9.207 1.00 1.53 429 SER X O 19
ATOM 19843 N N . SER A 1 3 ? 22.073 -13.054 9.296 1.00 63.41 430 SER X N 19
ATOM 19844 C CA . SER A 1 3 ? 22.018 -13.632 7.959 1.00 72.23 430 SER X CA 19
ATOM 19845 C C . SER A 1 3 ? 20.807 -14.549 7.812 1.00 21.21 430 SER X C 19
ATOM 19846 O O . SER A 1 3 ? 20.219 -14.981 8.803 1.00 14.24 430 SER X O 19
ATOM 19853 N N . GLU A 1 4 ? 20.442 -14.841 6.568 1.00 55.00 431 GLU X N 19
ATOM 19854 C CA . GLU A 1 4 ? 19.301 -15.707 6.291 1.00 42.22 431 GLU X CA 19
ATOM 19855 C C . GLU A 1 4 ? 19.621 -16.685 5.164 1.00 20.45 431 GLU X C 19
ATOM 19856 O O . GLU A 1 4 ? 20.569 -16.485 4.404 1.00 73.30 431 GLU X O 19
ATOM 19866 N N . LEU A 1 5 ? 18.823 -17.743 5.064 1.00 34.30 432 LEU X N 19
ATOM 19867 C CA . LEU A 1 5 ? 19.021 -18.754 4.031 1.00 42.04 432 LEU X CA 19
ATOM 19868 C C . LEU A 1 5 ? 18.187 -18.438 2.794 1.00 23.40 432 LEU X C 19
ATOM 19869 O O . LEU A 1 5 ? 17.177 -17.736 2.858 1.00 3.34 432 LEU X O 19
ATOM 19884 N N . PRO A 1 6 ? 18.617 -18.969 1.639 1.00 12.24 433 PRO X N 19
ATOM 19885 C CA . PRO A 1 6 ? 17.923 -18.758 0.364 1.00 22.13 433 PRO X CA 19
ATOM 19886 C C . PRO A 1 6 ? 16.581 -19.480 0.310 1.00 60.12 433 PRO X C 19
ATOM 19887 O O . PRO A 1 6 ? 16.370 -20.354 -0.530 1.00 4.12 433 PRO X O 19
ATOM 19895 N N . GLU A 1 7 ? 15.677 -19.107 1.211 1.00 43.15 434 GLU X N 19
ATOM 19896 C CA . GLU A 1 7 ? 14.355 -19.720 1.264 1.00 43.22 434 GLU X CA 19
ATOM 19897 C C . GLU A 1 7 ? 13.261 -18.671 1.087 1.00 63.42 434 GLU X C 19
ATOM 19898 O O . GLU A 1 7 ? 12.138 -18.842 1.564 1.00 44.34 434 GLU X O 19
ATOM 19908 N N . LEU A 1 8 ? 13.596 -17.586 0.398 1.00 33.41 435 LEU X N 19
ATOM 19909 C CA . LEU A 1 8 ? 12.643 -16.507 0.158 1.00 1.10 435 LEU X CA 19
ATOM 19910 C C . LEU A 1 8 ? 11.547 -16.954 -0.803 1.00 42.22 435 LEU X C 19
ATOM 19911 O O . LEU A 1 8 ? 10.375 -16.621 -0.622 1.00 63.41 435 LEU X O 19
ATOM 19926 N N . LEU A 1 9 ? 11.934 -17.712 -1.824 1.00 10.10 436 LEU X N 19
ATOM 19927 C CA . LEU A 1 9 ? 10.984 -18.207 -2.813 1.00 54.32 436 LEU X CA 19
ATOM 19928 C C . LEU A 1 9 ? 9.850 -18.977 -2.141 1.00 4.13 436 LEU X C 19
ATOM 19929 O O . LEU A 1 9 ? 8.713 -18.961 -2.611 1.00 23.03 436 LEU X O 19
ATOM 19944 N N . ARG A 1 10 ? 10.169 -19.648 -1.039 1.00 63.05 437 ARG X N 19
ATOM 19945 C CA . ARG A 1 10 ? 9.178 -20.422 -0.303 1.00 23.32 437 ARG X CA 19
ATOM 19946 C C . ARG A 1 10 ? 8.252 -19.506 0.492 1.00 23.54 437 ARG X C 19
ATOM 19947 O O . ARG A 1 10 ? 7.033 -19.678 0.483 1.00 42.04 437 ARG X O 19
ATOM 19965 N N . LYS A 1 11 ? 8.839 -18.531 1.177 1.00 1.54 438 LYS X N 19
ATOM 19966 C CA . LYS A 1 11 ? 8.068 -17.586 1.976 1.00 61.22 438 LYS X CA 19
ATOM 19967 C C . LYS A 1 11 ? 7.297 -16.619 1.082 1.00 34.03 438 LYS X C 19
ATOM 19968 O O . LYS A 1 11 ? 7.881 -15.730 0.465 1.00 2.32 438 LYS X O 19
ATOM 19983 N N . ARG A 1 12 ? 5.981 -16.801 1.019 1.00 54.15 439 ARG X N 19
ATOM 19984 C CA . ARG A 1 12 ? 5.131 -15.945 0.201 1.00 65.33 439 ARG X CA 19
ATOM 19985 C C . ARG A 1 12 ? 3.667 -16.079 0.613 1.00 4.53 439 ARG X C 19
ATOM 19986 O O . ARG A 1 12 ? 3.180 -17.183 0.854 1.00 21.20 439 ARG X O 19
ATOM 20004 N N . GLU A 1 13 ? 2.974 -14.948 0.692 1.00 74.00 440 GLU X N 19
ATOM 20005 C CA . GLU A 1 13 ? 1.568 -14.940 1.077 1.00 14.10 440 GLU X CA 19
ATOM 20006 C C . GLU A 1 13 ? 0.749 -14.068 0.130 1.00 65.23 440 GLU X C 19
ATOM 20007 O O . GLU A 1 13 ? 1.203 -13.008 -0.303 1.00 11.23 440 GLU X O 19
ATOM 20017 N N . ARG A 1 14 ? -0.459 -14.521 -0.190 1.00 64.13 441 ARG X N 19
ATOM 20018 C CA . ARG A 1 14 ? -1.339 -13.783 -1.086 1.00 54.45 441 ARG X CA 19
ATOM 20019 C C . ARG A 1 14 ? -2.285 -12.880 -0.299 1.00 4.51 441 ARG X C 19
ATOM 20020 O O . ARG A 1 14 ? -3.463 -13.197 -0.127 1.00 2.02 441 ARG X O 19
ATOM 20038 N N . LYS A 1 15 ? -1.762 -11.756 0.177 1.00 45.10 442 LYS X N 19
ATOM 20039 C CA . LYS A 1 15 ? -2.558 -10.807 0.946 1.00 20.53 442 LYS X CA 19
ATOM 20040 C C . LYS A 1 15 ? -3.307 -9.852 0.022 1.00 51.34 442 LYS X C 19
ATOM 20041 O O . LYS A 1 15 ? -2.739 -8.882 -0.480 1.00 64.12 442 LYS X O 19
ATOM 20056 N N . THR A 1 16 ? -4.588 -10.132 -0.199 1.00 63.21 443 THR X N 19
ATOM 20057 C CA . THR A 1 16 ? -5.416 -9.299 -1.062 1.00 54.10 443 THR X CA 19
ATOM 20058 C C . THR A 1 16 ? -5.855 -8.028 -0.342 1.00 60.12 443 THR X C 19
ATOM 20059 O O . THR A 1 16 ? -5.825 -7.956 0.886 1.00 33.34 443 THR X O 19
ATOM 20070 N N . GLY A 1 17 ? -6.261 -7.026 -1.116 1.00 13.44 444 GLY X N 19
ATOM 20071 C CA . GLY A 1 17 ? -6.700 -5.771 -0.534 1.00 40.13 444 GLY X CA 19
ATOM 20072 C C . GLY A 1 17 ? -6.479 -4.593 -1.462 1.00 0.11 444 GLY X C 19
ATOM 20073 O O . GLY A 1 17 ? -5.361 -4.353 -1.916 1.00 20.11 444 GLY X O 19
ATOM 20077 N N . ASP A 1 18 ? -7.548 -3.859 -1.747 1.00 33.42 445 ASP X N 19
ATOM 20078 C CA . ASP A 1 18 ? -7.467 -2.699 -2.627 1.00 63.12 445 ASP X CA 19
ATOM 20079 C C . ASP A 1 18 ? -7.451 -1.404 -1.822 1.00 60.55 445 ASP X C 19
ATOM 20080 O O . ASP A 1 18 ? -8.167 -1.269 -0.829 1.00 54.13 445 ASP X O 19
ATOM 20088 N N . LEU A 1 19 ? -6.629 -0.454 -2.254 1.00 61.11 446 LEU X N 19
ATOM 20089 C CA . LEU A 1 19 ? -6.518 0.831 -1.572 1.00 30.24 446 LEU X CA 19
ATOM 20090 C C . LEU A 1 19 ? -6.534 1.982 -2.573 1.00 5.04 446 LEU X C 19
ATOM 20091 O O . LEU A 1 19 ? -6.176 1.826 -3.742 1.00 32.22 446 LEU X O 19
ATOM 20106 N N . PRO A 1 20 ? -6.957 3.166 -2.107 1.00 40.52 447 PRO X N 19
ATOM 20107 C CA . PRO A 1 20 ? -7.026 4.367 -2.945 1.00 65.30 447 PRO X CA 19
ATOM 20108 C C . PRO A 1 20 ? -5.644 4.896 -3.316 1.00 43.30 447 PRO X C 19
ATOM 20109 O O . PRO A 1 20 ? -4.631 4.242 -3.070 1.00 40.53 447 PRO X O 19
ATOM 20117 N N . LYS A 1 21 ? -5.611 6.083 -3.911 1.00 14.21 448 LYS X N 19
ATOM 20118 C CA . LYS A 1 21 ? -4.353 6.702 -4.316 1.00 62.00 448 LYS X CA 19
ATOM 20119 C C . LYS A 1 21 ? -3.633 7.305 -3.115 1.00 31.12 448 LYS X C 19
ATOM 20120 O O . LYS A 1 21 ? -2.403 7.371 -3.086 1.00 10.44 448 LYS X O 19
ATOM 20135 N N . PHE A 1 22 ? -4.404 7.741 -2.126 1.00 32.03 449 PHE X N 19
ATOM 20136 C CA . PHE A 1 22 ? -3.839 8.339 -0.921 1.00 42.40 449 PHE X CA 19
ATOM 20137 C C . PHE A 1 22 ? -3.029 7.312 -0.134 1.00 34.02 449 PHE X C 19
ATOM 20138 O O . PHE A 1 22 ? -2.017 7.646 0.485 1.00 50.33 449 PHE X O 19
ATOM 20154 N N . ILE A 1 23 ? -3.482 6.063 -0.162 1.00 25.32 450 ILE X N 19
ATOM 20155 C CA . ILE A 1 23 ? -2.800 4.989 0.549 1.00 11.31 450 ILE X CA 19
ATOM 20156 C C . ILE A 1 23 ? -1.575 4.511 -0.223 1.00 33.23 450 ILE X C 19
ATOM 20157 O O . ILE A 1 23 ? -0.482 4.408 0.332 1.00 25.32 450 ILE X O 19
ATOM 20172 N N . GLU A 1 24 ? -1.766 4.222 -1.507 1.00 1.30 451 GLU X N 19
ATOM 20173 C CA . GLU A 1 24 ? -0.675 3.756 -2.354 1.00 54.42 451 GLU X CA 19
ATOM 20174 C C . GLU A 1 24 ? 0.415 4.817 -2.471 1.00 44.11 451 GLU X C 19
ATOM 20175 O O . GLU A 1 24 ? 1.590 4.498 -2.651 1.00 31.34 451 GLU X O 19
ATOM 20185 N N . GLU A 1 25 ? 0.015 6.081 -2.368 1.00 43.54 452 GLU X N 19
ATOM 20186 C CA . GLU A 1 25 ? 0.958 7.189 -2.464 1.00 75.14 452 GLU X CA 19
ATOM 20187 C C . GLU A 1 25 ? 1.768 7.328 -1.177 1.00 10.33 452 GLU X C 19
ATOM 20188 O O . GLU A 1 25 ? 2.993 7.454 -1.211 1.00 62.14 452 GLU X O 19
ATOM 20198 N N . THR A 1 26 ? 1.075 7.302 -0.043 1.00 42.14 453 THR X N 19
ATOM 20199 C CA . THR A 1 26 ? 1.728 7.426 1.254 1.00 1.30 453 THR X CA 19
ATOM 20200 C C . THR A 1 26 ? 2.547 6.182 1.578 1.00 30.24 453 THR X C 19
ATOM 20201 O O . THR A 1 26 ? 3.587 6.265 2.230 1.00 13.44 453 THR X O 19
ATOM 20212 N N . GLU A 1 27 ? 2.071 5.028 1.119 1.00 61.44 454 GLU X N 19
ATOM 20213 C CA . GLU A 1 27 ? 2.761 3.767 1.360 1.00 4.33 454 GLU X CA 19
ATOM 20214 C C . GLU A 1 27 ? 4.020 3.662 0.505 1.00 54.22 454 GLU X C 19
ATOM 20215 O O . GLU A 1 27 ? 5.101 3.353 1.006 1.00 33.03 454 GLU X O 19
ATOM 20225 N N . LYS A 1 28 ? 3.871 3.922 -0.789 1.00 25.33 455 LYS X N 19
ATOM 20226 C CA . LYS A 1 28 ? 4.995 3.859 -1.716 1.00 0.54 455 LYS X CA 19
ATOM 20227 C C . LYS A 1 28 ? 6.065 4.881 -1.346 1.00 62.42 455 LYS X C 19
ATOM 20228 O O . LYS A 1 28 ? 7.258 4.578 -1.356 1.00 21.12 455 LYS X O 19
ATOM 20243 N N . LYS A 1 29 ? 5.630 6.093 -1.018 1.00 23.55 456 LYS X N 19
ATOM 20244 C CA . LYS A 1 29 ? 6.550 7.159 -0.640 1.00 51.54 456 LYS X CA 19
ATOM 20245 C C . LYS A 1 29 ? 7.334 6.784 0.613 1.00 23.14 456 LYS X C 19
ATOM 20246 O O . LYS A 1 29 ? 8.515 7.110 0.739 1.00 54.11 456 LYS X O 19
ATOM 20261 N N . ARG A 1 30 ? 6.670 6.097 1.537 1.00 71.11 457 ARG X N 19
ATOM 20262 C CA . ARG A 1 30 ? 7.306 5.678 2.780 1.00 35.12 457 ARG X CA 19
ATOM 20263 C C . ARG A 1 30 ? 8.366 4.613 2.517 1.00 55.14 457 ARG X C 19
ATOM 20264 O O . ARG A 1 30 ? 9.489 4.704 3.015 1.00 20.31 457 ARG X O 19
ATOM 20282 N N . ILE A 1 31 ? 8.003 3.605 1.731 1.00 20.05 458 ILE X N 19
ATOM 20283 C CA . ILE A 1 31 ? 8.923 2.524 1.401 1.00 63.42 458 ILE X CA 19
ATOM 20284 C C . ILE A 1 31 ? 10.154 3.053 0.671 1.00 45.00 458 ILE X C 19
ATOM 20285 O O . ILE A 1 31 ? 11.287 2.768 1.059 1.00 10.42 458 ILE X O 19
ATOM 20300 N N . ILE A 1 32 ? 9.922 3.826 -0.384 1.00 30.41 459 ILE X N 19
ATOM 20301 C CA . ILE A 1 32 ? 11.013 4.398 -1.165 1.00 14.13 459 ILE X CA 19
ATOM 20302 C C . ILE A 1 32 ? 11.851 5.352 -0.322 1.00 54.12 459 ILE X C 19
ATOM 20303 O O . ILE A 1 32 ? 13.072 5.413 -0.467 1.00 73.32 459 ILE X O 19
ATOM 20318 N N . GLU A 1 33 ? 11.189 6.094 0.559 1.00 70.03 460 GLU X N 19
ATOM 20319 C CA . GLU A 1 33 ? 11.874 7.045 1.426 1.00 55.24 460 GLU X CA 19
ATOM 20320 C C . GLU A 1 33 ? 12.827 6.325 2.376 1.00 12.02 460 GLU X C 19
ATOM 20321 O O . GLU A 1 33 ? 14.002 6.677 2.477 1.00 12.20 460 GLU X O 19
ATOM 20331 N N . ALA A 1 34 ? 12.311 5.316 3.070 1.00 23.10 461 ALA X N 19
ATOM 20332 C CA . ALA A 1 34 ? 13.115 4.546 4.010 1.00 30.24 461 ALA X CA 19
ATOM 20333 C C . ALA A 1 34 ? 14.287 3.871 3.306 1.00 45.21 461 ALA X C 19
ATOM 20334 O O . ALA A 1 34 ? 15.418 3.900 3.794 1.00 60.24 461 ALA X O 19
ATOM 20341 N N . LEU A 1 35 ? 14.011 3.263 2.158 1.00 41.14 462 LEU X N 19
ATOM 20342 C CA . LEU A 1 35 ? 15.043 2.580 1.386 1.00 32.12 462 LEU X CA 19
ATOM 20343 C C . LEU A 1 35 ? 16.180 3.533 1.034 1.00 23.05 462 LEU X C 19
ATOM 20344 O O . LEU A 1 35 ? 17.344 3.261 1.328 1.00 51.52 462 LEU X O 19
ATOM 20359 N N . GLU A 1 36 ? 15.835 4.651 0.403 1.00 4.01 463 GLU X N 19
ATOM 20360 C CA . GLU A 1 36 ? 16.828 5.645 0.012 1.00 14.12 463 GLU X CA 19
ATOM 20361 C C . GLU A 1 36 ? 17.618 6.130 1.223 1.00 33.23 463 GLU X C 19
ATOM 20362 O O . GLU A 1 36 ? 18.827 6.348 1.144 1.00 3.32 463 GLU X O 19
ATOM 20372 N N . LYS A 1 37 ? 16.927 6.297 2.346 1.00 23.51 464 LYS X N 19
ATOM 20373 C CA . LYS A 1 37 ? 17.562 6.755 3.576 1.00 44.12 464 LYS X CA 19
ATOM 20374 C C . LYS A 1 37 ? 18.435 5.660 4.178 1.00 71.21 464 LYS X C 19
ATOM 20375 O O . LYS A 1 37 ? 19.379 5.939 4.918 1.00 34.14 464 LYS X O 19
ATOM 20390 N N . THR A 1 38 ? 18.116 4.410 3.855 1.00 13.11 465 THR X N 19
ATOM 20391 C CA . THR A 1 38 ? 18.872 3.271 4.363 1.00 52.11 465 THR X CA 19
ATOM 20392 C C . THR A 1 38 ? 19.974 2.865 3.393 1.00 75.51 465 THR X C 19
ATOM 20393 O O . THR A 1 38 ? 20.833 2.047 3.720 1.00 65.34 465 THR X O 19
ATOM 20404 N N . GLY A 1 39 ? 19.944 3.443 2.195 1.00 31.45 466 GLY X N 19
ATOM 20405 C CA . GLY A 1 39 ? 20.947 3.127 1.195 1.00 73.12 466 GLY X CA 19
ATOM 20406 C C . GLY A 1 39 ? 20.499 2.029 0.251 1.00 2.02 466 GLY X C 19
ATOM 20407 O O . GLY A 1 39 ? 21.289 1.161 -0.121 1.00 72.31 466 GLY X O 19
ATOM 20411 N N . TYR A 1 40 ? 19.229 2.065 -0.135 1.00 22.12 467 TYR X N 19
ATOM 20412 C CA . TYR A 1 40 ? 18.677 1.062 -1.039 1.00 42.34 467 TYR X CA 19
ATOM 20413 C C . TYR A 1 40 ? 18.784 -0.334 -0.433 1.00 41.45 467 TYR X C 19
ATOM 20414 O O . TYR A 1 40 ? 19.241 -1.273 -1.085 1.00 0.12 467 TYR X O 19
ATOM 20431 N N . VAL A 1 41 ? 18.360 -0.463 0.820 1.00 21.22 468 VAL X N 19
ATOM 20432 C CA . VAL A 1 41 ? 18.406 -1.744 1.515 1.00 11.54 468 VAL X CA 19
ATOM 20433 C C . VAL A 1 41 ? 17.019 -2.161 1.991 1.00 22.10 468 VAL X C 19
ATOM 20434 O O . VAL A 1 41 ? 16.354 -1.427 2.721 1.00 25.15 468 VAL X O 19
ATOM 20447 N N . LYS A 1 42 ? 16.588 -3.347 1.573 1.00 2.33 469 LYS X N 19
ATOM 20448 C CA . LYS A 1 42 ? 15.280 -3.865 1.957 1.00 73.34 469 LYS X CA 19
ATOM 20449 C C . LYS A 1 42 ? 15.235 -4.176 3.449 1.00 0.52 469 LYS X C 19
ATOM 20450 O O . LYS A 1 42 ? 14.311 -3.766 4.152 1.00 43.22 469 LYS X O 19
ATOM 20465 N N . SER A 1 43 ? 16.240 -4.903 3.927 1.00 71.13 470 SER X N 19
ATOM 20466 C CA . SER A 1 43 ? 16.314 -5.273 5.336 1.00 51.22 470 SER X CA 19
ATOM 20467 C C . SER A 1 43 ? 16.212 -4.038 6.227 1.00 51.22 470 SER X C 19
ATOM 20468 O O . SER A 1 43 ? 15.378 -3.977 7.130 1.00 14.32 470 SER X O 19
ATOM 20475 N N . ARG A 1 44 ? 17.068 -3.055 5.964 1.00 75.24 471 ARG X N 19
ATOM 20476 C CA . ARG A 1 44 ? 17.076 -1.822 6.742 1.00 11.02 471 ARG X CA 19
ATOM 20477 C C . ARG A 1 44 ? 15.752 -1.076 6.594 1.00 64.24 471 ARG X C 19
ATOM 20478 O O . ARG A 1 44 ? 15.150 -0.659 7.583 1.00 23.30 471 ARG X O 19
ATOM 20496 N N . ALA A 1 45 ? 15.308 -0.914 5.353 1.00 63.50 472 ALA X N 19
ATOM 20497 C CA . ALA A 1 45 ? 14.055 -0.220 5.076 1.00 51.02 472 ALA X CA 19
ATOM 20498 C C . ALA A 1 45 ? 12.888 -0.886 5.797 1.00 14.44 472 ALA X C 19
ATOM 20499 O O . ALA A 1 45 ? 11.958 -0.215 6.242 1.00 62.31 472 ALA X O 19
ATOM 20506 N N . ALA A 1 46 ? 12.944 -2.209 5.907 1.00 33.12 473 ALA X N 19
ATOM 20507 C CA . ALA A 1 46 ? 11.891 -2.966 6.575 1.00 5.31 473 ALA X CA 19
ATOM 20508 C C . ALA A 1 46 ? 11.890 -2.695 8.076 1.00 1.25 473 ALA X C 19
ATOM 20509 O O . ALA A 1 46 ? 10.861 -2.344 8.653 1.00 50.13 473 ALA X O 19
ATOM 20516 N N . LYS A 1 47 ? 13.049 -2.862 8.704 1.00 62.03 474 LYS X N 19
ATOM 20517 C CA . LYS A 1 47 ? 13.182 -2.636 10.138 1.00 24.40 474 LYS X CA 19
ATOM 20518 C C . LYS A 1 47 ? 12.922 -1.174 10.485 1.00 54.40 474 LYS X C 19
ATOM 20519 O O . LYS A 1 47 ? 12.361 -0.865 11.538 1.00 74.45 474 LYS X O 19
ATOM 20534 N N . LEU A 1 48 ? 13.330 -0.277 9.593 1.00 10.44 475 LEU X N 19
ATOM 20535 C CA . LEU A 1 48 ? 13.139 1.153 9.804 1.00 74.31 475 LEU X CA 19
ATOM 20536 C C . LEU A 1 48 ? 11.660 1.519 9.750 1.00 24.12 475 LEU X C 19
ATOM 20537 O O . LEU A 1 48 ? 11.143 2.195 10.642 1.00 74.13 475 LEU X O 19
ATOM 20552 N N . LEU A 1 49 ? 10.982 1.068 8.701 1.00 14.12 476 LEU X N 19
ATOM 20553 C CA . LEU A 1 49 ? 9.560 1.345 8.531 1.00 2.33 476 LEU X CA 19
ATOM 20554 C C . LEU A 1 49 ? 8.731 0.600 9.573 1.00 41.31 476 LEU X C 19
ATOM 20555 O O . LEU A 1 49 ? 7.734 1.117 10.074 1.00 65.41 476 LEU X O 19
ATOM 20570 N N . GLY A 1 50 ? 9.154 -0.619 9.895 1.00 45.23 477 GLY X N 19
ATOM 20571 C CA . GLY A 1 50 ? 8.440 -1.415 10.877 1.00 22.13 477 GLY X CA 19
ATOM 20572 C C . GLY A 1 50 ? 7.781 -2.636 10.267 1.00 61.31 477 GLY X C 19
ATOM 20573 O O . GLY A 1 50 ? 6.878 -3.225 10.861 1.00 35.21 477 GLY X O 19
ATOM 20577 N N . TYR A 1 51 ? 8.231 -3.016 9.076 1.00 41.35 478 TYR X N 19
ATOM 20578 C CA . TYR A 1 51 ? 7.677 -4.172 8.382 1.00 51.13 478 TYR X CA 19
ATOM 20579 C C . TYR A 1 51 ? 8.735 -5.254 8.195 1.00 65.31 478 TYR X C 19
ATOM 20580 O O . TYR A 1 51 ? 9.934 -4.989 8.280 1.00 40.51 478 TYR X O 19
ATOM 20597 N N . THR A 1 52 ? 8.282 -6.478 7.939 1.00 31.11 479 THR X N 19
ATOM 20598 C CA . THR A 1 52 ? 9.187 -7.602 7.740 1.00 32.34 479 THR X CA 19
ATOM 20599 C C . THR A 1 52 ? 9.605 -7.721 6.279 1.00 71.23 479 THR X C 19
ATOM 20600 O O . THR A 1 52 ? 8.990 -7.121 5.396 1.00 3.54 479 THR X O 19
ATOM 20611 N N . LEU A 1 53 ? 10.654 -8.497 6.030 1.00 51.22 480 LEU X N 19
ATOM 20612 C CA . LEU A 1 53 ? 11.154 -8.694 4.673 1.00 73.24 480 LEU X CA 19
ATOM 20613 C C . LEU A 1 53 ? 10.023 -9.088 3.728 1.00 73.11 480 LEU X C 19
ATOM 20614 O O . LEU A 1 53 ? 10.002 -8.680 2.566 1.00 12.40 480 LEU X O 19
ATOM 20629 N N . ARG A 1 54 ? 9.084 -9.880 4.234 1.00 60.01 481 ARG X N 19
ATOM 20630 C CA . ARG A 1 54 ? 7.949 -10.327 3.435 1.00 5.23 481 ARG X CA 19
ATOM 20631 C C . ARG A 1 54 ? 7.045 -9.153 3.071 1.00 63.40 481 ARG X C 19
ATOM 20632 O O . ARG A 1 54 ? 6.703 -8.960 1.904 1.00 34.21 481 ARG X O 19
ATOM 20650 N N . GLN A 1 55 ? 6.662 -8.374 4.077 1.00 43.45 482 GLN X N 19
ATOM 20651 C CA . GLN A 1 55 ? 5.796 -7.221 3.863 1.00 74.43 482 GLN X CA 19
ATOM 20652 C C . GLN A 1 55 ? 6.456 -6.210 2.930 1.00 15.22 482 GLN X C 19
ATOM 20653 O O . GLN A 1 55 ? 5.885 -5.826 1.909 1.00 24.12 482 GLN X O 19
ATOM 20665 N N . LEU A 1 56 ? 7.661 -5.783 3.288 1.00 30.43 483 LEU X N 19
AT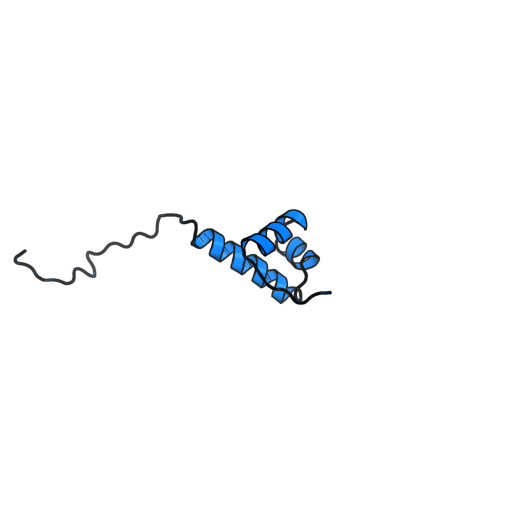OM 20666 C CA . LEU A 1 56 ? 8.401 -4.815 2.484 1.00 23.25 483 LEU X CA 19
ATOM 20667 C C . LEU A 1 56 ? 8.525 -5.290 1.039 1.00 43.34 483 LEU X C 19
ATOM 20668 O O . LEU A 1 56 ? 8.182 -4.565 0.106 1.00 12.42 483 LEU X O 19
ATOM 20683 N N . ASP A 1 57 ? 9.015 -6.512 0.865 1.00 4.40 484 ASP X N 19
ATOM 20684 C CA . ASP A 1 57 ? 9.181 -7.086 -0.466 1.00 74.33 484 ASP X CA 19
ATOM 20685 C C . ASP A 1 57 ? 7.875 -7.026 -1.251 1.00 23.13 484 ASP X C 19
ATOM 20686 O O . ASP A 1 57 ? 7.859 -6.653 -2.424 1.00 2.41 484 ASP X O 19
ATOM 20694 N N . TYR A 1 58 ? 6.780 -7.397 -0.596 1.00 62.24 485 TYR X N 19
ATOM 20695 C CA . TYR A 1 58 ? 5.468 -7.389 -1.232 1.00 54.52 485 TYR X CA 19
ATOM 20696 C C . TYR A 1 58 ? 5.112 -5.991 -1.728 1.00 35.33 485 TYR X C 19
ATOM 20697 O O . TYR A 1 58 ? 4.478 -5.833 -2.771 1.00 43.32 485 TYR X O 19
ATOM 20714 N N . ARG A 1 59 ? 5.524 -4.980 -0.970 1.00 30.20 486 ARG X N 19
ATOM 20715 C CA . ARG A 1 59 ? 5.247 -3.595 -1.330 1.00 23.23 486 ARG X CA 19
ATOM 20716 C C . ARG A 1 59 ? 6.125 -3.149 -2.496 1.00 23.24 486 ARG X C 19
ATOM 20717 O O . ARG A 1 59 ? 5.695 -2.375 -3.350 1.00 73.10 486 ARG X O 19
ATOM 20735 N N . ILE A 1 60 ? 7.359 -3.644 -2.522 1.00 12.05 487 ILE X N 19
ATOM 20736 C CA . ILE A 1 60 ? 8.298 -3.298 -3.582 1.00 10.12 487 ILE X CA 19
ATOM 20737 C C . ILE A 1 60 ? 7.826 -3.834 -4.929 1.00 62.30 487 ILE X C 19
ATOM 20738 O O . ILE A 1 60 ? 7.932 -3.157 -5.952 1.00 15.43 487 ILE X O 19
ATOM 20753 N N . LYS A 1 61 ? 7.304 -5.057 -4.924 1.00 1.41 488 LYS X N 19
ATOM 20754 C CA . LYS A 1 61 ? 6.813 -5.685 -6.145 1.00 43.53 488 LYS X CA 19
ATOM 20755 C C . LYS A 1 61 ? 5.507 -5.044 -6.598 1.00 53.44 488 LYS X C 19
ATOM 20756 O O . LYS A 1 61 ? 5.316 -4.771 -7.783 1.00 72.22 488 LYS X O 19
ATOM 20771 N N . LYS A 1 62 ? 4.608 -4.806 -5.648 1.00 24.34 489 LYS X N 19
ATOM 20772 C CA . LYS A 1 62 ? 3.319 -4.195 -5.949 1.00 21.32 489 LYS X CA 19
ATOM 20773 C C . LYS A 1 62 ? 3.497 -2.754 -6.418 1.00 63.33 489 LYS X C 19
ATOM 20774 O O . LYS A 1 62 ? 2.883 -2.329 -7.397 1.00 53.33 489 LYS X O 19
ATOM 20789 N N . TYR A 1 63 ? 4.340 -2.007 -5.713 1.00 63.10 490 TYR X N 19
ATOM 20790 C CA . TYR A 1 63 ? 4.597 -0.614 -6.057 1.00 65.13 490 TYR X CA 19
ATOM 20791 C C . TYR A 1 63 ? 5.690 -0.506 -7.115 1.00 43.30 490 TYR X C 19
ATOM 20792 O O . TYR A 1 63 ? 6.008 0.585 -7.587 1.00 45.35 490 TYR X O 19
ATOM 20809 N N . GLY A 1 64 ? 6.265 -1.649 -7.482 1.00 12.33 491 GLY X N 19
ATOM 20810 C CA . GLY A 1 64 ? 7.316 -1.662 -8.482 1.00 73.13 491 GLY X CA 19
ATOM 20811 C C . GLY A 1 64 ? 8.417 -0.666 -8.179 1.00 70.25 491 GLY X C 19
ATOM 20812 O O . GLY A 1 64 ? 8.892 0.036 -9.072 1.00 25.21 491 GLY X O 19
ATOM 20816 N N . ILE A 1 65 ? 8.824 -0.603 -6.915 1.00 33.34 492 ILE X N 19
ATOM 20817 C CA . ILE A 1 65 ? 9.876 0.315 -6.497 1.00 12.35 492 ILE X CA 19
ATOM 20818 C C . ILE A 1 65 ? 11.253 -0.210 -6.890 1.00 73.33 492 ILE X C 19
ATOM 20819 O O . ILE A 1 65 ? 11.458 -1.419 -7.006 1.00 45.43 492 ILE X O 19
ATOM 20834 N N . GLU A 1 66 ? 12.195 0.706 -7.093 1.00 41.10 493 GLU X N 19
ATOM 20835 C CA . GLU A 1 66 ? 13.552 0.334 -7.473 1.00 52.04 493 GLU X CA 19
ATOM 20836 C C . GLU A 1 66 ? 14.494 0.417 -6.275 1.00 43.33 493 GLU X C 19
ATOM 20837 O O . GLU A 1 66 ? 14.145 0.977 -5.235 1.00 63.45 493 GLU X O 19
ATOM 20847 N N . LEU A 1 67 ? 15.689 -0.143 -6.429 1.00 43.24 494 LEU X N 19
ATOM 20848 C CA . LEU A 1 67 ? 16.682 -0.133 -5.361 1.00 63.34 494 LEU X CA 19
ATOM 20849 C C . LEU A 1 67 ? 18.013 -0.695 -5.849 1.00 40.01 494 LEU X C 19
ATOM 20850 O O . LEU A 1 67 ? 18.058 -1.743 -6.495 1.00 44.25 494 LEU X O 19
ATOM 20865 N N . LYS A 1 68 ? 19.097 0.006 -5.536 1.00 43.22 495 LYS X N 19
ATOM 20866 C CA . LYS A 1 68 ? 20.430 -0.423 -5.940 1.00 54.55 495 LYS X CA 19
ATOM 20867 C C . LYS A 1 68 ? 20.905 -1.597 -5.088 1.00 21.15 495 LYS X C 19
ATOM 20868 O O . LYS A 1 68 ? 21.468 -1.408 -4.010 1.00 32.02 495 LYS X O 19
ATOM 20883 N N . LYS A 1 69 ? 20.675 -2.810 -5.580 1.00 11.13 496 LYS X N 19
ATOM 20884 C CA . LYS A 1 69 ? 21.081 -4.014 -4.867 1.00 1.23 496 LYS X CA 19
ATOM 20885 C C . LYS A 1 69 ? 21.207 -5.197 -5.822 1.00 15.31 496 LYS X C 19
ATOM 20886 O O . LYS A 1 69 ? 20.953 -5.069 -7.021 1.00 74.41 496 LYS X O 19
ATOM 20901 N N . PHE A 1 70 ? 21.600 -6.346 -5.286 1.00 40.43 497 PHE X N 19
ATOM 20902 C CA . PHE A 1 70 ? 21.760 -7.552 -6.091 1.00 75.40 497 PHE X CA 19
ATOM 20903 C C . PHE A 1 70 ? 20.502 -8.414 -6.034 1.00 35.52 497 PHE X C 19
ATOM 20904 O O . PHE A 1 70 ? 19.728 -8.463 -6.988 1.00 20.55 497 PHE X O 19
ATOM 20920 N N . THR A 1 1 ? 17.267 -0.315 -37.451 1.00 5.00 428 THR X N 20
ATOM 20921 C CA . THR A 1 1 ? 16.472 -0.099 -36.249 1.00 12.01 428 THR X CA 20
ATOM 20922 C C . THR A 1 1 ? 15.815 -1.393 -35.784 1.00 30.04 428 THR X C 20
ATOM 20923 O O . THR A 1 1 ? 14.924 -1.923 -36.448 1.00 12.04 428 THR X O 20
ATOM 20934 N N . SER A 1 2 ? 16.259 -1.898 -34.637 1.00 22.44 429 SER X N 20
ATOM 20935 C CA . SER A 1 2 ? 15.716 -3.133 -34.085 1.00 32.13 429 SER X CA 20
ATOM 20936 C C . SER A 1 2 ? 15.643 -3.061 -32.562 1.00 55.14 429 SER X C 20
ATOM 20937 O O . SER A 1 2 ? 16.408 -2.335 -31.927 1.00 1.53 429 SER X O 20
ATOM 20944 N N . SER A 1 3 ? 14.716 -3.818 -31.984 1.00 63.41 430 SER X N 20
ATOM 20945 C CA . SER A 1 3 ? 14.538 -3.838 -30.537 1.00 72.23 430 SER X CA 20
ATOM 20946 C C . SER A 1 3 ? 15.003 -5.168 -29.950 1.00 21.21 430 SER X C 20
ATOM 20947 O O . SER A 1 3 ? 15.038 -6.184 -30.643 1.00 14.24 430 SER X O 20
ATOM 20954 N N . GLU A 1 4 ? 15.357 -5.151 -28.669 1.00 55.00 431 GLU X N 20
ATOM 20955 C CA . GLU A 1 4 ? 15.821 -6.355 -27.990 1.00 42.22 431 GLU X CA 20
ATOM 20956 C C . GLU A 1 4 ? 14.950 -6.663 -26.775 1.00 20.45 431 GLU X C 20
ATOM 20957 O O . GLU A 1 4 ? 14.433 -7.772 -26.633 1.00 73.30 431 GLU X O 20
ATOM 20967 N N . LEU A 1 5 ? 14.793 -5.674 -25.902 1.00 34.30 432 LEU X N 20
ATOM 20968 C CA . LEU A 1 5 ? 13.985 -5.838 -24.698 1.00 42.04 432 LEU X CA 20
ATOM 20969 C C . LEU A 1 5 ? 12.647 -5.120 -24.837 1.00 23.40 432 LEU X C 20
ATOM 20970 O O . LEU A 1 5 ? 12.491 -4.198 -25.637 1.00 3.34 432 LEU X O 20
ATOM 20985 N N . PRO A 1 6 ? 11.658 -5.551 -24.040 1.00 12.24 433 PRO X N 20
ATOM 20986 C CA . PRO A 1 6 ? 10.316 -4.961 -24.054 1.00 22.13 433 PRO X CA 20
ATOM 20987 C C . PRO A 1 6 ? 10.298 -3.549 -23.480 1.00 60.12 433 PRO X C 20
ATOM 20988 O O . PRO A 1 6 ? 11.343 -2.920 -23.320 1.00 4.12 433 PRO X O 20
ATOM 20996 N N . GLU A 1 7 ? 9.103 -3.057 -23.169 1.00 43.15 434 GLU X N 20
ATOM 20997 C CA . GLU A 1 7 ? 8.949 -1.718 -22.611 1.00 43.22 434 GLU X CA 20
ATOM 20998 C C . GLU A 1 7 ? 8.773 -1.776 -21.097 1.00 63.42 434 GLU X C 20
ATOM 20999 O O . GLU A 1 7 ? 8.061 -0.960 -20.512 1.00 44.34 434 GLU X O 20
ATOM 21009 N N . LEU A 1 8 ? 9.427 -2.747 -20.469 1.00 33.41 435 LEU X N 20
ATOM 21010 C CA . LEU A 1 8 ? 9.343 -2.913 -19.021 1.00 1.10 435 LEU X CA 20
ATOM 21011 C C . LEU A 1 8 ? 9.970 -1.725 -18.300 1.00 42.22 435 LEU X C 20
ATOM 21012 O O . LEU A 1 8 ? 9.370 -1.149 -17.391 1.00 63.41 435 LEU X O 20
ATOM 21027 N N . LEU A 1 9 ? 11.180 -1.360 -18.710 1.00 10.10 436 LEU X N 20
ATOM 21028 C CA . LEU A 1 9 ? 11.889 -0.238 -18.104 1.00 54.32 436 LEU X CA 20
ATOM 21029 C C . LEU A 1 9 ? 11.069 1.045 -18.211 1.00 4.13 436 LEU X C 20
ATOM 21030 O O . LEU A 1 9 ? 10.995 1.826 -17.263 1.00 23.03 436 LEU X O 20
ATOM 21045 N N . ARG A 1 10 ? 10.454 1.253 -19.371 1.00 63.05 437 ARG X N 20
ATOM 21046 C CA . ARG A 1 10 ? 9.639 2.439 -19.602 1.00 23.32 437 ARG X CA 20
ATOM 21047 C C . ARG A 1 10 ? 8.450 2.477 -18.646 1.00 23.54 437 ARG X C 20
A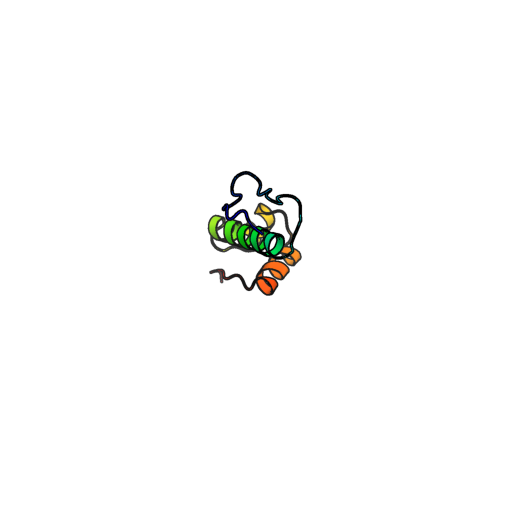TOM 21048 O O . ARG A 1 10 ? 8.026 3.546 -18.208 1.00 42.04 437 ARG X O 20
ATOM 21066 N N . LYS A 1 11 ? 7.917 1.302 -18.327 1.00 1.54 438 LYS X N 20
ATOM 21067 C CA . LYS A 1 11 ? 6.778 1.199 -17.423 1.00 61.22 438 LYS X CA 20
ATOM 21068 C C . LYS A 1 11 ? 7.241 0.962 -15.989 1.00 34.03 438 LYS X C 20
ATOM 21069 O O . LYS A 1 11 ? 7.575 -0.163 -15.613 1.00 2.32 438 LYS X O 20
ATOM 21084 N N . ARG A 1 12 ? 7.257 2.025 -15.193 1.00 54.15 439 ARG X N 20
ATOM 21085 C CA . ARG A 1 12 ? 7.678 1.932 -13.800 1.00 65.33 439 ARG X CA 20
ATOM 21086 C C . ARG A 1 12 ? 6.501 2.165 -12.860 1.00 4.53 439 ARG X C 20
ATOM 21087 O O . ARG A 1 12 ? 6.413 1.552 -11.796 1.00 21.20 439 ARG X O 20
ATOM 21105 N N . GLU A 1 13 ? 5.598 3.056 -13.257 1.00 74.00 440 GLU X N 20
ATOM 21106 C CA . GLU A 1 13 ? 4.427 3.371 -12.449 1.00 14.10 440 GLU X CA 20
ATOM 21107 C C . GLU A 1 13 ? 3.311 3.954 -13.310 1.00 65.23 440 GLU X C 20
ATOM 21108 O O . GLU A 1 13 ? 3.486 4.988 -13.955 1.00 11.23 440 GLU X O 20
ATOM 21118 N N . ARG A 1 14 ? 2.163 3.283 -13.316 1.00 64.13 441 ARG X N 20
ATOM 21119 C CA . ARG A 1 14 ? 1.019 3.733 -14.099 1.00 54.45 441 ARG X CA 20
ATOM 21120 C C . ARG A 1 14 ? -0.095 4.243 -13.189 1.00 4.51 441 ARG X C 20
ATOM 21121 O O . ARG A 1 14 ? -0.312 3.717 -12.098 1.00 2.02 441 ARG X O 20
ATOM 21139 N N . LYS A 1 15 ? -0.799 5.273 -13.647 1.00 45.10 442 LYS X N 20
ATOM 21140 C CA . LYS A 1 15 ? -1.891 5.857 -12.877 1.00 20.53 442 LYS X CA 20
ATOM 21141 C C . LYS A 1 15 ? -3.094 4.919 -12.843 1.00 51.34 442 LYS X C 20
ATOM 21142 O O . LYS A 1 15 ? -3.376 4.218 -13.816 1.00 64.12 442 LYS X O 20
ATOM 21157 N N . THR A 1 16 ? -3.804 4.913 -11.719 1.00 63.21 443 THR X N 20
ATOM 21158 C CA . THR A 1 16 ? -4.976 4.062 -11.559 1.00 54.10 443 THR X CA 20
ATOM 21159 C C . THR A 1 16 ? -6.064 4.770 -10.759 1.00 60.12 443 THR X C 20
ATOM 21160 O O . THR A 1 16 ? -5.775 5.614 -9.912 1.00 33.34 443 THR X O 20
ATOM 21171 N N . GLY A 1 17 ? -7.317 4.419 -11.033 1.00 13.44 444 GLY X N 20
ATOM 21172 C CA . GLY A 1 17 ? -8.428 5.030 -10.329 1.00 40.13 444 GLY X CA 20
ATOM 21173 C C . GLY A 1 17 ? -8.842 4.242 -9.102 1.00 0.11 444 GLY X C 20
ATOM 21174 O O . GLY A 1 17 ? -9.183 4.819 -8.070 1.00 20.11 444 GLY X O 20
ATOM 21178 N N . ASP A 1 18 ? -8.814 2.918 -9.215 1.00 33.42 445 ASP X N 20
ATOM 21179 C CA . ASP A 1 18 ? -9.190 2.048 -8.106 1.00 63.12 445 ASP X CA 20
ATOM 21180 C C . ASP A 1 18 ? -8.162 2.127 -6.981 1.00 60.55 445 ASP X C 20
ATOM 21181 O O . ASP A 1 18 ? -7.119 2.768 -7.122 1.00 54.13 445 ASP X O 20
ATOM 21189 N N . LEU A 1 19 ? -8.464 1.474 -5.864 1.00 61.11 446 LEU X N 20
ATOM 21190 C CA . LEU A 1 19 ? -7.567 1.471 -4.714 1.00 30.24 446 LEU X CA 20
ATOM 21191 C C . LEU A 1 19 ? -7.353 2.886 -4.186 1.00 5.04 446 LEU X C 20
ATOM 21192 O O . LEU A 1 19 ? -7.569 3.876 -4.887 1.00 32.22 446 LEU X O 20
ATOM 21207 N N . PRO A 1 20 ? -6.915 2.988 -2.923 1.00 40.52 447 PRO X N 20
ATOM 21208 C CA . PRO A 1 20 ? -6.659 4.276 -2.275 1.00 65.30 447 PRO X CA 20
ATOM 21209 C C . PRO A 1 20 ? -5.441 4.986 -2.856 1.00 43.30 447 PRO X C 20
ATOM 21210 O O . PRO A 1 20 ? -4.411 4.364 -3.114 1.00 40.53 447 PRO X O 20
ATOM 21218 N N . LYS A 1 21 ? -5.566 6.294 -3.062 1.00 14.21 448 LYS X N 20
ATOM 21219 C CA . LYS A 1 21 ? -4.476 7.089 -3.612 1.00 62.00 448 LYS X CA 20
ATOM 21220 C C . LYS A 1 21 ? -3.568 7.611 -2.502 1.00 31.12 448 LYS X C 20
ATOM 21221 O O . LYS A 1 21 ? -2.343 7.546 -2.607 1.00 10.44 448 LYS X O 20
ATOM 21236 N N . PHE A 1 22 ? -4.178 8.124 -1.439 1.00 32.03 449 PHE X N 20
ATOM 21237 C CA . PHE A 1 22 ? -3.425 8.656 -0.309 1.00 42.40 449 PHE X CA 20
ATOM 21238 C C . PHE A 1 22 ? -2.633 7.551 0.386 1.00 34.02 449 PHE X C 20
ATOM 21239 O O . PHE A 1 22 ? -1.464 7.731 0.727 1.00 50.33 449 PHE X O 20
ATOM 21255 N N . ILE A 1 23 ? -3.281 6.410 0.593 1.00 25.32 450 ILE X N 20
ATOM 21256 C CA . ILE A 1 23 ? -2.639 5.276 1.246 1.00 11.31 450 ILE X CA 20
ATOM 21257 C C . ILE A 1 23 ? -1.477 4.746 0.412 1.00 33.23 450 ILE X C 20
ATOM 21258 O O . ILE A 1 23 ? -0.363 4.592 0.911 1.00 25.32 450 ILE X O 20
ATOM 21273 N N . GLU A 1 24 ? -1.747 4.472 -0.860 1.00 1.30 451 GLU X N 20
ATOM 21274 C CA . GLU A 1 24 ? -0.723 3.960 -1.764 1.00 54.42 451 GLU X CA 20
ATOM 21275 C C . GLU A 1 24 ? 0.397 4.981 -1.951 1.00 44.11 451 GLU X C 20
ATOM 21276 O O . GLU A 1 24 ? 1.550 4.616 -2.178 1.00 31.34 451 GLU X O 20
ATOM 21286 N N . GLU A 1 25 ? 0.046 6.259 -1.853 1.00 43.54 452 GLU X N 20
ATOM 21287 C CA . GLU A 1 25 ? 1.022 7.332 -2.012 1.00 75.14 452 GLU X CA 20
ATOM 21288 C C . GLU A 1 25 ? 1.897 7.461 -0.768 1.00 10.33 452 GLU X C 20
ATOM 21289 O O . GLU A 1 25 ? 3.122 7.548 -0.864 1.00 62.14 452 GLU X O 20
ATOM 21299 N N . THR A 1 26 ? 1.260 7.472 0.398 1.00 42.14 453 THR X N 20
ATOM 21300 C CA . THR A 1 26 ? 1.979 7.592 1.660 1.00 1.30 453 THR X CA 20
ATOM 21301 C C . THR A 1 26 ? 2.775 6.329 1.962 1.00 30.24 453 THR X C 20
ATOM 21302 O O . THR A 1 26 ? 3.845 6.388 2.565 1.00 13.44 453 THR X O 20
ATOM 21313 N N . GLU A 1 27 ? 2.245 5.185 1.537 1.00 61.44 454 GLU X N 20
ATOM 21314 C CA . GLU A 1 27 ? 2.909 3.907 1.762 1.00 4.33 454 GLU X CA 20
ATOM 21315 C C . GLU A 1 27 ? 4.126 3.757 0.854 1.00 54.22 454 GLU X C 20
ATOM 21316 O O . GLU A 1 27 ? 5.219 3.422 1.311 1.00 33.03 454 GLU X O 20
ATOM 21326 N N . LYS A 1 28 ? 3.929 4.008 -0.436 1.00 25.33 455 LYS X N 20
ATOM 21327 C CA . LYS A 1 28 ? 5.008 3.904 -1.411 1.00 0.54 455 LYS X CA 20
ATOM 21328 C C . LYS A 1 28 ? 6.112 4.912 -1.110 1.00 62.42 455 LYS X C 20
ATOM 21329 O O . LYS A 1 28 ? 7.299 4.590 -1.188 1.00 21.12 455 LYS X O 20
ATOM 21344 N N . LYS A 1 29 ? 5.716 6.131 -0.764 1.00 23.55 456 LYS X N 20
ATOM 21345 C CA . LYS A 1 29 ? 6.672 7.186 -0.448 1.00 51.54 456 LYS X CA 20
ATOM 21346 C C . LYS A 1 29 ? 7.502 6.818 0.778 1.00 23.14 456 LYS X C 20
ATOM 21347 O O . LYS A 1 29 ? 8.699 7.102 0.836 1.00 54.11 456 LYS X O 20
ATOM 21362 N N . ARG A 1 30 ? 6.860 6.185 1.754 1.00 71.11 457 ARG X N 20
ATOM 21363 C CA . ARG A 1 30 ? 7.539 5.779 2.978 1.00 35.12 457 ARG X CA 20
ATOM 21364 C C . ARG A 1 30 ? 8.565 4.685 2.693 1.00 55.14 457 ARG X C 20
ATOM 21365 O O . ARG A 1 30 ? 9.711 4.763 3.139 1.00 20.31 457 ARG X O 20
ATOM 21383 N N . ILE A 1 31 ? 8.145 3.667 1.950 1.00 20.05 458 ILE X N 20
ATOM 21384 C CA . ILE A 1 31 ? 9.026 2.559 1.606 1.00 63.42 458 ILE X CA 20
ATOM 21385 C C . ILE A 1 31 ? 10.247 3.046 0.833 1.00 45.00 458 ILE X C 20
ATOM 21386 O O . ILE A 1 31 ? 11.385 2.767 1.212 1.00 10.42 458 ILE X O 20
ATOM 21401 N N . ILE A 1 32 ? 10.003 3.776 -0.249 1.00 30.41 459 ILE X N 20
ATOM 21402 C CA . ILE A 1 32 ? 11.082 4.306 -1.073 1.00 14.13 459 ILE X CA 20
ATOM 21403 C C . ILE A 1 32 ? 11.965 5.261 -0.276 1.00 54.12 459 ILE X C 20
ATOM 21404 O O . ILE A 1 32 ? 13.181 5.296 -0.459 1.00 73.32 459 ILE X O 20
ATOM 21419 N N . GLU A 1 33 ? 11.342 6.032 0.610 1.00 70.03 460 GLU X N 20
ATOM 21420 C CA . GLU A 1 33 ? 12.072 6.987 1.436 1.00 55.24 460 GLU X CA 20
ATOM 21421 C C . GLU A 1 33 ? 13.053 6.271 2.359 1.00 12.02 460 GLU X C 20
ATOM 21422 O O . GLU A 1 33 ? 14.234 6.611 2.412 1.00 12.20 460 GLU X O 20
ATOM 21432 N N . ALA A 1 34 ? 12.553 5.275 3.086 1.00 23.10 461 ALA X N 20
ATOM 21433 C CA . ALA A 1 34 ? 13.384 4.509 4.006 1.00 30.24 461 ALA X CA 20
ATOM 21434 C C . ALA A 1 34 ? 14.519 3.808 3.267 1.00 45.21 461 ALA X C 20
ATOM 21435 O O . ALA A 1 34 ? 15.666 3.817 3.716 1.00 60.24 461 ALA X O 20
ATOM 21442 N N . LEU A 1 35 ? 14.192 3.199 2.131 1.00 41.14 462 LEU X N 20
ATOM 21443 C CA . LEU A 1 35 ? 15.184 2.493 1.329 1.00 32.12 462 LEU X CA 20
ATOM 21444 C C . LEU A 1 35 ? 16.320 3.425 0.920 1.00 23.05 462 LEU X C 20
ATOM 21445 O O . LEU A 1 35 ? 17.489 3.142 1.174 1.00 51.52 462 LEU X O 20
ATOM 21460 N N . GLU A 1 36 ? 15.965 4.539 0.288 1.00 4.01 463 GLU X N 20
ATOM 21461 C CA . GLU A 1 36 ? 16.955 5.514 -0.155 1.00 14.12 463 GLU X CA 20
ATOM 21462 C C . GLU A 1 36 ? 17.782 6.022 1.023 1.00 33.23 463 GLU X C 20
ATOM 21463 O O . GLU A 1 36 ? 18.987 6.243 0.901 1.00 3.32 463 GLU X O 20
ATOM 21473 N N . LYS A 1 37 ? 17.127 6.206 2.164 1.00 23.51 464 LYS X N 20
ATOM 21474 C CA . LYS A 1 37 ? 17.800 6.687 3.365 1.00 44.12 464 LYS X CA 20
ATOM 21475 C C . LYS A 1 37 ? 18.684 5.598 3.965 1.00 71.21 464 LYS X C 20
ATOM 21476 O O . LYS A 1 37 ? 19.645 5.887 4.679 1.00 34.14 464 LYS X O 20
ATOM 21491 N N . THR A 1 38 ? 18.353 4.344 3.672 1.00 13.11 465 THR X N 20
ATOM 21492 C CA . THR A 1 38 ? 19.117 3.213 4.182 1.00 52.11 465 THR X CA 20
ATOM 21493 C C . THR A 1 38 ? 20.195 2.786 3.193 1.00 75.51 465 THR X C 20
ATOM 21494 O O . THR A 1 38 ? 21.081 2.000 3.526 1.00 65.34 465 THR X O 20
ATOM 21505 N N . GLY A 1 39 ? 20.115 3.312 1.974 1.00 31.45 466 GLY X N 20
ATOM 21506 C CA . GLY A 1 39 ? 21.091 2.973 0.955 1.00 73.12 466 GLY X CA 20
ATOM 21507 C C . GLY A 1 39 ? 20.613 1.863 0.040 1.00 2.02 466 GLY X C 20
ATOM 21508 O O . GLY A 1 39 ? 21.390 0.988 -0.344 1.00 72.31 466 GLY X O 20
ATOM 21512 N N . TYR A 1 40 ? 19.332 1.898 -0.309 1.00 22.12 467 TYR X N 20
ATOM 21513 C CA . TYR A 1 40 ? 18.750 0.884 -1.182 1.00 42.34 467 TYR X CA 20
ATOM 21514 C C . TYR A 1 40 ? 18.876 -0.505 -0.563 1.00 41.45 467 TYR X C 20
ATOM 21515 O O . TYR A 1 40 ? 19.353 -1.441 -1.203 1.00 0.12 467 TYR X O 20
ATOM 21532 N N . VAL A 1 41 ? 18.444 -0.630 0.687 1.00 21.22 468 VAL X N 20
ATOM 21533 C CA . VAL A 1 41 ? 18.505 -1.903 1.394 1.00 11.54 468 VAL X CA 20
ATOM 21534 C C . VAL A 1 41 ? 17.140 -2.289 1.953 1.00 22.10 468 VAL X C 20
ATOM 21535 O O . VAL A 1 41 ? 16.548 -1.551 2.742 1.00 25.15 468 VAL X O 20
ATOM 21548 N N . LYS A 1 42 ? 16.644 -3.450 1.539 1.00 2.33 469 LYS X N 20
ATOM 21549 C CA . LYS A 1 42 ? 15.349 -3.937 1.999 1.00 73.34 469 LYS X CA 20
ATOM 21550 C C . LYS A 1 42 ? 15.381 -4.242 3.493 1.00 0.52 469 LYS X C 20
ATOM 21551 O O . LYS A 1 42 ? 14.488 -3.839 4.237 1.00 43.22 469 LYS X O 20
ATOM 21566 N N . SER A 1 43 ? 16.417 -4.956 3.924 1.00 71.13 470 SER X N 20
ATOM 21567 C CA . SER A 1 43 ? 16.563 -5.317 5.329 1.00 51.22 470 SER X CA 20
ATOM 21568 C C . SER A 1 43 ? 16.510 -4.077 6.217 1.00 51.22 470 SER X C 20
ATOM 21569 O O . SER A 1 43 ? 15.743 -4.021 7.178 1.00 14.32 470 SER X O 20
ATOM 21576 N N . ARG A 1 44 ? 17.331 -3.085 5.888 1.00 75.24 471 ARG X N 20
ATOM 21577 C CA . ARG A 1 44 ? 17.380 -1.847 6.655 1.00 11.02 471 ARG X CA 20
ATOM 21578 C C . ARG A 1 44 ? 16.065 -1.082 6.535 1.00 64.24 471 ARG X C 20
ATOM 21579 O O . ARG A 1 44 ? 15.489 -0.657 7.536 1.00 23.30 471 ARG X O 20
ATOM 21597 N N . ALA A 1 45 ? 15.598 -0.907 5.303 1.00 63.50 472 ALA X N 20
ATOM 21598 C CA . ALA A 1 45 ? 14.352 -0.195 5.052 1.00 51.02 472 ALA X CA 20
ATOM 21599 C C . ALA A 1 45 ? 13.196 -0.821 5.823 1.00 14.44 472 ALA X C 20
ATOM 21600 O O . ALA A 1 45 ? 12.295 -0.122 6.286 1.00 62.31 472 ALA X O 20
ATOM 21607 N N . ALA A 1 46 ? 13.228 -2.143 5.957 1.00 33.12 473 ALA X N 20
ATOM 21608 C CA . ALA A 1 46 ? 12.183 -2.864 6.675 1.00 5.31 473 ALA X CA 20
ATOM 21609 C C . ALA A 1 46 ? 12.279 -2.618 8.176 1.00 1.25 473 ALA X C 20
ATOM 21610 O O . ALA A 1 46 ? 11.299 -2.236 8.817 1.00 50.13 473 ALA X O 20
ATOM 21617 N N . LYS A 1 47 ? 13.464 -2.839 8.733 1.00 62.03 474 LYS X N 20
ATOM 21618 C CA . LYS A 1 47 ? 13.689 -2.642 10.161 1.00 24.40 474 LYS X CA 20
ATOM 21619 C C . LYS A 1 47 ? 13.475 -1.183 10.548 1.00 54.40 474 LYS X C 20
ATOM 21620 O O . LYS A 1 47 ? 13.044 -0.883 11.662 1.00 74.45 474 LYS X O 20
ATOM 21635 N N . LEU A 1 48 ? 13.778 -0.279 9.623 1.00 10.44 475 LEU X N 20
ATOM 21636 C CA . LEU A 1 48 ? 13.617 1.150 9.868 1.00 74.31 475 LEU X CA 20
ATOM 21637 C C . LEU A 1 48 ? 12.141 1.540 9.871 1.00 24.12 475 LEU X C 20
ATOM 21638 O O . LEU A 1 48 ? 11.666 2.202 10.793 1.00 74.13 475 LEU X O 20
ATOM 21653 N N . LEU A 1 49 ? 11.422 1.121 8.835 1.00 14.12 476 LEU X N 20
ATOM 21654 C CA . LEU A 1 49 ? 10.000 1.423 8.720 1.00 2.33 476 LEU X CA 20
ATOM 21655 C C . LEU A 1 49 ? 9.202 0.715 9.810 1.00 41.31 476 LEU X C 20
ATOM 21656 O O . LEU A 1 49 ? 8.309 1.301 10.420 1.00 65.41 476 LEU X O 20
ATOM 21671 N N . GLY A 1 50 ? 9.533 -0.549 10.052 1.00 45.23 477 GLY X N 20
ATOM 21672 C CA . GLY A 1 50 ? 8.839 -1.316 11.072 1.00 22.13 477 GLY X CA 20
ATOM 21673 C C . GLY A 1 50 ? 8.136 -2.532 10.503 1.00 61.31 477 GLY X C 20
ATOM 21674 O O . GLY A 1 50 ? 7.213 -3.067 11.118 1.00 35.21 477 GLY X O 20
ATOM 21678 N N . TYR A 1 51 ? 8.570 -2.970 9.326 1.00 41.35 478 TYR X N 20
ATOM 21679 C CA . TYR A 1 51 ? 7.973 -4.128 8.674 1.00 51.13 478 TYR X CA 20
ATOM 21680 C C . TYR A 1 51 ? 9.006 -5.231 8.467 1.00 65.31 478 TYR X C 20
ATOM 21681 O O . TYR A 1 51 ? 10.213 -4.986 8.518 1.00 40.51 478 TYR X O 20
ATOM 21698 N N . THR A 1 52 ? 8.525 -6.448 8.233 1.00 31.11 479 THR X N 20
ATOM 21699 C CA . THR A 1 52 ? 9.406 -7.589 8.019 1.00 32.34 479 THR X CA 20
ATOM 21700 C C . THR A 1 52 ? 9.778 -7.730 6.548 1.00 71.23 479 THR X C 20
ATOM 21701 O O . THR A 1 52 ? 9.146 -7.129 5.678 1.00 3.54 479 THR X O 20
ATOM 21712 N N . LEU A 1 53 ? 10.806 -8.525 6.275 1.00 51.22 480 LEU X N 20
ATOM 21713 C CA . LEU A 1 53 ? 11.262 -8.745 4.907 1.00 73.24 480 LEU X CA 20
ATOM 21714 C C . LEU A 1 53 ? 10.096 -9.124 3.999 1.00 73.11 480 LEU X C 20
ATOM 21715 O O . LEU A 1 53 ? 10.042 -8.715 2.840 1.00 12.40 480 LEU X O 20
ATOM 21730 N N . ARG A 1 54 ? 9.166 -9.907 4.535 1.00 60.01 481 ARG X N 20
ATOM 21731 C CA . ARG A 1 54 ? 8.001 -10.340 3.774 1.00 5.23 481 ARG X CA 20
ATOM 21732 C C . ARG A 1 54 ? 7.102 -9.155 3.434 1.00 63.40 481 ARG X C 20
ATOM 21733 O O . ARG A 1 54 ? 6.727 -8.960 2.278 1.00 34.21 481 ARG X O 20
ATOM 21751 N N . GLN A 1 55 ? 6.761 -8.367 4.448 1.00 43.45 482 GLN X N 20
ATOM 21752 C CA . GLN A 1 55 ? 5.906 -7.202 4.256 1.00 74.43 482 GLN X CA 20
ATOM 21753 C C . GLN A 1 55 ? 6.551 -6.205 3.300 1.00 15.22 482 GLN X C 20
ATOM 21754 O O . GLN A 1 55 ? 5.950 -5.811 2.298 1.00 24.12 482 GLN X O 20
ATOM 21766 N N . LEU A 1 56 ? 7.776 -5.799 3.613 1.00 30.43 483 LEU X N 20
ATOM 21767 C CA . LEU A 1 56 ? 8.504 -4.847 2.782 1.00 23.25 483 LEU X CA 20
ATOM 21768 C C . LEU A 1 56 ? 8.563 -5.322 1.334 1.00 43.34 483 LEU X C 20
ATOM 21769 O O . LEU A 1 56 ? 8.209 -4.584 0.413 1.00 12.42 483 LEU X O 20
ATOM 21784 N N . ASP A 1 57 ? 9.009 -6.558 1.140 1.00 4.40 484 ASP X N 20
ATOM 21785 C CA . ASP A 1 57 ? 9.111 -7.134 -0.196 1.00 74.33 484 ASP X CA 20
ATOM 21786 C C . ASP A 1 57 ? 7.780 -7.030 -0.935 1.00 23.13 484 ASP X C 20
ATOM 21787 O O . ASP A 1 57 ? 7.732 -6.608 -2.090 1.00 2.41 484 ASP X O 20
ATOM 21795 N N . TYR A 1 58 ? 6.704 -7.419 -0.262 1.00 62.24 485 TYR X N 20
ATOM 21796 C CA . TYR A 1 58 ? 5.373 -7.373 -0.856 1.00 54.52 485 TYR X CA 20
ATOM 21797 C C . TYR A 1 58 ? 5.029 -5.958 -1.315 1.00 35.33 485 TYR X C 20
ATOM 21798 O O . TYR A 1 58 ? 4.368 -5.769 -2.334 1.00 43.32 485 TYR X O 20
ATOM 21815 N N . ARG A 1 59 ? 5.484 -4.970 -0.552 1.00 30.20 486 ARG X N 20
ATOM 21816 C CA . ARG A 1 59 ? 5.225 -3.573 -0.878 1.00 23.23 486 ARG X CA 20
ATOM 21817 C C . ARG A 1 59 ? 6.044 -3.137 -2.090 1.00 23.24 486 ARG X C 20
ATOM 21818 O O . ARG A 1 59 ? 5.563 -2.383 -2.937 1.00 73.10 486 ARG X O 20
ATOM 21836 N N . ILE A 1 60 ? 7.281 -3.616 -2.165 1.00 12.05 487 ILE X N 20
ATOM 21837 C CA . ILE A 1 60 ? 8.164 -3.276 -3.274 1.00 10.12 487 ILE X CA 20
ATOM 21838 C C . ILE A 1 60 ? 7.613 -3.798 -4.597 1.00 62.30 487 ILE X C 20
ATOM 21839 O O . ILE A 1 60 ? 7.666 -3.111 -5.618 1.00 15.43 487 ILE X O 20
ATOM 21854 N N . LYS A 1 61 ? 7.082 -5.015 -4.572 1.00 1.41 488 LYS X N 20
ATOM 21855 C CA . LYS A 1 61 ? 6.517 -5.629 -5.767 1.00 43.53 488 LYS X CA 20
ATOM 21856 C C . LYS A 1 61 ? 5.176 -4.995 -6.122 1.00 53.44 488 LYS X C 20
ATOM 21857 O O . LYS A 1 61 ? 4.875 -4.771 -7.295 1.00 72.22 488 LYS X O 20
ATOM 21872 N N . LYS A 1 62 ? 4.375 -4.706 -5.103 1.00 24.34 489 LYS X N 20
ATOM 21873 C CA . LYS A 1 62 ? 3.067 -4.095 -5.306 1.00 21.32 489 LYS X CA 20
ATOM 21874 C C . LYS A 1 62 ? 3.208 -2.664 -5.817 1.00 63.33 489 LYS X C 20
ATOM 21875 O O . LYS A 1 62 ? 2.517 -2.257 -6.750 1.00 53.33 489 LYS X O 20
ATOM 21890 N N . TYR A 1 63 ? 4.109 -1.908 -5.199 1.00 63.10 490 TYR X N 20
ATOM 21891 C CA . TYR A 1 63 ? 4.340 -0.522 -5.591 1.00 65.13 490 TYR X CA 20
ATOM 21892 C C . TYR A 1 63 ? 5.394 -0.435 -6.689 1.00 43.30 490 TYR X C 20
ATOM 21893 O O . TYR A 1 63 ? 5.704 0.647 -7.185 1.00 45.35 490 TYR X O 20
ATOM 21910 N N . GLY A 1 64 ? 5.942 -1.586 -7.067 1.00 12.33 491 GLY X N 20
ATOM 21911 C CA . GLY A 1 64 ? 6.955 -1.620 -8.106 1.00 73.13 491 GLY X CA 20
ATOM 21912 C C . GLY A 1 64 ? 8.083 -0.640 -7.847 1.00 70.25 491 GLY X C 20
ATOM 21913 O O . GLY A 1 64 ? 8.533 0.052 -8.760 1.00 25.21 491 GLY X O 20
ATOM 21917 N N . ILE A 1 65 ? 8.538 -0.579 -6.601 1.00 33.34 492 ILE X N 20
ATOM 21918 C CA . ILE A 1 65 ? 9.618 0.324 -6.226 1.00 12.35 492 ILE X CA 20
ATOM 21919 C C . ILE A 1 65 ? 10.968 -0.208 -6.697 1.00 73.33 492 ILE X C 20
ATOM 21920 O O . ILE A 1 65 ? 11.148 -1.414 -6.859 1.00 45.43 492 ILE X O 20
ATOM 21935 N N . GLU A 1 66 ? 11.913 0.702 -6.913 1.00 41.10 493 GLU X N 20
ATOM 21936 C CA . GLU A 1 66 ? 13.247 0.323 -7.364 1.00 52.04 493 GLU X CA 20
ATOM 21937 C C . GLU A 1 66 ? 14.249 0.381 -6.214 1.00 43.33 493 GLU X C 20
ATOM 21938 O O . GLU A 1 66 ? 13.972 0.964 -5.165 1.00 63.45 493 GLU X O 20
ATOM 21948 N N . LEU A 1 67 ? 15.412 -0.225 -6.420 1.00 43.24 494 LEU X N 20
ATOM 21949 C CA . LEU A 1 67 ? 16.456 -0.243 -5.399 1.00 63.34 494 LEU X CA 20
ATOM 21950 C C . LEU A 1 67 ? 17.739 -0.861 -5.945 1.00 40.01 494 LEU X C 20
ATOM 21951 O O . LEU A 1 67 ? 17.713 -1.917 -6.578 1.00 44.25 494 LEU X O 20
ATOM 21966 N N . LYS A 1 68 ? 18.862 -0.197 -5.694 1.00 43.22 495 LYS X N 20
ATOM 21967 C CA . LYS A 1 68 ? 20.158 -0.681 -6.156 1.00 54.55 495 LYS X CA 20
ATOM 21968 C C . LYS A 1 68 ? 20.698 -1.762 -5.225 1.00 21.15 495 LYS X C 20
ATOM 21969 O O . LYS A 1 68 ? 21.280 -1.464 -4.183 1.00 32.02 495 LYS X O 20
ATOM 21984 N N . LYS A 1 69 ? 20.502 -3.019 -5.609 1.00 11.13 496 LYS X N 20
ATOM 21985 C CA . LYS A 1 69 ? 20.972 -4.145 -4.811 1.00 1.23 496 LYS X CA 20
ATOM 21986 C C . LYS A 1 69 ? 20.955 -5.435 -5.626 1.00 15.31 496 LYS X C 20
ATOM 21987 O O . LYS A 1 69 ? 20.470 -5.459 -6.758 1.00 74.41 496 LYS X O 20
ATOM 22002 N N . PHE A 1 70 ? 21.487 -6.505 -5.045 1.00 40.43 497 PHE X N 20
ATOM 22003 C CA . PHE A 1 70 ? 21.533 -7.798 -5.716 1.00 75.40 497 PHE X CA 20
ATOM 22004 C C . PHE A 1 70 ? 21.281 -8.934 -4.729 1.00 35.52 497 PHE X C 20
ATOM 22005 O O . PHE A 1 70 ? 21.674 -8.856 -3.566 1.00 20.55 497 PHE X O 20
#

Solvent-accessible surface area: 6699 Å² total; per-residue (Å²): 158,126,67,160,136,116,95,140,165,189,141,209,142,217,189,116,69,122,107,91,147,148,89,85,88,68,30,70,111,133,0,48,87,5,1,84,149,18,38,73,23,52,76,119,0,4,157,107,37,59,71,79,114,188,77,0,46,109,68,12,114,120,65,54,17,146,56,144,124,230

Radius of gyration: 19.99 Å; Cα contacts (8 Å, |Δi|>4): 52; chains: 1; bounding box: 55×46×23 Å

Secondary structure (DSSP, 8-state):
-------TTT---------HHHHHHHHHHHHHHHHHHHTS-HHHHHHHHT--HHHHHHHHHHTT------

B-factor: mean 38.18, std 22.57, range [0.01, 75.51]

Foldseek 3Di:
DDDDDDCVVVPQDDDDDDDDDVCLVVLLCLLLVLCVVVQQDLCRSQVVSPHDSVVSVVNCVVNVPDGPDD

Nearest PDB structures (foldseek):
  2m8g-assembly1_X  TM=7.452E-01  e=1.933E-09  Aquifex aeolicus VF5
  1etv-assembly1_B  TM=7.824E-01  e=1.420E-01  Escherichia coli
  1fip-assembly1_B  TM=7.958E-01  e=1.818E-01  Escherichia coli
  5ds9-assembly1_A  TM=7.247E-01  e=1.818E-01  Escherichia coli K-12
  6p0u-assembly1_B  TM=7.200E-01  e=1.818E-01  Escherichia coli K-12